Protein 8AM6 (pdb70)

Solvent-accessible surface area: 37071 Å² total; per-residue (Å²): 60,41,80,8,75,103,80,88,4,84,71,105,20,23,82,21,77,33,12,0,0,0,11,9,1,12,1,7,0,0,0,0,0,0,2,0,75,62,79,61,3,43,2,0,0,1,13,43,26,98,68,33,0,29,30,14,87,64,28,22,1,26,0,0,0,0,33,1,61,24,0,114,91,68,69,55,68,5,54,66,88,29,0,5,62,0,0,0,42,6,9,50,17,10,58,18,32,61,155,79,119,17,15,18,7,90,107,50,11,39,49,6,2,40,2,4,25,73,7,0,7,51,0,0,53,49,0,26,145,96,34,0,0,31,44,74,44,17,57,182,5,38,2,4,2,10,83,20,96,38,0,115,4,86,36,0,1,2,0,0,1,106,80,9,32,136,50,26,26,55,0,0,94,8,0,10,123,21,0,15,85,3,0,136,139,29,53,8,34,32,60,58,8,18,80,7,66,74,0,0,23,8,76,150,32,19,0,0,0,0,9,0,50,74,126,111,117,46,66,25,83,0,11,0,78,14,0,0,0,1,9,32,20,2,2,0,17,21,82,76,2,33,50,27,3,4,36,15,42,9,17,4,2,10,2,17,68,46,15,51,6,20,5,18,70,8,1,20,36,18,7,12,12,22,23,7,0,4,30,3,10,6,0,0,0,3,0,22,33,12,53,53,139,23,38,93,8,34,0,3,33,12,9,6,0,0,0,0,0,1,0,3,36,109,0,74,23,21,5,16,0,8,21,11,12,2,10,2,0,43,46,1,16,67,49,41,4,39,133,1,42,41,26,5,5,0,0,0,3,0,0,1,62,36,0,30,88,81,1,26,36,112,44,36,12,9,4,2,15,34,137,90,31,60,57,165,4,9,2,97,23,114,76,35,69,14,0,10,120,73,0,23,108,47,1,122,141,33,19,33,59,3,35,84,10,116,27,39,118,83,5,52,51,26,2,123,110,12,12,131,135,1,28,36,21,3,63,90,14,74,0,107,53,61,86,0,16,88,34,58,6,1,70,58,30,8,46,69,44,85,158,30,116,114,41,142,11,64,0,0,56,42,6,44,118,109,22,44,11,22,0,0,2,0,0,0,0,0,25,2,0,0,2,0,0,18,3,36,22,76,0,35,0,6,38,55,135,71,130,50,19,119,1,0,0,1,1,15,25,6,10,3,27,6,4,6,24,9,11,4,0,4,8,3,22,15,0,15,17,0,0,21,0,47,37,0,0,56,25,0,66,63,25,90,137,25,99,126,43,84,25,83,33,12,0,0,0,11,9,1,12,1,7,0,0,0,0,0,0,3,0,78,62,78,62,3,43,2,0,0,1,14,46,26,96,66,32,0,30,31,13,86,65,28,23,1,27,0,0,0,0,33,0,61,23,0,113,91,69,69,54,68,4,56,56,92,29,0,7,62,0,0,0,41,5,8,48,18,10,58,18,30,60,156,78,119,16,16,18,6,88,107,49,12,44,52,6,2,53,2,5,26,67,7,0,8,50,0,1,54,48,0,25,146,98,36,0,0,41,46,73,42,17,57,182,4,39,3,4,2,9,82,20,94,35,0,116,3,86,34,0,1,2,0,0,1,123,87,9,33,134,49,25,26,54,0,0,93,12,0,10,122,17,0,15,84,3,0,136,140,28,54,8,33,34,58,60,5,18,78,6,75,117,6,7,68,22,128,168,35,25,0,10,0,0,30,0,50,74,122,111,117,47,68,24,75,1,41,0,70,16,0,0,0,0,8,30,19,2,2,0,18,20,80,76,3,32,50,27,3,4,34,15,42,8,18,4,2,10,2,17,69,47,15,51,6,21,4,19,69,14,1,22,68,30,8,13,12,22,22,9,0,4,30,2,10,6,0,0,0,3,0,25,31,11,53,51,139,23,38,91,7,35,0,2,33,12,8,6,0,0,0,0,0,1,0,3,34,108,0,76,24,23,6,15,0,8,21,12,15,2,9,1,0,45,51,1,16,67,48,40,5,39,133,2,42,43,27,6,5,1,0,2,4,0,0,1,58,35,0,30,88,80,2,25,36,116,44,37,11,10,4,1,15,32,136,91,33,61,59,166,4,8,0,98,23,112,79,34,70,13,0,8,123,70,0,25,109,48,2,125,142,31,18,32,62,2,34,85,15,116,27,39,122,85,5,50,52,26,3,122,109,13,13,131,133,0,26,37,18,3,65,87,15,126,0,108,53,61,96,0,16,99,33,56,6,1,69,60,29,8,46,70,42,86,182,31,130,102,40,142,12,62,0,0,48,38,6,46,120,107,20,45,8,25,0,0,2,0,0,0,0,0,25,2,0,0,2,0,0,18,2,33,21,80,0,34,0,5,37,56,121,79,125,53,17,105,1,0,0,1,1,15,24,6,11,2,26,5,4,7,24,10,10,4,0,4,8,3,20,14,0,15,19,0,0,22,0,47,44,0,0,54,27,0,64,63,12,70,138,25,100

Secondary structure (P-SEA, 3-state):
cccccccccccccccccccbbbccccaaaaaaaaaaaaabbbbbbbbccccccccccccccbbbbcccaaaaaacccccaaaaaaaaaaaccccccccccccccccaaaaaaaaaaaacaaaaaaaaaaaccbbbbbccccccccccccccccccccccccccccccccaaaaaaaaaaaaaaaaabbbbbccbbbcbbbbccccccccbbbbccccbbbbbbbccbbbbcccccccaaaaaaaccccccccccccccccaaaaaaacccccccccccccbbbbcaaaaaaacccccccccccccccbbbbcccccccccccccaaaaaaaaaccccccccccccbbbbbbccccccccccccccccccccccccccccccccaaaaaaaaaaaaaaacccccccccccaaaaaaaaaaaaaaaaaaaccccccccccccccccccccccccccccccccccccccccbbbbbbbbbccccccccccccccbbbccccccccccccccccccccccccccccccccaaaaaaaaaaaaaaaaccccc/cccccccbbbccccaaaaaaaaaaaaabbbbbbbbccccccccccccccbbbbcccaaaaaacccccaaaaaaaaaaaccccccccccccccccaaaaaaaaaaaacaaaaaaaaaaaccbbbbbccccccccccccccccccccccccccccccccaaaaaaaaaaaaaaaaabbbbbccbbbcbbbbccccccccbbbbccccbbbbbbbccbbbbcccccccaaaaaaaccccccccccccccccaaaaaaacccccccccccccbbbbcaaaaaaacccccccccccccccbbbbcccccccccccccaaaaaaaaaccccccccccccbbbbbbccccccccccccccccccccccccccbbbbccaaaaaaaaaaaaaaacccccccccccaaaaaaaaaaaaaaaaaaaccccccccccccccccccccccccccccccccccccccccbbbbbbbbbccccccccccccccbbbcccccccccbbbccccccccccccccccccccaaaaaaaaaaaaaaaaccccc

Radius of gyration: 29.57 Å; Cα contacts (8 Å, |Δi|>4): 2968; chains: 2; bounding box: 66×74×79 Å

B-factor: mean 17.37, std 8.61, range [5.98, 88.57]

Sequence (1082 aa):
VLTMTDAQAASASSFSAEEYDIIVVVGSGCAGLTSALFSRWHGNSVVVLEKAAAALGGTTFKSAFWYWVPNNVPMRAAGIADPKKPDFLKYVARVTRRPQFYDPEHPTLGLTQWEEYDMCEEAIYDSASPAAELLAQKGALPYRHVPFATTDFFSELPPEDKKAKSSGRVLTPKKDGSPSMANGGQVAIRRTLSTTAARRRDGIAFKTGHRVQRVILNSSKGEAIGIEALKDDDNSVVRIRARKAVIFGSGGFTHDPEELRSSNFLNVPVYGGCAAFTNEGDLVRITSSSLGVQLRNMNHAWLCPVTFEKAIGRDGSMMSGMFSVAGDSMIFVDKRGKRVVNEKLNYNELCQKLLFEEWDGAKVEYPNLVLISSIWDQRSQDHSASNDYGSSAIVPPGADDRHVIKKSDTLDGLSQQQISSLRLKKKYAGQIGHMMEELSSSSDFNANLREESILRFNGFASSTGKDEDFHRGEERASDVLFNGSSTKKEPDQKNPTMWPISSVVGPYYAALVGGGTLDTKGGPKTNTHHGQILDIHDKKPIRGLYGVGNCVASASSSGAYWAGGATLGPMIIAFAYRAANAAHGEPKRTSFSAEYDIIVVVGSGCAGLTSALFSRWHGNSVVVLEKAAAALGGTTFKSAFWYWVPNNVPMRAAGIIADPKPDFLKYVARVTRRPQFYDPEHPTLGLTQWEEYDMCEEAIYDSSASPAAELLAQKGALPYRHVPFATTDFFSELPEDKAKSSGRVLTPKKDGSPSMANGGQVAIRRTLSTTAARRDGIAFKTGHRVQRVIILNSSKGEAIGIEALKDDNSVVRIRARKAVIFGSGGFTHDPEELRSSNFLNVPVYGGCAAFTNEGDLVRITSSSLGVQLRNMNHAWLCPVTFEKAIGRDGSMSGMFSVAGDSMIFVDKRGKKRVVNEKLNYNELCQKLFEEWDGAKVEYPNLVLISIWDQRSQDHSASNDYGSSAIVPPGADDRHVIKKSDTLDGLSQQISSLRLKKKYAGQIGHMMELSSSSDDFNANLREESILRFNGFASTGKDEDFHRGERASDVLFNGSSTKKEPDQKNPTMWPISSVVGPYYAALVGGGTTLDTKGGPKTTNTHHGQILDIHDKPIRRRGLYGVGNCVASASSSGAYWAGGATLGPMIIAFAYRAANAAHGEPKRT

Nearest PDB structures (foldseek):
  8am6-assembly1_AAA  TM=1.002E+00  e=0.000E+00  Alicycliphilus denitrificans K601
  8am8-assembly1_BBB  TM=9.996E-01  e=0.000E+00  Alicycliphilus denitrificans K601
  8am3-assembly1_AAA  TM=1.001E+00  e=0.000E+00  Alicycliphilus denitrificans K601
  7p18-assembly2_B  TM=8.225E-01  e=1.073E-43  Sterolibacterium denitrificans
  4c3y-assembly2_H  TM=8.143E-01  e=1.170E-41  Rhodococcus erythropolis

Foldseek 3Di:
DAEDEPVCVVDPAFPAEWQEEEEAAALLRLLLQVLLLVLVTAYAYEAQAPDGHWLLQQALAWAFQAQAPVCVVVVQGRDPLLQQLLLLCQQPVVQQDSPDPQRRADPQLSQLSSLLNVFLRVLQVVCCVLQLANKDWDFPFFKQPLVDPSGRRRGTRIIFGPPQDPVSRRRSNVNSVSSVVSCVVSNHHYHYQWAWQAFYAYPVLFGFWTWTQHPVRDIGTYGHQFFYEYAQAFAQQQQVLQCVFEQFNFLGALTGNSRHLSQQNRCVVSFFDWPLSHAFAKFKALVCCSVVVVNSAHGQQFAWDQQKAKAWLAQAGDAQSLRGGLVVQVLLQDADPVVRFRRNQKIKIKAFPQRLDWFADPGRRYLRHHPPDDNPQKQKDFALVVSLVSVQVVCCVCCVPHVNDGRDPCNSVSNVVNLVLQQVCFQQVAPPPHRQQVDVSSVVSLGTGDDDPRGDGVNHHRGDPGHIMMMGMMHMYHSHGQIEGEDGSLQFGAHPVRHGSGNYGYFARHHHDSSNSGDTGVSSRSSSRSSNSNSNSVVSSVGGRHD/DFPAEWQEEEEAAALLRLLLQVLLLVLVTAYAYEAQAPDHHWLLQQALAKAFQAQAPVCVVVVQGRDPLLQQLLLQCQQPVVQQDSPDPQRRADPQLSQLSSLLNVFLRVLQVVCCVLQLANKDWDFPFFKQPLVDPSGRRRGTRIIFGHPQDPVSRRRSNVNSVSSVVSCVVSNHHYHYQWAWQAFDADPVLAGFWTWTQHPVRDIGTYGHQFFYEYAQAFAQQQQVLQCVFEQFNFLGALTGNSRHLSQQNRCVVSFFDWPLSHAFQKFKALNCCSVVVVNSAHGQQFAWDQQKAKAWLQLAGDAQSLRGGLVVQVLLQCADVVVRFRRNQKIKIKHFPQRLDWFADPGNRYLRHHPPDDNVQKQKDFALVVSLVSVQVVCCVCCVPHVNDGRDPCNSVSNVVNLVLLQVCQQVVAPPPHRQQVDVSSVVSHGTGPDDPRGPGVNHHRGDNGHIMIMTIIHMYHSHAQIEGEDGSLQFGAHPVRHGSGNYGYFARHHHDSSNSGDTGVSSRSSSRSSNSNSNSVVSSVGRRDD

Structure (mmCIF, N/CA/C/O backbone):
data_8AM6
#
_entry.id   8AM6
#
_cell.length_a   66.030
_cell.length_b   121.700
_cell.length_c   158.150
_cell.angle_alpha   90.000
_cell.angle_beta   90.000
_cell.angle_gamma   90.000
#
_symmetry.space_group_name_H-M   'P 21 21 21'
#
loop_
_entity.id
_entity.type
_entity.pdbx_description
1 polymer 'Fumarate reductase/succinate dehydrogenase flavoprotein domain protein'
2 non-polymer 'FLAVIN-ADENINE DINUCLEOTIDE'
3 non-polymer cyclohex-2-en-1-one
4 non-polymer GLYCEROL
5 non-polymer 'SULFATE ION'
6 water water
#
loop_
_atom_site.group_PDB
_atom_site.id
_atom_site.type_symbol
_atom_site.label_atom_id
_atom_site.label_alt_id
_atom_site.label_comp_id
_atom_site.label_asym_id
_atom_site.label_entity_id
_atom_site.label_seq_id
_atom_site.pdbx_PDB_ins_code
_atom_site.Cartn_x
_atom_site.Cartn_y
_atom_site.Cartn_z
_atom_site.occupancy
_atom_site.B_iso_or_equiv
_atom_site.auth_seq_id
_atom_site.auth_comp_id
_atom_site.auth_asym_id
_atom_site.auth_atom_id
_atom_site.pdbx_PDB_model_num
ATOM 1 N N . VAL A 1 52 ? -13.759 -13.868 58.413 1.000 36.000 52 VAL AAA N 1
ATOM 2 C CA . VAL A 1 52 ? -14.844 -13.734 59.506 0.500 33.508 52 VAL AAA CA 1
ATOM 3 C C . VAL A 1 52 ? -14.228 -13.389 60.869 0.500 34.594 52 VAL AAA C 1
ATOM 4 O O . VAL A 1 52 ? -13.178 -13.910 61.224 1.000 45.993 52 VAL AAA O 1
ATOM 8 N N . LEU A 1 53 ? -14.882 -12.498 61.634 1.000 33.652 53 LEU AAA N 1
ATOM 9 C CA . LEU A 1 53 ? -14.621 -12.322 63.074 1.000 29.621 53 LEU AAA CA 1
ATOM 10 C C . LEU A 1 53 ? -15.865 -12.766 63.875 1.000 33.848 53 LEU AAA C 1
ATOM 11 O O . LEU A 1 53 ? -17.002 -12.417 63.566 1.000 31.443 53 LEU AAA O 1
ATOM 16 N N . THR A 1 54 ? -15.693 -13.612 64.895 1.000 31.790 54 THR AAA N 1
ATOM 17 C CA . THR A 1 54 ? -16.858 -14.007 65.670 0.500 28.164 54 THR AAA CA 1
ATOM 18 C C . THR A 1 54 ? -16.736 -13.329 67.026 0.500 28.848 54 THR AAA C 1
ATOM 19 O O . THR A 1 54 ? -15.665 -13.393 67.623 1.000 32.513 54 THR AAA O 1
ATOM 23 N N . MET A 1 55 ? -17.804 -12.652 67.479 1.000 29.088 55 MET AAA N 1
ATOM 24 C CA . MET A 1 55 ? -17.765 -12.065 68.812 0.750 27.685 55 MET AAA CA 1
ATOM 25 C C . MET A 1 55 ? -18.631 -12.861 69.777 0.750 29.668 55 MET AAA C 1
ATOM 26 O O . MET A 1 55 ? -19.778 -13.183 69.464 1.000 31.033 55 MET AAA O 1
ATOM 31 N N . THR A 1 56 ? -18.098 -13.106 70.989 1.000 35.332 56 THR AAA N 1
ATOM 32 C CA . THR A 1 56 ? -18.915 -13.678 72.046 0.500 29.159 56 THR AAA CA 1
ATOM 33 C C . THR A 1 56 ? -19.955 -12.637 72.448 0.500 28.734 56 THR AAA C 1
ATOM 34 O O . THR A 1 56 ? -19.845 -11.471 72.064 1.000 32.969 56 THR AAA O 1
ATOM 38 N N . ASP A 1 57 ? -20.968 -13.064 73.213 1.000 31.442 57 ASP AAA N 1
ATOM 39 C CA . ASP A 1 57 ? -21.980 -12.137 73.700 0.500 28.171 57 ASP AAA CA 1
ATOM 40 C C . ASP A 1 57 ? -21.327 -10.995 74.477 0.500 26.027 57 ASP AAA C 1
ATOM 41 O O . ASP A 1 57 ? -21.704 -9.853 74.276 1.000 30.615 57 ASP AAA O 1
ATOM 46 N N . ALA A 1 58 ? -20.358 -11.296 75.349 0.500 25.348 58 ALA AAA N 1
ATOM 47 C CA . ALA A 1 58 ? -19.689 -10.263 76.127 0.250 23.238 58 ALA AAA CA 1
ATOM 48 C C . ALA A 1 58 ? -19.061 -9.220 75.203 0.250 23.555 58 ALA AAA C 1
ATOM 49 O O . ALA A 1 58 ? -19.235 -8.024 75.408 0.500 21.761 58 ALA AAA O 1
ATOM 51 N N . GLN A 1 59 ? -18.328 -9.690 74.183 1.000 28.574 59 GLN AAA N 1
ATOM 52 C CA . GLN A 1 59 ? -17.577 -8.811 73.305 0.500 25.574 59 GLN AAA CA 1
ATOM 53 C C . GLN A 1 59 ? -18.543 -7.948 72.502 0.500 25.819 59 GLN AAA C 1
ATOM 54 O O . GLN A 1 59 ? -18.312 -6.749 72.327 1.000 30.862 59 GLN AAA O 1
ATOM 60 N N . ALA A 1 60 ? -19.629 -8.551 72.012 0.500 21.266 60 ALA AAA N 1
ATOM 61 C CA . ALA A 1 60 ? -20.525 -7.794 71.161 0.250 22.272 60 ALA AAA CA 1
ATOM 62 C C . ALA A 1 60 ? -21.181 -6.680 71.972 0.250 24.738 60 ALA AAA C 1
ATOM 63 O O . ALA A 1 60 ? -21.571 -5.672 71.404 0.500 26.308 60 ALA AAA O 1
ATOM 65 N N . ALA A 1 61 ? -21.255 -6.843 73.300 1.000 32.452 61 ALA AAA N 1
ATOM 66 C CA . ALA A 1 61 ? -21.997 -5.900 74.138 1.000 31.437 61 ALA AAA CA 1
ATOM 67 C C . ALA A 1 61 ? -21.062 -4.916 74.846 1.000 37.373 61 ALA AAA C 1
ATOM 68 O O . ALA A 1 61 ? -21.544 -4.077 75.622 1.000 31.428 61 ALA AAA O 1
ATOM 70 N N . SER A 1 62 ? -19.753 -5.015 74.535 1.000 35.051 62 SER AAA N 1
ATOM 71 C CA . SER A 1 62 ? -18.680 -4.177 75.063 0.500 34.749 62 SER AAA CA 1
ATOM 72 C C . SER A 1 62 ? -18.368 -2.993 74.140 0.500 34.194 62 SER AAA C 1
ATOM 73 O O . SER A 1 62 ? -19.115 -2.720 73.203 1.000 40.099 62 SER AAA O 1
ATOM 76 N N . ALA A 1 63 ? -17.258 -2.281 74.414 1.000 36.836 63 ALA AAA N 1
ATOM 77 C CA . ALA A 1 63 ? -16.858 -1.127 73.618 0.500 31.651 63 ALA AAA CA 1
ATOM 78 C C . ALA A 1 63 ? -15.985 -1.580 72.443 0.500 33.109 63 ALA AAA C 1
ATOM 79 O O . ALA A 1 63 ? -14.883 -1.079 72.255 1.000 43.150 63 ALA AAA O 1
ATOM 81 N N A SER A 1 64 ? -16.516 -2.515 71.644 0.500 32.318 64 SER AAA N 1
ATOM 82 N N B SER A 1 64 ? -16.485 -2.523 71.641 0.500 32.668 64 SER AAA N 1
ATOM 83 C CA A SER A 1 64 ? -15.740 -3.306 70.694 0.250 30.516 64 SER AAA CA 1
ATOM 84 C CA B SER A 1 64 ? -15.601 -3.211 70.708 0.250 30.881 64 SER AAA CA 1
ATOM 85 C C A SER A 1 64 ? -15.729 -2.670 69.307 0.250 29.621 64 SER AAA C 1
ATOM 86 C C B SER A 1 64 ? -15.696 -2.642 69.299 0.250 29.947 64 SER AAA C 1
ATOM 87 O O A SER A 1 64 ? -15.031 -3.124 68.406 0.500 32.585 64 SER AAA O 1
ATOM 88 O O B SER A 1 64 ? -15.024 -3.111 68.386 0.500 33.023 64 SER AAA O 1
ATOM 93 N N . PHE A 1 65 ? -16.576 -1.668 69.114 1.000 31.462 65 PHE AAA N 1
ATOM 94 C CA . PHE A 1 65 ? -16.802 -1.126 67.789 1.000 28.769 65 PHE AAA CA 1
ATOM 95 C C . PHE A 1 65 ? -16.415 0.345 67.798 1.000 26.473 65 PHE AAA C 1
ATOM 96 O O . PHE A 1 65 ? -16.723 1.088 68.751 1.000 30.294 65 PHE AAA O 1
ATOM 104 N N . SER A 1 66 ? -15.819 0.815 66.721 1.000 22.132 66 SER AAA N 1
ATOM 105 C CA . SER A 1 66 ? -15.494 2.228 66.663 1.000 27.102 66 SER AAA CA 1
ATOM 106 C C . SER A 1 66 ? -16.686 3.085 66.198 1.000 27.396 66 SER AAA C 1
ATOM 107 O O . SER A 1 66 ? -16.659 4.315 66.307 1.000 25.001 66 SER AAA O 1
ATOM 110 N N . ALA A 1 67 ? -17.718 2.443 65.613 1.000 22.824 67 ALA AAA N 1
ATOM 111 C CA . ALA A 1 67 ? -18.890 3.169 65.136 1.000 19.422 67 ALA AAA CA 1
ATOM 112 C C . ALA A 1 67 ? -20.036 2.159 65.041 1.000 20.020 67 ALA AAA C 1
ATOM 113 O O . ALA A 1 67 ? -19.796 0.946 64.970 1.000 19.877 67 ALA AAA O 1
ATOM 115 N N A GLU A 1 68 ? -21.284 2.647 65.092 0.500 18.392 68 GLU AAA N 1
ATOM 116 N N B GLU A 1 68 ? -21.274 2.667 65.033 0.500 19.158 68 GLU AAA N 1
ATOM 117 C CA A GLU A 1 68 ? -22.460 1.788 65.014 0.500 17.440 68 GLU AAA CA 1
ATOM 118 C CA B GLU A 1 68 ? -22.461 1.829 65.031 0.500 18.746 68 GLU AAA CA 1
ATOM 119 C C A GLU A 1 68 ? -23.520 2.499 64.179 0.500 16.994 68 GLU AAA C 1
ATOM 120 C C B GLU A 1 68 ? -23.524 2.510 64.177 0.500 17.821 68 GLU AAA C 1
ATOM 121 O O A GLU A 1 68 ? -23.729 3.703 64.339 0.500 18.031 68 GLU AAA O 1
ATOM 122 O O B GLU A 1 68 ? -23.746 3.712 64.333 0.500 18.810 68 GLU AAA O 1
ATOM 133 N N . TYR A 1 69 ? -24.153 1.738 63.270 1.000 15.420 69 TYR AAA N 1
ATOM 134 C CA . TYR A 1 69 ? -25.256 2.230 62.452 1.000 13.673 69 TYR AAA CA 1
ATOM 135 C C . TYR A 1 69 ? -26.317 1.143 62.357 1.000 13.699 69 TYR AAA C 1
ATOM 136 O O . TYR A 1 69 ? -26.029 -0.028 62.568 1.000 14.259 69 TYR AAA O 1
ATOM 145 N N . ASP A 1 70 ? -27.532 1.500 61.967 1.000 13.181 70 ASP AAA N 1
ATOM 146 C CA . ASP A 1 70 ? -28.564 0.507 61.697 1.000 13.694 70 ASP AAA CA 1
ATOM 147 C C . ASP A 1 70 ? -28.165 -0.372 60.499 1.000 13.463 70 ASP AAA C 1
ATOM 148 O O . ASP A 1 70 ? -28.258 -1.602 60.544 1.000 13.583 70 ASP AAA O 1
ATOM 153 N N A ILE A 1 71 ? -27.736 0.288 59.426 0.500 12.703 71 ILE AAA N 1
ATOM 154 N N B ILE A 1 71 ? -27.726 0.290 59.426 0.500 12.598 71 ILE AAA N 1
ATOM 155 C CA A ILE A 1 71 ? -27.420 -0.424 58.194 0.500 12.546 71 ILE AAA CA 1
ATOM 156 C CA B ILE A 1 71 ? -27.414 -0.363 58.157 0.500 12.314 71 ILE AAA CA 1
ATOM 157 C C A ILE A 1 71 ? -26.046 0.020 57.694 0.500 12.453 71 ILE AAA C 1
ATOM 158 C C B ILE A 1 71 ? -26.010 0.036 57.731 0.500 12.331 71 ILE AAA C 1
ATOM 159 O O A ILE A 1 71 ? -25.739 1.216 57.592 0.500 13.473 71 ILE AAA O 1
ATOM 160 O O B ILE A 1 71 ? -25.688 1.229 57.629 0.500 13.182 71 ILE AAA O 1
ATOM 169 N N . VAL A 1 72 ? -25.189 -0.979 57.425 1.000 12.043 72 VAL AAA N 1
ATOM 170 C CA . VAL A 1 72 ? -23.836 -0.730 56.945 1.000 12.504 72 VAL AAA CA 1
ATOM 171 C C . VAL A 1 72 ? -23.774 -1.195 55.493 1.000 12.341 72 VAL AAA C 1
ATOM 172 O O . VAL A 1 72 ? -24.024 -2.380 55.226 1.000 12.826 72 VAL AAA O 1
ATOM 176 N N . VAL A 1 73 ? -23.518 -0.231 54.590 1.000 11.641 73 VAL AAA N 1
ATOM 177 C CA . VAL A 1 73 ? -23.458 -0.559 53.174 1.000 10.826 73 VAL AAA CA 1
ATOM 178 C C . VAL A 1 73 ? -21.997 -0.540 52.716 1.000 11.746 73 VAL AAA C 1
ATOM 179 O O . VAL A 1 73 ? -21.201 0.313 53.114 1.000 12.226 73 VAL AAA O 1
ATOM 183 N N . VAL A 1 74 ? -21.623 -1.508 51.876 1.000 11.146 74 VAL AAA N 1
ATOM 184 C CA . VAL A 1 74 ? -20.238 -1.645 51.432 1.000 11.062 74 VAL AAA CA 1
ATOM 185 C C . VAL A 1 74 ? -20.169 -1.378 49.946 1.000 12.326 74 VAL AAA C 1
ATOM 186 O O . VAL A 1 74 ? -20.694 -2.179 49.140 1.000 13.261 74 VAL AAA O 1
ATOM 190 N N . GLY A 1 75 ? -19.530 -0.289 49.562 1.000 11.591 75 GLY AAA N 1
ATOM 191 C CA . GLY A 1 75 ? -19.392 0.105 48.150 1.000 12.002 75 GLY AAA CA 1
ATOM 192 C C . GLY A 1 75 ? -20.281 1.310 47.817 1.000 11.345 75 GLY AAA C 1
ATOM 193 O O . GLY A 1 75 ? -21.405 1.426 48.317 1.000 12.425 75 GLY AAA O 1
ATOM 194 N N . SER A 1 76 ? -19.774 2.172 46.901 1.000 11.636 76 SER AAA N 1
ATOM 195 C CA . SER A 1 76 ? -20.445 3.434 46.605 1.000 10.871 76 SER AAA CA 1
ATOM 196 C C . SER A 1 76 ? -20.767 3.600 45.118 1.000 12.382 76 SER AAA C 1
ATOM 197 O O . SER A 1 76 ? -20.829 4.723 44.611 1.000 11.623 76 SER AAA O 1
ATOM 200 N N . GLY A 1 77 ? -20.970 2.486 44.410 1.000 11.318 77 GLY AAA N 1
ATOM 201 C CA . GLY A 1 77 ? -21.554 2.518 43.074 1.000 12.040 77 GLY AAA CA 1
ATOM 202 C C . GLY A 1 77 ? -23.077 2.524 43.134 1.000 11.929 77 GLY AAA C 1
ATOM 203 O O . GLY A 1 77 ? -23.649 2.830 44.172 1.000 11.878 77 GLY AAA O 1
ATOM 204 N N . CYS A 1 78 ? -23.737 2.130 42.053 1.000 10.605 78 CYS AAA N 1
ATOM 205 C CA . CYS A 1 78 ? -25.191 2.114 42.054 1.000 10.667 78 CYS AAA CA 1
ATOM 206 C C . CYS A 1 78 ? -25.739 1.219 43.159 1.000 11.445 78 CYS AAA C 1
ATOM 207 O O . CYS A 1 78 ? -26.660 1.640 43.896 1.000 11.090 78 CYS AAA O 1
ATOM 210 N N . ALA A 1 79 ? -25.236 -0.005 43.289 1.000 10.083 79 ALA AAA N 1
ATOM 211 C CA . ALA A 1 79 ? -25.848 -0.910 44.267 1.000 9.883 79 ALA AAA CA 1
ATOM 212 C C . ALA A 1 79 ? -25.768 -0.314 45.674 1.000 10.225 79 ALA AAA C 1
ATOM 213 O O . ALA A 1 79 ? -26.747 -0.337 46.437 1.000 11.116 79 ALA AAA O 1
ATOM 215 N N . GLY A 1 80 ? -24.613 0.196 46.054 1.000 10.474 80 GLY AAA N 1
ATOM 216 C CA . GLY A 1 80 ? -24.429 0.674 47.423 1.000 11.079 80 GLY AAA CA 1
ATOM 217 C C . GLY A 1 80 ? -25.207 1.969 47.627 1.000 10.748 80 GLY AAA C 1
ATOM 218 O O . GLY A 1 80 ? -25.874 2.134 48.665 1.000 11.749 80 GLY AAA O 1
ATOM 219 N N . LEU A 1 81 ? -25.066 2.926 46.713 1.000 10.681 81 LEU AAA N 1
ATOM 220 C CA . LEU A 1 81 ? -25.744 4.206 46.948 1.000 10.989 81 LEU AAA CA 1
ATOM 221 C C . LEU A 1 81 ? -27.258 4.052 46.998 1.000 11.464 81 LEU AAA C 1
ATOM 222 O O . LEU A 1 81 ? -27.910 4.646 47.865 1.000 11.410 81 LEU AAA O 1
ATOM 227 N N . THR A 1 82 ? -27.846 3.307 46.055 1.000 11.093 82 THR AAA N 1
ATOM 228 C CA . THR A 1 82 ? -29.286 3.153 46.079 1.000 11.139 82 THR AAA CA 1
ATOM 229 C C . THR A 1 82 ? -29.732 2.337 47.277 1.000 10.841 82 THR AAA C 1
ATOM 230 O O . THR A 1 82 ? -30.728 2.727 47.912 1.000 11.501 82 THR AAA O 1
ATOM 234 N N . SER A 1 83 ? -29.019 1.290 47.655 1.000 10.801 83 SER AAA N 1
ATOM 235 C CA . SER A 1 83 ? -29.385 0.539 48.866 1.000 11.425 83 SER AAA CA 1
ATOM 236 C C . SER A 1 83 ? -29.342 1.483 50.085 1.000 10.870 83 SER AAA C 1
ATOM 237 O O . SER A 1 83 ? -30.206 1.401 50.964 1.000 11.623 83 SER AAA O 1
ATOM 240 N N . ALA A 1 84 ? -28.327 2.330 50.167 1.000 11.076 84 ALA AAA N 1
ATOM 241 C CA . ALA A 1 84 ? -28.184 3.230 51.311 1.000 11.358 84 ALA AAA CA 1
ATOM 242 C C . ALA A 1 84 ? -29.334 4.236 51.327 1.000 11.328 84 ALA AAA C 1
ATOM 243 O O . ALA A 1 84 ? -29.890 4.472 52.413 1.000 11.453 84 ALA AAA O 1
ATOM 245 N N . LEU A 1 85 ? -29.680 4.810 50.162 1.000 11.765 85 LEU AAA N 1
ATOM 246 C CA . LEU A 1 85 ? -30.763 5.790 50.103 1.000 11.021 85 LEU AAA CA 1
ATOM 247 C C . LEU A 1 85 ? -32.078 5.157 50.517 1.000 11.263 85 LEU AAA C 1
ATOM 248 O O . LEU A 1 85 ? -32.814 5.710 51.357 1.000 12.269 85 LEU AAA O 1
ATOM 253 N N . PHE A 1 86 ? -32.445 4.009 49.928 1.000 11.483 86 PHE AAA N 1
ATOM 254 C CA . PHE A 1 86 ? -33.706 3.381 50.295 1.000 11.642 86 PHE AAA CA 1
ATOM 255 C C . PHE A 1 86 ? -33.703 3.027 51.781 1.000 11.589 86 PHE AAA C 1
ATOM 256 O O . PHE A 1 86 ? -34.759 3.127 52.448 1.000 12.871 86 PHE AAA O 1
ATOM 264 N N . SER A 1 87 ? -32.542 2.637 52.346 1.000 11.597 87 SER AAA N 1
ATOM 265 C CA . SER A 1 87 ? -32.485 2.302 53.775 1.000 11.849 87 SER AAA CA 1
ATOM 266 C C . SER A 1 87 ? -32.706 3.566 54.609 1.000 12.275 87 SER AAA C 1
ATOM 267 O O . SER A 1 87 ? -33.431 3.518 55.634 1.000 12.201 87 SER AAA O 1
ATOM 270 N N . ARG A 1 88 ? -32.076 4.665 54.210 1.000 12.116 88 ARG AAA N 1
ATOM 271 C CA . ARG A 1 88 ? -32.154 5.907 54.968 1.000 11.679 88 ARG AAA CA 1
ATOM 272 C C . ARG A 1 88 ? -33.580 6.442 54.952 1.000 12.869 88 ARG AAA C 1
ATOM 273 O O . ARG A 1 88 ? -34.073 6.938 55.974 1.000 13.293 88 ARG AAA O 1
ATOM 281 N N . TRP A 1 89 ? -34.285 6.272 53.834 1.000 12.530 89 TRP AAA N 1
ATOM 282 C CA . TRP A 1 89 ? -35.645 6.793 53.720 1.000 12.514 89 TRP AAA CA 1
ATOM 283 C C . TRP A 1 89 ? -36.644 5.962 54.511 1.000 12.876 89 TRP AAA C 1
ATOM 284 O O . TRP A 1 89 ? -37.809 6.341 54.586 1.000 13.439 89 TRP AAA O 1
ATOM 295 N N . HIS A 1 90 ? -36.225 4.804 55.043 1.000 12.499 90 HIS AAA N 1
ATOM 296 C CA . HIS A 1 90 ? -37.047 4.081 56.010 1.000 12.400 90 HIS AAA CA 1
ATOM 297 C C . HIS A 1 90 ? -36.727 4.484 57.442 1.000 13.103 90 HIS AAA C 1
ATOM 298 O O . HIS A 1 90 ? -37.267 3.892 58.374 1.000 14.787 90 HIS AAA O 1
ATOM 305 N N . GLY A 1 91 ? -35.897 5.498 57.638 1.000 12.996 91 GLY AAA N 1
ATOM 306 C CA . GLY A 1 91 ? -35.653 6.011 58.979 1.000 13.367 91 GLY AAA CA 1
ATOM 307 C C . GLY A 1 91 ? -34.415 5.422 59.650 1.000 13.940 91 GLY AAA C 1
ATOM 308 O O . GLY A 1 91 ? -34.092 5.772 60.776 1.000 17.086 91 GLY AAA O 1
ATOM 309 N N . ASN A 1 92 ? -33.650 4.611 58.928 1.000 13.236 92 ASN AAA N 1
ATOM 310 C CA . ASN A 1 92 ? -32.467 3.997 59.505 1.000 12.538 92 ASN AAA CA 1
ATOM 311 C C . ASN A 1 92 ? -31.245 4.913 59.451 1.000 12.106 92 ASN AAA C 1
ATOM 312 O O . ASN A 1 92 ? -31.110 5.711 58.502 1.000 13.597 92 ASN AAA O 1
ATOM 317 N N . SER A 1 93 ? -30.329 4.752 60.425 1.000 13.084 93 SER AAA N 1
ATOM 318 C CA . SER A 1 93 ? -29.011 5.341 60.254 1.000 12.374 93 SER AAA CA 1
ATOM 319 C C . SER A 1 93 ? -28.194 4.459 59.315 1.000 13.232 93 SER AAA C 1
ATOM 320 O O . SER A 1 93 ? -28.341 3.226 59.376 1.000 14.117 93 SER AAA O 1
ATOM 323 N N . VAL A 1 94 ? -27.397 5.089 58.465 1.000 11.800 94 VAL AAA N 1
ATOM 324 C CA . VAL A 1 94 ? -26.732 4.341 57.386 1.000 11.610 94 VAL AAA CA 1
ATOM 325 C C . VAL A 1 94 ? -25.322 4.882 57.226 1.000 11.743 94 VAL AAA C 1
ATOM 326 O O . VAL A 1 94 ? -25.135 6.095 57.259 1.000 13.095 94 VAL AAA O 1
ATOM 330 N N . VAL A 1 95 ? -24.342 3.976 56.988 1.000 11.732 95 VAL AAA N 1
ATOM 331 C CA . VAL A 1 95 ? -23.024 4.384 56.552 1.000 11.653 95 VAL AAA CA 1
ATOM 332 C C . VAL A 1 95 ? -22.722 3.641 55.237 1.000 11.294 95 VAL AAA C 1
ATOM 333 O O . VAL A 1 95 ? -23.172 2.499 55.085 1.000 12.504 95 VAL AAA O 1
ATOM 337 N N . VAL A 1 96 ? -21.988 4.295 54.354 1.000 11.589 96 VAL AAA N 1
ATOM 338 C CA . VAL A 1 96 ? -21.436 3.675 53.142 1.000 11.274 96 VAL AAA CA 1
ATOM 339 C C . VAL A 1 96 ? -19.923 3.664 53.302 1.000 12.322 96 VAL AAA C 1
ATOM 340 O O . VAL A 1 96 ? -19.276 4.711 53.490 1.000 12.378 96 VAL AAA O 1
ATOM 344 N N . LEU A 1 97 ? -19.366 2.443 53.225 1.000 12.002 97 LEU AAA N 1
ATOM 345 C CA . LEU A 1 97 ? -17.910 2.256 53.332 1.000 11.286 97 LEU AAA CA 1
ATOM 346 C C . LEU A 1 97 ? -17.355 2.019 51.932 1.000 12.017 97 LEU AAA C 1
ATOM 347 O O . LEU A 1 97 ? -17.838 1.134 51.211 1.000 14.844 97 LEU AAA O 1
ATOM 352 N N . GLU A 1 98 ? -16.373 2.791 51.543 1.000 11.439 98 GLU AAA N 1
ATOM 353 C CA . GLU A 1 98 ? -15.813 2.704 50.195 1.000 11.584 98 GLU AAA CA 1
ATOM 354 C C . GLU A 1 98 ? -14.317 2.455 50.295 1.000 11.987 98 GLU AAA C 1
ATOM 355 O O . GLU A 1 98 ? -13.580 3.205 50.964 1.000 12.859 98 GLU AAA O 1
ATOM 361 N N . LYS A 1 99 ? -13.852 1.421 49.578 1.000 11.823 99 LYS AAA N 1
ATOM 362 C CA . LYS A 1 99 ? -12.441 1.038 49.519 1.000 12.575 99 LYS AAA CA 1
ATOM 363 C C . LYS A 1 99 ? -11.583 2.115 48.866 1.000 12.846 99 LYS AAA C 1
ATOM 364 O O . LYS A 1 99 ? -10.457 2.374 49.340 1.000 12.843 99 LYS AAA O 1
ATOM 370 N N . ALA A 1 100 ? -12.038 2.688 47.769 1.000 12.208 100 ALA AAA N 1
ATOM 371 C CA . ALA A 1 100 ? -11.253 3.690 47.051 1.000 12.348 100 ALA AAA CA 1
ATOM 372 C C . ALA A 1 100 ? -11.311 5.025 47.793 1.000 12.292 100 ALA AAA C 1
ATOM 373 O O . ALA A 1 100 ? -12.052 5.186 48.765 1.000 13.277 100 ALA AAA O 1
ATOM 375 N N A ALA A 1 101 ? -10.513 5.976 47.279 0.750 14.012 101 ALA AAA N 1
ATOM 376 N N B ALA A 1 101 ? -10.475 6.004 47.377 0.250 12.528 101 ALA AAA N 1
ATOM 377 C CA A ALA A 1 101 ? -10.522 7.330 47.811 0.750 13.317 101 ALA AAA CA 1
ATOM 378 C CA B ALA A 1 101 ? -10.606 7.385 47.855 0.250 11.946 101 ALA AAA CA 1
ATOM 379 C C A ALA A 1 101 ? -11.670 8.151 47.244 0.750 14.630 101 ALA AAA C 1
ATOM 380 C C B ALA A 1 101 ? -11.350 8.237 46.827 0.250 12.424 101 ALA AAA C 1
ATOM 381 O O A ALA A 1 101 ? -11.911 9.235 47.741 0.750 17.496 101 ALA AAA O 1
ATOM 382 O O B ALA A 1 101 ? -11.009 9.385 46.555 0.250 10.535 101 ALA AAA O 1
ATOM 385 N N . ALA A 1 102 ? -12.377 7.650 46.228 1.000 14.423 102 ALA AAA N 1
ATOM 386 C CA . ALA A 1 102 ? -13.405 8.381 45.491 1.000 13.617 102 ALA AAA CA 1
ATOM 387 C C . ALA A 1 102 ? -14.682 7.535 45.478 1.000 13.149 102 ALA AAA C 1
ATOM 388 O O . ALA A 1 102 ? -14.582 6.303 45.564 1.000 14.093 102 ALA AAA O 1
ATOM 390 N N . LEU A 1 103 ? -15.843 8.179 45.323 1.000 13.183 103 LEU AAA N 1
ATOM 391 C CA . LEU A 1 103 ? -17.112 7.454 45.215 1.000 12.281 103 LEU AAA CA 1
ATOM 392 C C . LEU A 1 103 ? -17.375 7.054 43.772 1.000 12.562 103 LEU AAA C 1
ATOM 393 O O . LEU A 1 103 ? -16.995 7.734 42.825 1.000 15.257 103 LEU AAA O 1
ATOM 398 N N . GLY A 1 104 ? -18.130 5.968 43.632 1.000 11.325 104 GLY AAA N 1
ATOM 399 C CA . GLY A 1 104 ? -18.857 5.740 42.367 1.000 12.233 104 GLY AAA CA 1
ATOM 400 C C . GLY A 1 104 ? -18.470 4.456 41.628 1.000 10.808 104 GLY AAA C 1
ATOM 401 O O . GLY A 1 104 ? -19.270 3.989 40.800 1.000 11.081 104 GLY AAA O 1
ATOM 402 N N . GLY A 1 105 ? -17.261 3.927 41.810 1.000 11.951 105 GLY AAA N 1
ATOM 403 C CA . GLY A 1 105 ? -16.878 2.637 41.223 1.000 11.756 105 GLY AAA CA 1
ATOM 404 C C . GLY A 1 105 ? -17.065 2.612 39.703 1.000 11.820 105 GLY AAA C 1
ATOM 405 O O . GLY A 1 105 ? -16.804 3.600 39.015 1.000 11.574 105 GLY AAA O 1
ATOM 406 N N . THR A 1 106 ? -17.432 1.426 39.183 1.000 10.398 106 THR AAA N 1
ATOM 407 C CA . THR A 1 106 ? -17.684 1.313 37.754 1.000 10.423 106 THR AAA CA 1
ATOM 408 C C . THR A 1 106 ? -18.866 2.167 37.321 1.000 10.349 106 THR AAA C 1
ATOM 409 O O . THR A 1 106 ? -18.917 2.641 36.190 1.000 10.813 106 THR AAA O 1
ATOM 413 N N . THR A 1 107 ? -19.834 2.296 38.216 1.000 10.152 107 THR AAA N 1
ATOM 414 C CA . THR A 1 107 ? -21.043 3.038 37.881 1.000 10.038 107 THR AAA CA 1
ATOM 415 C C . THR A 1 107 ? -20.663 4.452 37.401 1.000 11.397 107 THR AAA C 1
ATOM 416 O O . THR A 1 107 ? -21.290 4.998 36.487 1.000 11.039 107 THR AAA O 1
ATOM 420 N N . PHE A 1 108 ? -19.673 5.075 38.060 1.000 10.603 108 PHE AAA N 1
ATOM 421 C CA . PHE A 1 108 ? -19.225 6.398 37.624 1.000 11.754 108 PHE AAA CA 1
ATOM 422 C C . PHE A 1 108 ? -18.876 6.456 36.141 1.000 11.482 108 PHE AAA C 1
ATOM 423 O O . PHE A 1 108 ? -19.088 7.502 35.511 1.000 11.739 108 PHE AAA O 1
ATOM 431 N N . LYS A 1 109 ? -18.278 5.373 35.630 1.000 11.044 109 LYS AAA N 1
ATOM 432 C CA . LYS A 1 109 ? -17.808 5.316 34.253 1.000 10.735 109 LYS AAA CA 1
ATOM 433 C C . LYS A 1 109 ? -18.905 5.016 33.260 1.000 11.456 109 LYS AAA C 1
ATOM 434 O O . LYS A 1 109 ? -18.645 5.138 32.068 1.000 12.715 109 LYS AAA O 1
ATOM 440 N N . SER A 1 110 ? -20.077 4.582 33.745 1.000 11.800 110 SER AAA N 1
ATOM 441 C CA . SER A 1 110 ? -21.088 3.977 32.877 1.000 11.274 110 SER AAA CA 1
ATOM 442 C C . SER A 1 110 ? -21.839 5.045 32.082 1.000 10.379 110 SER AAA C 1
ATOM 443 O O . SER A 1 110 ? -21.752 6.279 32.335 1.000 11.100 110 SER AAA O 1
ATOM 446 N N . ALA A 1 111 ? -22.645 4.562 31.115 1.000 11.780 111 ALA AAA N 1
ATOM 447 C CA . ALA A 1 111 ? -23.530 5.496 30.441 1.000 11.856 111 ALA AAA CA 1
ATOM 448 C C . ALA A 1 111 ? -24.861 5.622 31.189 1.000 11.885 111 ALA AAA C 1
ATOM 449 O O . ALA A 1 111 ? -25.711 6.445 30.840 1.000 12.739 111 ALA AAA O 1
ATOM 451 N N . PHE A 1 112 ? -25.048 4.823 32.226 1.000 11.933 112 PHE AAA N 1
ATOM 452 C CA . PHE A 1 112 ? -26.267 4.761 33.046 1.000 11.243 112 PHE AAA CA 1
ATOM 453 C C . PHE A 1 112 ? -27.507 4.750 32.169 1.000 11.043 112 PHE AAA C 1
ATOM 454 O O . PHE A 1 112 ? -28.505 5.417 32.475 1.000 11.631 112 PHE AAA O 1
ATOM 462 N N . TRP A 1 113 ? -27.515 3.912 31.124 1.000 10.691 113 TRP AAA N 1
ATOM 463 C CA . TRP A 1 113 ? -28.812 3.412 30.682 1.000 10.530 113 TRP AAA CA 1
ATOM 464 C C . TRP A 1 113 ? -29.313 2.465 31.767 1.000 11.929 113 TRP AAA C 1
ATOM 465 O O . TRP A 1 113 ? -28.553 1.671 32.318 1.000 11.075 113 TRP AAA O 1
ATOM 476 N N . TYR A 1 114 ? -30.614 2.491 32.090 1.000 10.813 114 TYR AAA N 1
ATOM 477 C CA . TYR A 1 114 ? -31.135 1.507 33.030 1.000 10.582 114 TYR AAA CA 1
ATOM 478 C C . TYR A 1 114 ? -32.467 0.990 32.512 1.000 10.719 114 TYR AAA C 1
ATOM 479 O O . TYR A 1 114 ? -33.362 1.760 32.182 1.000 11.445 114 TYR AAA O 1
ATOM 488 N N . TRP A 1 115 ? -32.543 -0.349 32.392 1.000 9.968 115 TRP AAA N 1
ATOM 489 C CA . TRP A 1 115 ? -33.653 -1.032 31.719 1.000 10.059 115 TRP AAA CA 1
ATOM 490 C C . TRP A 1 115 ? -34.657 -1.435 32.777 1.000 11.218 115 TRP AAA C 1
ATOM 491 O O . TRP A 1 115 ? -34.389 -2.255 33.656 1.000 11.624 115 TRP AAA O 1
ATOM 502 N N . VAL A 1 116 ? -35.800 -0.711 32.722 1.000 11.072 116 VAL AAA N 1
ATOM 503 C CA . VAL A 1 116 ? -36.805 -0.776 33.770 1.000 11.878 116 VAL AAA CA 1
ATOM 504 C C . VAL A 1 116 ? -38.094 -1.263 33.138 1.000 11.559 116 VAL AAA C 1
ATOM 505 O O . VAL A 1 116 ? -38.844 -0.476 32.534 1.000 11.507 116 VAL AAA O 1
ATOM 509 N N . PRO A 1 117 ? -38.404 -2.571 33.265 1.000 11.651 117 PRO AAA N 1
ATOM 510 C CA . PRO A 1 117 ? -39.639 -3.075 32.661 1.000 12.080 117 PRO AAA CA 1
ATOM 511 C C . PRO A 1 117 ? -40.856 -2.339 33.214 1.000 12.042 117 PRO AAA C 1
ATOM 512 O O . PRO A 1 117 ? -40.920 -1.947 34.385 1.000 12.676 117 PRO AAA O 1
ATOM 516 N N . ASN A 1 118 ? -41.843 -2.189 32.345 1.000 11.468 118 ASN AAA N 1
ATOM 517 C CA . ASN A 1 118 ? -43.164 -1.694 32.771 1.000 11.920 118 ASN AAA CA 1
ATOM 518 C C . ASN A 1 118 ? -43.031 -0.329 33.463 1.000 12.730 118 ASN AAA C 1
ATOM 519 O O . ASN A 1 118 ? -43.747 -0.046 34.416 1.000 13.064 118 ASN AAA O 1
ATOM 524 N N . ASN A 1 119 ? -42.095 0.521 33.005 1.000 12.755 119 ASN AAA N 1
ATOM 525 C CA . ASN A 1 119 ? -41.848 1.766 33.737 1.000 11.826 119 ASN AAA CA 1
ATOM 526 C C . ASN A 1 119 ? -42.973 2.778 33.509 1.000 13.021 119 ASN AAA C 1
ATOM 527 O O . ASN A 1 119 ? -43.825 2.623 32.639 1.000 12.842 119 ASN AAA O 1
ATOM 532 N N . VAL A 1 120 ? -42.951 3.843 34.320 1.000 12.443 120 VAL AAA N 1
ATOM 533 C CA . VAL A 1 120 ? -44.072 4.802 34.271 1.000 12.772 120 VAL AAA CA 1
ATOM 534 C C . VAL A 1 120 ? -44.094 5.512 32.930 1.000 12.868 120 VAL AAA C 1
ATOM 535 O O . VAL A 1 120 ? -45.164 5.635 32.304 1.000 12.885 120 VAL AAA O 1
ATOM 539 N N . PRO A 1 121 ? -42.980 6.030 32.359 1.000 11.687 121 PRO AAA N 1
ATOM 540 C CA . PRO A 1 121 ? -43.044 6.687 31.047 1.000 11.965 121 PRO AAA CA 1
ATOM 541 C C . PRO A 1 121 ? -43.593 5.815 29.934 1.000 13.841 121 PRO AAA C 1
ATOM 542 O O . PRO A 1 121 ? -44.386 6.299 29.123 1.000 13.419 121 PRO AAA O 1
ATOM 546 N N . MET A 1 122 ? -43.181 4.530 29.874 1.000 13.596 122 MET AAA N 1
ATOM 547 C CA . MET A 1 122 ? -43.588 3.739 28.701 1.000 14.358 122 MET AAA CA 1
ATOM 548 C C . MET A 1 122 ? -45.082 3.502 28.810 1.000 14.959 122 MET AAA C 1
ATOM 549 O O . MET A 1 122 ? -45.768 3.632 27.779 1.000 17.370 122 MET AAA O 1
ATOM 554 N N . ARG A 1 123 ? -45.610 3.274 30.009 1.000 14.447 123 ARG AAA N 1
ATOM 555 C CA . ARG A 1 123 ? -47.036 3.085 30.137 1.000 16.818 123 ARG AAA CA 1
ATOM 556 C C . ARG A 1 123 ? -47.773 4.377 29.804 1.000 17.320 123 ARG AAA C 1
ATOM 557 O O . ARG A 1 123 ? -48.845 4.310 29.178 1.000 18.594 123 ARG AAA O 1
ATOM 565 N N . ALA A 1 124 ? -47.265 5.529 30.264 1.000 16.866 124 ALA AAA N 1
ATOM 566 C CA . ALA A 1 124 ? -47.998 6.784 30.023 1.000 17.777 124 ALA AAA CA 1
ATOM 567 C C . ALA A 1 124 ? -47.989 7.062 28.517 1.000 17.179 124 ALA AAA C 1
ATOM 568 O O . ALA A 1 124 ? -48.911 7.763 28.009 1.000 18.755 124 ALA AAA O 1
ATOM 570 N N . ALA A 1 125 ? -46.970 6.585 27.791 1.000 16.469 125 ALA AAA N 1
ATOM 571 C CA . ALA A 1 125 ? -46.823 6.696 26.346 1.000 16.872 125 ALA AAA CA 1
ATOM 572 C C . ALA A 1 125 ? -47.698 5.669 25.637 1.000 18.035 125 ALA AAA C 1
ATOM 573 O O . ALA A 1 125 ? -47.679 5.656 24.396 1.000 22.815 125 ALA AAA O 1
ATOM 575 N N . GLY A 1 126 ? -48.482 4.887 26.386 1.000 17.087 126 GLY AAA N 1
ATOM 576 C CA . GLY A 1 126 ? -49.379 3.897 25.777 1.000 20.499 126 GLY AAA CA 1
ATOM 577 C C . GLY A 1 126 ? -48.724 2.565 25.421 1.000 19.416 126 GLY AAA C 1
ATOM 578 O O . GLY A 1 126 ? -49.295 1.797 24.641 1.000 19.985 126 GLY AAA O 1
ATOM 579 N N . ILE A 1 127 ? -47.554 2.273 25.993 1.000 17.091 127 ILE AAA N 1
ATOM 580 C CA . ILE A 1 127 ? -46.799 1.080 25.667 1.000 17.845 127 ILE AAA CA 1
ATOM 581 C C . ILE A 1 127 ? -46.951 0.107 26.840 1.000 16.452 127 ILE AAA C 1
ATOM 582 O O . ILE A 1 127 ? -46.350 0.289 27.892 1.000 17.933 127 ILE AAA O 1
ATOM 587 N N . ALA A 1 128 ? -47.763 -0.944 26.651 1.000 17.487 128 ALA AAA N 1
ATOM 588 C CA . ALA A 1 128 ? -47.909 -1.962 27.672 1.000 18.183 128 ALA AAA CA 1
ATOM 589 C C . ALA A 1 128 ? -46.645 -2.830 27.724 1.000 16.656 128 ALA AAA C 1
ATOM 590 O O . ALA A 1 128 ? -45.908 -2.912 26.747 1.000 17.206 128 ALA AAA O 1
ATOM 592 N N . ASP A 1 129 ? -46.405 -3.386 28.902 1.000 15.549 129 ASP AAA N 1
ATOM 593 C CA . ASP A 1 129 ? -45.311 -4.341 29.047 1.000 14.706 129 ASP AAA CA 1
ATOM 594 C C . ASP A 1 129 ? -45.894 -5.522 29.807 1.000 14.242 129 ASP AAA C 1
ATOM 595 O O . ASP A 1 129 ? -45.669 -5.650 31.006 1.000 14.637 129 ASP AAA O 1
ATOM 600 N N . PRO A 1 130 ? -46.652 -6.415 29.148 1.000 14.463 130 PRO AAA N 1
ATOM 601 C CA . PRO A 1 130 ? -47.314 -7.500 29.869 1.000 15.501 130 PRO AAA CA 1
ATOM 602 C C . PRO A 1 130 ? -46.315 -8.458 30.521 1.000 14.540 130 PRO AAA C 1
ATOM 603 O O . PRO A 1 130 ? -45.358 -8.911 29.884 1.000 15.342 130 PRO AAA O 1
ATOM 607 N N A LYS A 1 131 ? -46.554 -8.781 31.780 0.500 15.178 131 LYS AAA N 1
ATOM 608 N N B LYS A 1 131 ? -46.553 -8.781 31.776 0.500 14.476 131 LYS AAA N 1
ATOM 609 C CA A LYS A 1 131 ? -45.638 -9.598 32.556 0.500 14.710 131 LYS AAA CA 1
ATOM 610 C CA B LYS A 1 131 ? -45.635 -9.595 32.550 0.500 13.681 131 LYS AAA CA 1
ATOM 611 C C A LYS A 1 131 ? -45.382 -10.958 31.893 0.500 14.307 131 LYS AAA C 1
ATOM 612 C C B LYS A 1 131 ? -45.382 -10.958 31.892 0.500 13.725 131 LYS AAA C 1
ATOM 613 O O A LYS A 1 131 ? -44.229 -11.398 31.814 0.500 13.938 131 LYS AAA O 1
ATOM 614 O O B LYS A 1 131 ? -44.229 -11.400 31.814 0.500 13.436 131 LYS AAA O 1
ATOM 625 N N . PRO A 1 132 ? -46.388 -11.728 31.412 1.000 14.164 132 PRO AAA N 1
ATOM 626 C CA . PRO A 1 132 ? -46.072 -13.062 30.872 1.000 13.145 132 PRO AAA CA 1
ATOM 627 C C . PRO A 1 132 ? -45.101 -12.948 29.708 1.000 12.874 132 PRO AAA C 1
ATOM 628 O O . PRO A 1 132 ? -44.253 -13.821 29.542 1.000 13.441 132 PRO AAA O 1
ATOM 632 N N . ASP A 1 133 ? -45.222 -11.884 28.907 1.000 13.117 133 ASP AAA N 1
ATOM 633 C CA . ASP A 1 133 ? -44.374 -11.722 27.724 1.000 13.094 133 ASP AAA CA 1
ATOM 634 C C . ASP A 1 133 ? -42.995 -11.175 28.102 1.000 13.434 133 ASP AAA C 1
ATOM 635 O O . ASP A 1 133 ? -42.015 -11.481 27.409 1.000 12.834 133 ASP AAA O 1
ATOM 640 N N . PHE A 1 134 ? -42.912 -10.358 29.150 1.000 12.598 134 PHE AAA N 1
ATOM 641 C CA . PHE A 1 134 ? -41.592 -9.966 29.650 1.000 11.342 134 PHE AAA CA 1
ATOM 642 C C . PHE A 1 134 ? -40.819 -11.231 30.065 1.000 11.630 134 PHE AAA C 1
ATOM 643 O O . PHE A 1 134 ? -39.635 -11.394 29.679 1.000 11.908 134 PHE AAA O 1
ATOM 651 N N . LEU A 1 135 ? -41.487 -12.146 30.796 1.000 11.218 135 LEU AAA N 1
ATOM 652 C CA . LEU A 1 135 ? -40.798 -13.325 31.282 1.000 11.805 135 LEU AAA CA 1
ATOM 653 C C . LEU A 1 135 ? -40.379 -14.196 30.096 1.000 11.553 135 LEU AAA C 1
ATOM 654 O O . LEU A 1 135 ? -39.295 -14.794 30.130 1.000 12.150 135 LEU AAA O 1
ATOM 659 N N . LYS A 1 136 ? -41.228 -14.314 29.064 1.000 12.109 136 LYS AAA N 1
ATOM 660 C CA . LYS A 1 136 ? -40.808 -15.103 27.905 1.000 12.490 136 LYS AAA CA 1
ATOM 661 C C . LYS A 1 136 ? -39.576 -14.511 27.218 1.000 12.075 136 LYS AAA C 1
ATOM 662 O O . LYS A 1 136 ? -38.691 -15.284 26.790 1.000 12.515 136 LYS AAA O 1
ATOM 668 N N . TYR A 1 137 ? -39.515 -13.170 27.046 1.000 11.723 137 TYR AAA N 1
ATOM 669 C CA . TYR A 1 137 ? -38.350 -12.568 26.430 1.000 11.461 137 TYR AAA CA 1
ATOM 670 C C . TYR A 1 137 ? -37.088 -12.910 27.227 1.000 11.429 137 TYR AAA C 1
ATOM 671 O O . TYR A 1 137 ? -36.103 -13.381 26.633 1.000 11.831 137 TYR AAA O 1
ATOM 680 N N . VAL A 1 138 ? -37.097 -12.665 28.536 1.000 10.755 138 VAL AAA N 1
ATOM 681 C CA . VAL A 1 138 ? -35.857 -12.874 29.264 1.000 11.036 138 VAL AAA CA 1
ATOM 682 C C . VAL A 1 138 ? -35.544 -14.362 29.353 1.000 11.808 138 VAL AAA C 1
ATOM 683 O O . VAL A 1 138 ? -34.359 -14.758 29.317 1.000 12.234 138 VAL AAA O 1
ATOM 687 N N . ALA A 1 139 ? -36.546 -15.247 29.421 1.000 11.592 139 ALA AAA N 1
ATOM 688 C CA . ALA A 1 139 ? -36.239 -16.678 29.488 1.000 11.167 139 ALA AAA CA 1
ATOM 689 C C . ALA A 1 139 ? -35.622 -17.181 28.175 1.000 11.129 139 ALA AAA C 1
ATOM 690 O O . ALA A 1 139 ? -34.661 -17.960 28.180 1.000 11.921 139 ALA AAA O 1
ATOM 692 N N . ARG A 1 140 ? -36.179 -16.765 27.030 1.000 10.570 140 ARG AAA N 1
ATOM 693 C CA . ARG A 1 140 ? -35.668 -17.143 25.724 1.000 10.450 140 ARG AAA CA 1
ATOM 694 C C . ARG A 1 140 ? -34.218 -16.699 25.543 1.000 11.613 140 ARG AAA C 1
ATOM 695 O O . ARG A 1 140 ? -33.432 -17.422 24.924 1.000 11.115 140 ARG AAA O 1
ATOM 703 N N . VAL A 1 141 ? -33.892 -15.482 26.011 1.000 12.056 141 VAL AAA N 1
ATOM 704 C CA . VAL A 1 141 ? -32.537 -14.977 25.831 1.000 11.044 141 VAL AAA CA 1
ATOM 705 C C . VAL A 1 141 ? -31.584 -15.603 26.839 1.000 11.484 141 VAL AAA C 1
ATOM 706 O O . VAL A 1 141 ? -30.415 -15.839 26.514 1.000 12.654 141 VAL AAA O 1
ATOM 710 N N . THR A 1 142 ? -32.051 -15.848 28.059 1.000 10.355 142 THR AAA N 1
ATOM 711 C CA . THR A 1 142 ? -31.127 -16.263 29.119 1.000 10.690 142 THR AAA CA 1
ATOM 712 C C . THR A 1 142 ? -30.766 -17.746 29.008 1.000 11.846 142 THR AAA C 1
ATOM 713 O O . THR A 1 142 ? -29.609 -18.125 29.268 1.000 12.437 142 THR AAA O 1
ATOM 717 N N A ARG A 1 143 ? -31.763 -18.590 28.700 0.500 11.134 143 ARG AAA N 1
ATOM 718 N N B ARG A 1 143 ? -31.764 -18.598 28.724 0.500 12.380 143 ARG AAA N 1
ATOM 719 C CA A ARG A 1 143 ? -31.596 -20.041 28.765 0.500 11.174 143 ARG AAA CA 1
ATOM 720 C CA B ARG A 1 143 ? -31.566 -20.047 28.774 0.500 13.280 143 ARG AAA CA 1
ATOM 721 C C A ARG A 1 143 ? -32.088 -20.662 27.472 0.500 11.736 143 ARG AAA C 1
ATOM 722 C C B ARG A 1 143 ? -32.078 -20.665 27.482 0.500 12.867 143 ARG AAA C 1
ATOM 723 O O A ARG A 1 143 ? -33.092 -21.382 27.446 0.500 12.297 143 ARG AAA O 1
ATOM 724 O O B ARG A 1 143 ? -33.082 -21.387 27.469 0.500 13.367 143 ARG AAA O 1
ATOM 739 N N . PRO A 1 144 ? -31.438 -20.379 26.338 1.000 11.550 144 PRO AAA N 1
ATOM 740 C CA . PRO A 1 144 ? -31.983 -20.766 25.038 1.000 12.134 144 PRO AAA CA 1
ATOM 741 C C . PRO A 1 144 ? -32.223 -22.271 24.938 1.000 13.195 144 PRO AAA C 1
ATOM 742 O O . PRO A 1 144 ? -33.216 -22.709 24.359 1.000 13.680 144 PRO AAA O 1
ATOM 746 N N . GLN A 1 145 ? -31.341 -23.085 25.491 1.000 12.018 145 GLN AAA N 1
ATOM 747 C CA . GLN A 1 145 ? -31.517 -24.536 25.339 1.000 12.188 145 GLN AAA CA 1
ATOM 748 C C . GLN A 1 145 ? -32.784 -25.033 26.025 1.000 11.262 145 GLN AAA C 1
ATOM 749 O O . GLN A 1 145 ? -33.351 -26.057 25.591 1.000 12.195 145 GLN AAA O 1
ATOM 755 N N . PHE A 1 146 ? -33.210 -24.350 27.096 1.000 11.855 146 PHE AAA N 1
ATOM 756 C CA . PHE A 1 146 ? -34.229 -24.901 27.987 1.000 12.057 146 PHE AAA CA 1
ATOM 757 C C . PHE A 1 146 ? -35.514 -24.089 27.884 1.000 12.196 146 PHE AAA C 1
ATOM 758 O O . PHE A 1 146 ? -36.539 -24.508 28.433 1.000 12.718 146 PHE AAA O 1
ATOM 766 N N . TYR A 1 147 ? -35.471 -22.953 27.179 1.000 12.796 147 TYR AAA N 1
ATOM 767 C CA . TYR A 1 147 ? -36.672 -22.116 27.059 1.000 12.590 147 TYR AAA CA 1
ATOM 768 C C . TYR A 1 147 ? -37.826 -22.933 26.464 1.000 13.511 147 TYR AAA C 1
ATOM 769 O O . TYR A 1 147 ? -37.683 -23.590 25.431 1.000 13.026 147 TYR AAA O 1
ATOM 778 N N . ASP A 1 148 ? -38.993 -22.843 27.111 1.000 12.706 148 ASP AAA N 1
ATOM 779 C CA . ASP A 1 148 ? -40.168 -23.582 26.641 1.000 14.683 148 ASP AAA CA 1
ATOM 780 C C . ASP A 1 148 ? -41.407 -22.813 27.084 1.000 13.819 148 ASP AAA C 1
ATOM 781 O O . ASP A 1 148 ? -41.667 -22.744 28.282 1.000 13.573 148 ASP AAA O 1
ATOM 786 N N . PRO A 1 149 ? -42.192 -22.244 26.149 1.000 14.689 149 PRO AAA N 1
ATOM 787 C CA . PRO A 1 149 ? -43.344 -21.431 26.544 1.000 16.482 149 PRO AAA CA 1
ATOM 788 C C . PRO A 1 149 ? -44.429 -22.246 27.240 1.000 18.845 149 PRO AAA C 1
ATOM 789 O O . PRO A 1 149 ? -45.298 -21.623 27.849 1.000 19.905 149 PRO AAA O 1
ATOM 793 N N . GLU A 1 150 ? -44.367 -23.582 27.161 1.000 15.332 150 GLU AAA N 1
ATOM 794 C CA . GLU A 1 150 ? -45.417 -24.389 27.803 1.000 18.385 150 GLU AAA CA 1
ATOM 795 C C . GLU A 1 150 ? -44.993 -24.849 29.193 1.000 20.136 150 GLU AAA C 1
ATOM 796 O O . GLU A 1 150 ? -45.757 -25.491 29.935 1.000 20.011 150 GLU AAA O 1
ATOM 802 N N . HIS A 1 151 ? -43.744 -24.577 29.573 1.000 16.245 151 HIS AAA N 1
ATOM 803 C CA . HIS A 1 151 ? -43.269 -25.071 30.859 1.000 16.549 151 HIS AAA CA 1
ATOM 804 C C . HIS A 1 151 ? -43.693 -24.085 31.940 1.000 14.834 151 HIS AAA C 1
ATOM 805 O O . HIS A 1 151 ? -43.714 -22.869 31.700 1.000 15.840 151 HIS AAA O 1
ATOM 812 N N . PRO A 1 152 ? -44.019 -24.547 33.164 1.000 17.665 152 PRO AAA N 1
ATOM 813 C CA . PRO A 1 152 ? -44.549 -23.645 34.187 1.000 18.272 152 PRO AAA CA 1
ATOM 814 C C . PRO A 1 152 ? -43.636 -22.483 34.592 1.000 15.749 152 PRO AAA C 1
ATOM 815 O O . PRO A 1 152 ? -44.158 -21.443 34.968 1.000 17.946 152 PRO AAA O 1
ATOM 819 N N . THR A 1 153 ? -42.308 -22.665 34.501 1.000 14.921 153 THR AAA N 1
ATOM 820 C CA . THR A 1 153 ? -41.388 -21.551 34.718 1.000 13.119 153 THR AAA CA 1
ATOM 821 C C . THR A 1 153 ? -40.601 -21.293 33.431 1.000 11.949 153 THR AAA C 1
ATOM 822 O O . THR A 1 153 ? -39.500 -20.743 33.501 1.000 12.210 153 THR AAA O 1
ATOM 826 N N . LEU A 1 154 ? -41.189 -21.594 32.265 1.000 11.415 154 LEU AAA N 1
ATOM 827 C CA . LEU A 1 154 ? -40.616 -21.270 30.947 1.000 11.368 154 LEU AAA CA 1
ATOM 828 C C . LEU A 1 154 ? -39.289 -21.976 30.709 1.000 12.069 154 LEU AAA C 1
ATOM 829 O O . LEU A 1 154 ? -38.552 -21.564 29.794 1.000 12.747 154 LEU AAA O 1
ATOM 834 N N . GLY A 1 155 ? -39.027 -23.023 31.484 1.000 11.906 155 GLY AAA N 1
ATOM 835 C CA . GLY A 1 155 ? -37.767 -23.756 31.361 1.000 13.363 155 GLY AAA CA 1
ATOM 836 C C . GLY A 1 155 ? -36.683 -23.191 32.275 1.000 13.521 155 GLY AAA C 1
ATOM 837 O O . GLY A 1 155 ? -35.617 -23.798 32.358 1.000 15.473 155 GLY AAA O 1
ATOM 838 N N . LEU A 1 156 ? -36.967 -22.087 32.967 1.000 13.083 156 LEU AAA N 1
ATOM 839 C CA . LEU A 1 156 ? -36.018 -21.563 33.957 1.000 12.623 156 LEU AAA CA 1
ATOM 840 C C . LEU A 1 156 ? -36.091 -22.388 35.228 1.000 13.001 156 LEU AAA C 1
ATOM 841 O O . LEU A 1 156 ? -37.121 -23.002 35.537 1.000 13.926 156 LEU AAA O 1
ATOM 846 N N . THR A 1 157 ? -35.033 -22.296 36.042 1.000 12.792 157 THR AAA N 1
ATOM 847 C CA . THR A 1 157 ? -35.158 -22.785 37.392 1.000 12.922 157 THR AAA CA 1
ATOM 848 C C . THR A 1 157 ? -36.136 -21.881 38.151 1.000 12.517 157 THR AAA C 1
ATOM 849 O O . THR A 1 157 ? -36.426 -20.749 37.756 1.000 12.842 157 THR AAA O 1
ATOM 853 N N . GLN A 1 158 ? -36.656 -22.386 39.268 1.000 13.691 158 GLN AAA N 1
ATOM 854 C CA . GLN A 1 158 ? -37.594 -21.559 40.023 1.000 13.895 158 GLN AAA CA 1
ATOM 855 C C . GLN A 1 158 ? -36.895 -20.264 40.469 1.000 13.060 158 GLN AAA C 1
ATOM 856 O O . GLN A 1 158 ? -37.512 -19.191 40.462 1.000 12.814 158 GLN AAA O 1
ATOM 862 N N . TRP A 1 159 ? -35.610 -20.366 40.845 1.000 13.303 159 TRP AAA N 1
ATOM 863 C CA . TRP A 1 159 ? -34.884 -19.184 41.328 1.000 13.067 159 TRP AAA CA 1
ATOM 864 C C . TRP A 1 159 ? -34.755 -18.163 40.192 1.000 12.888 159 TRP AAA C 1
ATOM 865 O O . TRP A 1 159 ? -34.981 -16.980 40.385 1.000 13.394 159 TRP AAA O 1
ATOM 876 N N . GLU A 1 160 ? -34.339 -18.598 38.993 1.000 12.687 160 GLU AAA N 1
ATOM 877 C CA A GLU A 1 160 ? -34.167 -17.616 37.926 0.500 11.590 160 GLU AAA CA 1
ATOM 878 C CA B GLU A 1 160 ? -34.183 -17.666 37.889 0.500 12.171 160 GLU AAA CA 1
ATOM 879 C C . GLU A 1 160 ? -35.525 -16.993 37.576 1.000 12.407 160 GLU AAA C 1
ATOM 880 O O . GLU A 1 160 ? -35.588 -15.780 37.313 1.000 12.609 160 GLU AAA O 1
ATOM 891 N N . TYR A 1 161 ? -36.580 -17.823 37.553 1.000 11.855 161 TYR AAA N 1
ATOM 892 C CA . TYR A 1 161 ? -37.894 -17.262 37.250 1.000 12.213 161 TYR AAA CA 1
ATOM 893 C C . TYR A 1 161 ? -38.297 -16.230 38.303 1.000 12.804 161 TYR AAA C 1
ATOM 894 O O . TYR A 1 161 ? -38.770 -15.138 37.952 1.000 12.551 161 TYR AAA O 1
ATOM 903 N N . ASP A 1 162 ? -38.066 -16.562 39.572 1.000 12.323 162 ASP AAA N 1
ATOM 904 C CA . ASP A 1 162 ? -38.478 -15.672 40.651 1.000 13.605 162 ASP AAA CA 1
ATOM 905 C C . ASP A 1 162 ? -37.692 -14.362 40.635 1.000 12.262 162 ASP AAA C 1
ATOM 906 O O . ASP A 1 162 ? -38.240 -13.289 40.878 1.000 12.295 162 ASP AAA O 1
ATOM 911 N N . MET A 1 163 ? -36.386 -14.479 40.305 1.000 12.387 163 MET AAA N 1
ATOM 912 C CA . MET A 1 163 ? -35.571 -13.272 40.240 1.000 11.556 163 MET AAA CA 1
ATOM 913 C C . MET A 1 163 ? -36.039 -12.378 39.080 1.000 11.553 163 MET AAA C 1
ATOM 914 O O . MET A 1 163 ? -36.079 -11.161 39.211 1.000 12.103 163 MET AAA O 1
ATOM 919 N N . CYS A 1 164 ? -36.380 -12.993 37.930 1.000 12.098 164 CYS AAA N 1
ATOM 920 C CA . CYS A 1 164 ? -36.862 -12.201 36.801 1.000 12.843 164 CYS AAA CA 1
ATOM 921 C C . CYS A 1 164 ? -38.199 -11.532 37.122 1.000 12.458 164 CYS AAA C 1
ATOM 922 O O . CYS A 1 164 ? -38.407 -10.386 36.766 1.000 12.592 164 CYS AAA O 1
ATOM 925 N N A GLU A 1 165 ? -39.079 -12.259 37.827 0.500 12.609 165 GLU AAA N 1
ATOM 926 N N B GLU A 1 165 ? -39.070 -12.258 37.829 0.500 12.431 165 GLU AAA N 1
ATOM 927 C CA A GLU A 1 165 ? -40.342 -11.662 38.244 0.500 13.162 165 GLU AAA CA 1
ATOM 928 C CA B GLU A 1 165 ? -40.326 -11.645 38.225 0.500 12.851 165 GLU AAA CA 1
ATOM 929 C C A GLU A 1 165 ? -40.083 -10.471 39.174 0.500 13.046 165 GLU AAA C 1
ATOM 930 C C B GLU A 1 165 ? -40.080 -10.467 39.173 0.500 12.881 165 GLU AAA C 1
ATOM 931 O O A GLU A 1 165 ? -40.782 -9.451 39.094 0.500 12.921 165 GLU AAA O 1
ATOM 932 O O B GLU A 1 165 ? -40.782 -9.449 39.097 0.500 12.866 165 GLU AAA O 1
ATOM 943 N N . ALA A 1 166 ? -39.104 -10.618 40.068 1.000 12.314 166 ALA AAA N 1
ATOM 944 C CA . ALA A 1 166 ? -38.775 -9.558 41.021 1.000 11.766 166 ALA AAA CA 1
ATOM 945 C C . ALA A 1 166 ? -38.257 -8.312 40.305 1.000 12.132 166 ALA AAA C 1
ATOM 946 O O . ALA A 1 166 ? -38.595 -7.187 40.734 1.000 12.833 166 ALA AAA O 1
ATOM 948 N N . ILE A 1 167 ? -37.490 -8.474 39.227 1.000 11.222 167 ILE AAA N 1
ATOM 949 C CA . ILE A 1 167 ? -37.048 -7.323 38.433 1.000 11.981 167 ILE AAA CA 1
ATOM 950 C C . ILE A 1 167 ? -38.275 -6.625 37.858 1.000 11.232 167 ILE AAA C 1
ATOM 951 O O . ILE A 1 167 ? -38.398 -5.398 37.947 1.000 11.997 167 ILE AAA O 1
ATOM 956 N N . TYR A 1 168 ? -39.190 -7.391 37.248 1.000 12.381 168 TYR AAA N 1
ATOM 957 C CA . TYR A 1 168 ? -40.378 -6.779 36.688 1.000 12.036 168 TYR AAA CA 1
ATOM 958 C C . TYR A 1 168 ? -41.182 -6.052 37.759 1.000 13.655 168 TYR AAA C 1
ATOM 959 O O . TYR A 1 168 ? -41.718 -4.961 37.501 1.000 13.518 168 TYR AAA O 1
ATOM 968 N N . ASP A 1 169 ? -41.353 -6.681 38.926 1.000 12.828 169 ASP AAA N 1
ATOM 969 C CA . ASP A 1 169 ? -42.223 -6.078 39.937 1.000 13.549 169 ASP AAA CA 1
ATOM 970 C C . ASP A 1 169 ? -41.594 -4.836 40.584 1.000 13.211 169 ASP AAA C 1
ATOM 971 O O . ASP A 1 169 ? -42.335 -3.900 40.950 1.000 14.600 169 ASP AAA O 1
ATOM 976 N N . SER A 1 170 ? -40.273 -4.808 40.746 1.000 12.478 170 SER AAA N 1
ATOM 977 C CA . SER A 1 170 ? -39.695 -3.804 41.632 1.000 11.572 170 SER AAA CA 1
ATOM 978 C C . SER A 1 170 ? -38.860 -2.751 40.918 1.000 11.792 170 SER AAA C 1
ATOM 979 O O . SER A 1 170 ? -38.536 -1.748 41.563 1.000 12.433 170 SER AAA O 1
ATOM 982 N N . ALA A 1 171 ? -38.434 -2.935 39.641 1.000 12.328 171 ALA AAA N 1
ATOM 983 C CA . ALA A 1 171 ? -37.529 -1.927 39.093 1.000 11.430 171 ALA AAA CA 1
ATOM 984 C C . ALA A 1 171 ? -38.247 -0.576 38.962 1.000 11.347 171 ALA AAA C 1
ATOM 985 O O . ALA A 1 171 ? -37.660 0.460 39.242 1.000 11.260 171 ALA AAA O 1
ATOM 987 N N . SER A 1 172 ? -39.514 -0.571 38.520 1.000 11.665 172 SER AAA N 1
ATOM 988 C CA . SER A 1 172 ? -40.242 0.685 38.313 1.000 12.124 172 SER AAA CA 1
ATOM 989 C C . SER A 1 172 ? -40.491 1.418 39.629 1.000 12.064 172 SER AAA C 1
ATOM 990 O O . SER A 1 172 ? -40.172 2.613 39.733 1.000 12.654 172 SER AAA O 1
ATOM 993 N N . PRO A 1 173 ? -40.984 0.781 40.694 1.000 11.490 173 PRO AAA N 1
ATOM 994 C CA . PRO A 1 173 ? -41.160 1.545 41.931 1.000 12.309 173 PRO AAA CA 1
ATOM 995 C C . PRO A 1 173 ? -39.846 2.067 42.498 1.000 12.175 173 PRO AAA C 1
ATOM 996 O O . PRO A 1 173 ? -39.785 3.162 43.045 1.000 12.983 173 PRO AAA O 1
ATOM 1000 N N . ALA A 1 174 ? -38.757 1.296 42.316 1.000 12.005 174 ALA AAA N 1
ATOM 1001 C CA . ALA A 1 174 ? -37.445 1.772 42.753 1.000 11.139 174 ALA AAA CA 1
ATOM 1002 C C . ALA A 1 174 ? -37.052 3.032 41.973 1.000 11.972 174 ALA AAA C 1
ATOM 1003 O O . ALA A 1 174 ? -36.604 4.034 42.572 1.000 11.741 174 ALA AAA O 1
ATOM 1005 N N . ALA A 1 175 ? -37.191 2.980 40.645 1.000 10.503 175 ALA AAA N 1
ATOM 1006 C CA . ALA A 1 175 ? -36.830 4.144 39.818 1.000 11.370 175 ALA AAA CA 1
ATOM 1007 C C . ALA A 1 175 ? -37.676 5.358 40.198 1.000 11.306 175 ALA AAA C 1
ATOM 1008 O O . ALA A 1 175 ? -37.177 6.498 40.261 1.000 12.095 175 ALA AAA O 1
ATOM 1010 N N . GLU A 1 176 ? -38.963 5.110 40.425 1.000 12.101 176 GLU AAA N 1
ATOM 1011 C CA . GLU A 1 176 ? -39.877 6.229 40.705 1.000 12.199 176 GLU AAA CA 1
ATOM 1012 C C . GLU A 1 176 ? -39.509 6.858 42.040 1.000 12.092 176 GLU AAA C 1
ATOM 1013 O O . GLU A 1 176 ? -39.506 8.104 42.151 1.000 12.844 176 GLU AAA O 1
ATOM 1019 N N . LEU A 1 177 ? -39.190 6.046 43.046 1.000 11.966 177 LEU AAA N 1
ATOM 1020 C CA . LEU A 1 177 ? -38.877 6.616 44.362 1.000 12.337 177 LEU AAA CA 1
ATOM 1021 C C . LEU A 1 177 ? -37.560 7.390 44.341 1.000 12.246 177 LEU AAA C 1
ATOM 1022 O O . LEU A 1 177 ? -37.474 8.497 44.892 1.000 12.565 177 LEU AAA O 1
ATOM 1027 N N . LEU A 1 178 ? -36.514 6.834 43.689 1.000 12.587 178 LEU AAA N 1
ATOM 1028 C CA . LEU A 1 178 ? -35.271 7.570 43.582 1.000 10.818 178 LEU AAA CA 1
ATOM 1029 C C . LEU A 1 178 ? -35.451 8.907 42.870 1.000 11.839 178 LEU AAA C 1
ATOM 1030 O O . LEU A 1 178 ? -34.807 9.896 43.231 1.000 11.948 178 LEU AAA O 1
ATOM 1035 N N . ALA A 1 179 ? -36.290 8.944 41.825 1.000 11.256 179 ALA AAA N 1
ATOM 1036 C CA . ALA A 1 179 ? -36.535 10.202 41.126 1.000 11.368 179 ALA AAA CA 1
ATOM 1037 C C . ALA A 1 179 ? -37.355 11.173 41.992 1.000 12.293 179 ALA AAA C 1
ATOM 1038 O O . ALA A 1 179 ? -37.032 12.371 42.022 1.000 13.250 179 ALA AAA O 1
ATOM 1040 N N . GLN A 1 180 ? -38.407 10.669 42.627 1.000 12.238 180 GLN AAA N 1
ATOM 1041 C CA . GLN A 1 180 ? -39.267 11.545 43.412 1.000 13.197 180 GLN AAA CA 1
ATOM 1042 C C . GLN A 1 180 ? -38.501 12.256 44.522 1.000 13.472 180 GLN AAA C 1
ATOM 1043 O O . GLN A 1 180 ? -38.745 13.445 44.782 1.000 13.873 180 GLN AAA O 1
ATOM 1049 N N . LYS A 1 181 ? -37.542 11.565 45.153 1.000 12.436 181 LYS AAA N 1
ATOM 1050 C CA . LYS A 1 181 ? -36.782 12.120 46.274 1.000 12.207 181 LYS AAA CA 1
ATOM 1051 C C . LYS A 1 181 ? -35.646 12.996 45.777 1.000 12.347 181 LYS AAA C 1
ATOM 1052 O O . LYS A 1 181 ? -34.961 13.613 46.614 1.000 14.272 181 LYS AAA O 1
ATOM 1058 N N . GLY A 1 182 ? -35.370 13.000 44.462 1.000 11.504 182 GLY AAA N 1
ATOM 1059 C CA . GLY A 1 182 ? -34.347 13.836 43.851 1.000 12.368 182 GLY AAA CA 1
ATOM 1060 C C . GLY A 1 182 ? -32.968 13.186 43.784 1.000 12.196 182 GLY AAA C 1
ATOM 1061 O O . GLY A 1 182 ? -32.007 13.831 43.374 1.000 14.847 182 GLY AAA O 1
ATOM 1062 N N . ALA A 1 183 ? -32.871 11.913 44.147 1.000 11.766 183 ALA AAA N 1
ATOM 1063 C CA . ALA A 1 183 ? -31.575 11.240 44.126 1.000 11.340 183 ALA AAA CA 1
ATOM 1064 C C . ALA A 1 183 ? -31.216 10.763 42.714 1.000 10.962 183 ALA AAA C 1
ATOM 1065 O O . ALA A 1 183 ? -30.020 10.658 42.412 1.000 12.196 183 ALA AAA O 1
ATOM 1067 N N . LEU A 1 184 ? -32.233 10.415 41.881 1.000 11.007 184 LEU AAA N 1
ATOM 1068 C CA . LEU A 1 184 ? -31.917 9.936 40.527 1.000 11.539 184 LEU AAA CA 1
ATOM 1069 C C . LEU A 1 184 ? -33.035 10.375 39.593 1.000 11.981 184 LEU AAA C 1
ATOM 1070 O O . LEU A 1 184 ? -33.830 9.588 39.089 1.000 11.524 184 LEU AAA O 1
ATOM 1075 N N . PRO A 1 185 ? -33.135 11.685 39.324 1.000 11.776 185 PRO AAA N 1
ATOM 1076 C CA . PRO A 1 185 ? -34.096 12.136 38.313 1.000 12.554 185 PRO AAA CA 1
ATOM 1077 C C . PRO A 1 185 ? -33.686 11.543 36.970 1.000 11.843 185 PRO AAA C 1
ATOM 1078 O O . PRO A 1 185 ? -32.485 11.389 36.657 1.000 12.160 185 PRO AAA O 1
ATOM 1082 N N . TYR A 1 186 ? -34.702 11.224 36.158 1.000 12.320 186 TYR AAA N 1
ATOM 1083 C CA . TYR A 1 186 ? -34.442 10.526 34.903 1.000 11.831 186 TYR AAA CA 1
ATOM 1084 C C . TYR A 1 186 ? -35.148 11.198 33.722 1.000 12.323 186 TYR AAA C 1
ATOM 1085 O O . TYR A 1 186 ? -36.026 12.079 33.923 1.000 14.097 186 TYR AAA O 1
ATOM 1094 N N . ARG A 1 187 ? -34.730 10.774 32.518 1.000 12.018 187 ARG AAA N 1
ATOM 1095 C CA . ARG A 1 187 ? -35.543 10.981 31.331 1.000 12.190 187 ARG AAA CA 1
ATOM 1096 C C . ARG A 1 187 ? -35.744 9.626 30.668 1.000 13.025 187 ARG AAA C 1
ATOM 1097 O O . ARG A 1 187 ? -34.936 8.700 30.817 1.000 13.327 187 ARG AAA O 1
ATOM 1105 N N . HIS A 1 188 ? -36.824 9.516 29.905 1.000 12.366 188 HIS AAA N 1
ATOM 1106 C CA . HIS A 1 188 ? -37.115 8.326 29.123 1.000 12.146 188 HIS AAA CA 1
ATOM 1107 C C . HIS A 1 188 ? -36.220 8.267 27.886 1.000 12.683 188 HIS AAA C 1
ATOM 1108 O O . HIS A 1 188 ? -35.850 9.296 27.326 1.000 13.893 188 HIS AAA O 1
ATOM 1115 N N . VAL A 1 189 ? -35.847 7.027 27.479 1.000 11.992 189 VAL AAA N 1
ATOM 1116 C CA . VAL A 1 189 ? -35.065 6.852 26.258 1.000 12.375 189 VAL AAA CA 1
ATOM 1117 C C . VAL A 1 189 ? -35.895 5.939 25.339 1.000 13.539 189 VAL AAA C 1
ATOM 1118 O O . VAL A 1 189 ? -35.623 4.762 25.152 1.000 13.458 189 VAL AAA O 1
ATOM 1122 N N . PRO A 1 190 ? -36.997 6.453 24.763 1.000 13.893 190 PRO AAA N 1
ATOM 1123 C CA . PRO A 1 190 ? -37.964 5.605 24.068 1.000 15.048 190 PRO AAA CA 1
ATOM 1124 C C . PRO A 1 190 ? -37.415 4.915 22.838 1.000 15.121 190 PRO AAA C 1
ATOM 1125 O O . PRO A 1 190 ? -38.025 3.889 22.488 1.000 18.290 190 PRO AAA O 1
ATOM 1129 N N . PHE A 1 191 ? -36.356 5.439 22.226 1.000 14.966 191 PHE AAA N 1
ATOM 1130 C CA . PHE A 1 191 ? -35.908 4.814 20.984 1.000 19.521 191 PHE AAA CA 1
ATOM 1131 C C . PHE A 1 191 ? -34.832 3.745 21.227 1.000 18.763 191 PHE AAA C 1
ATOM 1132 O O . PHE A 1 191 ? -34.348 3.131 20.259 1.000 21.875 191 PHE AAA O 1
ATOM 1140 N N . ALA A 1 192 ? -34.453 3.485 22.472 1.000 16.109 192 ALA AAA N 1
ATOM 1141 C CA . ALA A 1 192 ? -33.478 2.415 22.677 1.000 15.076 192 ALA AAA CA 1
ATOM 1142 C C . ALA A 1 192 ? -34.155 1.044 22.611 1.000 15.331 192 ALA AAA C 1
ATOM 1143 O O . ALA A 1 192 ? -34.884 0.670 23.535 1.000 15.866 192 ALA AAA O 1
ATOM 1145 N N A THR A 1 193 ? -33.958 0.315 21.497 0.500 13.947 193 THR AAA N 1
ATOM 1146 N N B THR A 1 193 ? -33.888 0.311 21.533 0.500 15.042 193 THR AAA N 1
ATOM 1147 C CA A THR A 1 193 ? -34.594 -0.987 21.301 0.500 13.050 193 THR AAA CA 1
ATOM 1148 C CA B THR A 1 193 ? -34.540 -0.961 21.274 0.500 14.914 193 THR AAA CA 1
ATOM 1149 C C A THR A 1 193 ? -33.794 -2.079 21.991 0.500 12.607 193 THR AAA C 1
ATOM 1150 C C B THR A 1 193 ? -33.785 -2.082 21.978 0.500 13.635 193 THR AAA C 1
ATOM 1151 O O A THR A 1 193 ? -32.560 -2.034 22.076 0.500 13.353 193 THR AAA O 1
ATOM 1152 O O B THR A 1 193 ? -32.554 -2.040 22.088 0.500 14.149 193 THR AAA O 1
ATOM 1159 N N . ASP A 1 194 ? -34.523 -3.077 22.492 1.000 12.013 194 ASP AAA N 1
ATOM 1160 C CA . ASP A 1 194 ? -33.898 -4.230 23.130 1.000 12.752 194 ASP AAA CA 1
ATOM 1161 C C . ASP A 1 194 ? -32.897 -4.914 22.198 1.000 11.448 194 ASP AAA C 1
ATOM 1162 O O . ASP A 1 194 ? -33.075 -4.933 20.992 1.000 13.259 194 ASP AAA O 1
ATOM 1167 N N . PHE A 1 195 ? -31.906 -5.574 22.780 1.000 11.306 195 PHE AAA N 1
ATOM 1168 C CA . PHE A 1 195 ? -30.826 -6.142 21.958 1.000 11.805 195 PHE AAA CA 1
ATOM 1169 C C . PHE A 1 195 ? -31.263 -7.307 21.073 1.000 11.920 195 PHE AAA C 1
ATOM 1170 O O . PHE A 1 195 ? -30.638 -7.533 20.032 1.000 13.808 195 PHE AAA O 1
ATOM 1178 N N . PHE A 1 196 ? -32.355 -7.985 21.451 1.000 11.531 196 PHE AAA N 1
ATOM 1179 C CA . PHE A 1 196 ? -32.894 -9.082 20.640 1.000 12.233 196 PHE AAA CA 1
ATOM 1180 C C . PHE A 1 196 ? -34.359 -8.801 20.340 1.000 12.397 196 PHE AAA C 1
ATOM 1181 O O . PHE A 1 196 ? -35.205 -9.704 20.430 1.000 12.442 196 PHE AAA O 1
ATOM 1189 N N . SER A 1 197 ? -34.619 -7.533 19.972 1.000 13.658 197 SER AAA N 1
ATOM 1190 C CA . SER A 1 197 ? -36.010 -7.124 19.748 1.000 13.790 197 SER AAA CA 1
ATOM 1191 C C . SER A 1 197 ? -36.688 -7.900 18.612 1.000 14.902 197 SER AAA C 1
ATOM 1192 O O . SER A 1 197 ? -37.925 -7.965 18.635 1.000 16.709 197 SER AAA O 1
ATOM 1195 N N . GLU A 1 198 ? -35.931 -8.474 17.676 1.000 14.105 198 GLU AAA N 1
ATOM 1196 C CA . GLU A 1 198 ? -36.585 -9.219 16.593 1.000 14.999 198 GLU AAA CA 1
ATOM 1197 C C . GLU A 1 198 ? -37.215 -10.507 17.098 1.000 14.830 198 GLU AAA C 1
ATOM 1198 O O . GLU A 1 198 ? -38.019 -11.116 16.372 1.000 16.161 198 GLU AAA O 1
ATOM 1204 N N . LEU A 1 199 ? -36.877 -11.004 18.291 1.000 13.026 199 LEU AAA N 1
ATOM 1205 C CA . LEU A 1 199 ? -37.508 -12.224 18.768 1.000 12.790 199 LEU AAA CA 1
ATOM 1206 C C . LEU A 1 199 ? -38.992 -11.976 18.990 1.000 13.733 199 LEU AAA C 1
ATOM 1207 O O . LEU A 1 199 ? -39.393 -10.956 19.566 1.000 13.516 199 LEU AAA O 1
ATOM 1212 N N A PRO A 1 200 ? -39.864 -12.906 18.556 0.700 14.336 200 PRO AAA N 1
ATOM 1213 N N B PRO A 1 200 ? -39.862 -12.915 18.547 0.300 12.876 200 PRO AAA N 1
ATOM 1214 C CA A PRO A 1 200 ? -41.293 -12.663 18.691 0.700 14.983 200 PRO AAA CA 1
ATOM 1215 C CA B PRO A 1 200 ? -41.304 -12.771 18.718 0.300 13.130 200 PRO AAA CA 1
ATOM 1216 C C A PRO A 1 200 ? -41.735 -12.644 20.152 0.700 14.314 200 PRO AAA C 1
ATOM 1217 C C B PRO A 1 200 ? -41.744 -12.653 20.167 0.300 13.172 200 PRO AAA C 1
ATOM 1218 O O A PRO A 1 200 ? -42.779 -12.080 20.426 0.700 15.897 200 PRO AAA O 1
ATOM 1219 O O B PRO A 1 200 ? -42.782 -12.061 20.432 0.300 13.917 200 PRO AAA O 1
ATOM 1226 N N . GLU A 1 201 ? -40.949 -13.195 21.096 1.000 13.407 201 GLU AAA N 1
ATOM 1227 C CA . GLU A 1 201 ? -41.310 -13.164 22.500 1.000 12.897 201 GLU AAA CA 1
ATOM 1228 C C . GLU A 1 201 ? -41.235 -11.732 23.051 1.000 13.640 201 GLU AAA C 1
ATOM 1229 O O . GLU A 1 201 ? -41.840 -11.474 24.087 1.000 14.167 201 GLU AAA O 1
ATOM 1235 N N . ASP A 1 202 ? -40.469 -10.820 22.415 1.000 13.066 202 ASP AAA N 1
ATOM 1236 C CA . ASP A 1 202 ? -40.388 -9.444 22.920 1.000 13.312 202 ASP AAA CA 1
ATOM 1237 C C . ASP A 1 202 ? -41.629 -8.658 22.467 1.000 13.627 202 ASP AAA C 1
ATOM 1238 O O . ASP A 1 202 ? -41.782 -8.345 21.276 1.000 14.331 202 ASP AAA O 1
ATOM 1243 N N A LYS A 1 203 ? -42.504 -8.358 23.441 0.500 13.854 203 LYS AAA N 1
ATOM 1244 N N B LYS A 1 203 ? -42.508 -8.346 23.429 0.500 13.453 203 LYS AAA N 1
ATOM 1245 C CA A LYS A 1 203 ? -43.738 -7.642 23.156 0.500 14.265 203 LYS AAA CA 1
ATOM 1246 C CA B LYS A 1 203 ? -43.726 -7.617 23.101 0.500 13.603 203 LYS AAA CA 1
ATOM 1247 C C A LYS A 1 203 ? -43.700 -6.200 23.676 0.500 15.512 203 LYS AAA C 1
ATOM 1248 C C B LYS A 1 203 ? -43.620 -6.122 23.432 0.500 15.425 203 LYS AAA C 1
ATOM 1249 O O A LYS A 1 203 ? -44.740 -5.544 23.753 0.500 13.607 203 LYS AAA O 1
ATOM 1250 O O B LYS A 1 203 ? -44.532 -5.354 23.130 0.500 14.346 203 LYS AAA O 1
ATOM 1261 N N . ALA A 1 204 ? -42.518 -5.710 24.075 1.000 14.389 204 ALA AAA N 1
ATOM 1262 C CA . ALA A 1 204 ? -42.289 -4.291 24.362 1.000 15.366 204 ALA AAA CA 1
ATOM 1263 C C . ALA A 1 204 ? -40.879 -3.954 23.908 1.000 14.385 204 ALA AAA C 1
ATOM 1264 O O . ALA A 1 204 ? -39.971 -3.748 24.703 1.000 15.319 204 ALA AAA O 1
ATOM 1266 N N . LYS A 1 205 ? -40.696 -3.915 22.601 1.000 13.615 205 LYS AAA N 1
ATOM 1267 C CA . LYS A 1 205 ? -39.384 -3.942 21.969 1.000 12.795 205 LYS AAA CA 1
ATOM 1268 C C . LYS A 1 205 ? -38.583 -2.664 22.231 1.000 14.196 205 LYS AAA C 1
ATOM 1269 O O . LYS A 1 205 ? -37.364 -2.698 22.159 1.000 13.387 205 LYS AAA O 1
ATOM 1275 N N A SER A 1 206 ? -39.274 -1.540 22.462 0.500 12.788 206 SER AAA N 1
ATOM 1276 N N B SER A 1 206 ? -39.289 -1.549 22.473 0.500 13.642 206 SER AAA N 1
ATOM 1277 C CA A SER A 1 206 ? -38.597 -0.333 22.936 0.500 12.805 206 SER AAA CA 1
ATOM 1278 C CA B SER A 1 206 ? -38.651 -0.306 22.896 0.500 14.195 206 SER AAA CA 1
ATOM 1279 C C A SER A 1 206 ? -39.460 0.300 24.010 0.500 13.313 206 SER AAA C 1
ATOM 1280 C C B SER A 1 206 ? -39.473 0.294 24.022 0.500 14.071 206 SER AAA C 1
ATOM 1281 O O A SER A 1 206 ? -40.640 -0.012 24.136 0.500 14.060 206 SER AAA O 1
ATOM 1282 O O B SER A 1 206 ? -40.646 -0.040 24.189 0.500 14.594 206 SER AAA O 1
ATOM 1287 N N . GLY A 1 207 ? -38.827 1.169 24.795 1.000 12.084 207 GLY AAA N 1
ATOM 1288 C CA . GLY A 1 207 ? -39.551 1.895 25.825 1.000 12.146 207 GLY AAA CA 1
ATOM 1289 C C . GLY A 1 207 ? -39.043 1.600 27.242 1.000 11.276 207 GLY AAA C 1
ATOM 1290 O O . GLY A 1 207 ? -39.297 2.393 28.149 1.000 12.181 207 GLY AAA O 1
ATOM 1291 N N . ARG A 1 208 ? -38.357 0.478 27.434 1.000 11.783 208 ARG AAA N 1
ATOM 1292 C CA . ARG A 1 208 ? -37.973 0.118 28.796 1.000 11.418 208 ARG AAA CA 1
ATOM 1293 C C . ARG A 1 208 ? -36.788 0.935 29.328 1.000 10.437 208 ARG AAA C 1
ATOM 1294 O O . ARG A 1 208 ? -36.591 0.907 30.542 1.000 11.255 208 ARG AAA O 1
ATOM 1302 N N . VAL A 1 209 ? -36.002 1.656 28.501 1.000 10.658 209 VAL AAA N 1
ATOM 1303 C CA . VAL A 1 209 ? -34.803 2.338 29.010 1.000 10.971 209 VAL AAA CA 1
ATOM 1304 C C . VAL A 1 209 ? -35.110 3.735 29.570 1.000 11.319 209 VAL AAA C 1
ATOM 1305 O O . VAL A 1 209 ? -35.796 4.551 28.932 1.000 11.407 209 VAL AAA O 1
ATOM 1309 N N . LEU A 1 210 ? -34.515 4.001 30.737 1.000 10.919 210 LEU AAA N 1
ATOM 1310 C CA . LEU A 1 210 ? -34.396 5.310 31.378 1.000 11.290 210 LEU AAA CA 1
ATOM 1311 C C . LEU A 1 210 ? -32.917 5.676 31.430 1.000 11.027 210 LEU AAA C 1
ATOM 1312 O O . LEU A 1 210 ? -32.037 4.811 31.296 1.000 10.793 210 LEU AAA O 1
ATOM 1317 N N . THR A 1 211 ? -32.639 6.970 31.661 1.000 11.060 211 THR AAA N 1
ATOM 1318 C CA . THR A 1 211 ? -31.254 7.414 31.839 1.000 10.933 211 THR AAA CA 1
ATOM 1319 C C . THR A 1 211 ? -31.289 8.679 32.699 1.000 11.344 211 THR AAA C 1
ATOM 1320 O O . THR A 1 211 ? -32.344 9.322 32.801 1.000 11.532 211 THR AAA O 1
ATOM 1324 N N . PRO A 1 212 ? -30.212 9.099 33.357 1.000 10.804 212 PRO AAA N 1
ATOM 1325 C CA . PRO A 1 212 ? -30.274 10.317 34.190 1.000 11.745 212 PRO AAA CA 1
ATOM 1326 C C . PRO A 1 212 ? -30.754 11.511 33.390 1.000 12.156 212 PRO AAA C 1
ATOM 1327 O O . PRO A 1 212 ? -30.348 11.719 32.238 1.000 12.389 212 PRO AAA O 1
ATOM 1331 N N A LYS A 1 213 ? -31.585 12.342 34.055 0.800 12.964 213 LYS AAA N 1
ATOM 1332 N N B LYS A 1 213 ? -31.575 12.349 34.039 0.200 12.222 213 LYS AAA N 1
ATOM 1333 C CA A LYS A 1 213 ? -32.180 13.483 33.360 0.800 13.351 213 LYS AAA CA 1
ATOM 1334 C CA B LYS A 1 213 ? -32.188 13.484 33.361 0.200 12.234 213 LYS AAA CA 1
ATOM 1335 C C A LYS A 1 213 ? -31.131 14.371 32.687 0.800 13.701 213 LYS AAA C 1
ATOM 1336 C C B LYS A 1 213 ? -31.141 14.371 32.686 0.200 12.801 213 LYS AAA C 1
ATOM 1337 O O A LYS A 1 213 ? -31.312 14.822 31.542 0.800 15.622 213 LYS AAA O 1
ATOM 1338 O O B LYS A 1 213 ? -31.332 14.808 31.546 0.200 13.282 213 LYS AAA O 1
ATOM 1349 N N . ASP A 1 214 ? -30.040 14.641 33.394 1.000 12.896 214 ASP AAA N 1
ATOM 1350 C CA . ASP A 1 214 ? -29.055 15.604 32.896 1.000 14.995 214 ASP AAA CA 1
ATOM 1351 C C . ASP A 1 214 ? -27.872 14.934 32.189 1.000 14.020 214 ASP AAA C 1
ATOM 1352 O O . ASP A 1 214 ? -26.843 15.594 31.950 1.000 16.472 214 ASP AAA O 1
ATOM 1357 N N . GLY A 1 215 ? -28.012 13.654 31.833 1.000 13.948 215 GLY AAA N 1
ATOM 1358 C CA . GLY A 1 215 ? -27.004 13.033 30.968 1.000 14.865 215 GLY AAA CA 1
ATOM 1359 C C . GLY A 1 215 ? -26.869 13.796 29.656 1.000 15.015 215 GLY AAA C 1
ATOM 1360 O O . GLY A 1 215 ? -27.832 14.406 29.176 1.000 15.552 215 GLY AAA O 1
ATOM 1361 N N . SER A 1 216 ? -25.682 13.683 29.050 1.000 16.032 216 SER AAA N 1
ATOM 1362 C CA . SER A 1 216 ? -25.400 14.357 27.785 1.000 15.587 216 SER AAA CA 1
ATOM 1363 C C . SER A 1 216 ? -26.326 13.801 26.718 1.000 18.065 216 SER AAA C 1
ATOM 1364 O O . SER A 1 216 ? -26.924 12.742 26.873 1.000 15.967 216 SER AAA O 1
ATOM 1367 N N . PRO A 1 217 ? -26.477 14.467 25.553 1.000 18.826 217 PRO AAA N 1
ATOM 1368 C CA . PRO A 1 217 ? -27.258 13.878 24.462 1.000 19.234 217 PRO AAA CA 1
ATOM 1369 C C . PRO A 1 217 ? -26.867 12.453 24.079 1.000 18.077 217 PRO AAA C 1
ATOM 1370 O O . PRO A 1 217 ? -27.741 11.636 23.751 1.000 18.717 217 PRO AAA O 1
ATOM 1374 N N . SER A 1 218 ? -25.567 12.168 24.084 1.000 17.416 218 SER AAA N 1
ATOM 1375 C CA . SER A 1 218 ? -25.107 10.845 23.695 1.000 15.867 218 SER AAA CA 1
ATOM 1376 C C . SER A 1 218 ? -25.339 9.824 24.815 1.000 14.326 218 SER AAA C 1
ATOM 1377 O O . SER A 1 218 ? -25.328 8.633 24.515 1.000 15.114 218 SER AAA O 1
ATOM 1380 N N . MET A 1 219 ? -25.580 10.329 26.050 1.000 15.362 219 MET AAA N 1
ATOM 1381 C CA . MET A 1 219 ? -25.763 9.587 27.303 1.000 13.883 219 MET AAA CA 1
ATOM 1382 C C . MET A 1 219 ? -24.442 9.067 27.848 1.000 14.253 219 MET AAA C 1
ATOM 1383 O O . MET A 1 219 ? -24.425 8.436 28.900 1.000 14.615 219 MET AAA O 1
ATOM 1388 N N . ALA A 1 220 ? -23.322 9.371 27.199 1.000 13.850 220 ALA AAA N 1
ATOM 1389 C CA . ALA A 1 220 ? -22.083 8.712 27.624 1.000 15.151 220 ALA AAA CA 1
ATOM 1390 C C . ALA A 1 220 ? -21.593 9.060 29.025 1.000 15.540 220 ALA AAA C 1
ATOM 1391 O O . ALA A 1 220 ? -20.823 8.269 29.618 1.000 15.724 220 ALA AAA O 1
ATOM 1393 N N . ASN A 1 221 ? -22.016 10.204 29.558 1.000 13.901 221 ASN AAA N 1
ATOM 1394 C CA . ASN A 1 221 ? -21.623 10.585 30.911 1.000 13.472 221 ASN AAA CA 1
ATOM 1395 C C . ASN A 1 221 ? -22.735 10.318 31.928 1.000 11.930 221 ASN AAA C 1
ATOM 1396 O O . ASN A 1 221 ? -22.695 10.877 33.028 1.000 12.788 221 ASN AAA O 1
ATOM 1401 N N . GLY A 1 222 ? -23.707 9.455 31.581 1.000 11.686 222 GLY AAA N 1
ATOM 1402 C CA . GLY A 1 222 ? -24.809 9.247 32.508 1.000 11.344 222 GLY AAA CA 1
ATOM 1403 C C . GLY A 1 222 ? -24.356 8.737 33.888 1.000 11.009 222 GLY AAA C 1
ATOM 1404 O O . GLY A 1 222 ? -24.958 9.125 34.898 1.000 11.028 222 GLY AAA O 1
ATOM 1405 N N . GLY A 1 223 ? -23.291 7.919 33.922 1.000 10.823 223 GLY AAA N 1
ATOM 1406 C CA . GLY A 1 223 ? -22.787 7.415 35.186 1.000 11.960 223 GLY AAA CA 1
ATOM 1407 C C . GLY A 1 223 ? -22.256 8.548 36.064 1.000 11.458 223 GLY AAA C 1
ATOM 1408 O O . GLY A 1 223 ? -22.417 8.494 37.289 1.000 11.414 223 GLY AAA O 1
ATOM 1409 N N . GLN A 1 224 ? -21.560 9.518 35.446 1.000 11.185 224 GLN AAA N 1
ATOM 1410 C CA . GLN A 1 224 ? -21.043 10.634 36.250 1.000 11.217 224 GLN AAA CA 1
ATOM 1411 C C . GLN A 1 224 ? -22.225 11.437 36.813 1.000 11.754 224 GLN AAA C 1
ATOM 1412 O O . GLN A 1 224 ? -22.180 11.886 37.962 1.000 13.719 224 GLN AAA O 1
ATOM 1418 N N . VAL A 1 225 ? -23.282 11.645 35.991 1.000 10.962 225 VAL AAA N 1
ATOM 1419 C CA . VAL A 1 225 ? -24.440 12.403 36.464 1.000 11.272 225 VAL AAA CA 1
ATOM 1420 C C . VAL A 1 225 ? -25.129 11.621 37.569 1.000 13.139 225 VAL AAA C 1
ATOM 1421 O O . VAL A 1 225 ? -25.505 12.204 38.595 1.000 12.961 225 VAL AAA O 1
ATOM 1425 N N . ALA A 1 226 ? -25.289 10.293 37.387 1.000 11.764 226 ALA AAA N 1
ATOM 1426 C CA . ALA A 1 226 ? -25.978 9.502 38.417 1.000 11.855 226 ALA AAA CA 1
ATOM 1427 C C . ALA A 1 226 ? -25.196 9.516 39.735 1.000 11.733 226 ALA AAA C 1
ATOM 1428 O O . ALA A 1 226 ? -25.774 9.603 40.808 1.000 11.758 226 ALA AAA O 1
ATOM 1430 N N . ILE A 1 227 ? -23.896 9.303 39.684 1.000 11.455 227 ILE AAA N 1
ATOM 1431 C CA . ILE A 1 227 ? -23.141 9.308 40.931 1.000 11.888 227 ILE AAA CA 1
ATOM 1432 C C . ILE A 1 227 ? -23.246 10.695 41.575 1.000 12.202 227 ILE AAA C 1
ATOM 1433 O O . ILE A 1 227 ? -23.341 10.772 42.813 1.000 12.323 227 ILE AAA O 1
ATOM 1438 N N A ARG A 1 228 ? -23.215 11.760 40.767 0.500 11.376 228 ARG AAA N 1
ATOM 1439 N N B ARG A 1 228 ? -23.216 11.767 40.770 0.500 11.973 228 ARG AAA N 1
ATOM 1440 C CA A ARG A 1 228 ? -23.405 13.085 41.350 0.500 11.886 228 ARG AAA CA 1
ATOM 1441 C CA B ARG A 1 228 ? -23.404 13.102 41.339 0.500 12.857 228 ARG AAA CA 1
ATOM 1442 C C A ARG A 1 228 ? -24.758 13.208 42.049 0.500 11.322 228 ARG AAA C 1
ATOM 1443 C C B ARG A 1 228 ? -24.757 13.217 42.043 0.500 11.908 228 ARG AAA C 1
ATOM 1444 O O A ARG A 1 228 ? -24.833 13.634 43.203 0.500 12.443 228 ARG AAA O 1
ATOM 1445 O O B ARG A 1 228 ? -24.830 13.635 43.200 0.500 13.031 228 ARG AAA O 1
ATOM 1460 N N . THR A 1 229 ? -25.853 12.875 41.353 1.000 11.264 229 THR AAA N 1
ATOM 1461 C CA . THR A 1 229 ? -27.163 13.055 41.981 1.000 11.227 229 THR AAA CA 1
ATOM 1462 C C . THR A 1 229 ? -27.350 12.133 43.176 1.000 11.952 229 THR AAA C 1
ATOM 1463 O O . THR A 1 229 ? -27.913 12.537 44.233 1.000 12.558 229 THR AAA O 1
ATOM 1467 N N . LEU A 1 230 ? -26.910 10.866 43.064 1.000 10.959 230 LEU AAA N 1
ATOM 1468 C CA . LEU A 1 230 ? -27.138 9.900 44.127 1.000 11.245 230 LEU AAA CA 1
ATOM 1469 C C . LEU A 1 230 ? -26.294 10.274 45.351 1.000 11.609 230 LEU AAA C 1
ATOM 1470 O O . LEU A 1 230 ? -26.802 10.232 46.480 1.000 12.312 230 LEU AAA O 1
ATOM 1475 N N . SER A 1 231 ? -25.016 10.614 45.122 1.000 11.119 231 SER AAA N 1
ATOM 1476 C CA . SER A 1 231 ? -24.145 10.880 46.263 1.000 11.679 231 SER AAA CA 1
ATOM 1477 C C . SER A 1 231 ? -24.519 12.207 46.943 1.000 11.820 231 SER AAA C 1
ATOM 1478 O O . SER A 1 231 ? -24.423 12.334 48.169 1.000 12.543 231 SER AAA O 1
ATOM 1481 N N A THR A 1 232 ? -24.939 13.194 46.131 0.500 10.464 232 THR AAA N 1
ATOM 1482 N N B THR A 1 232 ? -24.941 13.192 46.145 0.500 12.310 232 THR AAA N 1
AT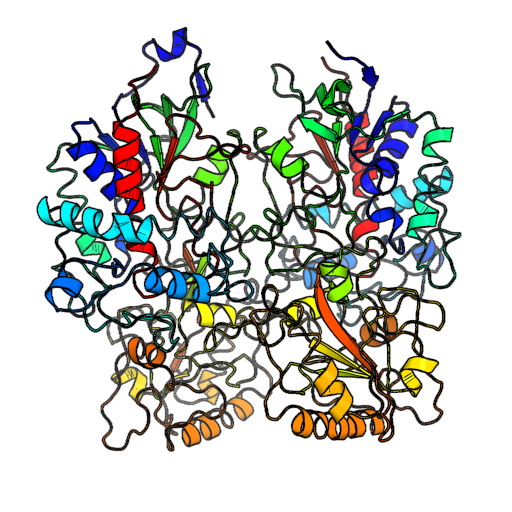OM 1483 C CA A THR A 1 232 ? -25.312 14.500 46.677 0.500 10.464 232 THR AAA CA 1
ATOM 1484 C CA B THR A 1 232 ? -25.261 14.463 46.782 0.500 13.577 232 THR AAA CA 1
ATOM 1485 C C A THR A 1 232 ? -26.544 14.313 47.547 0.500 10.471 232 THR AAA C 1
ATOM 1486 C C B THR A 1 232 ? -26.551 14.312 47.570 0.500 12.430 232 THR AAA C 1
ATOM 1487 O O A THR A 1 232 ? -26.600 14.847 48.661 0.500 12.252 232 THR AAA O 1
ATOM 1488 O O B THR A 1 232 ? -26.633 14.853 48.674 0.500 14.181 232 THR AAA O 1
ATOM 1495 N N . ALA A 1 233 ? -27.531 13.557 47.050 1.000 11.072 233 ALA AAA N 1
ATOM 1496 C CA . ALA A 1 233 ? -28.723 13.269 47.829 1.000 11.306 233 ALA AAA CA 1
ATOM 1497 C C . ALA A 1 233 ? -28.364 12.507 49.095 1.000 11.956 233 ALA AAA C 1
ATOM 1498 O O . ALA A 1 233 ? -28.880 12.807 50.178 1.000 11.648 233 ALA AAA O 1
ATOM 1500 N N . ALA A 1 234 ? -27.447 11.528 48.999 1.000 11.688 234 ALA AAA N 1
ATOM 1501 C CA . ALA A 1 234 ? -27.138 10.727 50.167 1.000 12.384 234 ALA AAA CA 1
ATOM 1502 C C . ALA A 1 234 ? -26.521 11.601 51.258 1.000 12.158 234 ALA AAA C 1
ATOM 1503 O O . ALA A 1 234 ? -26.896 11.461 52.434 1.000 12.788 234 ALA AAA O 1
ATOM 1505 N N . ARG A 1 235 ? -25.575 12.463 50.884 1.000 11.971 235 ARG AAA N 1
ATOM 1506 C CA . ARG A 1 235 ? -24.962 13.351 51.878 1.000 13.348 235 ARG AAA CA 1
ATOM 1507 C C . ARG A 1 235 ? -26.030 14.290 52.460 1.000 12.383 235 ARG AAA C 1
ATOM 1508 O O . ARG A 1 235 ? -26.075 14.479 53.697 1.000 15.390 235 ARG AAA O 1
ATOM 1516 N N A ARG A 1 236 ? -26.876 14.869 51.579 0.500 11.483 236 ARG AAA N 1
ATOM 1517 N N B ARG A 1 236 ? -26.886 14.864 51.627 0.500 13.398 236 ARG AAA N 1
ATOM 1518 C CA A ARG A 1 236 ? -28.004 15.736 51.955 0.500 11.784 236 ARG AAA CA 1
ATOM 1519 C CA B ARG A 1 236 ? -27.824 15.783 52.260 0.500 14.307 236 ARG AAA CA 1
ATOM 1520 C C A ARG A 1 236 ? -28.867 15.053 53.027 0.500 12.452 236 ARG AAA C 1
ATOM 1521 C C B ARG A 1 236 ? -28.854 15.041 53.121 0.500 14.241 236 ARG AAA C 1
ATOM 1522 O O A ARG A 1 236 ? -29.399 15.683 53.962 0.500 13.369 236 ARG AAA O 1
ATOM 1523 O O B ARG A 1 236 ? -29.451 15.627 54.044 0.500 14.028 236 ARG AAA O 1
ATOM 1538 N N . ASP A 1 237 ? -29.038 13.747 52.863 1.000 12.295 237 ASP AAA N 1
ATOM 1539 C CA . ASP A 1 237 ? -29.984 12.954 53.618 1.000 12.898 237 ASP AAA CA 1
ATOM 1540 C C . ASP A 1 237 ? -29.396 12.384 54.901 1.000 13.226 237 ASP AAA C 1
ATOM 1541 O O . ASP A 1 237 ? -30.125 11.711 55.618 1.000 14.558 237 ASP AAA O 1
ATOM 1546 N N . GLY A 1 238 ? -28.128 12.687 55.188 1.000 13.353 238 GLY AAA N 1
ATOM 1547 C CA . GLY A 1 238 ? -27.537 12.260 56.453 1.000 13.988 238 GLY AAA CA 1
ATOM 1548 C C . GLY A 1 238 ? -26.941 10.856 56.434 1.000 13.991 238 GLY AAA C 1
ATOM 1549 O O . GLY A 1 238 ? -26.679 10.316 57.505 1.000 15.609 238 GLY AAA O 1
ATOM 1550 N N . ILE A 1 239 ? -26.687 10.300 55.234 1.000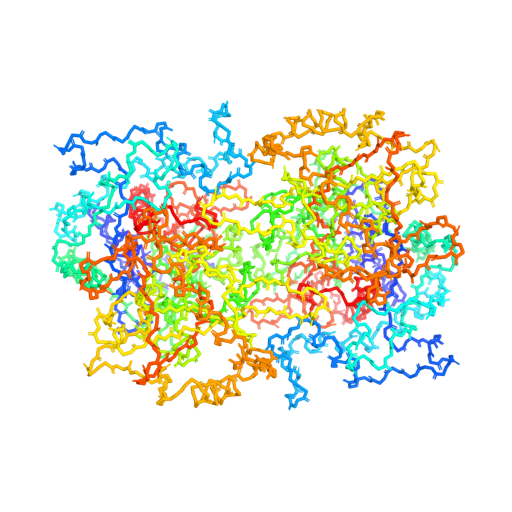 13.095 239 ILE AAA N 1
ATOM 1551 C CA . ILE A 1 239 ? -25.914 9.056 55.157 1.000 12.287 239 ILE AAA CA 1
ATOM 1552 C C . ILE A 1 239 ? -24.444 9.382 55.377 1.000 12.393 239 ILE AAA C 1
ATOM 1553 O O . ILE A 1 239 ? -23.910 10.310 54.768 1.000 13.922 239 ILE AAA O 1
ATOM 1558 N N . ALA A 1 240 ? -23.768 8.598 56.243 1.000 12.374 240 ALA AAA N 1
ATOM 1559 C CA . ALA A 1 240 ? -22.351 8.804 56.484 1.000 12.553 240 ALA AAA CA 1
ATOM 1560 C C . ALA A 1 240 ? -21.536 8.088 55.413 1.000 12.446 240 ALA AAA C 1
ATOM 1561 O O . ALA A 1 240 ? -21.994 7.048 54.910 1.000 12.825 240 ALA AAA O 1
ATOM 1563 N N . PHE A 1 241 ? -20.370 8.640 55.074 1.000 12.966 241 PHE AAA N 1
ATOM 1564 C CA . PHE A 1 241 ? -19.456 8.010 54.134 1.000 12.494 241 PHE AAA CA 1
ATOM 1565 C C . PHE A 1 241 ? -18.091 7.860 54.780 1.000 14.147 241 PHE AAA C 1
ATOM 1566 O O . PHE A 1 241 ? -17.585 8.799 55.432 1.000 17.491 241 PHE AAA O 1
ATOM 1574 N N . LYS A 1 242 ? -17.472 6.695 54.587 1.000 11.820 242 LYS AAA N 1
ATOM 1575 C CA . LYS A 1 242 ? -16.100 6.489 55.050 1.000 12.684 242 LYS AAA CA 1
ATOM 1576 C C . LYS A 1 242 ? -15.333 5.910 53.880 1.000 13.026 242 LYS AAA C 1
ATOM 1577 O O . LYS A 1 242 ? -15.576 4.771 53.472 1.000 14.446 242 LYS AAA O 1
ATOM 1583 N N . THR A 1 243 ? -14.425 6.706 53.317 1.000 13.364 243 THR AAA N 1
ATOM 1584 C CA . THR A 1 243 ? -13.626 6.286 52.164 1.000 13.224 243 THR AAA CA 1
ATOM 1585 C C . THR A 1 243 ? -12.297 5.741 52.658 1.000 15.224 243 THR AAA C 1
ATOM 1586 O O . THR A 1 243 ? -11.942 5.868 53.849 1.000 15.092 243 THR AAA O 1
ATOM 1590 N N . GLY A 1 244 ? -11.542 5.104 51.749 1.000 12.778 244 GLY AAA N 1
ATOM 1591 C CA . GLY A 1 244 ? -10.331 4.421 52.212 1.000 14.612 244 GLY AAA CA 1
ATOM 1592 C C . GLY A 1 244 ? -10.603 3.348 53.269 1.000 16.471 244 GLY AAA C 1
ATOM 1593 O O . GLY A 1 244 ? -9.783 3.096 54.170 1.000 16.734 244 GLY AAA O 1
ATOM 1594 N N . HIS A 1 245 ? -11.772 2.701 53.198 1.000 14.992 245 HIS AAA N 1
ATOM 1595 C CA . HIS A 1 245 ? -12.159 1.655 54.128 1.000 14.341 245 HIS AAA CA 1
ATOM 1596 C C . HIS A 1 245 ? -12.418 0.375 53.333 1.000 14.585 245 HIS AAA C 1
ATOM 1597 O O . HIS A 1 245 ? -13.463 0.248 52.684 1.000 15.097 245 HIS AAA O 1
ATOM 1604 N N . ARG A 1 246 ? -11.429 -0.531 53.339 1.000 14.063 246 ARG AAA N 1
ATOM 1605 C CA . ARG A 1 246 ? -11.531 -1.767 52.551 1.000 13.340 246 ARG AAA CA 1
ATOM 1606 C C . ARG A 1 246 ? -12.140 -2.817 53.462 1.000 12.725 246 ARG AAA C 1
ATOM 1607 O O . ARG A 1 246 ? -11.485 -3.341 54.377 1.000 14.332 246 ARG AAA O 1
ATOM 1615 N N . VAL A 1 247 ? -13.417 -3.149 53.273 1.000 11.652 247 VAL AAA N 1
ATOM 1616 C CA . VAL A 1 247 ? -14.026 -4.159 54.123 1.000 12.552 247 VAL AAA CA 1
ATOM 1617 C C . VAL A 1 247 ? -13.349 -5.503 53.854 1.000 13.502 247 VAL AAA C 1
ATOM 1618 O O . VAL A 1 247 ? -13.063 -5.836 52.697 1.000 12.780 247 VAL AAA O 1
ATOM 1622 N N . GLN A 1 248 ? -13.038 -6.236 54.940 1.000 14.070 248 GLN AAA N 1
ATOM 1623 C CA . GLN A 1 248 ? -12.265 -7.467 54.786 1.000 14.496 248 GLN AAA CA 1
ATOM 1624 C C . GLN A 1 248 ? -12.803 -8.636 55.600 1.000 15.786 248 GLN AAA C 1
ATOM 1625 O O . GLN A 1 248 ? -12.381 -9.768 55.357 1.000 14.891 248 GLN AAA O 1
ATOM 1631 N N . ARG A 1 249 ? -13.745 -8.398 56.524 1.000 15.412 249 ARG AAA N 1
ATOM 1632 C CA . ARG A 1 249 ? -14.384 -9.500 57.255 1.000 15.766 249 ARG AAA CA 1
ATOM 1633 C C . ARG A 1 249 ? -15.794 -9.085 57.638 1.000 14.531 249 ARG AAA C 1
ATOM 1634 O O . ARG A 1 249 ? -16.036 -7.876 57.866 1.000 16.062 249 ARG AAA O 1
ATOM 1642 N N . VAL A 1 250 ? -16.696 -10.062 57.695 1.000 14.832 250 VAL AAA N 1
ATOM 1643 C CA . VAL A 1 250 ? -17.994 -9.894 58.336 1.000 15.940 250 VAL AAA CA 1
ATOM 1644 C C . VAL A 1 250 ? -17.837 -10.371 59.780 1.000 18.473 250 VAL AAA C 1
ATOM 1645 O O . VAL A 1 250 ? -17.212 -11.407 60.033 1.000 20.056 250 VAL AAA O 1
ATOM 1649 N N . ILE A 1 251 ? -18.425 -9.609 60.713 1.000 16.445 251 ILE AAA N 1
ATOM 1650 C CA . ILE A 1 251 ? -18.412 -10.000 62.129 1.000 17.653 251 ILE AAA CA 1
ATOM 1651 C C . ILE A 1 251 ? -19.728 -10.687 62.435 1.000 17.534 251 ILE AAA C 1
ATOM 1652 O O . ILE A 1 251 ? -20.780 -10.166 62.051 1.000 16.826 251 ILE AAA O 1
ATOM 1657 N N . LEU A 1 252 ? -19.665 -11.867 63.088 1.000 17.373 252 LEU AAA N 1
ATOM 1658 C CA . LEU A 1 252 ? -20.857 -12.618 63.434 1.000 17.598 252 LEU AAA CA 1
ATOM 1659 C C . LEU A 1 252 ? -20.997 -12.641 64.952 1.000 17.047 252 LEU AAA C 1
ATOM 1660 O O . LEU A 1 252 ? -19.991 -12.564 65.655 1.000 18.372 252 LEU AAA O 1
ATOM 1665 N N . ASN A 1 253 ? -22.238 -12.736 65.396 1.000 16.608 253 ASN AAA N 1
ATOM 1666 C CA . ASN A 1 253 ? -22.480 -13.014 66.804 1.000 18.069 253 ASN AAA CA 1
ATOM 1667 C C . ASN A 1 253 ? -22.477 -14.537 67.017 1.000 19.860 253 ASN AAA C 1
ATOM 1668 O O . ASN A 1 253 ? -22.250 -15.318 66.078 1.000 21.313 253 ASN AAA O 1
ATOM 1673 N N A SER A 1 254 ? -22.793 -14.948 68.255 0.500 24.314 254 SER AAA N 1
ATOM 1674 N N B SER A 1 254 ? -22.788 -14.948 68.256 0.500 22.235 254 SER AAA N 1
ATOM 1675 C CA A SER A 1 254 ? -22.739 -16.356 68.637 0.500 24.948 254 SER AAA CA 1
ATOM 1676 C CA B SER A 1 254 ? -22.714 -16.358 68.626 0.500 21.810 254 SER AAA CA 1
ATOM 1677 C C A SER A 1 254 ? -23.787 -17.189 67.911 0.500 23.709 254 SER AAA C 1
ATOM 1678 C C B SER A 1 254 ? -23.784 -17.186 67.919 0.500 21.734 254 SER AAA C 1
ATOM 1679 O O A SER A 1 254 ? -23.656 -18.410 67.863 0.500 27.687 254 SER AAA O 1
ATOM 1680 O O B SER A 1 254 ? -23.664 -18.407 67.879 0.500 25.736 254 SER AAA O 1
ATOM 1685 N N . LYS A 1 255 ? -24.835 -16.546 67.380 1.000 21.222 255 LYS AAA N 1
ATOM 1686 C CA . LYS A 1 255 ? -25.898 -17.245 66.674 1.000 21.856 255 LYS AAA CA 1
ATOM 1687 C C . LYS A 1 255 ? -25.632 -17.331 65.165 1.000 22.751 255 LYS AAA C 1
ATOM 1688 O O . LYS A 1 255 ? -26.488 -17.834 64.428 1.000 25.304 255 LYS AAA O 1
ATOM 1694 N N . GLY A 1 256 ? -24.473 -16.833 64.725 1.000 21.762 256 GLY AAA N 1
ATOM 1695 C CA . GLY A 1 256 ? -24.110 -16.852 63.311 1.000 21.298 256 GLY AAA CA 1
ATOM 1696 C C . GLY A 1 256 ? -24.803 -15.748 62.487 1.000 21.075 256 GLY AAA C 1
ATOM 1697 O O . GLY A 1 256 ? -24.964 -15.875 61.268 1.000 22.778 256 GLY AAA O 1
ATOM 1698 N N . GLU A 1 257 ? -25.227 -14.670 63.144 1.000 18.614 257 GLU AAA N 1
ATOM 1699 C CA . GLU A 1 257 ? -25.872 -13.542 62.462 1.000 18.150 257 GLU AAA CA 1
ATOM 1700 C C . GLU A 1 257 ? -24.830 -12.467 62.204 1.000 16.728 257 GLU AAA C 1
ATOM 1701 O O . GLU A 1 257 ? -23.958 -12.227 63.044 1.000 16.850 257 GLU AAA O 1
ATOM 1707 N N . ALA A 1 258 ? -24.925 -11.779 61.042 1.000 16.353 258 ALA AAA N 1
ATOM 1708 C CA . ALA A 1 258 ? -23.977 -10.696 60.753 1.000 15.886 258 ALA AAA CA 1
ATOM 1709 C C . ALA A 1 258 ? -24.346 -9.488 61.637 1.000 15.706 258 ALA AAA C 1
ATOM 1710 O O . ALA A 1 258 ? -25.499 -9.000 61.585 1.000 17.868 258 ALA AAA O 1
ATOM 1712 N N . ILE A 1 259 ? -23.354 -8.989 62.391 1.000 15.512 259 ILE AAA N 1
ATOM 1713 C CA . ILE A 1 259 ? -23.550 -7.852 63.288 1.000 15.086 259 ILE AAA CA 1
ATOM 1714 C C . ILE A 1 259 ? -22.609 -6.695 62.948 1.000 16.117 259 ILE AAA C 1
ATOM 1715 O O . ILE A 1 259 ? -22.567 -5.675 63.654 1.000 16.476 259 ILE AAA O 1
ATOM 1720 N N . GLY A 1 260 ? -21.825 -6.820 61.861 1.000 14.714 260 GLY AAA N 1
ATOM 1721 C CA . GLY A 1 260 ? -20.948 -5.720 61.512 1.000 15.297 260 GLY AAA CA 1
ATOM 1722 C C . GLY A 1 260 ? -19.853 -6.172 60.553 1.000 14.489 260 GLY AAA C 1
ATOM 1723 O O . GLY A 1 260 ? -19.954 -7.282 60.009 1.000 15.424 260 GLY AAA O 1
ATOM 1724 N N . ILE A 1 261 ? -18.857 -5.303 60.396 1.000 13.881 261 ILE AAA N 1
ATOM 1725 C CA . ILE A 1 261 ? -17.744 -5.576 59.495 1.000 14.765 261 ILE AAA CA 1
ATOM 1726 C C . ILE A 1 261 ? -16.437 -5.187 60.158 1.000 16.239 261 ILE AAA C 1
ATOM 1727 O O . ILE A 1 261 ? -16.434 -4.404 61.132 1.000 16.243 261 ILE AAA O 1
ATOM 1732 N N . GLU A 1 262 ? -15.333 -5.693 59.599 1.000 15.720 262 GLU AAA N 1
ATOM 1733 C CA . GLU A 1 262 ? -14.026 -5.138 59.885 1.000 14.387 262 GLU AAA CA 1
ATOM 1734 C C . GLU A 1 262 ? -13.476 -4.574 58.583 1.000 14.601 262 GLU AAA C 1
ATOM 1735 O O . GLU A 1 262 ? -13.616 -5.236 57.537 1.000 15.362 262 GLU AAA O 1
ATOM 1741 N N . ALA A 1 263 ? -12.916 -3.354 58.641 1.000 14.511 263 ALA AAA N 1
ATOM 1742 C CA . ALA A 1 263 ? -12.338 -2.733 57.471 1.000 15.117 263 ALA AAA CA 1
ATOM 1743 C C . ALA A 1 263 ? -10.870 -2.396 57.740 1.000 16.007 263 ALA AAA C 1
ATOM 1744 O O . ALA A 1 263 ? -10.534 -1.929 58.828 1.000 17.513 263 ALA AAA O 1
ATOM 1746 N N . LEU A 1 264 ? -10.061 -2.546 56.709 1.000 15.489 264 LEU AAA N 1
ATOM 1747 C CA . LEU A 1 264 ? -8.673 -2.112 56.690 1.000 17.429 264 LEU AAA CA 1
ATOM 1748 C C . LEU A 1 264 ? -8.635 -0.675 56.183 1.000 18.383 264 LEU AAA C 1
ATOM 1749 O O . LEU A 1 264 ? -9.084 -0.362 55.057 1.000 17.273 264 LEU AAA O 1
ATOM 1754 N N . LYS A 1 265 ? -8.066 0.221 56.999 1.000 19.552 265 LYS AAA N 1
ATOM 1755 C CA . LYS A 1 265 ? -7.913 1.610 56.602 1.000 22.996 265 LYS AAA CA 1
ATOM 1756 C C . LYS A 1 265 ? -6.554 1.807 55.928 1.000 22.375 265 LYS AAA C 1
ATOM 1757 O O . LYS A 1 265 ? -5.695 0.931 55.912 1.000 23.182 265 LYS AAA O 1
ATOM 1763 N N . ASP A 1 266 ? -6.328 3.001 55.382 1.000 27.682 266 ASP AAA N 1
ATOM 1764 C CA . ASP A 1 266 ? -5.103 3.205 54.626 1.000 28.513 266 ASP AAA CA 1
ATOM 1765 C C . ASP A 1 266 ? -3.822 3.195 55.472 1.000 32.232 266 ASP AAA C 1
ATOM 1766 O O . ASP A 1 266 ? -2.762 2.906 54.933 1.000 33.881 266 ASP AAA O 1
ATOM 1771 N N A ASP A 1 267 ? -3.912 3.469 56.780 0.500 35.990 267 ASP AAA N 1
ATOM 1772 N N B ASP A 1 267 ? -3.912 3.469 56.780 0.500 35.991 267 ASP AAA N 1
ATOM 1773 C CA A ASP A 1 267 ? -2.734 3.402 57.638 0.500 37.921 267 ASP AAA CA 1
ATOM 1774 C CA B ASP A 1 267 ? -2.734 3.402 57.638 0.500 37.922 267 ASP AAA CA 1
ATOM 1775 C C A ASP A 1 267 ? -2.455 1.965 58.078 0.500 39.254 267 ASP AAA C 1
ATOM 1776 C C B ASP A 1 267 ? -2.455 1.965 58.078 0.500 39.255 267 ASP AAA C 1
ATOM 1777 O O A ASP A 1 267 ? -1.575 1.724 58.903 0.500 38.393 267 ASP AAA O 1
ATOM 1778 O O B ASP A 1 267 ? -1.575 1.724 58.903 0.500 38.394 267 ASP AAA O 1
ATOM 1787 N N . ASN A 1 268 ? -3.211 1.011 57.522 1.000 34.823 268 ASN AAA N 1
ATOM 1788 C CA . ASN A 1 268 ? -3.069 -0.401 57.843 1.000 34.129 268 ASN AAA CA 1
ATOM 1789 C C . ASN A 1 268 ? -3.646 -0.731 59.216 1.000 26.134 268 ASN AAA C 1
ATOM 1790 O O . ASN A 1 268 ? -3.569 -1.890 59.601 1.000 30.211 268 ASN AAA O 1
ATOM 1795 N N . SER A 1 269 ? -4.302 0.236 59.869 1.000 28.003 269 SER AAA N 1
ATOM 1796 C CA . SER A 1 269 ? -5.121 -0.069 61.034 1.000 26.738 269 SER AAA CA 1
ATOM 1797 C C . SER A 1 269 ? -6.441 -0.699 60.591 1.000 24.418 269 SER AAA C 1
ATOM 1798 O O . SER A 1 269 ? -6.858 -0.536 59.439 1.000 23.582 269 SER AAA O 1
ATOM 1801 N N . VAL A 1 270 ? -7.092 -1.390 61.523 1.000 24.410 270 VAL AAA N 1
ATOM 1802 C CA . VAL A 1 270 ? -8.391 -1.998 61.262 1.000 24.233 270 VAL AAA CA 1
ATOM 1803 C C . VAL A 1 270 ? -9.417 -1.360 62.189 1.000 26.820 270 VAL AAA C 1
ATOM 1804 O O . VAL A 1 270 ? -9.111 -1.033 63.347 1.000 24.734 270 VAL AAA O 1
ATOM 1808 N N . VAL A 1 271 ? -10.639 -1.182 61.680 1.000 19.466 271 VAL AAA N 1
ATOM 1809 C CA . VAL A 1 271 ? -11.757 -0.736 62.485 1.000 20.730 271 VAL AAA CA 1
ATOM 1810 C C . VAL A 1 271 ? -12.888 -1.737 62.388 1.000 19.044 271 VAL AAA C 1
ATOM 1811 O O . VAL A 1 271 ? -13.078 -2.391 61.351 1.000 19.965 271 VAL AAA O 1
ATOM 1815 N N . ARG A 1 272 ? -13.676 -1.839 63.449 1.000 17.734 272 ARG AAA N 1
ATOM 1816 C CA . ARG A 1 272 ? -14.854 -2.683 63.475 1.000 18.197 272 ARG AAA CA 1
ATOM 1817 C C . ARG A 1 272 ? -16.050 -1.748 63.585 1.000 18.935 272 ARG AAA C 1
ATOM 1818 O O . ARG A 1 272 ? -16.072 -0.818 64.407 1.000 19.361 272 ARG AAA O 1
ATOM 1826 N N . ILE A 1 273 ? -17.014 -1.942 62.681 1.000 16.815 273 ILE AAA N 1
ATOM 1827 C CA . ILE A 1 273 ? -18.206 -1.106 62.651 1.000 17.048 273 ILE AAA CA 1
ATOM 1828 C C . ILE A 1 273 ? -19.438 -1.987 62.802 1.000 15.261 273 ILE AAA C 1
ATOM 1829 O O . ILE A 1 273 ? -19.594 -2.991 62.077 1.000 15.408 273 ILE AAA O 1
ATOM 1834 N N . ARG A 1 274 ? -20.349 -1.632 63.726 1.000 15.027 274 ARG AAA N 1
ATOM 1835 C CA . ARG A 1 274 ? -21.499 -2.468 64.046 1.000 15.171 274 ARG AAA CA 1
ATOM 1836 C C . ARG A 1 274 ? -22.640 -2.081 63.121 1.000 14.391 274 ARG AAA C 1
ATOM 1837 O O . ARG A 1 274 ? -22.828 -0.899 62.843 1.000 15.312 274 ARG AAA O 1
ATOM 1845 N N . ALA A 1 275 ? -23.366 -3.097 62.650 1.000 14.409 275 ALA AAA N 1
ATOM 1846 C CA . ALA A 1 275 ? -24.653 -2.965 61.985 1.000 13.966 275 ALA AAA CA 1
ATOM 1847 C C . ALA A 1 275 ? -25.723 -3.528 62.903 1.000 15.565 275 ALA AAA C 1
ATOM 1848 O O . ALA A 1 275 ? -25.731 -4.733 63.217 1.000 15.925 275 ALA AAA O 1
ATOM 1850 N N . ARG A 1 276 ? -26.681 -2.670 63.303 1.000 14.138 276 ARG AAA N 1
ATOM 1851 C CA . ARG A 1 276 ? -27.724 -3.193 64.179 1.000 14.686 276 ARG AAA CA 1
ATOM 1852 C C . ARG A 1 276 ? -28.702 -4.091 63.439 1.000 14.720 276 ARG AAA C 1
ATOM 1853 O O . ARG A 1 276 ? -29.239 -5.027 64.041 1.000 16.552 276 ARG AAA O 1
ATOM 1861 N N . LYS A 1 277 ? -28.943 -3.813 62.138 1.000 13.856 277 LYS AAA N 1
ATOM 1862 C CA . LYS A 1 277 ? -29.941 -4.529 61.359 1.000 13.024 277 LYS AAA CA 1
ATOM 1863 C C . LYS A 1 277 ? -29.349 -5.370 60.225 1.000 14.034 277 LYS AAA C 1
ATOM 1864 O O . LYS A 1 277 ? -29.798 -6.492 59.972 1.000 14.541 277 LYS AAA O 1
ATOM 1870 N N . ALA A 1 278 ? -28.455 -4.745 59.467 1.000 13.282 278 ALA AAA N 1
ATOM 1871 C CA . ALA A 1 278 ? -27.981 -5.440 58.271 1.000 13.440 278 ALA AAA CA 1
ATOM 1872 C C . ALA A 1 278 ? -26.695 -4.847 57.775 1.000 11.724 278 ALA AAA C 1
ATOM 1873 O O . ALA A 1 278 ? -26.429 -3.654 57.868 1.000 13.175 278 ALA AAA O 1
ATOM 1875 N N . VAL A 1 279 ? -25.906 -5.755 57.158 1.000 12.453 279 VAL AAA N 1
ATOM 1876 C CA . VAL A 1 279 ? -24.781 -5.397 56.303 1.000 11.977 279 VAL AAA CA 1
ATOM 1877 C C . VAL A 1 279 ? -25.186 -5.676 54.856 1.000 12.674 279 VAL AAA C 1
ATOM 1878 O O . VAL A 1 279 ? -25.605 -6.792 54.550 1.000 13.701 279 VAL AAA O 1
ATOM 1882 N N . ILE A 1 280 ? -25.102 -4.639 53.982 1.000 11.149 280 ILE AAA N 1
ATOM 1883 C CA . ILE A 1 280 ? -25.506 -4.781 52.575 1.000 10.645 280 ILE AAA CA 1
ATOM 1884 C C . ILE A 1 280 ? -24.292 -4.554 51.710 1.000 10.342 280 ILE AAA C 1
ATOM 1885 O O . ILE A 1 280 ? -23.741 -3.442 51.658 1.000 11.134 280 ILE AAA O 1
ATOM 1890 N N . PHE A 1 281 ? -23.796 -5.641 51.089 1.000 10.761 281 PHE AAA N 1
ATOM 1891 C CA . PHE A 1 281 ? -22.674 -5.506 50.167 1.000 10.643 281 PHE AAA CA 1
ATOM 1892 C C . PHE A 1 281 ? -23.170 -5.027 48.819 1.000 11.171 281 PHE AAA C 1
ATOM 1893 O O . PHE A 1 281 ? -24.108 -5.595 48.233 1.000 12.010 281 PHE AAA O 1
ATOM 1901 N N . GLY A 1 282 ? -22.472 -4.015 48.304 1.000 10.582 282 GLY AAA N 1
ATOM 1902 C CA . GLY A 1 282 ? -22.604 -3.554 46.919 1.000 10.638 282 GLY AAA CA 1
ATOM 1903 C C . GLY A 1 282 ? -21.197 -3.344 46.352 1.000 9.812 282 GLY AAA C 1
ATOM 1904 O O . GLY A 1 282 ? -20.875 -2.301 45.807 1.000 10.709 282 GLY AAA O 1
ATOM 1905 N N . SER A 1 283 ? -20.349 -4.369 46.518 1.000 10.137 283 SER AAA N 1
ATOM 1906 C CA . SER A 1 283 ? -18.906 -4.170 46.322 1.000 10.489 283 SER AAA CA 1
ATOM 1907 C C . SER A 1 283 ? -18.405 -4.449 44.907 1.000 10.396 283 SER AAA C 1
ATOM 1908 O O . SER A 1 283 ? -17.196 -4.367 44.692 1.000 10.805 283 SER AAA O 1
ATOM 1911 N N . GLY A 1 284 ? -19.303 -4.683 43.933 1.000 9.765 284 GLY AAA N 1
ATOM 1912 C CA . GLY A 1 284 ? -18.857 -4.851 42.549 1.000 10.458 284 GLY AAA CA 1
ATOM 1913 C C . GLY A 1 284 ? -18.265 -6.254 42.324 1.000 10.331 284 GLY AAA C 1
ATOM 1914 O O . GLY A 1 284 ? -18.338 -7.132 43.147 1.000 10.472 284 GLY AAA O 1
ATOM 1915 N N . GLY A 1 285 ? -17.679 -6.418 41.137 1.000 10.914 285 GLY AAA N 1
ATOM 1916 C CA . GLY A 1 285 ? -17.257 -7.723 40.653 1.000 10.267 285 GLY AAA CA 1
ATOM 1917 C C . GLY A 1 285 ? -15.766 -7.983 40.910 1.000 9.661 285 GLY AAA C 1
ATOM 1918 O O . GLY A 1 285 ? -15.119 -7.395 41.798 1.000 11.063 285 GLY AAA O 1
ATOM 1919 N N . PHE A 1 286 ? -15.214 -8.918 40.126 1.000 10.248 286 PHE AAA N 1
ATOM 1920 C CA . PHE A 1 286 ? -13.836 -9.369 40.373 1.000 9.550 286 PHE AAA CA 1
ATOM 1921 C C . PHE A 1 286 ? -13.007 -9.298 39.079 1.000 11.106 286 PHE AAA C 1
ATOM 1922 O O . PHE A 1 286 ? -11.980 -10.002 38.980 1.000 10.804 286 PHE AAA O 1
ATOM 1930 N N . THR A 1 287 ? -13.389 -8.452 38.110 1.000 10.215 287 THR AAA N 1
ATOM 1931 C CA . THR A 1 287 ? -12.593 -8.330 36.898 1.000 10.229 287 THR AAA CA 1
ATOM 1932 C C . THR A 1 287 ? -11.132 -8.082 37.212 1.000 10.628 287 THR AAA C 1
ATOM 1933 O O . THR A 1 287 ? -10.271 -8.615 36.496 1.000 11.306 287 THR AAA O 1
ATOM 1937 N N . HIS A 1 288 ? -10.819 -7.297 38.236 1.000 10.822 288 HIS AAA N 1
ATOM 1938 C CA . HIS A 1 288 ? -9.446 -6.849 38.421 1.000 10.751 288 HIS AAA CA 1
ATOM 1939 C C . HIS A 1 288 ? -8.722 -7.603 39.524 1.000 12.058 288 HIS AAA C 1
ATOM 1940 O O . HIS A 1 288 ? -7.646 -7.176 39.995 1.000 14.048 288 HIS AAA O 1
ATOM 1947 N N . ASP A 1 289 ? -9.227 -8.799 39.902 1.000 11.697 289 ASP AAA N 1
ATOM 1948 C CA . ASP A 1 289 ? -8.360 -9.810 40.513 1.000 12.130 289 ASP AAA CA 1
ATOM 1949 C C . ASP A 1 289 ? -8.050 -10.837 39.432 1.000 12.583 289 ASP AAA C 1
ATOM 1950 O O . ASP A 1 289 ? -8.905 -11.649 39.100 1.000 12.574 289 ASP AAA O 1
ATOM 1955 N N . PRO A 1 290 ? -6.868 -10.833 38.796 1.000 11.754 290 PRO AAA N 1
ATOM 1956 C CA . PRO A 1 290 ? -6.650 -11.689 37.643 1.000 13.244 290 PRO AAA CA 1
ATOM 1957 C C . PRO A 1 290 ? -6.766 -13.182 37.961 1.000 12.373 290 PRO AAA C 1
ATOM 1958 O O . PRO A 1 290 ? -7.173 -13.954 37.116 1.000 13.190 290 PRO AAA O 1
ATOM 1962 N N A GLU A 1 291 ? -6.395 -13.571 39.183 0.500 12.072 291 GLU AAA N 1
ATOM 1963 N N B GLU A 1 291 ? -6.401 -13.561 39.182 0.500 12.329 291 GLU AAA N 1
ATOM 1964 C CA A GLU A 1 291 ? -6.511 -14.969 39.593 0.500 11.621 291 GLU AAA CA 1
ATOM 1965 C CA B GLU A 1 291 ? -6.516 -14.961 39.562 0.500 12.031 291 GLU AAA CA 1
ATOM 1966 C C A GLU A 1 291 ? -7.979 -15.399 39.624 0.500 11.546 291 GLU AAA C 1
ATOM 1967 C C B GLU A 1 291 ? -7.981 -15.396 39.617 0.500 11.807 291 GLU AAA C 1
ATOM 1968 O O A GLU A 1 291 ? -8.330 -16.458 39.088 0.500 11.784 291 GLU AAA O 1
ATOM 1969 O O B GLU A 1 291 ? -8.333 -16.458 39.089 0.500 12.014 291 GLU AAA O 1
ATOM 1980 N N . LEU A 1 292 ? -8.846 -14.590 40.267 1.000 11.639 292 LEU AAA N 1
ATOM 1981 C CA . LEU A 1 292 ? -10.264 -14.959 40.257 1.000 10.268 292 LEU AAA CA 1
ATOM 1982 C C . LEU A 1 292 ? -10.841 -14.927 38.838 1.000 10.753 292 LEU AAA C 1
ATOM 1983 O O . LEU A 1 292 ? -11.578 -15.844 38.459 1.000 10.627 292 LEU AAA O 1
ATOM 1988 N N . ARG A 1 293 ? -10.507 -13.874 38.084 1.000 10.825 293 ARG AAA N 1
ATOM 1989 C CA . ARG A 1 293 ? -11.064 -13.749 36.733 1.000 11.898 293 ARG AAA CA 1
ATOM 1990 C C . ARG A 1 293 ? -10.685 -14.985 35.903 1.000 11.169 293 ARG AAA C 1
ATOM 1991 O O . ARG A 1 293 ? -11.539 -15.593 35.232 1.000 11.242 293 ARG AAA O 1
ATOM 1999 N N A SER A 1 294 ? -9.397 -15.376 35.918 0.500 10.004 294 SER AAA N 1
ATOM 2000 N N B SER A 1 294 ? -9.406 -15.383 35.920 0.500 11.650 294 SER AAA N 1
ATOM 2001 C CA A SER A 1 294 ? -8.896 -16.485 35.123 0.500 10.180 294 SER AAA CA 1
ATOM 2002 C CA B SER A 1 294 ? -8.975 -16.466 35.054 0.500 12.828 294 SER AAA CA 1
ATOM 2003 C C A SER A 1 294 ? -9.529 -17.807 35.533 0.500 10.020 294 SER AAA C 1
ATOM 2004 C C B SER A 1 294 ? -9.502 -17.822 35.532 0.500 11.592 294 SER AAA C 1
ATOM 2005 O O A SER A 1 294 ? -9.817 -18.641 34.671 0.500 11.566 294 SER AAA O 1
ATOM 2006 O O B SER A 1 294 ? -9.715 -18.709 34.705 0.500 12.851 294 SER AAA O 1
ATOM 2011 N N . ASN A 1 295 ? -9.687 -18.022 36.855 1.000 10.292 295 ASN AAA N 1
ATOM 2012 C CA . ASN A 1 295 ? -10.143 -19.303 37.391 1.000 9.425 295 ASN AAA CA 1
ATOM 2013 C C . ASN A 1 295 ? -11.652 -19.538 37.341 1.000 10.483 295 ASN AAA C 1
ATOM 2014 O O . ASN A 1 295 ? -12.064 -20.694 37.441 1.000 11.283 295 ASN AAA O 1
ATOM 2019 N N . PHE A 1 296 ? -12.429 -18.467 37.153 1.000 10.287 296 PHE AAA N 1
ATOM 2020 C CA . PHE A 1 296 ? -13.877 -18.641 37.162 1.000 9.932 296 PHE AAA CA 1
ATOM 2021 C C . PHE A 1 296 ? -14.543 -18.355 35.817 1.000 9.240 296 PHE AAA C 1
ATOM 2022 O O . PHE A 1 296 ? -15.514 -19.035 35.473 1.000 9.388 296 PHE AAA O 1
ATOM 2030 N N . LEU A 1 297 ? -14.129 -17.333 35.041 1.000 9.683 297 LEU AAA N 1
ATOM 2031 C CA . LEU A 1 297 ? -14.934 -16.970 33.871 1.000 9.707 297 LEU AAA CA 1
ATOM 2032 C C . LEU A 1 297 ? -14.798 -17.981 32.734 1.000 9.725 297 LEU AAA C 1
ATOM 2033 O O . LEU A 1 297 ? -13.803 -18.699 32.609 1.000 10.596 297 LEU AAA O 1
ATOM 2038 N N . ASN A 1 298 ? -15.842 -18.021 31.896 1.000 10.279 298 ASN AAA N 1
ATOM 2039 C CA . ASN A 1 298 ? -15.912 -18.969 30.792 1.000 10.287 298 ASN AAA CA 1
ATOM 2040 C C . ASN A 1 298 ? -14.987 -18.610 29.634 1.000 11.011 298 ASN AAA C 1
ATOM 2041 O O . ASN A 1 298 ? -14.819 -19.462 28.764 1.000 11.884 298 ASN AAA O 1
ATOM 2046 N N . VAL A 1 299 ? -14.426 -17.396 29.635 1.000 10.459 299 VAL AAA N 1
ATOM 2047 C CA . VAL A 1 299 ? -13.477 -16.965 28.603 1.000 10.982 299 VAL AAA CA 1
ATOM 2048 C C . VAL A 1 299 ? -12.300 -16.272 29.282 1.000 10.805 299 VAL AAA C 1
ATOM 2049 O O . VAL A 1 299 ? -12.475 -15.581 30.309 1.000 11.353 299 VAL AAA O 1
ATOM 2053 N N . PRO A 1 300 ? -11.093 -16.364 28.679 1.000 10.794 300 PRO AAA N 1
ATOM 2054 C CA . PRO A 1 300 ? -9.886 -15.781 29.290 1.000 10.883 300 PRO AAA CA 1
ATOM 2055 C C . PRO A 1 300 ? -9.676 -14.317 28.928 1.000 11.051 300 PRO AAA C 1
ATOM 2056 O O . PRO A 1 300 ? -8.774 -13.929 28.203 1.000 11.798 300 PRO AAA O 1
ATOM 2060 N N . VAL A 1 301 ? -10.593 -13.484 29.412 1.000 11.342 301 VAL AAA N 1
ATOM 2061 C CA . VAL A 1 301 ? -10.571 -12.040 29.122 1.000 11.824 301 VAL AAA CA 1
ATOM 2062 C C . VAL A 1 301 ? -9.333 -11.349 29.701 1.000 12.103 301 VAL AAA C 1
ATOM 2063 O O . VAL A 1 301 ? -8.711 -11.812 30.682 1.000 13.764 301 VAL AAA O 1
ATOM 2067 N N . TYR A 1 302 ? -9.009 -10.199 29.108 1.000 12.332 302 TYR AAA N 1
ATOM 2068 C CA . TYR A 1 302 ? -7.782 -9.468 29.447 1.000 13.862 302 TYR AAA CA 1
ATOM 2069 C C . TYR A 1 302 ? -7.935 -8.391 30.520 1.000 16.231 302 TYR AAA C 1
ATOM 2070 O O . TYR A 1 302 ? -6.936 -7.812 30.967 1.000 16.768 302 TYR AAA O 1
ATOM 2079 N N . GLY A 1 303 ? -9.150 -8.164 30.963 1.000 13.146 303 GLY AAA N 1
ATOM 2080 C CA . GLY A 1 303 ? -9.454 -7.038 31.848 1.000 12.925 303 GLY AAA CA 1
ATOM 2081 C C . GLY A 1 303 ? -10.861 -6.557 31.496 1.000 11.553 303 GLY AAA C 1
ATOM 2082 O O . GLY A 1 303 ? -11.701 -7.339 31.011 1.000 12.266 303 GLY AAA O 1
ATOM 2083 N N . GLY A 1 304 ? -11.125 -5.284 31.796 1.000 11.773 304 GLY AAA N 1
ATOM 2084 C CA . GLY A 1 304 ? -12.453 -4.768 31.503 1.000 10.088 304 GLY AAA CA 1
ATOM 2085 C C . GLY A 1 304 ? -12.567 -3.348 32.034 1.000 11.025 304 GLY AAA C 1
ATOM 2086 O O . GLY A 1 304 ? -11.650 -2.855 32.716 1.000 11.639 304 GLY AAA O 1
ATOM 2087 N N . CYS A 1 305 ? -13.728 -2.722 31.797 1.000 10.308 305 CYS AAA N 1
ATOM 2088 C CA . CYS A 1 305 ? -13.884 -1.306 32.151 1.000 10.169 305 CYS AAA CA 1
ATOM 2089 C C . CYS A 1 305 ? -14.278 -1.111 33.615 1.000 10.552 305 CYS AAA C 1
ATOM 2090 O O . CYS A 1 305 ? -14.353 0.041 34.040 1.000 10.635 305 CYS AAA O 1
ATOM 2093 N N . ALA A 1 306 ? -14.490 -2.203 34.346 1.000 9.889 306 ALA AAA N 1
ATOM 2094 C CA . ALA A 1 306 ? -14.691 -2.150 35.803 1.000 10.517 306 ALA AAA CA 1
ATOM 2095 C C . ALA A 1 306 ? -13.632 -1.290 36.483 1.000 10.328 306 ALA AAA C 1
ATOM 2096 O O . ALA A 1 306 ? -12.470 -1.261 36.064 1.000 11.067 306 ALA AAA O 1
ATOM 2098 N N . ALA A 1 307 ? -14.072 -0.643 37.556 1.000 10.340 307 ALA AAA N 1
ATOM 2099 C CA . ALA A 1 307 ? -13.106 0.043 38.427 1.000 10.661 307 ALA AAA CA 1
ATOM 2100 C C . ALA A 1 307 ? -12.028 -0.922 38.929 1.000 11.360 307 ALA AAA C 1
ATOM 2101 O O . ALA A 1 307 ? -12.287 -2.067 39.281 1.000 11.032 307 ALA AAA O 1
ATOM 2103 N N . PHE A 1 308 ? -10.778 -0.398 39.007 1.000 11.687 308 PHE AAA N 1
ATOM 2104 C CA . PHE A 1 308 ? -9.666 -1.255 39.360 1.000 11.372 308 PHE AAA CA 1
ATOM 2105 C C . PHE A 1 308 ? -9.682 -1.725 40.818 1.000 11.722 308 PHE AAA C 1
ATOM 2106 O O . PHE A 1 308 ? -8.987 -2.674 41.134 1.000 12.126 308 PHE AAA O 1
ATOM 2114 N N . THR A 1 309 ? -10.540 -1.143 41.673 1.000 10.950 309 THR AAA N 1
ATOM 2115 C CA . THR A 1 309 ? -10.698 -1.657 43.028 1.000 12.363 309 THR AAA CA 1
ATOM 2116 C C . THR A 1 309 ? -11.665 -2.843 43.092 1.000 11.632 309 THR AAA C 1
ATOM 2117 O O . THR A 1 309 ? -11.940 -3.330 44.195 1.000 13.018 309 THR AAA O 1
ATOM 2121 N N . ASN A 1 310 ? -12.210 -3.282 41.954 1.000 10.889 310 ASN AAA N 1
ATOM 2122 C CA . ASN A 1 310 ? -13.146 -4.405 41.965 1.000 11.217 310 ASN AAA CA 1
ATOM 2123 C C . ASN A 1 310 ? -12.342 -5.693 41.822 1.000 11.501 310 ASN AAA C 1
ATOM 2124 O O . ASN A 1 310 ? -12.036 -6.152 40.707 1.000 11.354 310 ASN AAA O 1
ATOM 2129 N N . GLU A 1 311 ? -11.978 -6.235 42.996 1.000 11.132 311 GLU AAA N 1
ATOM 2130 C CA . GLU A 1 311 ? -11.048 -7.344 43.065 1.000 11.480 311 GLU AAA CA 1
ATOM 2131 C C . GLU A 1 311 ? -11.705 -8.562 43.709 1.000 10.875 311 GLU AAA C 1
ATOM 2132 O O . GLU A 1 311 ? -10.989 -9.492 44.105 1.000 11.988 311 GLU AAA O 1
ATOM 2138 N N . GLY A 1 312 ? -13.035 -8.615 43.807 1.000 11.108 312 GLY AAA N 1
ATOM 2139 C CA . GLY A 1 312 ? -13.680 -9.803 44.355 1.000 10.888 312 GLY AAA CA 1
ATOM 2140 C C . GLY A 1 312 ? -13.498 -9.998 45.856 1.000 12.489 312 GLY AAA C 1
ATOM 2141 O O . GLY A 1 312 ? -13.577 -11.141 46.324 1.000 11.783 312 GLY AAA O 1
ATOM 2142 N N . ASP A 1 313 ? -13.349 -8.899 46.608 1.000 11.455 313 ASP AAA N 1
ATOM 2143 C CA . ASP A 1 313 ? -13.197 -9.095 48.048 1.000 11.783 313 ASP AAA CA 1
ATOM 2144 C C . ASP A 1 313 ? -14.359 -9.887 48.661 1.000 12.446 313 ASP AAA C 1
ATOM 2145 O O . ASP A 1 313 ? -14.147 -10.641 49.603 1.000 12.431 313 ASP AAA O 1
ATOM 2150 N N . LEU A 1 314 ? -15.599 -9.749 48.164 1.000 10.745 314 LEU AAA N 1
ATOM 2151 C CA . LEU A 1 314 ? -16.680 -10.500 48.815 1.000 11.730 314 LEU AAA CA 1
ATOM 2152 C C . LEU A 1 314 ? -16.500 -12.013 48.629 1.000 11.261 314 LEU AAA C 1
ATOM 2153 O O . LEU A 1 314 ? -17.004 -12.757 49.474 1.000 12.219 314 LEU AAA O 1
ATOM 2158 N N . VAL A 1 315 ? -15.814 -12.460 47.559 1.000 12.156 315 VAL AAA N 1
ATOM 2159 C CA . VAL A 1 315 ? -15.563 -13.895 47.427 1.000 12.423 315 VAL AAA CA 1
ATOM 2160 C C . VAL A 1 315 ? -14.685 -14.380 48.594 1.000 12.366 315 VAL AAA C 1
ATOM 2161 O O . VAL A 1 315 ? -14.999 -15.418 49.212 1.000 13.452 315 VAL AAA O 1
ATOM 2165 N N . ARG A 1 316 ? -13.663 -13.597 48.972 1.000 12.706 316 ARG AAA N 1
ATOM 2166 C CA . ARG A 1 316 ? -12.830 -13.991 50.116 1.000 12.893 316 ARG AAA CA 1
ATOM 2167 C C . ARG A 1 316 ? -13.611 -13.855 51.424 1.000 13.000 316 ARG AAA C 1
ATOM 2168 O O . ARG A 1 316 ? -13.522 -14.722 52.324 1.000 14.669 316 ARG AAA O 1
ATOM 2176 N N . ILE A 1 317 ? -14.335 -12.741 51.553 1.000 12.555 317 ILE AAA N 1
ATOM 2177 C CA . ILE A 1 317 ? -15.061 -12.499 52.797 1.000 12.879 317 ILE AAA CA 1
ATOM 2178 C C . ILE A 1 317 ? -16.049 -13.628 53.073 1.000 14.723 317 ILE AAA C 1
ATOM 2179 O O . ILE A 1 317 ? -16.255 -13.978 54.253 1.000 16.225 317 ILE AAA O 1
ATOM 2184 N N . THR A 1 318 ? -16.703 -14.157 52.036 1.000 12.603 318 THR AAA N 1
ATOM 2185 C CA . THR A 1 318 ? -17.737 -15.155 52.277 1.000 13.570 318 THR AAA CA 1
ATOM 2186 C C . THR A 1 318 ? -17.170 -16.586 52.228 1.000 13.093 318 THR AAA C 1
ATOM 2187 O O . THR A 1 318 ? -17.944 -17.525 52.431 1.000 12.430 318 THR AAA O 1
ATOM 2191 N N . SER A 1 319 ? -15.845 -16.719 52.038 1.000 13.788 319 SER AAA N 1
ATOM 2192 C CA . SER A 1 319 ? -15.261 -18.056 51.916 1.000 14.412 319 SER AAA CA 1
ATOM 2193 C C . SER A 1 319 ? -15.364 -18.889 53.189 1.000 17.369 319 SER AAA C 1
ATOM 2194 O O . SER A 1 319 ? -15.222 -20.100 53.099 1.000 17.839 319 SER AAA O 1
ATOM 2197 N N A SER A 1 320 ? -15.514 -18.203 54.341 0.500 18.621 320 SER AAA N 1
ATOM 2198 N N B SER A 1 320 ? -15.628 -18.358 54.379 0.500 17.703 320 SER AAA N 1
ATOM 2199 C CA A SER A 1 320 ? -15.739 -18.932 55.577 0.500 21.835 320 SER AAA CA 1
ATOM 2200 C CA B SER A 1 320 ? -15.897 -19.416 55.362 0.500 19.256 320 SER AAA CA 1
ATOM 2201 C C A SER A 1 320 ? -17.120 -18.656 56.168 0.500 19.976 320 SER AAA C 1
ATOM 2202 C C B SER A 1 320 ? -17.341 -19.364 55.842 0.500 17.975 320 SER AAA C 1
ATOM 2203 O O A SER A 1 320 ? -17.297 -18.842 57.370 0.500 18.198 320 SER AAA O 1
ATOM 2204 O O B SER A 1 320 ? -17.674 -20.099 56.774 0.500 17.749 320 SER AAA O 1
ATOM 2209 N N . LEU A 1 321 ? -18.124 -18.408 55.299 1.000 18.350 321 LEU AAA N 1
ATOM 2210 C CA . LEU A 1 321 ? -19.509 -18.222 55.743 1.000 18.480 321 LEU AAA CA 1
ATOM 2211 C C . LEU A 1 321 ? -20.472 -19.272 55.190 1.000 18.001 321 LEU AAA C 1
ATOM 2212 O O . LEU A 1 321 ? -21.688 -19.234 55.486 1.000 20.923 321 LEU AAA O 1
ATOM 2217 N N . GLY A 1 322 ? -20.046 -20.170 54.280 1.000 18.059 322 GLY AAA N 1
ATOM 2218 C CA . GLY A 1 322 ? -20.987 -21.187 53.836 1.000 17.000 322 GLY AAA CA 1
ATOM 2219 C C . GLY A 1 322 ? -22.008 -20.674 52.802 1.000 15.923 322 GLY AAA C 1
ATOM 2220 O O . GLY A 1 322 ? -23.188 -21.106 52.817 1.000 19.796 322 GLY AAA O 1
ATOM 2221 N N . VAL A 1 323 ? -21.541 -19.899 51.807 1.000 13.308 323 VAL AAA N 1
ATOM 2222 C CA . VAL A 1 323 ? -22.449 -19.397 50.771 1.000 12.512 323 VAL AAA CA 1
ATOM 2223 C C . VAL A 1 323 ? -22.461 -20.327 49.559 1.000 12.421 323 VAL AAA C 1
ATOM 2224 O O . VAL A 1 323 ? -21.639 -21.246 49.462 1.000 14.284 323 VAL AAA O 1
ATOM 2228 N N . GLN A 1 324 ? -23.350 -20.016 48.622 1.000 11.408 324 GLN AAA N 1
ATOM 2229 C CA . GLN A 1 324 ? -23.396 -20.661 47.317 1.000 12.669 324 GLN AAA CA 1
ATOM 2230 C C . GLN A 1 324 ? -22.869 -19.667 46.282 1.000 12.554 324 GLN AAA C 1
ATOM 2231 O O . GLN A 1 324 ? -23.579 -18.733 45.936 1.000 12.967 324 GLN AAA O 1
ATOM 2237 N N . LEU A 1 325 ? -21.671 -19.881 45.727 1.000 12.095 325 LEU AAA N 1
ATOM 2238 C CA . LEU A 1 325 ? -21.223 -19.000 44.635 1.000 12.020 325 LEU AAA CA 1
ATOM 2239 C C . LEU A 1 325 ? -21.923 -19.432 43.353 1.000 11.405 325 LEU AAA C 1
ATOM 2240 O O . LEU A 1 325 ? -21.802 -20.588 42.963 1.000 11.821 325 LEU AAA O 1
ATOM 2245 N N . ARG A 1 326 ? -22.623 -18.493 42.710 1.000 10.712 326 ARG AAA N 1
ATOM 2246 C CA . ARG A 1 326 ? -23.429 -18.813 41.543 1.000 10.955 326 ARG AAA CA 1
ATOM 2247 C C . ARG A 1 326 ? -23.148 -17.826 40.414 1.000 10.571 326 ARG AAA C 1
ATOM 2248 O O . ARG A 1 326 ? -22.702 -16.684 40.625 1.000 10.484 326 ARG AAA O 1
ATOM 2256 N N . ASN A 1 327 ? -23.370 -18.321 39.176 1.000 10.475 327 ASN AAA N 1
ATOM 2257 C CA . ASN A 1 327 ? -23.061 -17.563 37.965 1.000 9.644 327 ASN AAA CA 1
ATOM 2258 C C . ASN A 1 327 ? -21.602 -17.108 37.908 1.000 10.420 327 ASN AAA C 1
ATOM 2259 O O . ASN A 1 327 ? -21.312 -16.164 37.185 1.000 11.134 327 ASN AAA O 1
ATOM 2264 N N . MET A 1 328 ? -20.691 -17.831 38.572 1.000 10.518 328 MET AAA N 1
ATOM 2265 C CA . MET A 1 328 ? -19.287 -17.377 38.592 1.000 10.564 328 MET AAA CA 1
ATOM 2266 C C . MET A 1 328 ? -18.623 -17.518 37.232 1.000 10.413 328 MET AAA C 1
ATOM 2267 O O . MET A 1 328 ? -17.618 -16.866 36.952 1.000 10.491 328 MET AAA O 1
ATOM 2272 N N . ASN A 1 329 ? -19.241 -18.343 36.379 1.000 9.001 329 ASN AAA N 1
ATOM 2273 C CA . ASN A 1 329 ? -18.685 -18.564 35.039 1.000 10.102 329 ASN AAA CA 1
ATOM 2274 C C . ASN A 1 329 ? -19.008 -17.436 34.048 1.000 9.171 329 ASN AAA C 1
ATOM 2275 O O . ASN A 1 329 ? -18.476 -17.449 32.935 1.000 10.415 329 ASN AAA O 1
ATOM 2280 N N . HIS A 1 330 ? -19.783 -16.414 34.454 1.000 9.743 330 HIS AAA N 1
ATOM 2281 C CA . HIS A 1 330 ? -20.162 -15.397 33.472 1.000 10.069 330 HIS AAA CA 1
ATOM 2282 C C . HIS A 1 330 ? -19.805 -13.986 33.924 1.000 9.853 330 HIS AAA C 1
ATOM 2283 O O . HIS A 1 330 ? -19.915 -13.605 35.107 1.000 10.727 330 HIS AAA O 1
ATOM 2290 N N . ALA A 1 331 ? -19.427 -13.202 32.919 1.000 10.054 331 ALA AAA N 1
ATOM 2291 C CA . ALA A 1 331 ? -19.295 -11.770 33.069 1.000 9.697 331 ALA AAA CA 1
ATOM 2292 C C . ALA A 1 331 ? -20.199 -11.071 32.063 1.000 9.479 331 ALA AAA C 1
ATOM 2293 O O . ALA A 1 331 ? -20.662 -11.667 31.086 1.000 10.266 331 ALA AAA O 1
ATOM 2295 N N . TRP A 1 332 ? -20.419 -9.769 32.306 1.000 9.434 332 TRP AAA N 1
ATOM 2296 C CA . TRP A 1 332 ? -20.929 -8.920 31.248 1.000 9.649 332 TRP AAA CA 1
ATOM 2297 C C . TRP A 1 332 ? -19.759 -8.695 30.292 1.000 11.156 332 TRP AAA C 1
ATOM 2298 O O . TRP A 1 332 ? -18.736 -8.183 30.742 1.000 10.101 332 TRP AAA O 1
ATOM 2309 N N . LEU A 1 333 ? -19.874 -9.144 29.018 1.000 9.889 333 LEU AAA N 1
ATOM 2310 C CA . LEU A 1 333 ? -18.700 -9.129 28.139 1.000 9.578 333 LEU AAA CA 1
ATOM 2311 C C . LEU A 1 333 ? -18.755 -8.008 27.119 1.000 9.988 333 LEU AAA C 1
ATOM 2312 O O . LEU A 1 333 ? -19.823 -7.547 26.697 1.000 10.415 333 LEU AAA O 1
ATOM 2317 N N . CYS A 1 334 ? -17.544 -7.621 26.657 1.000 10.237 334 CYS AAA N 1
ATOM 2318 C CA . CYS A 1 334 ? -17.469 -6.673 25.557 1.000 10.618 334 CYS AAA CA 1
ATOM 2319 C C . CYS A 1 334 ? -16.084 -6.755 24.950 1.000 10.264 334 CYS AAA C 1
ATOM 2320 O O . CYS A 1 334 ? -15.091 -6.986 25.656 1.000 11.128 334 CYS AAA O 1
ATOM 2323 N N . PRO A 1 335 ? -15.938 -6.451 23.662 1.000 10.441 335 PRO AAA N 1
ATOM 2324 C CA . PRO A 1 335 ? -14.606 -6.169 23.133 1.000 11.146 335 PRO AAA CA 1
ATOM 2325 C C . PRO A 1 335 ? -14.039 -4.940 23.833 1.000 10.797 335 PRO AAA C 1
ATOM 2326 O O . PRO A 1 335 ? -14.784 -4.135 24.383 1.000 11.310 335 PRO AAA O 1
ATOM 2330 N N . VAL A 1 336 ? -12.713 -4.868 23.839 1.000 10.833 336 VAL AAA N 1
ATOM 2331 C CA . VAL A 1 336 ? -12.002 -3.683 24.348 1.000 10.908 336 VAL AAA CA 1
ATOM 2332 C C . VAL A 1 336 ? -10.907 -3.284 23.351 1.000 10.615 336 VAL AAA C 1
ATOM 2333 O O . VAL A 1 336 ? -10.368 -4.111 22.603 1.000 11.238 336 VAL AAA O 1
ATOM 2337 N N . THR A 1 337 ? -10.520 -2.002 23.416 1.000 11.152 337 THR AAA N 1
ATOM 2338 C CA . THR A 1 337 ? -9.275 -1.541 22.805 1.000 10.456 337 THR AAA CA 1
ATOM 2339 C C . THR A 1 337 ? -8.162 -2.234 23.600 1.000 10.618 337 THR AAA C 1
ATOM 2340 O O . THR A 1 337 ? -7.900 -1.930 24.778 1.000 10.987 337 THR AAA O 1
ATOM 2344 N N . PHE A 1 338 ? -7.520 -3.220 22.969 1.000 10.174 338 PHE AAA N 1
ATOM 2345 C CA . PHE A 1 338 ? -6.646 -4.142 23.692 1.000 10.330 338 PHE AAA CA 1
ATOM 2346 C C . PHE A 1 338 ? -5.554 -3.390 24.462 1.000 9.846 338 PHE AAA C 1
ATOM 2347 O O . PHE A 1 338 ? -5.243 -3.779 25.594 1.000 11.220 338 PHE AAA O 1
ATOM 2355 N N . GLU A 1 339 ? -4.915 -2.397 23.816 1.000 10.862 339 GLU AAA N 1
ATOM 2356 C CA . GLU A 1 339 ? -3.789 -1.781 24.496 1.000 10.924 339 GLU AAA CA 1
ATOM 2357 C C . GLU A 1 339 ? -4.233 -1.002 25.730 1.000 11.862 339 GLU AAA C 1
ATOM 2358 O O . GLU A 1 339 ? -3.432 -0.820 26.645 1.000 12.203 339 GLU AAA O 1
ATOM 2364 N N . LYS A 1 340 ? -5.470 -0.490 25.737 1.000 11.268 340 LYS AAA N 1
ATOM 2365 C CA . LYS A 1 340 ? -5.944 0.196 26.941 1.000 11.573 340 LYS AAA CA 1
ATOM 2366 C C . LYS A 1 340 ? -6.225 -0.785 28.076 1.000 11.814 340 LYS AAA C 1
ATOM 2367 O O . LYS A 1 340 ? -6.180 -0.379 29.252 1.000 13.314 340 LYS AAA O 1
ATOM 2373 N N . ALA A 1 341 ? -6.549 -2.034 27.743 1.000 11.038 341 ALA AAA N 1
ATOM 2374 C CA . ALA A 1 341 ? -6.725 -3.031 28.800 1.000 12.030 341 ALA AAA CA 1
ATOM 2375 C C . ALA A 1 341 ? -5.377 -3.434 29.372 1.000 13.067 341 ALA AAA C 1
ATOM 2376 O O . ALA A 1 341 ? -5.122 -3.346 30.577 1.000 14.963 341 ALA AAA O 1
ATOM 2378 N N . ILE A 1 342 ? -4.413 -3.794 28.502 1.000 12.979 342 ILE AAA N 1
ATOM 2379 C CA . ILE A 1 342 ? -3.099 -4.163 29.034 1.000 12.943 342 ILE AAA CA 1
ATOM 2380 C C . ILE A 1 342 ? -2.438 -2.964 29.728 1.000 14.230 342 ILE AAA C 1
ATOM 2381 O O . ILE A 1 342 ? -1.774 -3.146 30.776 1.000 14.555 342 ILE AAA O 1
ATOM 2386 N N . GLY A 1 343 ? -2.619 -1.772 29.153 1.000 12.906 343 GLY AAA N 1
ATOM 2387 C CA . GLY A 1 343 ? -2.015 -0.546 29.696 1.000 13.169 343 GLY AAA CA 1
ATOM 2388 C C . GLY A 1 343 ? -2.799 0.010 30.880 1.000 13.600 343 GLY AAA C 1
ATOM 2389 O O . GLY A 1 343 ? -2.374 1.081 31.341 1.000 15.483 343 GLY AAA O 1
ATOM 2390 N N . ARG A 1 344 ? -3.884 -0.640 31.340 1.000 13.372 344 ARG AAA N 1
ATOM 2391 C CA . ARG A 1 344 ? -4.634 -0.178 32.521 1.000 12.584 344 ARG AAA CA 1
ATOM 2392 C C . ARG A 1 344 ? -4.967 1.316 32.426 1.000 13.583 344 ARG AAA C 1
ATOM 2393 O O . ARG A 1 344 ? -4.820 2.084 33.390 1.000 14.415 344 ARG AAA O 1
ATOM 2401 N N . ASP A 1 345 ? -5.535 1.700 31.277 1.000 11.631 345 ASP AAA N 1
ATOM 2402 C CA . ASP A 1 345 ? -6.098 3.035 31.133 1.000 12.306 345 ASP AAA CA 1
ATOM 2403 C C . ASP A 1 345 ? -7.429 3.056 31.865 1.000 11.906 345 ASP AAA C 1
ATOM 2404 O O . ASP A 1 345 ? -8.413 2.457 31.408 1.000 11.885 345 ASP AAA O 1
ATOM 2409 N N . GLY A 1 346 ? -7.481 3.706 33.041 1.000 12.097 346 GLY AAA N 1
ATOM 2410 C CA . GLY A 1 346 ? -8.664 3.709 33.891 1.000 12.941 346 GLY AAA CA 1
ATOM 2411 C C . GLY A 1 346 ? -9.826 4.407 33.217 1.000 11.591 346 GLY AAA C 1
ATOM 2412 O O . GLY A 1 346 ? -10.959 4.284 33.710 1.000 13.185 346 GLY AAA O 1
ATOM 2413 N N . SER A 1 347 ? -9.581 5.224 32.203 1.000 11.597 347 SER AAA N 1
ATOM 2414 C CA . SER A 1 347 ? -10.658 5.868 31.467 1.000 11.794 347 SER AAA CA 1
ATOM 2415 C C . SER A 1 347 ? -11.308 4.944 30.428 1.000 12.216 347 SER AAA C 1
ATOM 2416 O O . SER A 1 347 ? -12.284 5.341 29.785 1.000 13.252 347 SER AAA O 1
ATOM 2419 N N A MET A 1 348 ? -10.752 3.731 30.216 0.750 11.599 348 MET AAA N 1
ATOM 2420 N N B MET A 1 348 ? -10.759 3.747 30.203 0.250 11.458 348 MET AAA N 1
ATOM 2421 C CA A MET A 1 348 ? -11.261 2.849 29.163 0.750 11.047 348 MET AAA CA 1
ATOM 2422 C CA B MET A 1 348 ? -11.236 3.020 29.036 0.250 10.745 348 MET AAA CA 1
ATOM 2423 C C A MET A 1 348 ? -12.756 2.571 29.315 0.750 11.200 348 MET AAA C 1
ATOM 2424 C C B MET A 1 348 ? -12.667 2.527 29.258 0.250 11.033 348 MET AAA C 1
ATOM 2425 O O A MET A 1 348 ? -13.216 2.203 30.407 0.750 12.011 348 MET AAA O 1
ATOM 2426 O O B MET A 1 348 ? -13.041 2.101 30.357 0.250 11.153 348 MET AAA O 1
ATOM 2435 N N . SER A 1 349 ? -13.443 2.598 28.168 1.000 11.098 349 SER AAA N 1
ATOM 2436 C CA . SER A 1 349 ? -14.783 2.025 28.108 1.000 11.096 349 SER AAA CA 1
ATOM 2437 C C . SER A 1 349 ? -14.667 0.707 27.353 1.000 11.062 349 SER AAA C 1
ATOM 2438 O O . SER A 1 349 ? -13.840 0.532 26.453 1.000 12.269 349 SER AAA O 1
ATOM 2441 N N . GLY A 1 350 ? -15.595 -0.206 27.651 1.000 11.314 350 GLY AAA N 1
ATOM 2442 C CA . GLY A 1 350 ? -15.778 -1.323 26.713 1.000 10.800 350 GLY AAA CA 1
ATOM 2443 C C . GLY A 1 350 ? -16.186 -0.792 25.342 1.000 11.115 350 GLY AAA C 1
ATOM 2444 O O . GLY A 1 350 ? -16.727 0.309 25.238 1.000 11.224 350 GLY AAA O 1
ATOM 2445 N N . MET A 1 351 ? -15.930 -1.607 24.283 1.000 11.371 351 MET AAA N 1
ATOM 2446 C CA . MET A 1 351 ? -16.208 -1.163 22.923 1.000 10.403 351 MET AAA CA 1
ATOM 2447 C C . MET A 1 351 ? -17.642 -1.518 22.555 1.000 11.690 351 MET AAA C 1
ATOM 2448 O O . MET A 1 351 ? -17.939 -2.496 21.879 1.000 12.966 351 MET AAA O 1
ATOM 2453 N N . PHE A 1 352 ? -18.570 -0.737 23.089 1.000 10.796 352 PHE AAA N 1
ATOM 2454 C CA . PHE A 1 352 ? -19.993 -0.994 22.891 1.000 10.769 352 PHE AAA CA 1
ATOM 2455 C C . PHE A 1 352 ? -20.409 -0.572 21.494 1.000 12.150 352 PHE AAA C 1
ATOM 2456 O O . PHE A 1 352 ? -21.317 -1.191 20.945 1.000 13.097 352 PHE AAA O 1
ATOM 2464 N N . SER A 1 353 ? -19.761 0.479 20.950 1.000 12.243 353 SER AAA N 1
ATOM 2465 C CA . SER A 1 353 ? -19.995 0.901 19.565 1.000 12.743 353 SER AAA CA 1
ATOM 2466 C C . SER A 1 353 ? -18.683 0.707 18.836 1.000 13.174 353 SER AAA C 1
ATOM 2467 O O . SER A 1 353 ? -17.665 1.344 19.185 1.000 14.334 353 SER AAA O 1
ATOM 2470 N N . VAL A 1 354 ? -18.665 -0.209 17.878 1.000 11.601 354 VAL AAA N 1
ATOM 2471 C CA . VAL A 1 354 ? -17.480 -0.430 17.050 1.000 11.846 354 VAL AAA CA 1
ATOM 2472 C C . VAL A 1 354 ? -17.585 0.554 15.884 1.000 12.585 354 VAL AAA C 1
ATOM 2473 O O . VAL A 1 354 ? -18.476 0.442 15.037 1.000 13.963 354 VAL AAA O 1
ATOM 2477 N N . ALA A 1 355 ? -16.763 1.616 15.932 1.000 11.906 355 ALA AAA N 1
ATOM 2478 C CA . ALA A 1 355 ? -16.957 2.736 15.011 1.000 11.775 355 ALA AAA CA 1
ATOM 2479 C C . ALA A 1 355 ? -16.425 2.433 13.612 1.000 11.244 355 ALA AAA C 1
ATOM 2480 O O . ALA A 1 355 ? -15.501 1.663 13.381 1.000 11.994 355 ALA AAA O 1
ATOM 2482 N N . GLY A 1 356 ? -17.126 3.089 12.666 1.000 12.354 356 GLY AAA N 1
ATOM 2483 C CA . GLY A 1 356 ? -16.661 3.140 11.271 1.000 13.210 356 GLY AAA CA 1
ATOM 2484 C C . GLY A 1 356 ? -17.597 2.344 10.369 1.000 13.793 356 GLY AAA C 1
ATOM 2485 O O . GLY A 1 356 ? -18.026 1.247 10.714 1.000 14.003 356 GLY AAA O 1
ATOM 2486 N N . ASP A 1 357 ? -17.864 2.877 9.172 1.000 13.692 357 ASP AAA N 1
ATOM 2487 C CA . ASP A 1 357 ? -18.579 2.095 8.157 1.000 14.057 357 ASP AAA CA 1
ATOM 2488 C C . ASP A 1 357 ? -17.623 1.578 7.072 1.000 13.502 357 ASP AAA C 1
ATOM 2489 O O . ASP A 1 357 ? -17.763 0.437 6.605 1.000 13.891 357 ASP AAA O 1
ATOM 2494 N N . SER A 1 358 ? -16.623 2.407 6.710 1.000 13.342 358 SER AAA N 1
ATOM 2495 C CA . SER A 1 358 ? -15.516 1.975 5.873 1.000 13.690 358 SER AAA CA 1
ATOM 2496 C C . SER A 1 358 ? -14.415 1.425 6.787 1.000 12.971 358 SER AAA C 1
ATOM 2497 O O . SER A 1 358 ? -13.349 2.005 6.968 1.000 13.032 358 SER AAA O 1
ATOM 2500 N N . MET A 1 359 ? -14.730 0.252 7.353 1.000 12.973 359 MET AAA N 1
ATOM 2501 C CA . MET A 1 359 ? -13.937 -0.329 8.435 1.000 11.567 359 MET AAA CA 1
ATOM 2502 C C . MET A 1 359 ? -14.304 -1.821 8.483 1.000 11.131 359 MET AAA C 1
ATOM 2503 O O . MET A 1 359 ? -15.479 -2.179 8.350 1.000 12.023 359 MET AAA O 1
ATOM 2508 N N . ILE A 1 360 ? -13.275 -2.672 8.652 1.000 11.838 360 ILE AAA N 1
ATOM 2509 C CA . ILE A 1 360 ? -13.505 -4.100 8.915 1.000 11.175 360 ILE AAA CA 1
ATOM 2510 C C . ILE A 1 360 ? -12.637 -4.540 10.095 1.000 12.008 360 ILE AAA C 1
ATOM 2511 O O . ILE A 1 360 ? -11.654 -3.858 10.465 1.000 12.498 360 ILE AAA O 1
ATOM 2516 N N . PHE A 1 361 ? -13.000 -5.677 10.691 1.000 10.903 361 PHE AAA N 1
ATOM 2517 C CA . PHE A 1 361 ? -12.078 -6.421 11.545 1.000 10.748 361 PHE AAA CA 1
ATOM 2518 C C . PHE A 1 361 ? -11.458 -7.554 10.733 1.000 10.862 361 PHE AAA C 1
ATOM 2519 O O . PHE A 1 361 ? -12.202 -8.264 10.041 1.000 11.711 361 PHE AAA O 1
ATOM 2527 N N . VAL A 1 362 ? -10.160 -7.763 10.865 1.000 11.743 362 VAL AAA N 1
ATOM 2528 C CA . VAL A 1 362 ? -9.574 -8.999 10.347 1.000 11.358 362 VAL AAA CA 1
ATOM 2529 C C . VAL A 1 362 ? -8.820 -9.713 11.438 1.000 11.085 362 VAL AAA C 1
ATOM 2530 O O . VAL A 1 362 ? -8.328 -9.106 12.409 1.000 11.676 362 VAL AAA O 1
ATOM 2534 N N . ASP A 1 363 ? -8.652 -11.037 11.223 1.000 11.433 363 ASP AAA N 1
ATOM 2535 C CA . ASP A 1 363 ? -7.767 -11.821 12.062 1.000 11.082 363 ASP AAA CA 1
ATOM 2536 C C . ASP A 1 363 ? -6.333 -11.737 11.556 1.000 12.289 363 ASP AAA C 1
ATOM 2537 O O . ASP A 1 363 ? -6.023 -10.945 10.657 1.000 12.075 363 ASP AAA O 1
ATOM 2542 N N . LYS A 1 364 ? -5.445 -12.515 12.184 1.000 12.451 364 LYS AAA N 1
ATOM 2543 C CA . LYS A 1 364 ? -4.014 -12.426 11.871 1.000 12.169 364 LYS AAA CA 1
ATOM 2544 C C . LYS A 1 364 ? -3.722 -12.973 10.467 1.000 13.100 364 LYS AAA C 1
ATOM 2545 O O . LYS A 1 364 ? -2.580 -12.813 10.004 1.000 13.629 364 LYS AAA O 1
ATOM 2551 N N . ARG A 1 365 ? -4.697 -13.610 9.811 1.000 12.412 365 ARG AAA N 1
ATOM 2552 C CA . ARG A 1 365 ? -4.578 -14.061 8.431 1.000 13.522 365 ARG AAA CA 1
ATOM 2553 C C . ARG A 1 365 ? -5.010 -12.963 7.465 1.000 14.781 365 ARG AAA C 1
ATOM 2554 O O . ARG A 1 365 ? -4.793 -13.078 6.255 1.000 16.743 365 ARG AAA O 1
ATOM 2562 N N . GLY A 1 366 ? -5.584 -11.859 7.936 1.000 12.149 366 GLY AAA N 1
ATOM 2563 C CA . GLY A 1 366 ? -6.058 -10.832 7.021 1.000 12.859 366 GLY AAA CA 1
ATOM 2564 C C . GLY A 1 366 ? -7.444 -11.112 6.497 1.000 12.906 366 GLY AAA C 1
ATOM 2565 O O . GLY A 1 366 ? -7.825 -10.547 5.476 1.000 14.248 366 GLY AAA O 1
ATOM 2566 N N . LYS A 1 367 ? -8.228 -11.897 7.249 1.000 13.091 367 LYS AAA N 1
ATOM 2567 C CA . LYS A 1 367 ? -9.583 -12.217 6.800 1.000 13.079 367 LYS AAA CA 1
ATOM 2568 C C . LYS A 1 367 ? -10.648 -11.778 7.800 1.000 12.609 367 LYS AAA C 1
ATOM 2569 O O . LYS A 1 367 ? -10.393 -11.779 9.002 1.000 12.100 367 LYS AAA O 1
ATOM 2575 N N . ARG A 1 368 ? -11.829 -11.424 7.298 1.000 11.858 368 ARG AAA N 1
ATOM 2576 C CA . ARG A 1 368 ? -12.961 -11.150 8.179 1.000 12.117 368 ARG AAA CA 1
ATOM 2577 C C . ARG A 1 368 ? -13.429 -12.458 8.818 1.000 11.146 368 ARG AAA C 1
ATOM 2578 O O . ARG A 1 368 ? -13.418 -13.496 8.162 1.000 12.936 368 ARG AAA O 1
ATOM 2586 N N . VAL A 1 369 ? -13.884 -12.396 10.076 1.000 12.130 369 VAL AAA N 1
ATOM 2587 C CA . VAL A 1 369 ? -14.339 -13.579 10.809 1.000 13.083 369 VAL AAA CA 1
ATOM 2588 C C . VAL A 1 369 ? -15.671 -13.335 11.525 1.000 13.608 369 VAL AAA C 1
ATOM 2589 O O . VAL A 1 369 ? -16.204 -14.269 12.140 1.000 14.149 369 VAL AAA O 1
ATOM 2593 N N . VAL A 1 370 ? -16.196 -12.097 11.502 1.000 12.551 370 VAL AAA N 1
ATOM 2594 C CA . VAL A 1 370 ? -17.345 -11.768 12.340 1.000 12.667 370 VAL AAA CA 1
ATOM 2595 C C . VAL A 1 370 ? -18.008 -10.507 11.830 1.000 12.400 370 VAL AAA C 1
ATOM 2596 O O . VAL A 1 370 ? -17.376 -9.643 11.233 1.000 13.068 370 VAL AAA O 1
ATOM 2600 N N . ASN A 1 371 ? -19.288 -10.392 12.135 1.000 12.461 371 ASN AAA N 1
ATOM 2601 C CA . ASN A 1 371 ? -19.998 -9.141 11.985 1.000 11.813 371 ASN AAA CA 1
ATOM 2602 C C . ASN A 1 371 ? -19.515 -8.147 13.055 1.000 11.948 371 ASN AAA C 1
ATOM 2603 O O . ASN A 1 371 ? -19.769 -8.320 14.257 1.000 11.909 371 ASN AAA O 1
ATOM 2608 N N . GLU A 1 372 ? -18.776 -7.135 12.614 1.000 11.610 372 GLU AAA N 1
ATOM 2609 C CA . GLU A 1 372 ? -18.142 -6.176 13.513 1.000 10.482 372 GLU AAA CA 1
ATOM 2610 C C . GLU A 1 372 ? -19.172 -5.358 14.311 1.000 10.548 372 GLU AAA C 1
ATOM 2611 O O . GLU A 1 372 ? -18.811 -4.707 15.286 1.000 11.355 372 GLU AAA O 1
ATOM 2617 N N . LYS A 1 373 ? -20.429 -5.302 13.833 1.000 11.117 373 LYS AAA N 1
ATOM 2618 C CA . LYS A 1 373 ? -21.475 -4.538 14.486 1.000 10.621 373 LYS AAA CA 1
ATOM 2619 C C . LYS A 1 373 ? -22.361 -5.374 15.417 1.000 10.612 373 LYS AAA C 1
ATOM 2620 O O . LYS A 1 373 ? -23.298 -4.821 16.010 1.000 11.753 373 LYS AAA O 1
ATOM 2626 N N . LEU A 1 374 ? -22.006 -6.652 15.630 1.000 11.211 374 LEU AAA N 1
ATOM 2627 C CA . LEU A 1 374 ? -22.750 -7.516 16.541 1.000 11.019 374 LEU AAA CA 1
ATOM 2628 C C . LEU A 1 374 ? -22.735 -6.991 17.979 1.000 10.959 374 LEU AAA C 1
ATOM 2629 O O . LEU A 1 374 ? -21.731 -6.450 18.448 1.000 11.426 374 LEU AAA O 1
ATOM 2634 N N . ASN A 1 375 ? -23.829 -7.253 18.697 1.000 10.770 375 ASN AAA N 1
ATOM 2635 C CA . ASN A 1 375 ? -23.938 -6.873 20.106 1.000 11.337 375 ASN AAA CA 1
ATOM 2636 C C . ASN A 1 375 ? -22.676 -7.240 20.867 1.000 11.124 375 ASN AAA C 1
ATOM 2637 O O . ASN A 1 375 ? -22.211 -8.395 20.810 1.000 10.868 375 ASN AAA O 1
ATOM 2642 N N . TYR A 1 376 ? -22.145 -6.273 21.637 1.000 9.683 376 TYR AAA N 1
ATOM 2643 C CA . TYR A 1 376 ? -20.843 -6.435 22.295 1.000 10.175 376 TYR AAA CA 1
ATOM 2644 C C . TYR A 1 376 ? -20.731 -7.695 23.169 1.000 9.704 376 TYR AAA C 1
ATOM 2645 O O . TYR A 1 376 ? -19.656 -8.313 23.191 1.000 10.163 376 TYR AAA O 1
ATOM 2654 N N . ASN A 1 377 ? -21.806 -8.082 23.881 1.000 9.820 377 ASN AAA N 1
ATOM 2655 C CA . ASN A 1 377 ? -21.693 -9.210 24.788 1.000 10.275 377 ASN AAA CA 1
ATOM 2656 C C . ASN A 1 377 ? -21.501 -10.509 24.013 1.000 11.080 377 ASN AAA C 1
ATOM 2657 O O . ASN A 1 377 ? -20.951 -11.475 24.561 1.000 11.615 377 ASN AAA O 1
ATOM 2662 N N . GLU A 1 378 ? -22.000 -10.514 22.761 1.000 10.867 378 GLU AAA N 1
ATOM 2663 C CA . GLU A 1 378 ? -21.859 -11.694 21.921 1.000 11.688 378 GLU AAA CA 1
ATOM 2664 C C . GLU A 1 378 ? -20.569 -11.628 21.094 1.000 10.921 378 GLU AAA C 1
ATOM 2665 O O . GLU A 1 378 ? -19.860 -12.629 20.962 1.000 11.698 378 GLU AAA O 1
ATOM 2671 N N . LEU A 1 379 ? -20.262 -10.450 20.548 1.000 11.398 379 LEU AAA N 1
ATOM 2672 C CA . LEU A 1 379 ? -19.040 -10.271 19.764 1.000 11.601 379 LEU AAA CA 1
ATOM 2673 C C . LEU A 1 379 ? -17.788 -10.651 20.561 1.000 11.164 379 LEU AAA C 1
ATOM 2674 O O . LEU A 1 379 ? -16.864 -11.265 20.019 1.000 11.418 379 LEU AAA O 1
ATOM 2679 N N . CYS A 1 380 ? -17.726 -10.292 21.845 1.000 10.940 380 CYS AAA N 1
ATOM 2680 C CA . CYS A 1 380 ? -16.546 -10.614 22.630 1.000 11.505 380 CYS AAA CA 1
ATOM 2681 C C . CYS A 1 380 ? -16.262 -12.117 22.551 1.000 11.167 380 CYS AAA C 1
ATOM 2682 O O . CYS A 1 380 ? -15.094 -12.512 22.583 1.000 11.441 380 CYS AAA O 1
ATOM 2685 N N . GLN A 1 381 ? -17.307 -12.950 22.547 1.000 10.655 381 GLN AAA N 1
ATOM 2686 C CA . GLN A 1 381 ? -17.092 -14.400 22.590 1.000 11.058 381 GLN AAA CA 1
ATOM 2687 C C . GLN A 1 381 ? -16.392 -14.914 21.337 1.000 10.926 381 GLN AAA C 1
ATOM 2688 O O . GLN A 1 381 ? -15.696 -15.933 21.422 1.000 11.772 381 GLN AAA O 1
ATOM 2694 N N . LYS A 1 382 ? -16.545 -14.212 20.183 1.000 10.997 382 LYS AAA N 1
ATOM 2695 C CA . LYS A 1 382 ? -15.852 -14.684 18.981 1.000 11.299 382 LYS AAA CA 1
ATOM 2696 C C . LYS A 1 382 ? -14.325 -14.690 19.144 1.000 11.625 382 LYS AAA C 1
ATOM 2697 O O . LYS A 1 382 ? -13.622 -15.490 18.512 1.000 11.591 382 LYS AAA O 1
ATOM 2703 N N A LEU A 1 383 ? -13.825 -13.780 19.987 0.500 10.181 383 LEU AAA N 1
ATOM 2704 N N B LEU A 1 383 ? -13.826 -13.778 19.988 0.500 10.995 383 LEU AAA N 1
ATOM 2705 C CA A LEU A 1 383 ? -12.392 -13.617 20.197 0.500 10.721 383 LEU AAA CA 1
ATOM 2706 C CA B LEU A 1 383 ? -12.386 -13.642 20.165 0.500 12.143 383 LEU AAA CA 1
ATOM 2707 C C A LEU A 1 383 ? -11.811 -14.846 20.885 0.500 10.677 383 LEU AAA C 1
ATOM 2708 C C B LEU A 1 383 ? -11.807 -14.847 20.890 0.500 11.509 383 LEU AAA C 1
ATOM 2709 O O A LEU A 1 383 ? -10.592 -15.029 20.867 0.500 11.894 383 LEU AAA O 1
ATOM 2710 O O B LEU A 1 383 ? -10.589 -15.027 20.875 0.500 12.684 383 LEU AAA O 1
ATOM 2719 N N . PHE A 1 384 ? -12.660 -15.699 21.478 1.000 11.271 384 PHE AAA N 1
ATOM 2720 C CA . PHE A 1 384 ? -12.157 -16.858 22.233 1.000 10.943 384 PHE AAA CA 1
ATOM 2721 C C . PHE A 1 384 ? -12.507 -18.189 21.588 1.000 12.515 384 PHE AAA C 1
ATOM 2722 O O . PHE A 1 384 ? -12.444 -19.234 22.233 1.000 12.689 384 PHE AAA O 1
ATOM 2730 N N A GLU A 1 385 ? -12.875 -18.158 20.307 0.500 12.057 385 GLU AAA N 1
ATOM 2731 N N B GLU A 1 385 ? -12.860 -18.154 20.298 0.500 12.207 385 GLU AAA N 1
ATOM 2732 C CA A GLU A 1 385 ? -12.954 -19.416 19.573 0.500 12.420 385 GLU AAA CA 1
ATOM 2733 C CA B GLU A 1 385 ? -12.870 -19.357 19.463 0.500 12.812 385 GLU AAA CA 1
ATOM 2734 C C A GLU A 1 385 ? -11.628 -20.172 19.714 0.500 12.500 385 GLU AAA C 1
ATOM 2735 C C B GLU A 1 385 ? -11.598 -20.168 19.707 0.500 12.642 385 GLU AAA C 1
ATOM 2736 O O A GLU A 1 385 ? -10.537 -19.599 19.662 0.500 12.529 385 GLU AAA O 1
ATOM 2737 O O B GLU A 1 385 ? -10.502 -19.614 19.688 0.500 12.497 385 GLU AAA O 1
ATOM 2748 N N . TRP A 1 386 ? -11.732 -21.490 19.907 1.000 12.118 386 TRP AAA N 1
ATOM 2749 C CA . TRP A 1 386 ? -10.576 -22.319 20.206 1.000 11.768 386 TRP AAA CA 1
ATOM 2750 C C . TRP A 1 386 ? -10.296 -23.239 19.022 1.000 11.983 386 TRP AAA C 1
ATOM 2751 O O . TRP A 1 386 ? -11.190 -23.892 18.490 1.000 13.112 386 TRP AAA O 1
ATOM 2762 N N . ASP A 1 387 ? -9.043 -23.218 18.554 1.000 12.748 387 ASP AAA N 1
ATOM 2763 C CA . ASP A 1 387 ? -8.573 -24.149 17.524 1.000 14.085 387 ASP AAA CA 1
ATOM 2764 C C . ASP A 1 387 ? -7.731 -25.232 18.202 1.000 14.144 387 ASP AAA C 1
ATOM 2765 O O . ASP A 1 387 ? -6.563 -25.038 18.526 1.000 12.897 387 ASP AAA O 1
ATOM 2770 N N . GLY A 1 388 ? -8.387 -26.381 18.426 1.000 14.160 388 GLY AAA N 1
ATOM 2771 C CA . GLY A 1 388 ? -7.732 -27.454 19.159 1.000 15.243 388 GLY AAA CA 1
ATOM 2772 C C . GLY A 1 388 ? -6.622 -28.144 18.355 1.000 17.028 388 GLY AAA C 1
ATOM 2773 O O . GLY A 1 388 ? -5.679 -28.659 18.966 1.000 22.505 388 GLY AAA O 1
ATOM 2774 N N . ALA A 1 389 ? -6.643 -28.056 17.038 1.000 14.132 389 ALA AAA N 1
ATOM 2775 C CA . ALA A 1 389 ? -5.639 -28.714 16.206 1.000 15.800 389 ALA AAA CA 1
ATOM 2776 C C . ALA A 1 389 ? -4.324 -27.940 16.324 1.000 16.197 389 ALA AAA C 1
ATOM 2777 O O . ALA A 1 389 ? -3.250 -28.552 16.403 1.000 19.655 389 ALA AAA O 1
ATOM 2779 N N . LYS A 1 390 ? -4.395 -26.598 16.344 1.000 14.097 390 LYS AAA N 1
ATOM 2780 C CA . LYS A 1 390 ? -3.200 -25.764 16.398 1.000 14.007 390 LYS AAA CA 1
ATOM 2781 C C . LYS A 1 390 ? -2.858 -25.340 17.822 1.000 14.035 390 LYS AAA C 1
ATOM 2782 O O . LYS A 1 390 ? -1.817 -24.683 18.045 1.000 14.281 390 LYS AAA O 1
ATOM 2788 N N . VAL A 1 391 ? -3.735 -25.653 18.777 1.000 13.125 391 VAL AAA N 1
ATOM 2789 C CA . VAL A 1 391 ? -3.556 -25.321 20.183 1.000 12.603 391 VAL AAA CA 1
ATOM 2790 C C . VAL A 1 391 ? -3.407 -23.796 20.286 1.000 13.201 391 VAL AAA C 1
ATOM 2791 O O . VAL A 1 391 ? -2.443 -23.276 20.827 1.000 13.192 391 VAL AAA O 1
ATOM 2795 N N . GLU A 1 392 ? -4.409 -23.077 19.764 1.000 12.782 392 GLU AAA N 1
ATOM 2796 C CA . GLU A 1 392 ? -4.339 -21.628 19.748 1.000 11.922 392 GLU AAA CA 1
ATOM 2797 C C . GLU A 1 392 ? -5.739 -21.043 19.661 1.000 12.091 392 GLU AAA C 1
ATOM 2798 O O . GLU A 1 392 ? -6.673 -21.713 19.216 1.000 12.101 392 GLU AAA O 1
ATOM 2804 N N . TYR A 1 393 ? -5.834 -19.761 20.047 1.000 11.876 393 TYR AAA N 1
ATOM 2805 C CA . TYR A 1 393 ? -7.062 -18.999 19.886 1.000 10.762 393 TYR AAA CA 1
ATOM 2806 C C . TYR A 1 393 ? -6.899 -18.158 18.607 1.000 11.316 393 TYR AAA C 1
ATOM 2807 O O . TYR A 1 393 ? -6.184 -17.145 18.631 1.000 11.376 393 TYR AAA O 1
ATOM 2816 N N . PRO A 1 394 ? -7.473 -18.526 17.465 1.000 10.988 394 PRO AAA N 1
ATOM 2817 C CA . PRO A 1 394 ? -7.161 -17.841 16.198 1.000 10.925 394 PRO AAA CA 1
ATOM 2818 C C . PRO A 1 394 ? -7.588 -16.379 16.132 1.000 11.759 394 PRO AAA C 1
ATOM 2819 O O . PRO A 1 394 ? -7.011 -15.615 15.333 1.000 12.261 394 PRO AAA O 1
ATOM 2823 N N . ASN A 1 395 ? -8.582 -15.996 16.943 1.000 11.428 395 ASN AAA N 1
ATOM 2824 C CA . ASN A 1 395 ? -9.159 -14.646 16.919 1.000 11.454 395 ASN AAA CA 1
ATOM 2825 C C . ASN A 1 395 ? -8.781 -13.851 18.155 1.000 10.838 395 ASN AAA C 1
ATOM 2826 O O . ASN A 1 395 ? -9.436 -12.866 18.460 1.000 11.243 395 ASN AAA O 1
ATOM 2831 N N . LEU A 1 396 ? -7.747 -14.293 18.867 1.000 10.117 396 LEU AAA N 1
ATOM 2832 C CA . LEU A 1 396 ? -7.479 -13.802 20.227 1.000 10.850 396 LEU AAA CA 1
ATOM 2833 C C . LEU A 1 396 ? -7.397 -12.273 20.247 1.000 11.572 396 LEU AAA C 1
ATOM 2834 O O . LEU A 1 396 ? -7.861 -11.636 21.186 1.000 12.282 396 LEU AAA O 1
ATOM 2839 N N . VAL A 1 397 ? -6.663 -11.706 19.287 1.000 10.702 397 VAL AAA N 1
ATOM 2840 C CA . VAL A 1 397 ? -6.718 -10.279 18.956 1.000 11.705 397 VAL AAA CA 1
ATOM 2841 C C . VAL A 1 397 ? -7.226 -10.181 17.523 1.000 11.401 397 VAL AAA C 1
ATOM 2842 O O . VAL A 1 397 ? -6.763 -10.938 16.654 1.000 12.879 397 VAL AAA O 1
ATOM 2846 N N . LEU A 1 398 ? -8.180 -9.264 17.285 1.000 10.451 398 LEU AAA N 1
ATOM 2847 C CA . LEU A 1 398 ? -8.584 -8.909 15.932 1.000 11.466 398 LEU AAA CA 1
ATOM 2848 C C . LEU A 1 398 ? -8.093 -7.489 15.681 1.000 11.738 398 LEU AAA C 1
ATOM 2849 O O . LEU A 1 398 ? -7.744 -6.749 16.598 1.000 11.994 398 LEU AAA O 1
ATOM 2854 N N . ILE A 1 399 ? -7.993 -7.124 14.402 1.000 11.488 399 ILE AAA N 1
ATOM 2855 C CA . ILE A 1 399 ? -7.457 -5.827 14.017 1.000 11.870 399 ILE AAA CA 1
ATOM 2856 C C . ILE A 1 399 ? -8.586 -5.066 13.331 1.000 11.988 399 ILE AAA C 1
ATOM 2857 O O . ILE A 1 399 ? -9.088 -5.497 12.271 1.000 11.769 399 ILE AAA O 1
ATOM 2862 N N A SER A 1 400 ? -8.991 -3.933 13.919 0.750 10.442 400 SER AAA N 1
ATOM 2863 N N B SER A 1 400 ? -8.989 -3.936 13.920 0.250 12.101 400 SER AAA N 1
ATOM 2864 C CA A SER A 1 400 ? -9.915 -3.023 13.252 0.750 10.575 400 SER AAA CA 1
ATOM 2865 C CA B SER A 1 400 ? -9.906 -3.032 13.244 0.250 12.531 400 SER AAA CA 1
ATOM 2866 C C A SER A 1 400 ? -9.097 -2.158 12.298 0.750 11.471 400 SER AAA C 1
ATOM 2867 C C B SER A 1 400 ? -9.093 -2.153 12.299 0.250 12.434 400 SER AAA C 1
ATOM 2868 O O A SER A 1 400 ? -8.084 -1.579 12.720 0.750 12.446 400 SER AAA O 1
ATOM 2869 O O B SER A 1 400 ? -8.081 -1.577 12.715 0.250 12.738 400 SER AAA O 1
ATOM 2874 N N . ILE A 1 401 ? -9.535 -2.084 11.034 1.000 11.790 401 ILE AAA N 1
ATOM 2875 C CA . ILE A 1 401 ? -8.795 -1.335 10.004 1.000 11.929 401 ILE AAA CA 1
ATOM 2876 C C . ILE A 1 401 ? -9.809 -0.394 9.374 1.000 11.121 401 ILE AAA C 1
ATOM 2877 O O . ILE A 1 401 ? -10.910 -0.822 8.951 1.000 12.604 401 ILE AAA O 1
ATOM 2882 N N . TRP A 1 402 ? -9.415 0.898 9.264 1.000 11.736 402 TRP AAA N 1
ATOM 2883 C CA . TRP A 1 402 ? -10.327 1.888 8.672 1.000 12.332 402 TRP AAA CA 1
ATOM 2884 C C . TRP A 1 402 ? -9.526 2.894 7.842 1.000 12.538 402 TRP AAA C 1
ATOM 2885 O O . TRP A 1 402 ? -8.301 2.888 7.849 1.000 13.737 402 TRP AAA O 1
ATOM 2896 N N . ASP A 1 403 ? -10.275 3.708 7.092 1.000 13.033 403 ASP AAA N 1
ATOM 2897 C CA . ASP A 1 403 ? -9.663 4.653 6.156 1.000 12.999 403 ASP AAA CA 1
ATOM 2898 C C . ASP A 1 403 ? -9.950 6.090 6.602 1.000 12.947 403 ASP AAA C 1
ATOM 2899 O O . ASP A 1 403 ? -10.502 6.348 7.676 1.000 13.369 403 ASP AAA O 1
ATOM 2904 N N . GLN A 1 404 ? -9.538 7.068 5.780 1.000 13.779 404 GLN AAA N 1
ATOM 2905 C CA . GLN A 1 404 ? -9.601 8.457 6.207 1.000 15.104 404 GLN AAA CA 1
ATOM 2906 C C . GLN A 1 404 ? -11.046 8.913 6.369 1.000 13.668 404 GLN AAA C 1
ATOM 2907 O O . GLN A 1 404 ? -11.345 9.692 7.279 1.000 15.636 404 GLN AAA O 1
ATOM 2913 N N . ARG A 1 405 ? -11.953 8.412 5.523 1.000 13.748 405 ARG AAA N 1
ATOM 2914 C CA . ARG A 1 405 ? -13.362 8.759 5.663 1.000 14.379 405 ARG AAA CA 1
ATOM 2915 C C . ARG A 1 405 ? -13.901 8.375 7.047 1.000 14.070 405 ARG AAA C 1
ATOM 2916 O O . ARG A 1 405 ? -14.564 9.179 7.712 1.000 13.661 405 ARG AAA O 1
ATOM 2924 N N . SER A 1 406 ? -13.623 7.125 7.509 1.000 13.561 406 SER AAA N 1
ATOM 2925 C CA . SER A 1 406 ? -14.122 6.774 8.847 1.000 12.715 406 SER AAA CA 1
ATOM 2926 C C . SER A 1 406 ? -13.342 7.527 9.932 1.000 12.586 406 SER AAA C 1
ATOM 2927 O O . SER A 1 406 ? -13.924 7.847 10.959 1.000 14.086 406 SER AAA O 1
ATOM 2930 N N . GLN A 1 407 ? -12.047 7.806 9.727 1.000 12.950 407 GLN AAA N 1
ATOM 2931 C CA . GLN A 1 407 ? -11.331 8.597 10.728 1.000 13.015 407 GLN AAA CA 1
ATOM 2932 C C . GLN A 1 407 ? -11.987 9.965 10.903 1.000 13.874 407 GLN AAA C 1
ATOM 2933 O O . GLN A 1 407 ? -12.173 10.432 12.026 1.000 13.979 407 GLN AAA O 1
ATOM 2939 N N . ASP A 1 408 ? -12.379 10.603 9.789 1.000 14.465 408 ASP AAA N 1
ATOM 2940 C CA . ASP A 1 408 ? -12.935 11.956 9.844 1.000 15.187 408 ASP AAA CA 1
ATOM 2941 C C . ASP A 1 408 ? -14.396 11.980 10.265 1.000 15.202 408 ASP AAA C 1
ATOM 2942 O O . ASP A 1 408 ? -14.813 12.989 10.865 1.000 17.594 408 ASP AAA O 1
ATOM 2947 N N . HIS A 1 409 ? -15.165 10.912 9.999 1.000 15.081 409 HIS AAA N 1
ATOM 2948 C CA . HIS A 1 409 ? -16.605 11.010 10.155 1.000 14.521 409 HIS AAA CA 1
ATOM 2949 C C . HIS A 1 409 ? -17.204 9.977 11.108 1.000 14.433 409 HIS AAA C 1
ATOM 2950 O O . HIS A 1 409 ? -18.409 10.071 11.374 1.000 16.036 409 HIS AAA O 1
ATOM 2957 N N . SER A 1 410 ? -16.366 9.075 11.650 1.000 13.144 410 SER AAA N 1
ATOM 2958 C CA . SER A 1 410 ? -16.893 8.094 12.589 1.000 13.279 410 SER AAA CA 1
ATOM 2959 C C . SER A 1 410 ? -16.181 8.151 13.936 1.000 13.729 410 SER AAA C 1
ATOM 2960 O O . SER A 1 410 ? -16.438 7.314 14.787 1.000 15.019 410 SER AAA O 1
ATOM 2963 N N . ALA A 1 411 ? -15.312 9.133 14.149 1.000 13.789 411 ALA AAA N 1
ATOM 2964 C CA . ALA A 1 411 ? -14.562 9.150 15.388 1.000 12.583 411 ALA AAA CA 1
ATOM 2965 C C . ALA A 1 411 ? -15.491 9.519 16.541 1.000 13.416 411 ALA AAA C 1
ATOM 2966 O O . ALA A 1 411 ? -16.459 10.269 16.384 1.000 14.778 411 ALA AAA O 1
ATOM 2968 N N . SER A 1 412 ? -15.142 9.034 17.735 1.000 12.568 412 SER AAA N 1
ATOM 2969 C CA . SER A 1 412 ? -15.985 9.321 18.891 1.000 12.696 412 SER AAA CA 1
ATOM 2970 C C . SER A 1 412 ? -15.142 9.233 20.160 1.000 12.366 412 SER AAA C 1
ATOM 2971 O O . SER A 1 412 ? -14.302 8.345 20.261 1.000 13.004 412 SER AAA O 1
ATOM 2974 N N . ASN A 1 413 ? -15.436 10.107 21.145 1.000 12.279 413 ASN AAA N 1
ATOM 2975 C CA . ASN A 1 413 ? -14.833 9.988 22.468 1.000 12.722 413 ASN AAA CA 1
ATOM 2976 C C . ASN A 1 413 ? -15.582 8.989 23.335 1.000 13.154 413 ASN AAA C 1
ATOM 2977 O O . ASN A 1 413 ? -15.158 8.759 24.469 1.000 13.554 413 ASN AAA O 1
ATOM 2982 N N . ASP A 1 414 ? -16.696 8.416 22.822 1.000 13.521 414 ASP AAA N 1
ATOM 2983 C CA . ASP A 1 414 ? -17.646 7.732 23.707 1.000 12.285 414 ASP AAA CA 1
ATOM 2984 C C . ASP A 1 414 ? -17.811 6.259 23.304 1.000 11.776 414 ASP AAA C 1
ATOM 2985 O O . ASP A 1 414 ? -17.506 5.858 22.166 1.000 13.234 414 ASP AAA O 1
ATOM 2990 N N . TYR A 1 415 ? -18.330 5.459 24.257 1.000 11.492 415 TYR AAA N 1
ATOM 2991 C CA . TYR A 1 415 ? -18.754 4.078 24.045 1.000 12.589 415 TYR AAA CA 1
ATOM 2992 C C . TYR A 1 415 ? -17.619 3.172 23.541 1.000 11.827 415 TYR AAA C 1
ATOM 2993 O O . TYR A 1 415 ? -17.856 2.150 22.899 1.000 11.798 415 TYR AAA O 1
ATOM 3002 N N . GLY A 1 416 ? -16.385 3.522 23.921 1.000 12.075 416 GLY AAA N 1
ATOM 3003 C CA . GLY A 1 416 ? -15.245 2.640 23.661 1.000 11.500 416 GLY AAA CA 1
ATOM 3004 C C . GLY A 1 416 ? -14.748 2.599 22.228 1.000 11.297 416 GLY AAA C 1
ATOM 3005 O O . GLY A 1 416 ? -13.951 1.727 21.902 1.000 12.666 416 GLY AAA O 1
ATOM 3006 N N A SER A 1 417 ? -15.196 3.545 21.387 0.500 10.802 417 SER AAA N 1
ATOM 3007 N N B SER A 1 417 ? -15.191 3.538 21.393 0.500 12.431 417 SER AAA N 1
ATOM 3008 C CA A SER A 1 417 ? -14.724 3.613 20.009 0.500 10.935 417 SER AAA CA 1
ATOM 3009 C CA B SER A 1 417 ? -14.737 3.532 20.014 0.500 13.438 417 SER AAA CA 1
ATOM 3010 C C A SER A 1 417 ? -13.201 3.604 19.947 0.500 10.887 417 SER AAA C 1
ATOM 3011 C C B SER A 1 417 ? -13.220 3.612 19.927 0.500 12.376 417 SER AAA C 1
ATOM 3012 O O A SER A 1 417 ? -12.530 4.336 20.677 0.500 11.799 417 SER AAA O 1
ATOM 3013 O O B SER A 1 417 ? -12.581 4.378 20.645 0.500 12.910 417 SER AAA O 1
ATOM 3018 N N . ALA A 1 418 ? -12.645 2.823 19.011 1.000 12.131 418 ALA AAA N 1
ATOM 3019 C CA . ALA A 1 418 ? -11.200 2.892 18.764 1.000 11.793 418 ALA AAA CA 1
ATOM 3020 C C . ALA A 1 418 ? -10.848 4.088 17.889 1.000 12.065 418 ALA AAA C 1
ATOM 3021 O O . ALA A 1 418 ? -9.693 4.549 17.908 1.000 12.316 418 ALA AAA O 1
ATOM 3023 N N . ILE A 1 419 ? -11.832 4.576 17.119 1.000 11.471 419 ILE AAA N 1
ATOM 3024 C CA . ILE A 1 419 ? -11.598 5.723 16.236 1.000 11.829 419 ILE AAA CA 1
ATOM 3025 C C . ILE A 1 419 ? -11.878 6.970 17.064 1.000 12.590 419 ILE AAA C 1
ATOM 3026 O O . ILE A 1 419 ? -13.003 7.157 17.560 1.000 12.337 419 ILE AAA O 1
ATOM 3031 N N . VAL A 1 420 ? -10.866 7.832 17.235 1.000 12.267 420 VAL AAA N 1
ATOM 3032 C CA . VAL A 1 420 ? -11.011 8.940 18.188 1.000 13.155 420 VAL AAA CA 1
ATOM 3033 C C . VAL A 1 420 ? -10.721 10.269 17.502 1.000 12.969 420 VAL AAA C 1
ATOM 3034 O O . VAL A 1 420 ? -9.904 10.318 16.563 1.000 13.200 420 VAL AAA O 1
ATOM 3038 N N . PRO A 1 421 ? -11.382 11.346 17.948 1.000 13.237 421 PRO AAA N 1
ATOM 3039 C CA . PRO A 1 421 ? -11.302 12.626 17.218 1.000 14.813 421 PRO AAA CA 1
ATOM 3040 C C . PRO A 1 421 ? -10.006 13.351 17.557 1.000 15.820 421 PRO AAA C 1
ATOM 3041 O O . PRO A 1 421 ? -9.293 13.011 18.509 1.000 14.607 421 PRO AAA O 1
ATOM 3045 N N . PRO A 1 422 ? -9.665 14.397 16.769 1.000 16.074 422 PRO AAA N 1
ATOM 3046 C CA . PRO A 1 422 ? -8.466 15.184 17.085 1.000 17.695 422 PRO AAA CA 1
ATOM 3047 C C . PRO A 1 422 ? -8.538 15.681 18.536 1.000 16.598 422 PRO AAA C 1
ATOM 3048 O O . PRO A 1 422 ? -9.595 16.096 19.060 1.000 16.892 422 PRO AAA O 1
ATOM 3052 N N . GLY A 1 423 ? -7.397 15.622 19.201 1.000 15.165 423 GLY AAA N 1
ATOM 3053 C CA . GLY A 1 423 ? -7.297 16.021 20.598 1.000 15.922 423 GLY AAA CA 1
ATOM 3054 C C . GLY A 1 423 ? -7.500 14.883 21.601 1.000 14.185 423 GLY AAA C 1
ATOM 3055 O O . GLY A 1 423 ? -7.243 15.049 22.788 1.000 15.701 423 GLY AAA O 1
ATOM 3056 N N . ALA A 1 424 ? -7.977 13.728 21.114 1.000 14.012 424 ALA AAA N 1
ATOM 3057 C CA . ALA A 1 424 ? -8.183 12.583 21.995 1.000 14.088 424 ALA AAA CA 1
ATOM 3058 C C . ALA A 1 424 ? -6.912 11.737 22.061 1.000 13.279 424 ALA AAA C 1
ATOM 3059 O O . ALA A 1 424 ? -5.991 11.840 21.234 1.000 14.025 424 ALA AAA O 1
ATOM 3061 N N . ASP A 1 425 ? -6.874 10.900 23.095 1.000 12.304 425 ASP AAA N 1
ATOM 3062 C CA . ASP A 1 425 ? -5.794 9.945 23.277 1.000 12.657 425 ASP AAA CA 1
ATOM 3063 C C . ASP A 1 425 ? -5.881 8.880 22.175 1.000 12.442 425 ASP AAA C 1
ATOM 3064 O O . ASP A 1 425 ? -6.835 8.104 22.126 1.000 13.120 425 ASP AAA O 1
ATOM 3069 N N . ASP A 1 426 ? -4.894 8.872 21.290 1.000 11.931 426 ASP AAA N 1
ATOM 3070 C CA . ASP A 1 426 ? -4.855 7.924 20.174 1.000 11.673 426 ASP AAA CA 1
ATOM 3071 C C . ASP A 1 426 ? -3.603 7.046 20.251 1.000 11.365 426 ASP AAA C 1
ATOM 3072 O O . ASP A 1 426 ? -3.157 6.545 19.213 1.000 12.240 426 ASP AAA O 1
ATOM 3077 N N . ARG A 1 427 ? -3.078 6.773 21.462 1.000 11.126 427 ARG AAA N 1
ATOM 3078 C CA . ARG A 1 427 ? -1.863 5.946 21.555 1.000 10.934 427 ARG AAA CA 1
ATOM 3079 C C . ARG A 1 427 ? -2.041 4.559 20.907 1.000 11.541 427 ARG AAA C 1
ATOM 3080 O O . ARG A 1 427 ? -1.066 3.970 20.411 1.000 12.299 427 ARG AAA O 1
ATOM 3088 N N . HIS A 1 428 ? -3.288 4.055 20.955 1.000 11.745 428 HIS AAA N 1
ATOM 3089 C CA . HIS A 1 428 ? -3.628 2.752 20.398 1.000 11.489 428 HIS AAA CA 1
ATOM 3090 C C . HIS A 1 428 ? -3.840 2.757 18.882 1.000 13.221 428 HIS AAA C 1
ATOM 3091 O O . HIS A 1 428 ? -4.139 1.681 18.322 1.000 12.430 428 HIS AAA O 1
ATOM 3098 N N . VAL A 1 429 ? -3.786 3.935 18.231 1.000 11.438 429 VAL AAA N 1
ATOM 3099 C CA . VAL A 1 429 ? -4.102 3.964 16.792 1.000 12.558 429 VAL AAA CA 1
ATOM 3100 C C . VAL A 1 429 ? -2.822 3.842 15.975 1.000 14.601 429 VAL AAA C 1
ATOM 3101 O O . VAL A 1 429 ? -1.916 4.676 16.108 1.000 16.102 429 VAL AAA O 1
ATOM 3105 N N . ILE A 1 430 ? -2.757 2.801 15.150 1.000 14.617 430 ILE AAA N 1
ATOM 3106 C CA . ILE A 1 430 ? -1.653 2.543 14.224 1.000 17.000 430 ILE AAA CA 1
ATOM 3107 C C . ILE A 1 430 ? -2.013 3.247 12.931 1.000 17.932 430 ILE AAA C 1
ATOM 3108 O O . ILE A 1 430 ? -3.159 3.218 12.494 1.000 15.754 430 ILE AAA O 1
ATOM 3113 N N A LYS A 1 431 ? -0.960 3.777 12.314 0.500 19.046 431 LYS AAA N 1
ATOM 3114 N N B LYS A 1 431 ? -1.096 4.042 12.326 0.500 18.850 431 LYS AAA N 1
ATOM 3115 C CA A LYS A 1 431 ? -1.143 4.623 11.164 0.500 20.507 431 LYS AAA CA 1
ATOM 3116 C CA B LYS A 1 431 ? -1.394 4.784 11.090 0.500 19.480 431 LYS AAA CA 1
ATOM 3117 C C A LYS A 1 431 ? -0.128 4.209 10.102 0.500 18.187 431 LYS AAA C 1
ATOM 3118 C C B LYS A 1 431 ? -0.246 4.599 10.091 0.500 19.406 431 LYS AAA C 1
ATOM 3119 O O A LYS A 1 431 ? 1.014 3.854 10.428 0.500 15.441 431 LYS AAA O 1
ATOM 3120 O O B LYS A 1 431 ? 0.911 4.789 10.423 0.500 20.160 431 LYS AAA O 1
ATOM 3131 N N . SER A 1 432 ? -0.592 4.273 8.848 1.000 17.344 432 SER AAA N 1
ATOM 3132 C CA . SER A 1 432 ? 0.381 4.217 7.753 1.000 18.006 432 SER AAA CA 1
ATOM 3133 C C . SER A 1 432 ? -0.246 4.805 6.504 1.000 16.916 432 SER AAA C 1
ATOM 3134 O O . SER A 1 432 ? -1.452 4.773 6.294 1.000 18.424 432 SER AAA O 1
ATOM 3137 N N . ASP A 1 433 ? 0.624 5.258 5.577 1.000 17.319 433 ASP AAA N 1
ATOM 3138 C CA . ASP A 1 433 ? 0.104 5.797 4.339 1.000 17.677 433 ASP AAA CA 1
ATOM 3139 C C . ASP A 1 433 ? -0.360 4.717 3.367 1.000 16.000 433 ASP AAA C 1
ATOM 3140 O O . ASP A 1 433 ? -1.179 4.991 2.488 1.000 18.440 433 ASP AAA O 1
ATOM 3145 N N . THR A 1 434 ? 0.109 3.476 3.573 1.000 16.429 434 THR AAA N 1
AT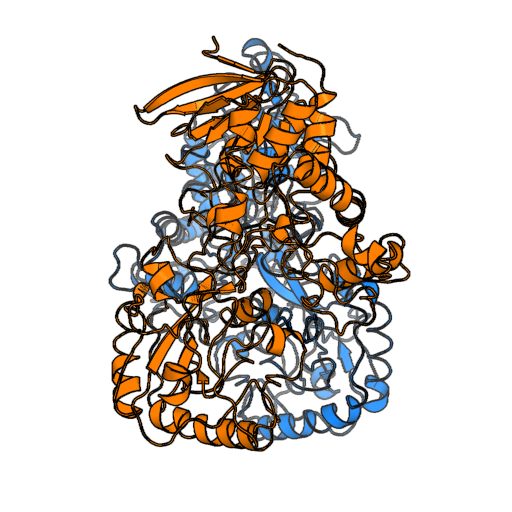OM 3146 C CA . THR A 1 434 ? -0.240 2.368 2.693 1.000 16.370 434 THR AAA CA 1
ATOM 3147 C C . THR A 1 434 ? -0.672 1.148 3.511 1.000 16.415 434 THR AAA C 1
ATOM 3148 O O . THR A 1 434 ? -0.310 1.044 4.685 1.000 15.824 434 THR AAA O 1
ATOM 3152 N N . LEU A 1 435 ? -1.345 0.188 2.864 1.000 17.087 435 LEU AAA N 1
ATOM 3153 C CA . LEU A 1 435 ? -1.717 -1.056 3.557 1.000 17.657 435 LEU AAA CA 1
ATOM 3154 C C . LEU A 1 435 ? -0.501 -1.907 3.916 1.000 19.734 435 LEU AAA C 1
ATOM 3155 O O . LEU A 1 435 ? -0.466 -2.528 4.978 1.000 18.110 435 LEU AAA O 1
ATOM 3160 N N . ASP A 1 436 ? 0.520 -1.964 3.031 1.000 18.697 436 ASP AAA N 1
ATOM 3161 C CA . ASP A 1 436 ? 1.735 -2.707 3.355 1.000 20.106 436 ASP AAA CA 1
ATOM 3162 C C . ASP A 1 436 ? 2.478 -2.079 4.529 1.000 18.945 436 ASP AAA C 1
ATOM 3163 O O . ASP A 1 436 ? 3.091 -2.776 5.346 1.000 19.753 436 ASP AAA O 1
ATOM 3168 N N . GLY A 1 437 ? 2.491 -0.742 4.614 1.000 17.954 437 GLY AAA N 1
ATOM 3169 C CA . GLY A 1 437 ? 3.067 -0.102 5.781 1.000 16.363 437 GLY AAA CA 1
ATOM 3170 C C . GLY A 1 437 ? 2.239 -0.413 7.039 1.000 15.920 437 GLY AAA C 1
ATOM 3171 O O . GLY A 1 437 ? 2.802 -0.565 8.123 1.000 16.215 437 GLY AAA O 1
ATOM 3172 N N . LEU A 1 438 ? 0.917 -0.427 6.869 1.000 16.416 438 LEU AAA N 1
ATOM 3173 C CA . LEU A 1 438 ? 0.073 -0.646 8.045 1.000 15.351 438 LEU AAA CA 1
ATOM 3174 C C . LEU A 1 438 ? 0.352 -2.040 8.621 1.000 15.187 438 LEU AAA C 1
ATOM 3175 O O . LEU A 1 438 ? 0.467 -2.198 9.850 1.000 15.212 438 LEU AAA O 1
ATOM 3180 N N . SER A 1 439 ? 0.514 -3.071 7.770 1.000 15.281 439 SER AAA N 1
ATOM 3181 C CA . SER A 1 439 ? 0.782 -4.387 8.301 1.000 16.050 439 SER AAA CA 1
ATOM 3182 C C . SER A 1 439 ? 2.128 -4.466 9.004 1.000 15.427 439 SER AAA C 1
ATOM 3183 O O . SER A 1 439 ? 2.250 -5.127 10.033 1.000 15.309 439 SER AAA O 1
ATOM 3186 N N A GLN A 1 440 ? 3.155 -3.765 8.483 0.500 14.509 440 GLN AAA N 1
ATOM 3187 N N B GLN A 1 440 ? 3.155 -3.764 8.484 0.500 15.369 440 GLN AAA N 1
ATOM 3188 C CA A GLN A 1 440 ? 4.410 -3.710 9.219 0.500 15.440 440 GLN AAA CA 1
ATOM 3189 C CA B GLN A 1 440 ? 4.416 -3.700 9.211 0.500 17.004 440 GLN AAA CA 1
ATOM 3190 C C A GLN A 1 440 ? 4.224 -3.159 10.634 0.500 14.477 440 GLN AAA C 1
ATOM 3191 C C B GLN A 1 440 ? 4.227 -3.157 10.630 0.500 15.365 440 GLN AAA C 1
ATOM 3192 O O A GLN A 1 440 ? 4.832 -3.654 11.595 0.500 15.149 440 GLN AAA O 1
ATOM 3193 O O B GLN A 1 440 ? 4.833 -3.655 11.590 0.500 16.039 440 GLN AAA O 1
ATOM 3204 N N . GLN A 1 441 ? 3.423 -2.105 10.746 1.000 14.568 441 GLN AAA N 1
ATOM 3205 C CA . GLN A 1 441 ? 3.217 -1.482 12.048 1.000 13.944 441 GLN AAA CA 1
ATOM 3206 C C . GLN A 1 441 ? 2.332 -2.382 12.929 1.000 14.225 441 GLN AAA C 1
ATOM 3207 O O . GLN A 1 441 ? 2.576 -2.442 14.127 1.000 14.083 441 GLN AAA O 1
ATOM 3213 N N . ILE A 1 442 ? 1.362 -3.083 12.334 1.000 13.074 442 ILE AAA N 1
ATOM 3214 C CA . ILE A 1 442 ? 0.546 -4.017 13.121 1.000 13.456 442 ILE AAA CA 1
ATOM 3215 C C . ILE A 1 442 ? 1.434 -5.111 13.706 1.000 13.570 442 ILE AAA C 1
ATOM 3216 O O . ILE A 1 442 ? 1.332 -5.452 14.881 1.000 14.857 442 ILE AAA O 1
ATOM 3221 N N A SER A 1 443 ? 2.363 -5.634 12.881 0.500 14.236 443 SER AAA N 1
ATOM 3222 N N B SER A 1 443 ? 2.353 -5.619 12.877 0.500 14.039 443 SER AAA N 1
ATOM 3223 C CA A SER A 1 443 ? 3.264 -6.671 13.364 0.500 14.815 443 SER AAA CA 1
ATOM 3224 C CA B SER A 1 443 ? 3.248 -6.662 13.331 0.500 14.494 443 SER AAA CA 1
ATOM 3225 C C A SER A 1 443 ? 4.086 -6.189 14.540 0.500 15.080 443 SER AAA C 1
ATOM 3226 C C B SER A 1 443 ? 4.087 -6.194 14.514 0.500 14.827 443 SER AAA C 1
ATOM 3227 O O A SER A 1 443 ? 4.312 -6.922 15.504 0.500 15.978 443 SER AAA O 1
ATOM 3228 O O B SER A 1 443 ? 4.295 -6.927 15.484 0.500 15.903 443 SER AAA O 1
ATOM 3233 N N . LEU A 1 444 ? 4.622 -4.967 14.431 1.000 14.820 444 LEU AAA N 1
ATOM 3234 C CA . LEU A 1 444 ? 5.408 -4.461 15.549 1.000 15.449 444 LEU AAA CA 1
ATOM 3235 C C . LEU A 1 444 ? 4.557 -4.394 16.817 1.000 13.994 444 LEU AAA C 1
ATOM 3236 O O . LEU A 1 444 ? 5.083 -4.675 17.890 1.000 15.479 444 LEU AAA O 1
ATOM 3241 N N . ARG A 1 445 ? 3.300 -3.994 16.663 1.000 14.400 445 ARG AAA N 1
ATOM 3242 C CA . ARG A 1 445 ? 2.426 -3.853 17.833 1.000 13.296 445 ARG AAA CA 1
ATOM 3243 C C . ARG A 1 445 ? 2.132 -5.221 18.465 1.000 15.782 445 ARG AAA C 1
ATOM 3244 O O . ARG A 1 445 ? 2.154 -5.352 19.697 1.000 16.218 445 ARG AAA O 1
ATOM 3252 N N . LEU A 1 446 ? 1.886 -6.236 17.634 1.000 13.684 446 LEU AAA N 1
ATOM 3253 C CA . LEU A 1 446 ? 1.652 -7.575 18.164 1.000 14.875 446 LEU AAA CA 1
ATOM 3254 C C . LEU A 1 446 ? 2.881 -8.091 18.889 1.000 15.839 446 LEU AAA C 1
ATOM 3255 O O . LEU A 1 446 ? 2.782 -8.741 19.923 1.000 15.945 446 LEU AAA O 1
ATOM 3260 N N . LYS A 1 447 ? 4.076 -7.792 18.350 1.000 14.642 447 LYS AAA N 1
ATOM 3261 C CA A LYS A 1 447 ? 5.297 -8.269 18.981 0.500 16.471 447 LYS AAA CA 1
ATOM 3262 C CA B LYS A 1 447 ? 5.298 -8.265 18.977 0.500 16.831 447 LYS AAA CA 1
ATOM 3263 C C . LYS A 1 447 ? 5.465 -7.668 20.371 1.000 15.797 447 LYS AAA C 1
ATOM 3264 O O . LYS A 1 447 ? 5.965 -8.335 21.286 1.000 16.611 447 LYS AAA O 1
ATOM 3275 N N . LYS A 1 448 ? 5.061 -6.390 20.549 1.000 15.697 448 LYS AAA N 1
ATOM 3276 C CA . LYS A 1 448 ? 5.179 -5.731 21.837 1.000 14.862 448 LYS AAA CA 1
ATOM 3277 C C . LYS A 1 448 ? 4.420 -6.486 22.926 1.000 15.412 448 LYS AAA C 1
ATOM 3278 O O . LYS A 1 448 ? 4.834 -6.483 24.090 1.000 18.448 448 LYS AAA O 1
ATOM 3284 N N . TYR A 1 449 ? 3.325 -7.153 22.558 1.000 13.711 449 TYR AAA N 1
ATOM 3285 C CA . TYR A 1 449 ? 2.506 -7.816 23.547 1.000 14.525 449 TYR AAA CA 1
ATOM 3286 C C . TYR A 1 449 ? 2.601 -9.344 23.446 1.000 13.172 449 TYR AAA C 1
ATOM 3287 O O . TYR A 1 449 ? 1.727 -10.079 23.940 1.000 13.752 449 TYR AAA O 1
ATOM 3296 N N . ALA A 1 450 ? 3.689 -9.850 22.830 1.000 12.010 450 ALA AAA N 1
ATOM 3297 C CA . ALA A 1 450 ? 3.799 -11.280 22.527 1.000 12.906 450 ALA AAA CA 1
ATOM 3298 C C . ALA A 1 450 ? 3.481 -12.211 23.706 1.000 12.422 450 ALA AAA C 1
ATOM 3299 O O . ALA A 1 450 ? 2.778 -13.228 23.525 1.000 13.122 450 ALA AAA O 1
ATOM 3301 N N . GLY A 1 451 ? 3.986 -11.881 24.897 1.000 13.580 451 GLY AAA N 1
ATOM 3302 C CA . GLY A 1 451 ? 3.813 -12.768 26.051 1.000 13.163 451 GLY AAA CA 1
ATOM 3303 C C . GLY A 1 451 ? 2.401 -12.814 26.605 1.000 12.810 451 GLY AAA C 1
ATOM 3304 O O . GLY A 1 451 ? 2.158 -13.582 27.535 1.000 14.942 451 GLY AAA O 1
ATOM 3305 N N . GLN A 1 452 ? 1.494 -11.984 26.068 1.000 13.291 452 GLN AAA N 1
ATOM 3306 C CA . GLN A 1 452 ? 0.086 -11.996 26.469 1.000 13.964 452 GLN AAA CA 1
ATOM 3307 C C . GLN A 1 452 ? -0.806 -12.671 25.445 1.000 13.071 452 GLN AAA C 1
ATOM 3308 O O . GLN A 1 452 ? -1.950 -12.994 25.782 1.000 12.870 452 GLN AAA O 1
ATOM 3314 N N . ILE A 1 453 ? -0.310 -12.854 24.205 1.000 12.167 453 ILE AAA N 1
ATOM 3315 C CA . ILE A 1 453 ? -1.165 -13.251 23.083 1.000 12.288 453 ILE AAA CA 1
ATOM 3316 C C . ILE A 1 453 ? -0.586 -14.419 22.296 1.000 11.604 453 ILE AAA C 1
ATOM 3317 O O . ILE A 1 453 ? -0.795 -14.535 21.091 1.000 11.630 453 ILE AAA O 1
ATOM 3322 N N . GLY A 1 454 ? 0.126 -15.294 23.008 1.000 11.925 454 GLY AAA N 1
ATOM 3323 C CA . GLY A 1 454 ? 0.660 -16.513 22.404 1.000 12.349 454 GLY AAA CA 1
ATOM 3324 C C . GLY A 1 454 ? 1.711 -16.236 21.329 1.000 12.986 454 GLY AAA C 1
ATOM 3325 O O . GLY A 1 454 ? 1.875 -17.064 20.435 1.000 13.170 454 GLY AAA O 1
ATOM 3326 N N . HIS A 1 455 ? 2.407 -15.097 21.412 1.000 12.333 455 HIS AAA N 1
ATOM 3327 C CA . HIS A 1 455 ? 3.381 -14.767 20.357 1.000 13.162 455 HIS AAA CA 1
ATOM 3328 C C . HIS A 1 455 ? 2.740 -14.809 18.977 1.000 14.454 455 HIS AAA C 1
ATOM 3329 O O . HIS A 1 455 ? 3.364 -15.210 17.982 1.000 15.354 455 HIS AAA O 1
ATOM 3336 N N A MET A 1 456 ? 1.508 -14.295 18.915 0.500 13.550 456 MET AAA N 1
ATOM 3337 N N B MET A 1 456 ? 1.466 -14.424 18.879 0.500 12.813 456 MET AAA N 1
ATOM 3338 C CA A MET A 1 456 ? 0.779 -14.116 17.662 0.500 13.521 456 MET AAA CA 1
ATOM 3339 C CA B MET A 1 456 ? 0.788 -14.476 17.584 0.500 12.823 456 MET AAA CA 1
ATOM 3340 C C A MET A 1 456 ? 1.626 -13.397 16.619 0.500 14.038 456 MET AAA C 1
ATOM 3341 C C B MET A 1 456 ? 1.471 -13.539 16.588 0.500 13.212 456 MET AAA C 1
ATOM 3342 O O A MET A 1 456 ? 2.303 -12.407 16.917 0.500 14.947 456 MET AAA O 1
ATOM 3343 O O B MET A 1 456 ? 1.973 -12.466 16.943 0.500 14.218 456 MET AAA O 1
ATOM 3352 N N A GLU A 1 457 ? 1.512 -13.880 15.383 0.500 14.858 457 GLU AAA N 1
ATOM 3353 N N B GLU A 1 457 ? 1.511 -13.988 15.336 0.500 13.902 457 GLU AAA N 1
ATOM 3354 C CA A GLU A 1 457 ? 2.159 -13.201 14.265 0.500 14.947 457 GLU AAA CA 1
ATOM 3355 C CA B GLU A 1 457 ? 2.134 -13.188 14.284 0.500 14.325 457 GLU AAA CA 1
ATOM 3356 C C A GLU A 1 457 ? 1.172 -13.143 13.105 0.500 13.093 457 GLU AAA C 1
ATOM 3357 C C B GLU A 1 457 ? 1.165 -13.138 13.109 0.500 12.751 457 GLU AAA C 1
ATOM 3358 O O A GLU A 1 457 ? 0.329 -14.029 12.974 0.500 15.132 457 GLU AAA O 1
ATOM 3359 O O B GLU A 1 457 ? 0.327 -14.029 12.972 0.500 14.814 457 GLU AAA O 1
ATOM 3370 N N . LEU A 1 458 ? 1.283 -12.105 12.269 1.000 13.943 458 LEU AAA N 1
ATOM 3371 C CA . LEU A 1 458 ? 0.511 -12.075 11.039 1.000 12.889 458 LEU AAA CA 1
ATOM 3372 C C . LEU A 1 458 ? 0.987 -13.192 10.107 1.000 13.418 458 LEU AAA C 1
ATOM 3373 O O . LEU A 1 458 ? 2.185 -13.511 10.032 1.000 15.248 458 LEU AAA O 1
ATOM 3378 N N A SER A 1 459 ? 0.026 -13.743 9.372 0.800 15.139 459 SER AAA N 1
ATOM 3379 N N B SER A 1 459 ? 0.050 -13.744 9.343 0.200 13.915 459 SER AAA N 1
ATOM 3380 C CA A SER A 1 459 ? 0.331 -14.688 8.298 0.800 14.791 459 SER AAA CA 1
ATOM 3381 C CA B SER A 1 459 ? 0.408 -14.766 8.371 0.200 13.556 459 SER AAA CA 1
ATOM 3382 C C A SER A 1 459 ? 1.327 -14.067 7.314 0.800 14.207 459 SER AAA C 1
ATOM 3383 C C B SER A 1 459 ? 1.327 -14.176 7.296 0.200 13.944 459 SER AAA C 1
ATOM 3384 O O A SER A 1 459 ? 1.267 -12.884 7.011 0.800 14.836 459 SER AAA O 1
ATOM 3385 O O B SER A 1 459 ? 1.262 -12.982 7.003 0.200 13.864 459 SER AAA O 1
ATOM 3390 N N A SER A 1 460 ? 2.180 -14.918 6.716 0.500 16.315 460 SER AAA N 1
ATOM 3391 N N B SER A 1 460 ? 2.182 -15.037 6.714 0.500 14.599 460 SER AAA N 1
ATOM 3392 C CA A SER A 1 460 ? 3.029 -14.473 5.618 0.500 16.451 460 SER AAA CA 1
ATOM 3393 C CA B SER A 1 460 ? 3.017 -14.668 5.577 0.500 15.054 460 SER AAA CA 1
ATOM 3394 C C A SER A 1 460 ? 2.168 -13.953 4.465 0.500 15.475 460 SER AAA C 1
ATOM 3395 C C B SER A 1 460 ? 2.180 -14.012 4.477 0.500 14.452 460 SER AAA C 1
ATOM 3396 O O A SER A 1 460 ? 2.641 -13.103 3.707 0.500 15.871 460 SER AAA O 1
ATOM 3397 O O B SER A 1 460 ? 2.682 -13.156 3.747 0.500 14.741 460 SER AAA O 1
ATOM 3402 N N . ASP A 1 461 ? 0.934 -14.469 4.326 1.000 14.734 461 ASP AAA N 1
ATOM 3403 C CA . ASP A 1 461 ? 0.045 -14.041 3.250 1.000 15.622 461 ASP AAA CA 1
ATOM 3404 C C . ASP A 1 461 ? -0.900 -12.915 3.682 1.000 15.161 461 ASP AAA C 1
ATOM 3405 O O . ASP A 1 461 ? -1.851 -12.619 2.957 1.000 15.759 461 ASP AAA O 1
ATOM 3410 N N . PHE A 1 462 ? -0.624 -12.258 4.829 1.000 14.593 462 PHE AAA N 1
ATOM 3411 C CA . PHE A 1 462 ? -1.532 -11.227 5.336 1.000 14.135 462 PHE AAA CA 1
ATOM 3412 C C . PHE A 1 462 ? -1.825 -10.160 4.286 1.000 14.682 462 PHE AAA C 1
ATOM 3413 O O . PHE A 1 462 ? -2.963 -9.771 4.096 1.000 14.535 462 PHE AAA O 1
ATOM 3421 N N . ASN A 1 463 ? -0.776 -9.612 3.645 1.000 14.584 463 ASN AAA N 1
ATOM 3422 C CA . ASN A 1 463 ? -1.021 -8.474 2.769 1.000 15.589 463 ASN AAA CA 1
ATOM 3423 C C . ASN A 1 463 ? -1.938 -8.853 1.601 1.000 15.244 463 ASN AAA C 1
ATOM 3424 O O . ASN A 1 463 ? -2.867 -8.144 1.266 1.000 15.396 463 ASN AAA O 1
ATOM 3429 N N . ALA A 1 464 ? -1.651 -10.017 0.995 1.000 15.468 464 ALA AAA N 1
ATOM 3430 C CA . ALA A 1 464 ? -2.463 -10.505 -0.110 1.000 15.225 464 ALA AAA CA 1
ATOM 3431 C C . ALA A 1 464 ? -3.886 -10.772 0.368 1.000 14.893 464 ALA AAA C 1
ATOM 3432 O O . ALA A 1 464 ? -4.845 -10.448 -0.308 1.000 15.625 464 ALA AAA O 1
ATOM 3434 N N . ASN A 1 465 ? -4.004 -11.397 1.535 1.000 14.800 465 ASN AAA N 1
ATOM 3435 C CA . ASN A 1 465 ? -5.323 -11.764 2.025 1.000 15.693 465 ASN AAA CA 1
ATOM 3436 C C . ASN A 1 465 ? -6.121 -10.517 2.389 1.000 14.237 465 ASN AAA C 1
ATOM 3437 O O . ASN A 1 465 ? -7.314 -10.470 2.116 1.000 13.928 465 ASN AAA O 1
ATOM 3442 N N . LEU A 1 466 ? -5.440 -9.489 2.922 1.000 14.878 466 LEU AAA N 1
ATOM 3443 C CA . LEU A 1 466 ? -6.194 -8.299 3.321 1.000 13.727 466 LEU AAA CA 1
ATOM 3444 C C . LEU A 1 466 ? -6.723 -7.574 2.090 1.000 15.427 466 LEU AAA C 1
ATOM 3445 O O . LEU A 1 466 ? -7.859 -7.079 2.080 1.000 15.021 466 LEU AAA O 1
ATOM 3450 N N . ARG A 1 467 ? -5.874 -7.514 1.033 1.000 15.214 467 ARG AAA N 1
ATOM 3451 C CA . ARG A 1 467 ? -6.395 -6.895 -0.177 1.000 16.168 467 ARG AAA CA 1
ATOM 3452 C C . ARG A 1 467 ? -7.631 -7.621 -0.706 1.000 15.465 467 ARG AAA C 1
ATOM 3453 O O . ARG A 1 467 ? -8.615 -6.970 -1.066 1.000 16.229 467 ARG AAA O 1
ATOM 3461 N N A GLU A 1 468 ? -7.599 -8.962 -0.715 0.500 14.994 468 GLU AAA N 1
ATOM 3462 N N B GLU A 1 468 ? -7.599 -8.960 -0.712 0.500 16.087 468 GLU AAA N 1
ATOM 3463 C CA A GLU A 1 468 ? -8.748 -9.742 -1.159 0.500 15.073 468 GLU AAA CA 1
ATOM 3464 C CA B GLU A 1 468 ? -8.755 -9.724 -1.159 0.500 16.794 468 GLU AAA CA 1
ATOM 3465 C C A GLU A 1 468 ? -9.961 -9.484 -0.254 0.500 14.696 468 GLU AAA C 1
ATOM 3466 C C B GLU A 1 468 ? -9.966 -9.480 -0.252 0.500 15.671 468 GLU AAA C 1
ATOM 3467 O O A GLU A 1 468 ? -11.092 -9.328 -0.723 0.500 15.224 468 GLU AAA O 1
ATOM 3468 O O B GLU A 1 468 ? -11.096 -9.329 -0.721 0.500 16.033 468 GLU AAA O 1
ATOM 3479 N N . SER A 1 469 ? -9.711 -9.422 1.065 1.000 14.700 469 SER AAA N 1
ATOM 3480 C CA . SER A 1 469 ? -10.799 -9.231 2.016 1.000 14.191 469 SER AAA CA 1
ATOM 3481 C C . SER A 1 469 ? -11.450 -7.875 1.801 1.000 14.655 469 SER AAA C 1
ATOM 3482 O O . SER A 1 469 ? -12.663 -7.741 1.927 1.000 14.579 469 SER AAA O 1
ATOM 3485 N N . ILE A 1 470 ? -10.638 -6.854 1.545 1.000 13.956 470 ILE AAA N 1
ATOM 3486 C CA . ILE A 1 470 ? -11.204 -5.532 1.335 1.000 14.655 470 ILE AAA CA 1
ATOM 3487 C C . ILE A 1 470 ? -12.010 -5.498 0.029 1.000 14.975 470 ILE AAA C 1
ATOM 3488 O O . ILE A 1 470 ? -13.076 -4.893 0.001 1.000 16.147 470 ILE AAA O 1
ATOM 3493 N N . LEU A 1 471 ? -11.487 -6.140 -1.030 1.000 15.992 471 LEU AAA N 1
ATOM 3494 C CA . LEU A 1 471 ? -12.260 -6.118 -2.278 1.000 16.837 471 LEU AAA CA 1
ATOM 3495 C C . LEU A 1 471 ? -13.600 -6.809 -2.072 1.000 16.996 471 LEU AAA C 1
ATOM 3496 O O . LEU A 1 471 ? -14.636 -6.330 -2.555 1.000 16.934 471 LEU AAA O 1
ATOM 3501 N N . ARG A 1 472 ? -13.608 -7.902 -1.305 1.000 15.853 472 ARG AAA N 1
ATOM 3502 C CA . ARG A 1 472 ? -14.864 -8.633 -1.085 1.000 14.816 472 ARG AAA CA 1
ATOM 3503 C C . ARG A 1 472 ? -15.832 -7.798 -0.239 1.000 16.309 472 ARG AAA C 1
ATOM 3504 O O . ARG A 1 472 ? -17.012 -7.686 -0.521 1.000 16.126 472 ARG AAA O 1
ATOM 3512 N N . PHE A 1 473 ? -15.295 -7.191 0.830 1.000 13.623 473 PHE AAA N 1
ATOM 3513 C CA . PHE A 1 473 ? -16.108 -6.332 1.687 1.000 13.874 473 PHE AAA CA 1
ATOM 3514 C C . PHE A 1 473 ? -16.676 -5.153 0.888 1.000 14.183 473 PHE AAA C 1
ATOM 3515 O O . PHE A 1 473 ? -17.815 -4.762 1.042 1.000 14.650 473 PHE AAA O 1
ATOM 3523 N N . ASN A 1 474 ? -15.851 -4.585 -0.005 1.000 14.174 474 ASN AAA N 1
ATOM 3524 C CA . ASN A 1 474 ? -16.295 -3.408 -0.729 1.000 15.188 474 ASN AAA CA 1
ATOM 3525 C C . ASN A 1 474 ? -17.439 -3.788 -1.664 1.000 15.193 474 ASN AAA C 1
ATOM 3526 O O . ASN A 1 474 ? -18.325 -2.984 -1.857 1.000 16.709 474 ASN AAA O 1
ATOM 3531 N N . GLY A 1 475 ? -17.433 -5.010 -2.203 1.000 16.026 475 GLY AAA N 1
ATOM 3532 C CA . GLY A 1 475 ? -18.584 -5.444 -2.994 1.000 17.054 475 GLY AAA CA 1
ATOM 3533 C C . GLY A 1 475 ? -19.835 -5.531 -2.124 1.000 17.467 475 GLY AAA C 1
ATOM 3534 O O . GLY A 1 475 ? -20.926 -5.111 -2.536 1.000 17.532 475 GLY AAA O 1
ATOM 3535 N N . PHE A 1 476 ? -19.692 -6.062 -0.885 1.000 16.045 476 PHE AAA N 1
ATOM 3536 C CA . PHE A 1 476 ? -20.836 -6.110 0.024 1.000 16.341 476 PHE AAA CA 1
ATOM 3537 C C . PHE A 1 476 ? -21.313 -4.710 0.390 1.000 16.270 476 PHE AAA C 1
ATOM 3538 O O . PHE A 1 476 ? -22.498 -4.442 0.557 1.000 17.041 476 PHE AAA O 1
ATOM 3546 N N . ALA A 1 477 ? -20.359 -3.794 0.591 1.000 15.041 477 ALA AAA N 1
ATOM 3547 C CA . ALA A 1 477 ? -20.731 -2.437 0.938 1.000 16.999 477 ALA AAA CA 1
ATOM 3548 C C . ALA A 1 477 ? -21.483 -1.737 -0.206 1.000 18.240 477 ALA AAA C 1
ATOM 3549 O O . ALA A 1 477 ? -22.370 -0.910 0.030 1.000 19.407 477 ALA AAA O 1
ATOM 3551 N N A SER A 1 478 ? -21.147 -2.125 -1.439 0.500 18.932 478 SER AAA N 1
ATOM 3552 N N B SER A 1 478 ? -21.145 -2.125 -1.440 0.500 17.863 478 SER AAA N 1
ATOM 3553 C CA A SER A 1 478 ? -21.784 -1.505 -2.594 0.500 21.978 478 SER AAA CA 1
ATOM 3554 C CA B SER A 1 478 ? -21.784 -1.525 -2.607 0.500 20.160 478 SER AAA CA 1
ATOM 3555 C C A SER A 1 478 ? -23.220 -1.996 -2.786 0.500 23.165 478 SER AAA C 1
ATOM 3556 C C B SER A 1 478 ? -23.225 -1.996 -2.781 0.500 21.992 478 SER AAA C 1
ATOM 3557 O O A SER A 1 478 ? -24.088 -1.206 -3.176 0.500 23.872 478 SER AAA O 1
ATOM 3558 O O B SER A 1 478 ? -24.091 -1.201 -3.168 0.500 22.622 478 SER AAA O 1
ATOM 3563 N N . THR A 1 479 ? -23.476 -3.284 -2.520 1.000 19.852 479 THR AAA N 1
ATOM 3564 C CA . THR A 1 479 ? -24.825 -3.818 -2.636 1.000 20.246 479 THR AAA CA 1
ATOM 3565 C C . THR A 1 479 ? -25.621 -3.580 -1.348 1.000 22.950 479 THR AAA C 1
ATOM 3566 O O . THR A 1 479 ? -26.855 -3.624 -1.354 1.000 22.760 479 THR AAA O 1
ATOM 3570 N N . GLY A 1 480 ? -24.915 -3.386 -0.220 1.000 19.369 480 GLY AAA N 1
ATOM 3571 C CA . GLY A 1 480 ? -25.573 -3.284 1.088 1.000 18.407 480 GLY AAA CA 1
ATOM 3572 C C . GLY A 1 480 ? -25.777 -4.642 1.769 1.000 17.988 480 GLY AAA C 1
ATOM 3573 O O . GLY A 1 480 ? -26.378 -4.718 2.836 1.000 17.869 480 GLY AAA O 1
ATOM 3574 N N . LYS A 1 481 ? -25.325 -5.732 1.151 1.000 18.351 481 LYS AAA N 1
ATOM 3575 C CA . LYS A 1 481 ? -25.582 -7.072 1.679 1.000 17.402 481 LYS AAA CA 1
ATOM 3576 C C . LYS A 1 481 ? -24.255 -7.759 1.978 1.000 17.627 481 LYS AAA C 1
ATOM 3577 O O . LYS A 1 481 ? -23.522 -8.185 1.079 1.000 18.072 481 LYS AAA O 1
ATOM 3583 N N . ASP A 1 482 ? -23.957 -7.928 3.281 1.000 15.450 482 ASP AAA N 1
ATOM 3584 C CA . ASP A 1 482 ? -22.785 -8.651 3.713 1.000 15.201 482 ASP AAA CA 1
ATOM 3585 C C . ASP A 1 482 ? -23.152 -10.134 3.708 1.000 14.713 482 ASP AAA C 1
ATOM 3586 O O . ASP A 1 482 ? -23.783 -10.670 4.619 1.000 15.010 482 ASP AAA O 1
ATOM 3591 N N . GLU A 1 483 ? -22.789 -10.792 2.600 1.000 16.277 483 GLU AAA N 1
ATOM 3592 C CA . GLU A 1 483 ? -23.211 -12.179 2.450 1.000 16.741 483 GLU AAA CA 1
ATOM 3593 C C . GLU A 1 483 ? -22.490 -13.100 3.428 1.000 17.143 483 GLU AAA C 1
ATOM 3594 O O . GLU A 1 483 ? -22.925 -14.221 3.671 1.000 19.151 483 GLU AAA O 1
ATOM 3600 N N . ASP A 1 484 ? -21.373 -12.646 4.013 1.000 15.619 484 ASP AAA N 1
ATOM 3601 C CA . ASP A 1 484 ? -20.622 -13.510 4.900 1.000 15.131 484 ASP AAA CA 1
ATOM 3602 C C . ASP A 1 484 ? -21.143 -13.435 6.339 1.000 16.216 484 ASP AAA C 1
ATOM 3603 O O . ASP A 1 484 ? -21.359 -14.485 6.969 1.000 17.008 484 ASP AAA O 1
ATOM 3608 N N . PHE A 1 485 ? -21.324 -12.208 6.856 1.000 14.731 485 PHE AAA N 1
ATOM 3609 C CA . PHE A 1 485 ? -21.598 -12.071 8.288 1.000 13.686 485 PHE AAA CA 1
ATOM 3610 C C . PHE A 1 485 ? -22.816 -11.200 8.572 1.000 14.318 485 PHE AAA C 1
ATOM 3611 O O . PHE A 1 485 ? -23.147 -10.969 9.749 1.000 14.405 485 PHE AAA O 1
ATOM 3619 N N . HIS A 1 486 ? -23.535 -10.750 7.525 1.000 14.481 486 HIS AAA N 1
ATOM 3620 C CA . HIS A 1 486 ? -24.859 -10.142 7.714 1.000 14.107 486 HIS AAA CA 1
ATOM 3621 C C . HIS A 1 486 ? -24.815 -8.826 8.513 1.000 14.285 486 HIS AAA C 1
ATOM 3622 O O . HIS A 1 486 ? -25.823 -8.448 9.127 1.000 14.519 486 HIS AAA O 1
ATOM 3629 N N . ARG A 1 487 ? -23.698 -8.110 8.408 1.000 13.121 487 ARG AAA N 1
ATOM 3630 C CA . ARG A 1 487 ? -23.564 -6.830 9.079 1.000 13.371 487 ARG AAA CA 1
ATOM 3631 C C . ARG A 1 487 ? -24.691 -5.877 8.671 1.000 15.316 487 ARG AAA C 1
ATOM 3632 O O . ARG A 1 487 ? -24.931 -5.662 7.484 1.000 14.377 487 ARG AAA O 1
ATOM 3640 N N . GLY A 1 488 ? -25.390 -5.332 9.674 1.000 14.279 488 GLY AAA N 1
ATOM 3641 C CA . GLY A 1 488 ? -26.423 -4.344 9.396 1.000 15.234 488 GLY AAA CA 1
ATOM 3642 C C . GLY A 1 488 ? -27.829 -4.928 9.285 1.000 16.734 488 GLY AAA C 1
ATOM 3643 O O . GLY A 1 488 ? -28.784 -4.164 9.196 1.000 18.388 488 GLY AAA O 1
ATOM 3644 N N A GLU A 1 489 ? -27.989 -6.253 9.356 0.750 15.506 489 GLU AAA N 1
ATOM 3645 N N B GLU A 1 489 ? -27.962 -6.252 9.331 0.250 15.388 489 GLU AAA N 1
ATOM 3646 C CA A GLU A 1 489 ? -29.310 -6.852 9.121 0.750 16.726 489 GLU AAA CA 1
ATOM 3647 C CA B GLU A 1 489 ? -29.279 -6.831 9.111 0.250 15.216 489 GLU AAA CA 1
ATOM 3648 C C A GLU A 1 489 ? -30.149 -7.018 10.380 0.750 18.367 489 GLU AAA C 1
ATOM 3649 C C B GLU A 1 489 ? -30.167 -6.633 10.333 0.250 14.805 489 GLU AAA C 1
ATOM 3650 O O A GLU A 1 489 ? -31.276 -7.532 10.335 0.750 19.251 489 GLU AAA O 1
ATOM 3651 O O B GLU A 1 489 ? -31.342 -6.321 10.160 0.250 13.640 489 GLU AAA O 1
ATOM 3662 N N . ARG A 1 490 ? -29.584 -6.728 11.539 1.000 15.373 490 ARG AAA N 1
ATOM 3663 C CA . ARG A 1 490 ? -30.354 -6.718 12.779 1.000 14.775 490 ARG AAA CA 1
ATOM 3664 C C . ARG A 1 490 ? -30.368 -5.276 13.308 1.000 14.931 490 ARG AAA C 1
ATOM 3665 O O . ARG A 1 490 ? -29.408 -4.509 13.131 1.000 14.970 490 ARG AAA O 1
ATOM 3673 N N . ALA A 1 491 ? -31.471 -4.888 13.983 1.000 14.906 491 ALA AAA N 1
ATOM 3674 C CA . ALA A 1 491 ? -31.655 -3.504 14.418 1.000 15.048 491 ALA AAA CA 1
ATOM 3675 C C . ALA A 1 491 ? -30.577 -3.088 15.404 1.000 15.712 491 ALA AAA C 1
ATOM 3676 O O . ALA A 1 491 ? -30.159 -1.921 15.396 1.000 16.386 491 ALA AAA O 1
ATOM 3678 N N . SER A 1 492 ? -30.093 -4.020 16.245 1.000 14.415 492 SER AAA N 1
ATOM 3679 C CA . SER A 1 492 ? -29.066 -3.640 17.206 1.000 14.863 492 SER AAA CA 1
ATOM 3680 C C . SER A 1 492 ? -27.742 -3.301 16.529 1.000 15.211 492 SER AAA C 1
ATOM 3681 O O . SER A 1 492 ? -26.941 -2.549 17.094 1.000 14.842 492 SER AAA O 1
ATOM 3684 N N . ASP A 1 493 ? -27.518 -3.820 15.313 1.000 13.782 493 ASP AAA N 1
ATOM 3685 C CA . ASP A 1 493 ? -26.307 -3.471 14.590 1.000 13.162 493 ASP AAA CA 1
ATOM 3686 C C . ASP A 1 493 ? -26.326 -1.967 14.293 1.000 14.960 493 ASP AAA C 1
ATOM 3687 O O . ASP A 1 493 ? -25.281 -1.292 14.272 1.000 14.037 493 ASP AAA O 1
ATOM 3692 N N . VAL A 1 494 ? -27.528 -1.447 13.973 1.000 14.604 494 VAL AAA N 1
ATOM 3693 C CA . VAL A 1 494 ? -27.701 -0.015 13.655 1.000 15.578 494 VAL AAA CA 1
ATOM 3694 C C . VAL A 1 494 ? -27.670 0.801 14.943 1.000 15.318 494 VAL AAA C 1
ATOM 3695 O O . VAL A 1 494 ? -27.063 1.892 14.965 1.000 15.586 494 VAL AAA O 1
ATOM 3699 N N . LEU A 1 495 ? -28.245 0.266 16.021 1.000 15.980 495 LEU AAA N 1
ATOM 3700 C CA . LEU A 1 495 ? -28.340 0.999 17.282 1.000 16.681 495 LEU AAA CA 1
ATOM 3701 C C . LEU A 1 495 ? -26.967 1.460 17.744 1.000 16.323 495 LEU AAA C 1
ATOM 3702 O O . LEU A 1 495 ? -26.815 2.604 18.197 1.000 16.445 495 LEU AAA O 1
ATOM 3707 N N . PHE A 1 496 ? -25.966 0.574 17.675 1.000 14.947 496 PHE AAA N 1
ATOM 3708 C CA . PHE A 1 496 ? -24.632 0.896 18.149 1.000 14.188 496 PHE AAA CA 1
ATOM 3709 C C . PHE A 1 496 ? -23.661 1.168 17.001 1.000 13.217 496 PHE AAA C 1
ATOM 3710 O O . PHE A 1 496 ? -22.445 1.111 17.194 1.000 15.007 496 PHE AAA O 1
ATOM 3718 N N . ASN A 1 497 ? -24.165 1.529 15.822 1.000 13.357 497 ASN AAA N 1
ATOM 3719 C CA . ASN A 1 497 ? -23.318 1.719 14.643 1.000 12.944 497 ASN AAA CA 1
ATOM 3720 C C . ASN A 1 497 ? -22.359 2.902 14.783 1.000 13.522 497 ASN AAA C 1
ATOM 3721 O O . ASN A 1 497 ? -21.285 2.887 14.155 1.000 14.001 497 ASN AAA O 1
ATOM 3726 N N . GLY A 1 498 ? -22.766 3.932 15.545 1.000 13.972 498 GLY AAA N 1
ATOM 3727 C CA . GLY A 1 498 ? -21.911 5.112 15.671 1.000 14.727 498 GLY AAA CA 1
ATOM 3728 C C . GLY A 1 498 ? -22.212 6.113 14.553 1.000 16.635 498 GLY AAA C 1
ATOM 3729 O O . GLY A 1 498 ? -23.140 5.922 13.755 1.000 17.856 498 GLY AAA O 1
ATOM 3730 N N A SER A 1 499 ? -21.369 7.144 14.481 0.500 15.500 499 SER AAA N 1
ATOM 3731 N N B SER A 1 499 ? -21.427 7.187 14.491 0.500 16.874 499 SER AAA N 1
ATOM 3732 C CA A SER A 1 499 ? -21.512 8.187 13.474 0.500 15.545 499 SER AAA CA 1
ATOM 3733 C CA B SER A 1 499 ? -21.651 8.174 13.442 0.500 17.321 499 SER AAA CA 1
ATOM 3734 C C A SER A 1 499 ? -20.927 7.734 12.146 0.500 15.460 499 SER AAA C 1
ATOM 3735 C C B SER A 1 499 ? -20.953 7.751 12.156 0.500 16.591 499 SER AAA C 1
ATOM 3736 O O A SER A 1 499 ? -19.940 6.983 12.121 0.500 14.221 499 SER AAA O 1
ATOM 3737 O O B SER A 1 499 ? -19.950 7.021 12.162 0.500 15.368 499 SER AAA O 1
ATOM 3742 N N . THR A 1 500 ? -21.515 8.222 11.030 1.000 17.065 500 THR AAA N 1
ATOM 3743 C CA . THR A 1 500 ? -20.937 7.982 9.716 1.000 16.099 500 THR AAA CA 1
ATOM 3744 C C . THR A 1 500 ? -21.154 9.198 8.808 1.000 16.999 500 THR AAA C 1
ATOM 3745 O O . THR A 1 500 ? -22.041 10.008 9.099 1.000 19.014 500 THR AAA O 1
ATOM 3749 N N . LYS A 1 501 ? -20.325 9.307 7.766 1.000 16.690 501 LYS AAA N 1
ATOM 3750 C CA . LYS A 1 501 ? -20.538 10.342 6.754 1.000 19.075 501 LYS AAA CA 1
ATOM 3751 C C . LYS A 1 501 ? -21.794 9.983 5.953 1.000 23.819 501 LYS AAA C 1
ATOM 3752 O O . LYS A 1 501 ? -21.839 8.926 5.341 1.000 25.703 501 LYS AAA O 1
ATOM 3758 N N . LYS A 1 502 ? -22.732 10.940 5.861 1.000 30.690 502 LYS AAA N 1
ATOM 3759 C CA . LYS A 1 502 ? -23.918 10.831 5.009 1.000 35.612 502 LYS AAA CA 1
ATOM 3760 C C . LYS A 1 502 ? -23.495 10.635 3.546 1.000 34.431 502 LYS AAA C 1
ATOM 3761 O O . LYS A 1 502 ? -22.621 11.333 3.026 1.000 32.207 502 LYS AAA O 1
ATOM 3767 N N . GLU A 1 503 ? -24.016 9.575 2.931 1.000 35.300 503 GLU AAA N 1
ATOM 3768 C CA . GLU A 1 503 ? -23.693 9.257 1.553 1.000 32.809 503 GLU AAA CA 1
ATOM 3769 C C . GLU A 1 503 ? -25.012 8.995 0.849 1.000 39.929 503 GLU AAA C 1
ATOM 3770 O O . GLU A 1 503 ? -25.771 8.109 1.256 1.000 40.620 503 GLU AAA O 1
ATOM 3776 N N . PRO A 1 504 ? -25.311 9.724 -0.247 1.000 42.467 504 PRO AAA N 1
ATOM 3777 C CA . PRO A 1 504 ? -26.633 9.629 -0.864 1.000 43.061 504 PRO AAA CA 1
ATOM 3778 C C . PRO A 1 504 ? -26.933 8.198 -1.321 1.000 37.710 504 PRO AAA C 1
ATOM 3779 O O . PRO A 1 504 ? -28.069 7.738 -1.235 1.000 40.775 504 PRO AAA O 1
ATOM 3783 N N . ASP A 1 505 ? -25.902 7.473 -1.767 1.000 39.437 505 ASP AAA N 1
ATOM 3784 C CA . ASP A 1 505 ? -26.141 6.184 -2.402 1.000 46.779 505 ASP AAA CA 1
ATOM 3785 C C . ASP A 1 505 ? -26.081 4.995 -1.434 1.000 39.415 505 ASP AAA C 1
ATOM 3786 O O . ASP A 1 505 ? -26.187 3.859 -1.887 1.000 34.192 505 ASP AAA O 1
ATOM 3791 N N . GLN A 1 506 ? -25.985 5.248 -0.118 1.000 30.691 506 GLN AAA N 1
ATOM 3792 C CA . GLN A 1 506 ? -25.572 4.180 0.795 1.000 25.547 506 GLN AAA CA 1
ATOM 3793 C C . GLN A 1 506 ? -26.734 3.223 1.054 1.000 24.424 506 GLN AAA C 1
ATOM 3794 O O . GLN A 1 506 ? -27.780 3.612 1.581 1.000 26.206 506 GLN AAA O 1
ATOM 3800 N N . LYS A 1 507 ? -26.498 1.941 0.754 1.000 22.416 507 LYS AAA N 1
ATOM 3801 C CA . LYS A 1 507 ? -27.548 0.935 0.819 1.000 26.031 507 LYS AAA CA 1
ATOM 3802 C C . LYS A 1 507 ? -27.779 0.461 2.257 1.000 26.797 507 LYS AAA C 1
ATOM 3803 O O . LYS A 1 507 ? -28.912 0.207 2.663 1.000 27.794 507 LYS AAA O 1
ATOM 3809 N N . ASN A 1 508 ? -26.703 0.335 3.034 1.000 20.995 508 ASN AAA N 1
ATOM 3810 C CA . ASN A 1 508 ? -26.758 -0.211 4.389 1.000 19.089 508 ASN AAA CA 1
ATOM 3811 C C . ASN A 1 508 ? -25.902 0.729 5.221 1.000 15.962 508 ASN AAA C 1
ATOM 3812 O O . ASN A 1 508 ? -24.764 0.969 4.882 1.000 16.977 508 ASN AAA O 1
ATOM 3817 N N . PRO A 1 509 ? -26.431 1.340 6.299 1.000 16.677 509 PRO AAA N 1
ATOM 3818 C CA . PRO A 1 509 ? -25.718 2.395 6.998 1.000 17.018 509 PRO AAA CA 1
ATOM 3819 C C . PRO A 1 509 ? -24.478 1.901 7.756 1.000 15.524 509 PRO AAA C 1
ATOM 3820 O O . PRO A 1 509 ? -23.668 2.713 8.211 1.000 15.999 509 PRO AAA O 1
ATOM 3824 N N . THR A 1 510 ? -24.333 0.564 7.889 1.000 13.759 510 THR AAA N 1
ATOM 3825 C CA . THR A 1 510 ? -23.188 0.021 8.618 1.000 13.641 510 THR AAA CA 1
ATOM 3826 C C . THR A 1 510 ? -21.980 -0.258 7.728 1.000 13.973 510 THR AAA C 1
ATOM 3827 O O . THR A 1 510 ? -20.941 -0.665 8.288 1.000 14.541 510 THR AAA O 1
ATOM 3831 N N . MET A 1 511 ? -22.060 -0.047 6.400 1.000 13.874 511 MET AAA N 1
ATOM 3832 C CA . MET A 1 511 ? -20.944 -0.388 5.516 1.000 13.924 511 MET AAA CA 1
ATOM 3833 C C . MET A 1 511 ? -20.754 0.699 4.458 1.000 13.973 511 MET AAA C 1
ATOM 3834 O O . MET A 1 511 ? -21.747 1.161 3.869 1.000 15.130 511 MET AAA O 1
ATOM 3839 N N . TRP A 1 512 ? -19.498 0.988 4.132 1.000 14.445 512 TRP AAA N 1
ATOM 3840 C CA . TRP A 1 512 ? -19.213 1.806 2.952 1.000 14.158 512 TRP AAA CA 1
ATOM 3841 C C . TRP A 1 512 ? -17.883 1.306 2.427 1.000 14.442 512 TRP AAA C 1
ATOM 3842 O O . TRP A 1 512 ? -17.031 0.864 3.231 1.000 14.613 512 TRP AAA O 1
ATOM 3853 N N . PRO A 1 513 ? -17.591 1.288 1.092 1.000 14.717 513 PRO AAA N 1
ATOM 3854 C CA . PRO A 1 513 ? -16.326 0.728 0.620 1.000 15.243 513 PRO AAA CA 1
ATOM 3855 C C . PRO A 1 513 ? -15.120 1.459 1.192 1.000 15.233 513 PRO AAA C 1
ATOM 3856 O O . PRO A 1 513 ? -15.121 2.688 1.296 1.000 15.698 513 PRO AAA O 1
ATOM 3860 N N . ILE A 1 514 ? -14.108 0.666 1.582 1.000 14.815 514 ILE AAA N 1
ATOM 3861 C CA . ILE A 1 514 ? -12.844 1.215 2.012 1.000 14.634 514 ILE AAA CA 1
ATOM 3862 C C . ILE A 1 514 ? -12.058 1.766 0.816 1.000 15.605 514 ILE AAA C 1
ATOM 3863 O O . ILE A 1 514 ? -11.936 1.103 -0.237 1.000 16.598 514 ILE AAA O 1
ATOM 3868 N N . SER A 1 515 ? -11.540 2.975 1.010 1.000 15.571 515 SER AAA N 1
ATOM 3869 C CA . SER A 1 515 ? -10.863 3.691 -0.057 1.000 14.994 515 SER AAA CA 1
ATOM 3870 C C . SER A 1 515 ? -9.639 2.949 -0.541 1.000 16.437 515 SER AAA C 1
ATOM 3871 O O . SER A 1 515 ? -8.886 2.325 0.212 1.000 16.664 515 SER AAA O 1
ATOM 3874 N N . SER A 1 516 ? -9.399 3.090 -1.864 1.000 16.139 516 SER AAA N 1
ATOM 3875 C CA . SER A 1 516 ? -8.194 2.536 -2.437 1.000 19.081 516 SER AAA CA 1
ATOM 3876 C C . SER A 1 516 ? -6.986 3.451 -2.265 1.000 18.016 516 SER AAA C 1
ATOM 3877 O O . SER A 1 516 ? -5.893 3.091 -2.691 1.000 21.395 516 SER AAA O 1
ATOM 3880 N N A VAL A 1 517 ? -7.174 4.639 -1.685 0.250 17.667 517 VAL AAA N 1
ATOM 3881 N N B VAL A 1 517 ? -7.178 4.624 -1.660 0.750 18.138 517 VAL AAA N 1
ATOM 3882 C CA A VAL A 1 517 ? -6.033 5.476 -1.353 0.250 17.063 517 VAL AAA CA 1
ATOM 3883 C CA B VAL A 1 517 ? -6.102 5.553 -1.364 0.750 18.835 517 VAL AAA CA 1
ATOM 3884 C C A VAL A 1 517 ? -5.996 5.702 0.158 0.250 17.963 517 VAL AAA C 1
ATOM 3885 C C B VAL A 1 517 ? -6.008 5.717 0.163 0.750 20.166 517 VAL AAA C 1
ATOM 3886 O O A VAL A 1 517 ? -7.040 5.843 0.796 0.250 17.916 517 VAL AAA O 1
ATOM 3887 O O B VAL A 1 517 ? -7.055 5.846 0.816 0.750 19.995 517 VAL AAA O 1
ATOM 3894 N N . GLY A 1 518 ? -4.776 5.784 0.684 1.000 17.931 518 GLY AAA N 1
ATOM 3895 C CA . GLY A 1 518 ? -4.524 5.953 2.114 1.000 17.532 518 GLY AAA CA 1
ATOM 3896 C C . GLY A 1 518 ? -4.724 7.399 2.552 1.000 19.194 518 GLY AAA C 1
ATOM 3897 O O . GLY A 1 518 ? -5.167 8.245 1.757 1.000 19.494 518 GLY AAA O 1
ATOM 3898 N N . PRO A 1 519 ? -4.432 7.745 3.824 1.000 18.295 519 PRO AAA N 1
ATOM 3899 C CA . PRO A 1 519 ? -3.802 6.813 4.762 1.000 17.534 519 PRO AAA CA 1
ATOM 3900 C C . PRO A 1 519 ? -4.821 5.865 5.409 1.000 16.105 519 PRO AAA C 1
ATOM 3901 O O . PRO A 1 519 ? -6.028 6.004 5.254 1.000 16.761 519 PRO AAA O 1
ATOM 3905 N N . TYR A 1 520 ? -4.266 4.865 6.091 1.000 15.173 520 TYR AAA N 1
ATOM 3906 C CA . TYR A 1 520 ? -5.072 3.839 6.751 1.000 14.472 520 TYR AAA CA 1
ATOM 3907 C C . TYR A 1 520 ? -4.705 3.819 8.227 1.000 13.468 520 TYR AAA C 1
ATOM 3908 O O . TYR A 1 520 ? -3.645 4.267 8.653 1.000 13.921 520 TYR AAA O 1
ATOM 3917 N N . TYR A 1 521 ? -5.645 3.243 8.989 1.000 12.878 521 TYR AAA N 1
ATOM 3918 C CA . TYR A 1 521 ? -5.537 3.275 10.448 1.000 12.611 521 TYR AAA CA 1
ATOM 3919 C C . TYR A 1 521 ? -5.933 1.904 10.977 1.000 12.188 521 TYR AAA C 1
ATOM 3920 O O . TYR A 1 521 ? -6.728 1.192 10.348 1.000 12.753 521 TYR AAA O 1
ATOM 3929 N N . ALA A 1 522 ? -5.346 1.524 12.106 1.000 11.850 522 ALA AAA N 1
ATOM 3930 C CA . ALA A 1 522 ? -5.751 0.243 12.694 1.000 12.232 522 ALA AAA CA 1
ATOM 3931 C C . ALA A 1 522 ? -5.655 0.326 14.224 1.000 11.648 522 ALA AAA C 1
ATOM 3932 O O . ALA A 1 522 ? -4.997 1.173 14.820 1.000 12.431 522 ALA AAA O 1
ATOM 3934 N N . ALA A 1 523 ? -6.369 -0.607 14.885 1.000 11.165 523 ALA AAA N 1
ATOM 3935 C CA . ALA A 1 523 ? -6.256 -0.765 16.326 1.000 11.312 523 ALA AAA CA 1
ATOM 3936 C C . ALA A 1 523 ? -6.485 -2.232 16.684 1.000 10.854 523 ALA AAA C 1
ATOM 3937 O O . ALA A 1 523 ? -7.355 -2.902 16.092 1.000 11.397 523 ALA AAA O 1
ATOM 3939 N N . LEU A 1 524 ? -5.763 -2.687 17.706 1.000 10.899 524 LEU AAA N 1
ATOM 3940 C CA . LEU A 1 524 ? -5.982 -4.047 18.215 1.000 10.506 524 LEU AAA CA 1
ATOM 3941 C C . LEU A 1 524 ? -7.209 -4.126 19.126 1.000 10.489 524 LEU AAA C 1
ATOM 3942 O O . LEU A 1 524 ? -7.431 -3.282 20.015 1.000 10.973 524 LEU AAA O 1
ATOM 3947 N N . VAL A 1 525 ? -8.008 -5.187 18.900 1.000 10.664 525 VAL AAA N 1
ATOM 3948 C CA . VAL A 1 525 ? -9.233 -5.399 19.682 1.000 10.901 525 VAL AAA CA 1
ATOM 3949 C C . VAL A 1 525 ? -9.077 -6.745 20.389 1.000 11.252 525 VAL AAA C 1
ATOM 3950 O O . VAL A 1 525 ? -8.739 -7.766 19.754 1.000 11.468 525 VAL AAA O 1
ATOM 3954 N N . GLY A 1 526 ? -9.319 -6.744 21.699 1.000 10.241 526 GLY AAA N 1
ATOM 3955 C CA . GLY A 1 526 ? -9.264 -7.964 22.499 1.000 11.265 526 GLY AAA CA 1
ATOM 3956 C C . GLY A 1 526 ? -10.552 -8.112 23.287 1.000 10.411 526 GLY AAA C 1
ATOM 3957 O O . GLY A 1 526 ? -11.462 -7.298 23.185 1.000 11.366 526 GLY AAA O 1
ATOM 3958 N N . GLY A 1 527 ? -10.622 -9.199 24.038 1.000 11.721 527 GLY AAA N 1
ATOM 3959 C CA . GLY A 1 527 ? -11.882 -9.467 24.762 1.000 11.614 527 GLY AAA CA 1
ATOM 3960 C C . GLY A 1 527 ? -11.760 -9.071 26.222 1.000 11.414 527 GLY AAA C 1
ATOM 3961 O O . GLY A 1 527 ? -10.758 -9.327 26.906 1.000 12.554 527 GLY AAA O 1
ATOM 3962 N N . GLY A 1 528 ? -12.813 -8.417 26.714 1.000 11.519 528 GLY AAA N 1
ATOM 3963 C CA . GLY A 1 528 ? -12.843 -7.910 28.082 1.000 11.967 528 GLY AAA CA 1
ATOM 3964 C C . GLY A 1 528 ? -14.239 -7.992 28.687 1.000 10.719 528 GLY AAA C 1
ATOM 3965 O O . GLY A 1 528 ? -15.148 -8.643 28.144 1.000 11.170 528 GLY AAA O 1
ATOM 3966 N N . THR A 1 529 ? -14.378 -7.339 29.825 1.000 11.467 529 THR AAA N 1
ATOM 3967 C CA . THR A 1 529 ? -15.658 -7.304 30.534 1.000 10.507 529 THR AAA CA 1
ATOM 3968 C C . THR A 1 529 ? -16.089 -5.868 30.739 1.000 10.804 529 THR AAA C 1
ATOM 3969 O O . THR A 1 529 ? -15.300 -4.925 30.638 1.000 10.887 529 THR AAA O 1
ATOM 3973 N N . LEU A 1 530 ? -17.365 -5.720 31.094 1.000 9.967 530 LEU AAA N 1
ATOM 3974 C CA . LEU A 1 530 ? -17.858 -4.543 31.817 1.000 10.011 530 LEU AAA CA 1
ATOM 3975 C C . LEU A 1 530 ? -17.524 -4.759 33.273 1.000 10.779 530 LEU AAA C 1
ATOM 3976 O O . LEU A 1 530 ? -16.696 -4.029 33.854 1.000 12.407 530 LEU AAA O 1
ATOM 3981 N N . ASP A 1 531 ? -18.110 -5.793 33.899 1.000 9.967 531 ASP AAA N 1
ATOM 3982 C CA . ASP A 1 531 ? -17.505 -6.440 35.085 1.000 9.402 531 ASP AAA CA 1
ATOM 3983 C C . ASP A 1 531 ? -18.101 -7.846 35.118 1.000 9.621 531 ASP AAA C 1
ATOM 3984 O O . ASP A 1 531 ? -18.848 -8.245 34.210 1.000 10.055 531 ASP AAA O 1
ATOM 3989 N N . THR A 1 532 ? -17.738 -8.625 36.129 1.000 9.954 532 THR AAA N 1
ATOM 3990 C CA . THR A 1 532 ? -18.258 -9.957 36.345 1.000 10.359 532 THR AAA CA 1
ATOM 3991 C C . THR A 1 532 ? -19.668 -9.891 36.945 1.000 10.343 532 THR AAA C 1
ATOM 3992 O O . THR A 1 532 ? -20.094 -8.821 37.467 1.000 11.559 532 THR AAA O 1
ATOM 3996 N N . LYS A 1 533 ? -20.375 -11.040 36.924 1.000 10.952 533 LYS AAA N 1
ATOM 3997 C CA . LYS A 1 533 ? -21.751 -11.013 37.437 1.000 11.791 533 LYS AAA CA 1
ATOM 3998 C C . LYS A 1 533 ? -22.075 -12.279 38.239 1.000 11.910 533 LYS AAA C 1
ATOM 3999 O O . LYS A 1 533 ? -23.222 -12.764 38.290 1.000 13.806 533 LYS AAA O 1
ATOM 4005 N N . GLY A 1 534 ? -21.043 -12.848 38.820 1.000 11.411 534 GLY AAA N 1
ATOM 4006 C CA . GLY A 1 534 ? -21.186 -14.003 39.695 1.000 11.522 534 GLY AAA CA 1
ATOM 4007 C C . GLY A 1 534 ? -20.739 -13.728 41.120 1.000 11.325 534 GLY AAA C 1
ATOM 4008 O O . GLY A 1 534 ? -19.872 -12.863 41.362 1.000 11.270 534 GLY AAA O 1
ATOM 4009 N N . GLY A 1 535 ? -21.375 -14.441 42.056 1.000 11.228 535 GLY AAA N 1
ATOM 4010 C CA . GLY A 1 535 ? -20.991 -14.241 43.440 1.000 11.088 535 GLY AAA CA 1
ATOM 4011 C C . GLY A 1 535 ? -21.968 -15.011 44.303 1.000 11.219 535 GLY AAA C 1
ATOM 4012 O O . GLY A 1 535 ? -22.752 -15.840 43.808 1.000 11.197 535 GLY AAA O 1
ATOM 4013 N N . PRO A 1 536 ? -21.992 -14.727 45.603 1.000 10.587 536 PRO AAA N 1
ATOM 4014 C CA . PRO A 1 536 ? -22.945 -15.409 46.488 1.000 10.872 536 PRO AAA CA 1
ATOM 4015 C C . PRO A 1 536 ? -24.360 -15.265 45.975 1.000 10.977 536 PRO AAA C 1
ATOM 4016 O O . PRO A 1 536 ? -24.770 -14.184 45.537 1.000 11.506 536 PRO AAA O 1
ATOM 4020 N N . LYS A 1 537 ? -25.109 -16.382 46.068 1.000 11.053 537 LYS AAA N 1
ATOM 4021 C CA . LYS A 1 537 ? -26.517 -16.350 45.685 1.000 11.037 537 LYS AAA CA 1
ATOM 4022 C C . LYS A 1 537 ? -27.344 -15.652 46.763 1.000 11.001 537 LYS AAA C 1
ATOM 4023 O O . LYS A 1 537 ? -27.139 -15.869 47.966 1.000 12.022 537 LYS AAA O 1
ATOM 4029 N N . THR A 1 538 ? -28.265 -14.800 46.299 1.000 10.759 538 THR AAA N 1
ATOM 4030 C CA . THR A 1 538 ? -29.267 -14.203 47.188 1.000 11.008 538 THR AAA CA 1
ATOM 4031 C C . THR A 1 538 ? -30.617 -14.753 46.802 1.000 11.620 538 THR AAA C 1
ATOM 4032 O O . THR A 1 538 ? -30.840 -15.211 45.688 1.000 12.860 538 THR AAA O 1
ATOM 4036 N N . ASN A 1 539 ? -31.579 -14.591 47.744 1.000 10.980 539 ASN AAA N 1
ATOM 4037 C CA . ASN A 1 539 ? -32.968 -14.689 47.328 1.000 11.508 539 ASN AAA CA 1
ATOM 4038 C C . ASN A 1 539 ? -33.402 -13.377 46.667 1.000 11.606 539 ASN AAA C 1
ATOM 4039 O O . ASN A 1 539 ? -32.594 -12.480 46.410 1.000 11.959 539 ASN AAA O 1
ATOM 4044 N N . THR A 1 540 ? -34.708 -13.259 46.386 1.000 12.103 540 THR AAA N 1
ATOM 4045 C CA . THR A 1 540 ? -35.151 -12.070 45.654 1.000 12.993 540 THR AAA CA 1
ATOM 4046 C C . THR A 1 540 ? -35.210 -10.831 46.551 1.000 13.003 540 THR AAA C 1
ATOM 4047 O O . THR A 1 540 ? -35.467 -9.745 46.024 1.000 13.058 540 THR AAA O 1
ATOM 4051 N N A HIS A 1 541 ? -34.924 -10.976 47.855 0.500 12.382 541 HIS AAA N 1
ATOM 4052 N N B HIS A 1 541 ? -34.912 -10.996 47.849 0.500 11.909 541 HIS AAA N 1
ATOM 4053 C CA A HIS A 1 541 ? -34.865 -9.790 48.695 0.500 13.535 541 HIS AAA CA 1
ATOM 4054 C CA B HIS A 1 541 ? -34.880 -9.880 48.775 0.500 12.951 541 HIS AAA CA 1
ATOM 4055 C C A HIS A 1 541 ? -33.431 -9.461 49.066 0.500 12.828 541 HIS AAA C 1
ATOM 4056 C C B HIS A 1 541 ? -33.441 -9.477 49.074 0.500 12.377 541 HIS AAA C 1
ATOM 4057 O O A HIS A 1 541 ? -33.192 -8.716 50.013 0.500 13.713 541 HIS AAA O 1
ATOM 4058 O O B HIS A 1 541 ? -33.197 -8.715 50.007 0.500 13.327 541 HIS AAA O 1
ATOM 4071 N N . GLY A 1 542 ? -32.488 -9.989 48.286 1.000 12.675 542 GLY AAA N 1
ATOM 4072 C CA . GLY A 1 542 ? -31.102 -9.600 48.480 1.000 12.160 542 GLY AAA CA 1
ATOM 4073 C C . GLY A 1 542 ? -30.402 -10.302 49.644 1.000 12.314 542 GLY AAA C 1
ATOM 4074 O O . GLY A 1 542 ? -29.256 -9.959 49.953 1.000 11.899 542 GLY AAA O 1
ATOM 4075 N N . GLN A 1 543 ? -31.078 -11.264 50.292 1.000 10.787 543 GLN AAA N 1
ATOM 4076 C CA . GLN A 1 543 ? -30.470 -11.926 51.431 1.000 11.185 543 GLN AAA CA 1
ATOM 4077 C C . GLN A 1 543 ? -29.493 -12.988 50.932 1.000 10.799 543 GLN AAA C 1
ATOM 4078 O O . GLN A 1 543 ? -29.878 -13.843 50.139 1.000 10.959 543 GLN AAA O 1
ATOM 4084 N N . ILE A 1 544 ? -28.247 -12.915 51.435 1.000 11.334 544 ILE AAA N 1
ATOM 4085 C CA . ILE A 1 544 ? -27.239 -13.900 51.038 1.000 11.957 544 ILE AAA CA 1
ATOM 4086 C C . ILE A 1 544 ? -27.556 -15.215 51.750 1.000 12.587 544 ILE AAA C 1
ATOM 4087 O O . ILE A 1 544 ? -27.810 -15.249 52.974 1.000 13.377 544 ILE AAA O 1
ATOM 4092 N N . LEU A 1 545 ? -27.570 -16.295 50.959 1.000 11.550 545 LEU AAA N 1
ATOM 4093 C CA . LEU A 1 545 ? -28.038 -17.595 51.465 1.000 11.902 545 LEU AAA CA 1
ATOM 4094 C C . LEU A 1 545 ? -26.882 -18.506 51.861 1.000 12.720 545 LEU AAA C 1
ATOM 4095 O O . LEU A 1 545 ? -25.781 -18.462 51.301 1.000 12.982 545 LEU AAA O 1
ATOM 4100 N N . ASP A 1 546 ? -27.194 -19.408 52.803 1.000 13.809 546 ASP AAA N 1
ATOM 4101 C CA . ASP A 1 546 ? -26.278 -20.497 53.125 1.000 13.596 546 ASP AAA CA 1
ATOM 4102 C C . ASP A 1 546 ? -26.457 -21.644 52.126 1.000 14.029 546 ASP AAA C 1
ATOM 4103 O O . ASP A 1 546 ? -27.269 -21.586 51.202 1.000 13.610 546 ASP AAA O 1
ATOM 4108 N N . ILE A 1 547 ? -25.706 -22.747 52.319 1.000 14.560 547 ILE AAA N 1
ATOM 4109 C CA . ILE A 1 547 ? -25.793 -23.828 51.348 1.000 16.186 547 ILE AAA CA 1
ATOM 4110 C C . ILE A 1 547 ? -27.113 -24.588 51.371 1.000 16.231 547 ILE AAA C 1
ATOM 4111 O O . ILE A 1 547 ? -27.376 -25.391 50.462 1.000 18.428 547 ILE AAA O 1
ATOM 4116 N N . HIS A 1 548 ? -27.951 -24.328 52.378 1.000 14.947 548 HIS AAA N 1
ATOM 4117 C CA . HIS A 1 548 ? -29.276 -24.913 52.464 1.000 16.134 548 HIS AAA CA 1
ATOM 4118 C C . HIS A 1 548 ? -30.371 -23.941 52.027 1.000 15.891 548 HIS AAA C 1
ATOM 4119 O O . HIS A 1 548 ? -31.563 -24.175 52.233 1.000 17.471 548 HIS AAA O 1
ATOM 4126 N N . ASP A 1 549 ? -29.970 -22.869 51.315 1.000 14.882 549 ASP AAA N 1
ATOM 4127 C CA . ASP A 1 549 ? -30.888 -21.880 50.768 1.000 14.962 549 ASP AAA CA 1
ATOM 4128 C C . ASP A 1 549 ? -31.558 -21.038 51.850 1.000 15.017 549 ASP AAA C 1
ATOM 4129 O O . ASP A 1 549 ? -32.564 -20.401 51.580 1.000 17.214 549 ASP AAA O 1
ATOM 4134 N N A LYS A 1 550 ? -30.971 -20.994 53.042 0.500 14.713 550 LYS AAA N 1
ATOM 4135 N N B LYS A 1 550 ? -30.984 -21.009 53.054 0.500 14.935 550 LYS AAA N 1
ATOM 4136 C CA A LYS A 1 550 ? -31.571 -20.204 54.115 0.500 15.442 550 LYS AAA CA 1
ATOM 4137 C CA B LYS A 1 550 ? -31.577 -20.212 54.129 0.500 15.762 550 LYS AAA CA 1
ATOM 4138 C C A LYS A 1 550 ? -30.756 -18.932 54.307 0.500 14.395 550 LYS AAA C 1
ATOM 4139 C C B LYS A 1 550 ? -30.760 -18.935 54.303 0.500 14.536 550 LYS AAA C 1
ATOM 4140 O O A LYS A 1 550 ? -29.537 -18.988 54.292 0.500 14.786 550 LYS AAA O 1
ATOM 4141 O O B LYS A 1 550 ? -29.540 -18.991 54.289 0.500 14.910 550 LYS AAA O 1
ATOM 4152 N N . PRO A 1 551 ? -31.382 -17.752 54.512 1.000 14.106 551 PRO AAA N 1
ATOM 4153 C CA . PRO A 1 551 ? -30.611 -16.519 54.744 1.000 13.608 551 PRO AAA CA 1
ATOM 4154 C C . PRO A 1 551 ? -29.620 -16.630 55.885 1.000 14.453 551 PRO AAA C 1
ATOM 4155 O O . PRO A 1 551 ? -29.943 -17.211 56.948 1.000 16.432 551 PRO AAA O 1
ATOM 4159 N N . ILE A 1 552 ? -28.439 -16.094 55.689 1.000 13.012 552 ILE AAA N 1
ATOM 4160 C CA . ILE A 1 552 ? -27.516 -15.771 56.775 1.000 12.807 552 ILE AAA CA 1
ATOM 4161 C C . ILE A 1 552 ? -28.031 -14.451 57.342 1.000 14.012 552 ILE AAA C 1
ATOM 4162 O O . ILE A 1 552 ? -28.049 -13.408 56.672 1.000 13.698 552 ILE AAA O 1
ATOM 4167 N N . ARG A 1 553 ? -28.527 -14.502 58.576 1.000 14.920 553 ARG AAA N 1
ATOM 4168 C CA . ARG A 1 553 ? -29.324 -13.377 59.052 1.000 15.040 553 ARG AAA CA 1
ATOM 4169 C C . ARG A 1 553 ? -28.483 -12.110 59.136 1.000 14.073 553 ARG AAA C 1
ATOM 4170 O O . ARG A 1 553 ? -27.317 -12.126 59.575 1.000 14.814 553 ARG AAA O 1
ATOM 4178 N N . GLY A 1 554 ? -29.103 -11.020 58.624 1.000 13.222 554 GLY AAA N 1
ATOM 4179 C CA . GLY A 1 554 ? -28.440 -9.723 58.635 1.000 14.463 554 GLY AAA CA 1
ATOM 4180 C C . GLY A 1 554 ? -27.507 -9.486 57.442 1.000 14.461 554 GLY AAA C 1
ATOM 4181 O O . GLY A 1 554 ? -26.968 -8.385 57.334 1.000 14.794 554 GLY AAA O 1
ATOM 4182 N N . LEU A 1 555 ? -27.307 -10.487 56.558 1.000 12.777 555 LEU AAA N 1
ATOM 4183 C CA . LEU A 1 555 ? -26.341 -10.305 55.463 1.000 13.486 555 LEU AAA CA 1
ATOM 4184 C C . LEU A 1 555 ? -27.067 -10.211 54.111 1.000 11.983 555 LEU AAA C 1
ATOM 4185 O O . LEU A 1 555 ? -27.801 -11.128 53.729 1.000 12.515 555 LEU AAA O 1
ATOM 4190 N N . TYR A 1 556 ? -26.745 -9.144 53.359 1.000 11.466 556 TYR AAA N 1
ATOM 4191 C CA . TYR A 1 556 ? -27.377 -8.866 52.071 1.000 11.052 556 TYR AAA CA 1
ATOM 4192 C C . TYR A 1 556 ? -26.287 -8.517 51.060 1.000 10.740 556 TYR AAA C 1
ATOM 4193 O O . TYR A 1 556 ? -25.165 -8.106 51.384 1.000 11.832 556 TYR AAA O 1
ATOM 4202 N N . GLY A 1 557 ? -26.690 -8.638 49.788 1.000 10.969 557 GLY AAA N 1
ATOM 4203 C CA . GLY A 1 557 ? -25.808 -8.201 48.703 1.000 10.390 557 GLY AAA CA 1
ATOM 4204 C C . GLY A 1 557 ? -26.660 -7.842 47.493 1.000 10.269 557 GLY AAA C 1
ATOM 4205 O O . GLY A 1 557 ? -27.724 -8.449 47.250 1.000 11.940 557 GLY AAA O 1
ATOM 4206 N N . VAL A 1 558 ? -26.135 -6.839 46.769 1.000 10.646 558 VAL AAA N 1
ATOM 4207 C CA . VAL A 1 558 ? -26.850 -6.265 45.630 1.000 10.665 558 VAL AAA CA 1
ATOM 4208 C C . VAL A 1 558 ? -25.806 -5.958 44.542 1.000 10.289 558 VAL AAA C 1
ATOM 4209 O O . VAL A 1 558 ? -24.699 -5.492 44.855 1.000 11.062 558 VAL AAA O 1
ATOM 4213 N N . GLY A 1 559 ? -26.213 -6.080 43.271 1.000 11.014 559 GLY AAA N 1
ATOM 4214 C CA . GLY A 1 559 ? -25.350 -5.662 42.147 1.000 10.585 559 GLY AAA CA 1
ATOM 4215 C C . GLY A 1 559 ? -24.346 -6.755 41.761 1.000 10.981 559 GLY AAA C 1
ATOM 4216 O O . GLY A 1 559 ? -24.568 -7.939 41.998 1.000 10.683 559 GLY AAA O 1
ATOM 4217 N N . ASN A 1 560 ? -23.242 -6.320 41.138 1.000 10.021 560 ASN AAA N 1
ATOM 4218 C CA . ASN A 1 560 ? -22.351 -7.317 40.538 1.000 9.909 560 ASN AAA CA 1
ATOM 4219 C C . ASN A 1 560 ? -21.597 -8.140 41.593 1.000 11.063 560 ASN AAA C 1
ATOM 4220 O O . ASN A 1 560 ? -20.999 -9.153 41.225 1.000 11.419 560 ASN AAA O 1
ATOM 4225 N N . CYS A 1 561 ? -21.683 -7.785 42.884 1.000 10.307 561 CYS AAA N 1
ATOM 4226 C CA . CYS A 1 561 ? -20.995 -8.639 43.850 1.000 10.199 561 CYS AAA CA 1
ATOM 4227 C C . CYS A 1 561 ? -21.758 -9.927 44.175 1.000 10.159 561 CYS AAA C 1
ATOM 4228 O O . CYS A 1 561 ? -21.156 -10.814 44.790 1.000 10.618 561 CYS AAA O 1
ATOM 4231 N N . VAL A 1 562 ? -23.035 -10.036 43.764 1.000 10.312 562 VAL AAA N 1
ATOM 4232 C CA . VAL A 1 562 ? -23.802 -11.265 43.984 1.000 11.153 562 VAL AAA CA 1
ATOM 4233 C C . VAL A 1 562 ? -24.207 -11.840 42.624 1.000 10.460 562 VAL AAA C 1
ATOM 4234 O O . VAL A 1 562 ? -24.028 -11.234 41.580 1.000 11.658 562 VAL AAA O 1
ATOM 4238 N N . ALA A 1 563 ? -24.753 -13.067 42.648 1.000 11.340 563 ALA AAA N 1
ATOM 4239 C CA . ALA A 1 563 ? -25.114 -13.717 41.395 1.000 10.456 563 ALA AAA CA 1
ATOM 4240 C C . ALA A 1 563 ? -26.241 -13.003 40.650 1.000 11.459 563 ALA AAA C 1
ATOM 4241 O O . ALA A 1 563 ? -27.312 -12.764 41.199 1.000 12.019 563 ALA AAA O 1
ATOM 4243 N N . SER A 1 564 ? -26.023 -12.726 39.369 1.000 10.902 564 SER AAA N 1
ATOM 4244 C CA . SER A 1 564 ? -27.086 -12.272 38.468 1.000 10.630 564 SER AAA CA 1
ATOM 4245 C C . SER A 1 564 ? -27.916 -13.470 38.015 1.000 11.894 564 SER AAA C 1
ATOM 4246 O O . SER A 1 564 ? -27.360 -14.551 37.814 1.000 13.216 564 SER AAA O 1
ATOM 4249 N N . ALA A 1 565 ? -29.206 -13.269 37.808 1.000 11.782 565 ALA AAA N 1
ATOM 4250 C CA . ALA A 1 565 ? -30.073 -14.305 37.256 1.000 12.462 565 ALA AAA CA 1
ATOM 4251 C C . ALA A 1 565 ? -30.012 -14.360 35.732 1.000 12.842 565 ALA AAA C 1
ATOM 4252 O O . ALA A 1 565 ? -30.718 -15.172 35.118 1.000 13.809 565 ALA AAA O 1
ATOM 4254 N N . SER A 1 566 ? -29.163 -13.544 35.101 1.000 11.736 566 SER AAA N 1
ATOM 4255 C CA . SER A 1 566 ? -29.139 -13.467 33.634 1.000 11.846 566 SER AAA CA 1
ATOM 4256 C C . SER A 1 566 ? -28.101 -14.385 32.976 1.000 11.049 566 SER AAA C 1
ATOM 4257 O O . SER A 1 566 ? -27.900 -14.255 31.762 1.000 11.875 566 SER AAA O 1
ATOM 4260 N N A SER A 1 567 ? -27.467 -15.301 33.731 0.500 10.316 567 SER AAA N 1
ATOM 4261 N N B SER A 1 567 ? -27.466 -15.293 33.735 0.500 12.463 567 SER AAA N 1
ATOM 4262 C CA A SER A 1 567 ? -26.556 -16.267 33.120 0.500 9.724 567 SER AAA CA 1
ATOM 4263 C CA B SER A 1 567 ? -26.537 -16.248 33.136 0.500 13.070 567 SER AAA CA 1
ATOM 4264 C C A SER A 1 567 ? -25.507 -15.517 32.302 0.500 10.237 567 SER AAA C 1
ATOM 4265 C C B SER A 1 567 ? -25.499 -15.506 32.302 0.500 12.289 567 SER AAA C 1
ATOM 4266 O O A SER A 1 567 ? -24.875 -14.602 32.836 0.500 10.071 567 SER AAA O 1
ATOM 4267 O O B SER A 1 567 ? -24.866 -14.591 32.830 0.500 11.998 567 SER AAA O 1
ATOM 4272 N N . GLY A 1 568 ? -25.322 -15.894 31.038 1.000 10.700 568 GLY AAA N 1
ATOM 4273 C CA . GLY A 1 568 ? -24.351 -15.242 30.188 1.000 10.533 568 GLY AAA CA 1
ATOM 4274 C C . GLY A 1 568 ? -24.962 -14.207 29.243 1.000 10.289 568 GLY AAA C 1
ATOM 4275 O O . GLY A 1 568 ? -24.288 -13.756 28.309 1.000 11.773 568 GLY AAA O 1
ATOM 4276 N N . ALA A 1 569 ? -26.216 -13.798 29.512 1.000 10.148 569 ALA AAA N 1
ATOM 4277 C CA . ALA A 1 569 ? -26.983 -12.988 28.568 1.000 10.310 569 ALA AAA CA 1
ATOM 4278 C C . ALA A 1 569 ? -26.968 -11.505 28.941 1.000 11.227 569 ALA AAA C 1
ATOM 4279 O O . ALA A 1 569 ? -26.783 -11.131 30.108 1.000 11.172 569 ALA AAA O 1
ATOM 4281 N N . TYR A 1 570 ? -27.186 -10.668 27.918 1.000 10.642 570 TYR AAA N 1
ATOM 4282 C CA . TYR A 1 570 ? -27.218 -9.230 28.088 1.000 10.415 570 TYR AAA CA 1
ATOM 4283 C C . TYR A 1 570 ? -28.467 -8.776 27.340 1.000 11.431 570 TYR AAA C 1
ATOM 4284 O O . TYR A 1 570 ? -28.464 -8.654 26.110 1.000 11.315 570 TYR AAA O 1
ATOM 4293 N N . TRP A 1 571 ? -29.571 -8.569 28.091 1.000 10.566 571 TRP AAA N 1
ATOM 4294 C CA . TRP A 1 571 ? -30.885 -8.515 27.422 1.000 11.019 571 TRP AAA CA 1
ATOM 4295 C C . TRP A 1 571 ? -31.118 -7.271 26.580 1.000 10.907 571 TRP AAA C 1
ATOM 4296 O O . TRP A 1 571 ? -31.880 -7.285 25.602 1.000 11.809 571 TRP AAA O 1
ATOM 4307 N N . ALA A 1 572 ? -30.494 -6.178 26.969 1.000 10.567 572 ALA AAA N 1
ATOM 4308 C CA . ALA A 1 572 ? -30.801 -4.852 26.415 1.000 10.799 572 ALA AAA CA 1
ATOM 4309 C C . ALA A 1 572 ? -29.819 -3.873 27.053 1.000 10.285 572 ALA AAA C 1
ATOM 4310 O O . ALA A 1 572 ? -29.216 -4.186 28.109 1.000 11.074 572 ALA AAA O 1
ATOM 4312 N N . GLY A 1 573 ? -29.681 -2.695 26.440 1.000 10.996 573 GLY AAA N 1
ATOM 4313 C CA . GLY A 1 573 ? -28.886 -1.673 27.125 1.000 11.665 573 GLY AAA CA 1
ATOM 4314 C C . GLY A 1 573 ? -29.580 -1.325 28.439 1.000 11.252 573 GLY AAA C 1
ATOM 4315 O O . GLY A 1 573 ? -30.810 -1.210 28.531 1.000 12.274 573 GLY AAA O 1
ATOM 4316 N N . GLY A 1 574 ? -28.789 -1.224 29.512 1.000 10.423 574 GLY AAA N 1
ATOM 4317 C CA . GLY A 1 574 ? -29.339 -0.959 30.841 1.000 9.787 574 GLY AAA CA 1
ATOM 4318 C C . GLY A 1 574 ? -29.692 -2.212 31.607 1.000 10.601 574 GLY AAA C 1
ATOM 4319 O O . GLY A 1 574 ? -30.241 -2.130 32.717 1.000 11.113 574 GLY AAA O 1
ATOM 4320 N N . ALA A 1 575 ? -29.345 -3.393 31.065 1.000 10.378 575 ALA AAA N 1
ATOM 4321 C CA . ALA A 1 575 ? -29.733 -4.630 31.735 1.000 10.749 575 ALA AAA CA 1
ATOM 4322 C C . ALA A 1 575 ? -28.897 -4.974 32.965 1.000 10.925 575 ALA AAA C 1
ATOM 4323 O O . ALA A 1 575 ? -29.228 -5.959 33.661 1.000 11.408 575 ALA AAA O 1
ATOM 4325 N N . THR A 1 576 ? -27.817 -4.203 33.256 1.000 10.218 576 THR AAA N 1
ATOM 4326 C CA . THR A 1 576 ? -27.156 -4.401 34.553 1.000 10.241 576 THR AAA CA 1
ATOM 4327 C C . THR A 1 576 ? -27.755 -3.484 35.616 1.000 10.170 576 THR AAA C 1
ATOM 4328 O O . THR A 1 576 ? -28.104 -3.961 36.707 1.000 10.135 576 THR AAA O 1
ATOM 4332 N N . LEU A 1 577 ? -27.945 -2.198 35.252 1.000 10.538 577 LEU AAA N 1
ATOM 4333 C CA . LEU A 1 577 ? -28.348 -1.244 36.285 1.000 10.468 577 LEU AAA CA 1
ATOM 4334 C C . LEU A 1 577 ? -29.837 -1.278 36.610 1.000 10.546 577 LEU AAA C 1
ATOM 4335 O O . LEU A 1 577 ? -30.221 -1.019 37.751 1.000 11.691 577 LEU AAA O 1
ATOM 4340 N N . GLY A 1 578 ? -30.692 -1.591 35.634 1.000 11.306 578 GLY AAA N 1
ATOM 4341 C CA . GLY A 1 578 ? -32.125 -1.600 35.960 1.000 11.520 578 GLY AAA CA 1
ATOM 4342 C C . GLY A 1 578 ? -32.454 -2.686 36.981 1.000 10.945 578 GLY AAA C 1
ATOM 4343 O O . GLY A 1 578 ? -33.059 -2.466 38.032 1.000 11.394 578 GLY AAA O 1
ATOM 4344 N N . PRO A 1 579 ? -32.053 -3.933 36.737 1.000 11.688 579 PRO AAA N 1
ATOM 4345 C CA . PRO A 1 579 ? -32.249 -4.986 37.728 1.000 11.273 579 PRO AAA CA 1
ATOM 4346 C C . PRO A 1 579 ? -31.559 -4.654 39.053 1.000 11.248 579 PRO AAA C 1
ATOM 4347 O O . PRO A 1 579 ? -32.113 -4.945 40.100 1.000 11.595 579 PRO AAA O 1
ATOM 4351 N N . MET A 1 580 ? -30.378 -4.014 39.028 1.000 11.560 580 MET AAA N 1
ATOM 4352 C CA . MET A 1 580 ? -29.688 -3.707 40.269 1.000 12.094 580 MET AAA CA 1
ATOM 4353 C C . MET A 1 580 ? -30.529 -2.781 41.163 1.000 11.912 580 MET AAA C 1
ATOM 4354 O O . MET A 1 580 ? -30.544 -2.974 42.388 1.000 11.803 580 MET AAA O 1
ATOM 4359 N N A ILE A 1 581 ? -31.153 -1.765 40.561 0.500 12.010 581 ILE AAA N 1
ATOM 4360 N N B ILE A 1 581 ? -31.158 -1.749 40.569 0.500 11.238 581 ILE AAA N 1
ATOM 4361 C CA A ILE A 1 581 ? -31.959 -0.827 41.344 0.500 11.837 581 ILE AAA CA 1
ATOM 4362 C CA B ILE A 1 581 ? -31.953 -0.848 41.419 0.500 10.570 581 ILE AAA CA 1
ATOM 4363 C C A ILE A 1 581 ? -33.175 -1.561 41.930 0.500 12.441 581 ILE AAA C 1
ATOM 4364 C C B ILE A 1 581 ? -33.186 -1.576 41.952 0.500 11.619 581 ILE AAA C 1
ATOM 4365 O O A ILE A 1 581 ? -33.585 -1.281 43.059 0.500 12.340 581 ILE AAA O 1
ATOM 4366 O O B ILE A 1 581 ? -33.615 -1.298 43.071 0.500 11.481 581 ILE AAA O 1
ATOM 4375 N N . ALA A 1 582 ? -33.753 -2.521 41.182 1.000 11.111 582 ALA AAA N 1
ATOM 4376 C CA . ALA A 1 582 ? -34.848 -3.347 41.705 1.000 11.211 582 ALA AAA CA 1
ATOM 4377 C C . ALA A 1 582 ? -34.414 -4.058 42.983 1.000 11.524 582 ALA AAA C 1
ATOM 4378 O O . ALA A 1 582 ? -35.155 -4.062 43.974 1.000 11.967 582 ALA AAA O 1
ATOM 4380 N N . PHE A 1 583 ? -33.232 -4.682 42.947 1.000 10.787 583 PHE AAA N 1
ATOM 4381 C CA . PHE A 1 583 ? -32.815 -5.465 44.085 1.000 11.378 583 PHE AAA CA 1
ATOM 4382 C C . PHE A 1 583 ? -32.302 -4.585 45.229 1.000 11.284 583 PHE AAA C 1
ATOM 4383 O O . PHE A 1 583 ? -32.444 -4.969 46.389 1.000 11.548 583 PHE AAA O 1
ATOM 4391 N N . ALA A 1 584 ? -31.750 -3.394 44.944 1.000 11.382 584 ALA AAA N 1
ATOM 4392 C CA . ALA A 1 584 ? -31.411 -2.467 46.036 1.000 11.386 584 ALA AAA CA 1
ATOM 4393 C C . ALA A 1 584 ? -32.688 -2.107 46.811 1.000 11.324 584 ALA AAA C 1
ATOM 4394 O O . ALA A 1 584 ? -32.661 -2.006 48.037 1.000 12.477 584 ALA AAA O 1
ATOM 4396 N N . TYR A 1 585 ? -33.773 -1.830 46.064 1.000 11.265 585 TYR AAA N 1
ATOM 4397 C CA . TYR A 1 585 ? -35.055 -1.522 46.697 1.000 11.250 585 TYR AAA CA 1
ATOM 4398 C C . TYR A 1 585 ? -35.551 -2.687 47.547 1.000 11.461 585 TYR AAA C 1
ATOM 4399 O O . TYR A 1 585 ? -35.939 -2.513 48.731 1.000 12.122 585 TYR AAA O 1
ATOM 4408 N N . ARG A 1 586 ? -35.543 -3.896 46.970 1.000 10.762 586 ARG AAA N 1
ATOM 4409 C CA . ARG A 1 586 ? -36.107 -5.020 47.703 1.000 10.481 586 ARG AAA CA 1
ATOM 4410 C C . ARG A 1 586 ? -35.220 -5.332 48.912 1.000 11.820 586 ARG AAA C 1
ATOM 4411 O O . ARG A 1 586 ? -35.702 -5.681 49.988 1.000 12.378 586 ARG AAA O 1
ATOM 4419 N N . ALA A 1 587 ? -33.902 -5.244 48.754 1.000 11.425 587 ALA AAA N 1
ATOM 4420 C CA . ALA A 1 587 ? -32.978 -5.506 49.856 1.000 10.948 587 ALA AAA CA 1
ATOM 4421 C C . ALA A 1 587 ? -33.152 -4.494 50.975 1.000 12.024 587 ALA AAA C 1
ATOM 4422 O O . ALA A 1 587 ? -33.166 -4.888 52.140 1.000 12.271 587 ALA AAA O 1
ATOM 4424 N N . ALA A 1 588 ? -33.227 -3.198 50.649 1.000 12.687 588 ALA AAA N 1
ATOM 4425 C CA . ALA A 1 588 ? -33.395 -2.196 51.709 1.000 12.372 588 ALA AAA CA 1
ATOM 4426 C C . ALA A 1 588 ? -34.727 -2.366 52.406 1.000 12.705 588 ALA AAA C 1
ATOM 4427 O O . ALA A 1 588 ? -34.794 -2.182 53.612 1.000 13.168 588 ALA AAA O 1
ATOM 4429 N N . ASN A 1 589 ? -35.752 -2.757 51.656 1.000 11.957 589 ASN AAA N 1
ATOM 4430 C CA . ASN A 1 589 ? -37.039 -2.954 52.287 1.000 12.840 589 ASN AAA CA 1
ATOM 4431 C C . ASN A 1 589 ? -36.972 -4.121 53.270 1.000 14.120 589 ASN AAA C 1
ATOM 4432 O O . ASN A 1 589 ? -37.528 -4.052 54.378 1.000 15.137 589 ASN AAA O 1
ATOM 4437 N N . ALA A 1 590 ? -36.302 -5.223 52.894 1.000 13.031 590 ALA AAA N 1
ATOM 4438 C CA . ALA A 1 590 ? -36.191 -6.384 53.772 1.000 13.435 590 ALA AAA CA 1
ATOM 4439 C C . ALA A 1 590 ? -35.259 -6.066 54.936 1.000 13.536 590 ALA AAA C 1
ATOM 4440 O O . ALA A 1 590 ? -35.565 -6.421 56.080 1.000 15.396 590 ALA AAA O 1
ATOM 4442 N N . ALA A 1 591 ? -34.132 -5.401 54.676 1.000 13.534 591 ALA AAA N 1
ATOM 4443 C CA . ALA A 1 591 ? -33.176 -5.049 55.722 1.000 12.792 591 ALA AAA CA 1
ATOM 4444 C C . ALA A 1 591 ? -33.847 -4.178 56.782 1.000 13.143 591 ALA AAA C 1
ATOM 4445 O O . ALA A 1 591 ? -33.541 -4.312 57.965 1.000 12.993 591 ALA AAA O 1
ATOM 4447 N N . HIS A 1 592 ? -34.758 -3.289 56.326 1.000 13.010 592 HIS AAA N 1
ATOM 4448 C CA . HIS A 1 592 ? -35.411 -2.405 57.288 1.000 13.375 592 HIS AAA CA 1
ATOM 4449 C C . HIS A 1 592 ? -36.227 -3.229 58.278 1.000 14.386 592 HIS AAA C 1
ATOM 4450 O O . HIS A 1 592 ? -36.368 -2.812 59.447 1.000 14.413 592 HIS AAA O 1
ATOM 4457 N N . GLY A 1 593 ? -36.756 -4.390 57.824 1.000 14.498 593 GLY AAA N 1
ATOM 4458 C CA . GLY A 1 593 ? -37.590 -5.246 58.651 1.000 15.063 593 GLY AAA CA 1
ATOM 4459 C C . GLY A 1 593 ? -36.807 -6.103 59.640 1.000 16.739 593 GLY AAA C 1
ATOM 4460 O O . GLY A 1 593 ? -37.439 -6.807 60.447 1.000 18.274 593 GLY AAA O 1
ATOM 4461 N N . GLU A 1 594 ? -35.478 -6.104 59.594 1.000 14.088 594 GLU AAA N 1
ATOM 4462 C CA . GLU A 1 594 ? -34.676 -6.914 60.497 1.000 15.214 594 GLU AAA CA 1
ATOM 4463 C C . GLU A 1 594 ? -34.840 -6.390 61.914 1.000 16.578 594 GLU AAA C 1
ATOM 4464 O O . GLU A 1 594 ? -34.923 -5.184 62.129 1.000 17.146 594 GLU AAA O 1
ATOM 4470 N N . PRO A 1 595 ? -34.796 -7.266 62.934 1.000 18.149 595 PRO AAA N 1
ATOM 4471 C CA . PRO A 1 595 ? -34.730 -6.770 64.313 1.000 20.266 595 PRO AAA CA 1
ATOM 4472 C C . PRO A 1 595 ? -33.371 -6.133 64.549 1.000 22.265 595 PRO AAA C 1
ATOM 4473 O O . PRO A 1 595 ? -32.388 -6.389 63.829 1.000 22.273 595 PRO AAA O 1
ATOM 4477 N N . LYS A 1 596 ? -33.295 -5.195 65.504 1.000 19.924 596 LYS AAA N 1
ATOM 4478 C CA . LYS A 1 596 ? -32.018 -4.688 65.937 1.000 20.391 596 LYS AAA CA 1
ATOM 4479 C C . LYS A 1 596 ? -31.405 -5.786 66.792 1.000 26.300 596 LYS AAA C 1
ATOM 4480 O O . LYS A 1 596 ? -32.086 -6.338 67.665 1.000 31.021 596 LYS AAA O 1
ATOM 4486 N N . ARG A 1 597 ? -30.150 -6.146 66.511 1.000 21.319 597 ARG AAA N 1
ATOM 4487 C CA . ARG A 1 597 ? -29.534 -7.266 67.209 1.000 22.196 597 ARG AAA CA 1
ATOM 4488 C C . ARG A 1 597 ? -28.191 -6.848 67.786 1.000 26.280 597 ARG AAA C 1
ATOM 4489 O O . ARG A 1 597 ? -27.693 -5.758 67.482 1.000 27.885 597 ARG AAA O 1
ATOM 4497 N N . THR A 1 598 ? -27.613 -7.743 68.624 0.500 21.708 598 THR AAA N 1
ATOM 4498 C CA . THR A 1 598 ? -26.285 -7.598 69.207 0.500 21.999 598 THR AAA CA 1
ATOM 4499 C C . THR A 1 598 ? -25.383 -8.813 68.917 0.500 19.052 598 THR AAA C 1
ATOM 4500 O O . THR A 1 598 ? -25.947 -9.869 68.626 0.500 15.843 598 THR AAA O 1
ATOM 4504 N N . SER B 1 64 ? -17.338 -39.638 71.671 1.000 54.215 64 SER BaB N 1
ATOM 4505 C CA . SER B 1 64 ? -17.759 -38.569 70.720 1.000 55.968 64 SER BaB CA 1
ATOM 4506 C C . SER B 1 64 ? -17.471 -38.996 69.274 1.000 48.304 64 SER BaB C 1
ATOM 4507 O O . SER B 1 64 ? -18.148 -38.568 68.353 1.000 43.606 64 SER BaB O 1
ATOM 4510 N N . PHE B 1 65 ? -16.535 -39.927 69.096 1.000 43.666 65 PHE BaB N 1
ATOM 4511 C CA . PHE B 1 65 ? -16.306 -40.482 67.779 1.000 37.138 65 PHE BaB CA 1
ATOM 4512 C C . PHE B 1 65 ? -16.605 -41.977 67.827 1.000 34.197 65 PHE BaB C 1
ATOM 4513 O O . PHE B 1 65 ? -16.264 -42.674 68.784 1.000 40.325 65 PHE BaB O 1
ATOM 4521 N N . SER B 1 66 ? -17.209 -42.499 66.774 1.000 27.962 66 SER BaB N 1
ATOM 4522 C CA . SER B 1 66 ? -17.549 -43.904 66.781 1.000 29.195 66 SER BaB CA 1
ATOM 4523 C C . SER B 1 66 ? -16.382 -44.770 66.287 1.000 32.298 66 SER BaB C 1
ATOM 4524 O O . SER B 1 66 ? -16.409 -45.990 66.414 1.000 30.110 66 SER BaB O 1
ATOM 4527 N N . ALA B 1 67 ? -15.353 -44.151 65.697 1.000 26.141 67 ALA BaB N 1
ATOM 4528 C CA . ALA B 1 67 ? -14.200 -44.896 65.190 1.000 22.030 67 ALA BaB CA 1
ATOM 4529 C C . ALA B 1 67 ? -13.051 -43.901 65.059 1.000 22.618 67 ALA BaB C 1
ATOM 4530 O O . ALA B 1 67 ? -13.274 -42.684 65.007 1.000 22.185 67 ALA BaB O 1
ATOM 4532 N N . GLU B 1 68 ? -11.808 -44.412 65.064 1.000 20.727 68 GLU BaB N 1
ATOM 4533 C CA . GLU B 1 68 ? -10.615 -43.585 65.052 1.000 19.749 68 GLU BaB CA 1
ATOM 4534 C C . GLU B 1 68 ? -9.562 -44.287 64.200 1.000 18.615 68 GLU BaB C 1
ATOM 4535 O O . GLU B 1 68 ? -9.338 -45.480 64.363 1.000 20.313 68 GLU BaB O 1
ATOM 4541 N N . TYR B 1 69 ? -8.911 -43.527 63.297 1.000 16.518 69 TYR BaB N 1
ATOM 4542 C CA . TYR B 1 69 ? -7.815 -44.031 62.482 1.000 15.257 69 TYR BaB CA 1
ATOM 4543 C C . TYR B 1 69 ? -6.753 -42.954 62.379 1.000 14.049 69 TYR BaB C 1
ATOM 4544 O O . TYR B 1 69 ? -7.047 -41.777 62.588 1.000 15.703 69 TYR BaB O 1
ATOM 4553 N N . ASP B 1 70 ? -5.533 -43.319 61.994 1.000 14.510 70 ASP BaB N 1
ATOM 4554 C CA . ASP B 1 70 ? -4.501 -42.330 61.722 1.000 14.746 70 ASP BaB CA 1
ATOM 4555 C C . ASP B 1 70 ? -4.906 -41.455 60.519 1.000 14.377 70 ASP BaB C 1
ATOM 4556 O O . ASP B 1 70 ? -4.784 -40.219 60.547 1.000 14.668 70 ASP BaB O 1
ATOM 4561 N N A ILE B 1 71 ? -5.350 -42.117 59.449 0.500 13.250 71 ILE BaB N 1
ATOM 4562 N N B ILE B 1 71 ? -5.362 -42.117 59.450 0.500 13.622 71 ILE BaB N 1
ATOM 4563 C CA A ILE B 1 71 ? -5.660 -41.431 58.209 0.500 13.299 71 ILE BaB CA 1
ATOM 4564 C CA B ILE B 1 71 ? -5.649 -41.451 58.190 0.500 13.891 71 ILE BaB CA 1
ATOM 4565 C C A ILE B 1 71 ? -7.034 -41.857 57.720 0.500 13.402 71 ILE BaB C 1
ATOM 4566 C C B ILE B 1 71 ? -7.037 -41.859 57.724 0.500 13.776 71 ILE BaB C 1
ATOM 4567 O O A ILE B 1 71 ? -7.347 -43.047 57.615 0.500 13.274 71 ILE BaB O 1
ATOM 4568 O O B ILE B 1 71 ? -7.348 -43.049 57.612 0.500 13.583 71 ILE BaB O 1
ATOM 4577 N N . VAL B 1 72 ? -7.876 -40.842 57.434 1.000 13.009 72 VAL BaB N 1
ATOM 4578 C CA . VAL B 1 72 ? -9.236 -41.080 56.949 1.000 13.078 72 VAL BaB CA 1
ATOM 4579 C C . VAL B 1 72 ? -9.269 -40.607 55.503 1.000 12.697 72 VAL BaB C 1
ATOM 4580 O O . VAL B 1 72 ? -9.022 -39.430 55.234 1.000 13.707 72 VAL BaB O 1
ATOM 4584 N N . VAL B 1 73 ? -9.534 -41.572 54.604 1.000 11.919 73 VAL BaB N 1
ATOM 4585 C CA . VAL B 1 73 ? -9.596 -41.264 53.177 1.000 12.435 73 VAL BaB CA 1
ATOM 4586 C C . VAL B 1 73 ? -11.045 -41.273 52.721 1.000 13.063 73 VAL BaB C 1
ATOM 4587 O O . VAL B 1 73 ? -11.829 -42.135 53.115 1.000 13.016 73 VAL BaB O 1
ATOM 4591 N N . VAL B 1 74 ? -11.417 -40.282 51.890 1.000 11.627 74 VAL BaB N 1
ATOM 4592 C CA . VAL B 1 74 ? -12.800 -40.168 51.441 1.000 12.171 74 VAL BaB CA 1
ATOM 4593 C C . VAL B 1 74 ? -12.857 -40.466 49.943 1.000 13.078 74 VAL BaB C 1
ATOM 4594 O O . VAL B 1 74 ? -12.351 -39.684 49.123 1.000 14.211 74 VAL BaB O 1
ATOM 4598 N N . GLY B 1 75 ? -13.518 -41.546 49.543 1.000 12.243 75 GLY BaB N 1
ATOM 4599 C CA . GLY B 1 75 ? -13.644 -41.941 48.131 1.000 12.344 75 GLY BaB CA 1
ATOM 4600 C C . GLY B 1 75 ? -12.743 -43.144 47.788 1.000 11.691 75 GLY BaB C 1
ATOM 4601 O O . GLY B 1 75 ? -11.625 -43.272 48.313 1.000 11.886 75 GLY BaB O 1
ATOM 4602 N N . SER B 1 76 ? -13.246 -44.007 46.895 1.000 11.776 76 SER BaB N 1
ATOM 4603 C CA . SER B 1 76 ? -12.583 -45.281 46.600 1.000 10.736 76 SER BaB CA 1
ATOM 4604 C C . SER B 1 76 ? -12.252 -45.447 45.120 1.000 11.936 76 SER BaB C 1
ATOM 4605 O O . SER B 1 76 ? -12.166 -46.575 44.615 1.000 12.017 76 SER BaB O 1
ATOM 4608 N N . GLY B 1 77 ? -12.043 -44.334 44.402 1.000 11.437 77 GLY BaB N 1
ATOM 4609 C CA . GLY B 1 77 ? -11.466 -44.368 43.065 1.000 11.476 77 GLY BaB CA 1
ATOM 4610 C C . GLY B 1 77 ? -9.935 -44.376 43.140 1.000 11.440 77 GLY BaB C 1
ATOM 4611 O O . GLY B 1 77 ? -9.345 -44.662 44.189 1.000 10.920 77 GLY BaB O 1
ATOM 4612 N N . CYS B 1 78 ? -9.280 -43.994 42.053 1.000 10.994 78 CYS BaB N 1
ATOM 4613 C CA . CYS B 1 78 ? -7.820 -43.954 42.029 1.000 11.583 78 CYS BaB CA 1
ATOM 4614 C C . CYS B 1 78 ? -7.281 -43.066 43.162 1.000 11.335 78 CYS BaB C 1
ATOM 4615 O O . CYS B 1 78 ? -6.382 -43.501 43.903 1.000 11.053 78 CYS BaB O 1
ATOM 4618 N N . ALA B 1 79 ? -7.812 -41.847 43.297 1.000 10.712 79 ALA BaB N 1
ATOM 4619 C CA . ALA B 1 79 ? -7.205 -40.939 44.269 1.000 11.219 79 ALA BaB CA 1
ATOM 4620 C C . ALA B 1 79 ? -7.265 -41.527 45.681 1.000 10.629 79 ALA BaB C 1
ATOM 4621 O O . ALA B 1 79 ? -6.265 -41.505 46.425 1.000 12.067 79 ALA BaB O 1
ATOM 4623 N N . GLY B 1 80 ? -8.415 -42.050 46.082 1.000 10.845 80 GLY BaB N 1
ATOM 4624 C CA . GLY B 1 80 ? -8.566 -42.512 47.462 1.000 10.974 80 GLY BaB CA 1
ATOM 4625 C C . GLY B 1 80 ? -7.828 -43.837 47.660 1.000 11.009 80 GLY BaB C 1
ATOM 4626 O O . GLY B 1 80 ? -7.154 -43.983 48.683 1.000 12.541 80 GLY BaB O 1
ATOM 4627 N N . LEU B 1 81 ? -7.946 -44.774 46.712 1.000 10.481 81 LEU BaB N 1
ATOM 4628 C CA . LEU B 1 81 ? -7.280 -46.054 46.964 1.000 10.892 81 LEU BaB CA 1
ATOM 4629 C C . LEU B 1 81 ? -5.763 -45.893 47.013 1.000 10.754 81 LEU BaB C 1
ATOM 4630 O O . LEU B 1 81 ? -5.128 -46.502 47.871 1.000 11.250 81 LEU BaB O 1
ATOM 4635 N N . THR B 1 82 ? -5.174 -45.142 46.074 1.000 11.217 82 THR BaB N 1
ATOM 4636 C CA . THR B 1 82 ? -3.733 -44.993 46.086 1.000 11.697 82 THR BaB CA 1
ATOM 4637 C C . THR B 1 82 ? -3.281 -44.178 47.286 1.000 11.796 82 THR BaB C 1
ATOM 4638 O O . THR B 1 82 ? -2.312 -44.561 47.942 1.000 11.799 82 THR BaB O 1
ATOM 4642 N N . SER B 1 83 ? -4.004 -43.116 47.661 1.000 11.018 83 SER BaB N 1
ATOM 4643 C CA . SER B 1 83 ? -3.624 -42.399 48.876 1.000 11.352 83 SER BaB CA 1
ATOM 4644 C C . SER B 1 83 ? -3.697 -43.345 50.089 1.000 11.312 83 SER BaB C 1
ATOM 4645 O O . SER B 1 83 ? -2.828 -43.252 50.976 1.000 11.812 83 SER BaB O 1
ATOM 4648 N N . ALA B 1 84 ? -4.725 -44.177 50.171 1.000 11.530 84 ALA BaB N 1
ATOM 4649 C CA . ALA B 1 84 ? -4.865 -45.076 51.310 1.000 11.879 84 ALA BaB CA 1
ATOM 4650 C C . ALA B 1 84 ? -3.706 -46.074 51.344 1.000 11.342 84 ALA BaB C 1
ATOM 4651 O O . ALA B 1 84 ? -3.159 -46.306 52.430 1.000 11.934 84 ALA BaB O 1
ATOM 4653 N N . LEU B 1 85 ? -3.357 -46.665 50.180 1.000 11.396 85 LEU BaB N 1
ATOM 4654 C CA . LEU B 1 85 ? -2.265 -47.642 50.130 1.000 11.436 85 LEU BaB CA 1
ATOM 4655 C C . LEU B 1 85 ? -0.955 -47.007 50.551 1.000 12.624 85 LEU BaB C 1
ATOM 4656 O O . LEU B 1 85 ? -0.229 -47.557 51.393 1.000 12.491 85 LEU BaB O 1
ATOM 4661 N N . PHE B 1 86 ? -0.597 -45.858 49.962 1.000 12.021 86 PHE BaB N 1
ATOM 4662 C CA . PHE B 1 86 ? 0.666 -45.232 50.325 1.000 11.545 86 PHE BaB CA 1
ATOM 4663 C C . PHE B 1 86 ? 0.670 -44.884 51.812 1.000 11.246 86 PHE BaB C 1
ATOM 4664 O O . PHE B 1 86 ? 1.716 -45.000 52.481 1.000 13.046 86 PHE BaB O 1
ATOM 4672 N N . SER B 1 87 ? -0.472 -44.469 52.351 1.000 11.531 87 SER BaB N 1
ATOM 4673 C CA . SER B 1 87 ? -0.542 -44.141 53.778 1.000 12.471 87 SER BaB CA 1
ATOM 4674 C C . SER B 1 87 ? -0.322 -45.386 54.632 1.000 13.189 87 SER BaB C 1
ATOM 4675 O O . SER B 1 87 ? 0.385 -45.332 55.675 1.000 13.614 87 SER BaB O 1
ATOM 4678 N N . ARG B 1 88 ? -0.973 -46.487 54.240 1.000 13.201 88 ARG BaB N 1
ATOM 4679 C CA . ARG B 1 88 ? -0.893 -47.746 54.985 1.000 12.873 88 ARG BaB CA 1
ATOM 4680 C C . ARG B 1 88 ? 0.534 -48.275 54.972 1.000 12.745 88 ARG BaB C 1
ATOM 4681 O O . ARG B 1 88 ? 1.009 -48.756 56.020 1.000 13.287 88 ARG BaB O 1
ATOM 4689 N N . TRP B 1 89 ? 1.247 -48.121 53.866 1.000 13.156 89 TRP BaB N 1
ATOM 4690 C CA . TRP B 1 89 ? 2.620 -48.648 53.752 1.000 13.235 89 TRP BaB CA 1
ATOM 4691 C C . TRP B 1 89 ? 3.614 -47.820 54.553 1.000 13.388 89 TRP BaB C 1
ATOM 4692 O O . TRP B 1 89 ? 4.801 -48.190 54.641 1.000 14.471 89 TRP BaB O 1
ATOM 4703 N N . HIS B 1 90 ? 3.178 -46.650 55.081 1.000 13.214 90 HIS BaB N 1
ATOM 4704 C CA . HIS B 1 90 ? 3.984 -45.920 56.050 1.000 14.164 90 HIS BaB CA 1
ATOM 4705 C C . HIS B 1 90 ? 3.677 -46.338 57.472 1.000 14.379 90 HIS BaB C 1
ATOM 4706 O O . HIS B 1 90 ? 4.202 -45.737 58.408 1.000 15.021 90 HIS BaB O 1
ATOM 4713 N N . GLY B 1 91 ? 2.836 -47.352 57.663 1.000 13.973 91 GLY BaB N 1
ATOM 4714 C CA . GLY B 1 91 ? 2.629 -47.828 59.021 1.000 15.417 91 GLY BaB CA 1
ATOM 4715 C C . GLY B 1 91 ? 1.381 -47.267 59.678 1.000 15.102 91 GLY BaB C 1
ATOM 4716 O O . GLY B 1 91 ? 1.042 -47.624 60.803 1.000 18.131 91 GLY BaB O 1
ATOM 4717 N N . ASN B 1 92 ? 0.620 -46.433 58.972 1.000 14.328 92 ASN BaB N 1
ATOM 4718 C CA . ASN B 1 92 ? -0.584 -45.840 59.541 1.000 14.009 92 ASN BaB CA 1
ATOM 4719 C C . ASN B 1 92 ? -1.800 -46.759 59.487 1.000 13.512 92 ASN BaB C 1
ATOM 4720 O O . ASN B 1 92 ? -1.941 -47.552 58.539 1.000 13.848 92 ASN BaB O 1
ATOM 4725 N N . SER B 1 93 ? -2.733 -46.579 60.441 1.000 14.034 93 SER BaB N 1
ATOM 4726 C CA . SER B 1 93 ? -4.044 -47.177 60.272 1.000 13.308 93 SER BaB CA 1
ATOM 4727 C C . SER B 1 93 ? -4.868 -46.278 59.346 1.000 13.502 93 SER BaB C 1
ATOM 4728 O O . SER B 1 93 ? -4.746 -45.057 59.417 1.000 14.480 93 SER BaB O 1
ATOM 4731 N N . VAL B 1 94 ? -5.669 -46.904 58.496 1.000 12.750 94 VAL BaB N 1
ATOM 4732 C CA . VAL B 1 94 ? -6.340 -46.169 57.418 1.000 12.761 94 VAL BaB CA 1
ATOM 4733 C C . VAL B 1 94 ? -7.743 -46.723 57.256 1.000 13.003 94 VAL BaB C 1
ATOM 4734 O O . VAL B 1 94 ? -7.927 -47.940 57.272 1.000 14.387 94 VAL BaB O 1
ATOM 4738 N N . VAL B 1 95 ? -8.720 -45.813 57.039 1.000 12.265 95 VAL BaB N 1
ATOM 4739 C CA . VAL B 1 95 ? -10.037 -46.203 56.560 1.000 12.518 95 VAL BaB CA 1
ATOM 4740 C C . VAL B 1 95 ? -10.323 -45.459 55.252 1.000 12.675 95 VAL BaB C 1
ATOM 4741 O O . VAL B 1 95 ? -9.873 -44.326 55.086 1.000 13.167 95 VAL BaB O 1
ATOM 4745 N N . VAL B 1 96 ? -11.070 -46.115 54.372 1.000 12.747 96 VAL BaB N 1
ATOM 4746 C CA . VAL B 1 96 ? -11.616 -45.517 53.157 1.000 11.384 96 VAL BaB CA 1
ATOM 4747 C C . VAL B 1 96 ? -13.125 -45.460 53.338 1.000 12.611 96 VAL BaB C 1
ATOM 4748 O O . VAL B 1 96 ? -13.753 -46.508 53.527 1.000 13.343 96 VAL BaB O 1
ATOM 4752 N N . LEU B 1 97 ? -13.688 -44.246 53.226 1.000 12.634 97 LEU BaB N 1
ATOM 4753 C CA . LEU B 1 97 ? -15.139 -44.053 53.342 1.000 12.733 97 LEU BaB CA 1
ATOM 4754 C C . LEU B 1 97 ? -15.693 -43.829 51.947 1.000 12.847 97 LEU BaB C 1
ATOM 4755 O O . LEU B 1 97 ? -15.201 -42.954 51.219 1.000 14.729 97 LEU BaB O 1
ATOM 4760 N N . GLU B 1 98 ? -16.649 -44.622 51.542 1.000 12.160 98 GLU BaB N 1
ATOM 4761 C CA . GLU B 1 98 ? -17.221 -44.516 50.205 1.000 11.664 98 GLU BaB CA 1
ATOM 4762 C C . GLU B 1 98 ? -18.716 -44.268 50.302 1.000 13.183 98 GLU BaB C 1
ATOM 4763 O O . GLU B 1 98 ? -19.459 -45.008 50.974 1.000 13.169 98 GLU BaB O 1
ATOM 4769 N N . LYS B 1 99 ? -19.167 -43.246 49.575 1.000 12.528 99 LYS BaB N 1
ATOM 4770 C CA . LYS B 1 99 ? -20.574 -42.875 49.524 1.000 12.883 99 LYS BaB CA 1
ATOM 4771 C C . LYS B 1 99 ? -21.436 -43.953 48.874 1.000 13.654 99 LYS BaB C 1
ATOM 4772 O O . LYS B 1 99 ? -22.563 -44.191 49.326 1.000 14.408 99 LYS BaB O 1
ATOM 4778 N N . ALA B 1 100 ? -20.992 -44.513 47.765 1.000 12.488 100 ALA BaB N 1
ATOM 4779 C CA . ALA B 1 100 ? -21.767 -45.523 47.030 1.000 13.083 100 ALA BaB CA 1
ATOM 4780 C C . ALA B 1 100 ? -21.719 -46.850 47.786 1.000 13.337 100 ALA BaB C 1
ATOM 4781 O O . ALA B 1 100 ? -20.950 -47.005 48.759 1.000 13.113 100 ALA BaB O 1
ATOM 4783 N N A ALA B 1 101 ? -22.549 -47.833 47.365 0.500 14.579 101 ALA BaB N 1
ATOM 4784 N N B ALA B 1 101 ? -22.475 -47.810 47.253 0.500 13.575 101 ALA BaB N 1
ATOM 4785 C CA A ALA B 1 101 ? -22.439 -49.206 47.876 0.500 13.498 101 ALA BaB CA 1
ATOM 4786 C CA B ALA B 1 101 ? -22.508 -49.145 47.811 0.500 12.065 101 ALA BaB CA 1
ATOM 4787 C C A ALA B 1 101 ? -21.640 -50.071 46.899 0.500 15.893 101 ALA BaB C 1
ATOM 4788 C C B ALA B 1 101 ? -21.313 -49.956 47.316 0.500 12.899 101 ALA BaB C 1
ATOM 4789 O O A ALA B 1 101 ? -21.963 -51.230 46.638 0.500 17.015 101 ALA BaB O 1
ATOM 4790 O O B ALA B 1 101 ? -21.083 -51.032 47.813 0.500 12.151 101 ALA BaB O 1
ATOM 4793 N N . ALA B 1 102 ? -20.631 -49.479 46.267 1.000 15.173 102 ALA BaB N 1
ATOM 4794 C CA . ALA B 1 102 ? -19.631 -50.214 45.496 1.000 13.906 102 ALA BaB CA 1
ATOM 4795 C C . ALA B 1 102 ? -18.358 -49.357 45.509 1.000 13.515 102 ALA BaB C 1
ATOM 4796 O O . ALA B 1 102 ? -18.457 -48.130 45.565 1.000 14.227 102 ALA BaB O 1
ATOM 4798 N N . LEU B 1 103 ? -17.192 -49.981 45.325 1.000 13.632 103 LEU BaB N 1
ATOM 4799 C CA . LEU B 1 103 ? -15.931 -49.250 45.248 1.000 13.075 103 LEU BaB CA 1
ATOM 4800 C C . LEU B 1 103 ? -15.633 -48.889 43.795 1.000 12.634 103 LEU BaB C 1
ATOM 4801 O O . LEU B 1 103 ? -16.028 -49.565 42.848 1.000 15.376 103 LEU BaB O 1
ATOM 4806 N N . GLY B 1 104 ? -14.878 -47.810 43.645 1.000 11.678 104 GLY BaB N 1
ATOM 4807 C CA . GLY B 1 104 ? -14.151 -47.562 42.383 1.000 12.296 104 GLY BaB CA 1
ATOM 4808 C C . GLY B 1 104 ? -14.549 -46.293 41.626 1.000 11.715 104 GLY BaB C 1
ATOM 4809 O O . GLY B 1 104 ? -13.764 -45.833 40.799 1.000 12.283 104 GLY BaB O 1
ATOM 4810 N N . GLY B 1 105 ? -15.741 -45.737 41.814 1.000 11.753 105 GLY BaB N 1
ATOM 4811 C CA . GLY B 1 105 ? -16.149 -44.453 41.210 1.000 11.852 105 GLY BaB CA 1
ATOM 4812 C C . GLY B 1 105 ? -15.936 -44.455 39.691 1.000 11.267 105 GLY BaB C 1
ATOM 4813 O O . GLY B 1 105 ? -16.184 -45.437 39.003 1.000 11.810 105 GLY BaB O 1
ATOM 4814 N N . THR B 1 106 ? -15.575 -43.296 39.164 1.000 10.720 106 THR BaB N 1
ATOM 4815 C CA . THR B 1 106 ? -15.314 -43.157 37.742 1.000 10.532 106 THR BaB CA 1
ATOM 4816 C C . THR B 1 106 ? -14.132 -44.012 37.320 1.000 10.431 106 THR BaB C 1
ATOM 4817 O O . THR B 1 106 ? -14.079 -44.513 36.197 1.000 11.125 106 THR BaB O 1
ATOM 4821 N N . THR B 1 107 ? -13.155 -44.149 38.220 1.000 9.879 107 THR BaB N 1
ATOM 4822 C CA . THR B 1 107 ? -11.950 -44.904 37.891 1.000 9.966 107 THR BaB CA 1
ATOM 4823 C C . THR B 1 107 ? -12.333 -46.314 37.411 1.000 10.136 107 THR BaB C 1
ATOM 4824 O O . THR B 1 107 ? -11.715 -46.845 36.492 1.000 11.242 107 THR BaB O 1
ATOM 4828 N N . PHE B 1 108 ? -13.345 -46.902 38.052 1.000 10.522 108 PHE BaB N 1
ATOM 4829 C CA . PHE B 1 108 ? -13.773 -48.249 37.630 1.000 10.843 108 PHE BaB CA 1
ATOM 4830 C C . PHE B 1 108 ? -14.142 -48.315 36.139 1.000 11.389 108 PHE BaB C 1
ATOM 4831 O O . PHE B 1 108 ? -13.938 -49.359 35.495 1.000 11.981 108 PHE BaB O 1
ATOM 4839 N N . LYS B 1 109 ? -14.719 -47.223 35.614 1.000 11.497 109 LYS BaB N 1
ATOM 4840 C CA . LYS B 1 109 ? -15.186 -47.178 34.246 1.000 11.099 109 LYS BaB CA 1
ATOM 4841 C C . LYS B 1 109 ? -14.085 -46.870 33.266 1.000 12.008 109 LYS BaB C 1
ATOM 4842 O O . LYS B 1 109 ? -14.341 -46.971 32.055 1.000 12.595 109 LYS BaB O 1
ATOM 4848 N N . SER B 1 110 ? -12.917 -46.422 33.759 1.000 11.981 110 SER BaB N 1
ATOM 4849 C CA . SER B 1 110 ? -11.893 -45.835 32.897 1.000 11.429 110 SER BaB CA 1
ATOM 4850 C C . SER B 1 110 ? -11.153 -46.892 32.087 1.000 11.219 110 SER BaB C 1
ATOM 4851 O O . SER B 1 110 ? -11.241 -48.122 32.342 1.000 11.923 110 SER BaB O 1
ATOM 4854 N N . ALA B 1 111 ? -10.350 -46.423 31.123 1.000 11.345 111 ALA BaB N 1
ATOM 4855 C CA . ALA B 1 111 ? -9.461 -47.353 30.443 1.000 12.071 111 ALA BaB CA 1
ATOM 4856 C C . ALA B 1 111 ? -8.140 -47.482 31.205 1.000 11.506 111 ALA BaB C 1
ATOM 4857 O O . ALA B 1 111 ? -7.269 -48.298 30.866 1.000 13.190 111 ALA BaB O 1
ATOM 4859 N N . PHE B 1 112 ? -7.960 -46.666 32.235 1.000 12.501 112 PHE BaB N 1
ATOM 4860 C CA . PHE B 1 112 ? -6.763 -46.631 33.072 1.000 11.694 112 PHE BaB CA 1
ATOM 4861 C C . PHE B 1 112 ? -5.501 -46.614 32.196 1.000 11.504 112 PHE BaB C 1
ATOM 4862 O O . PHE B 1 112 ? -4.477 -47.271 32.505 1.000 11.532 112 PHE BaB O 1
ATOM 4870 N N . TRP B 1 113 ? -5.504 -45.754 31.156 1.000 11.305 113 TRP BaB N 1
ATOM 4871 C CA . TRP B 1 113 ? -4.207 -45.262 30.709 1.000 11.053 113 TRP BaB CA 1
ATOM 4872 C C . TRP B 1 113 ? -3.697 -44.322 31.794 1.000 11.650 113 TRP BaB C 1
ATOM 4873 O O . TRP B 1 113 ? -4.479 -43.532 32.335 1.000 11.085 113 TRP BaB O 1
ATOM 4884 N N . TYR B 1 114 ? -2.401 -44.342 32.119 1.000 10.905 114 TYR BaB N 1
ATOM 4885 C CA . TYR B 1 114 ? -1.869 -43.351 33.037 1.000 10.599 114 TYR BaB CA 1
ATOM 4886 C C . TYR B 1 114 ? -0.547 -42.843 32.505 1.000 10.934 114 TYR BaB C 1
ATOM 4887 O O . TYR B 1 114 ? 0.350 -43.621 32.173 1.000 11.816 114 TYR BaB O 1
ATOM 4896 N N . TRP B 1 115 ? -0.477 -41.500 32.405 1.000 10.635 115 TRP BaB N 1
ATOM 4897 C CA . TRP B 1 115 ? 0.637 -40.829 31.733 1.000 10.912 115 TRP BaB CA 1
ATOM 4898 C C . TRP B 1 115 ? 1.645 -40.434 32.790 1.000 11.065 115 TRP BaB C 1
ATOM 4899 O O . TRP B 1 115 ? 1.382 -39.602 33.660 1.000 11.413 115 TRP BaB O 1
ATOM 4910 N N . VAL B 1 116 ? 2.799 -41.141 32.741 1.000 10.536 116 VAL BaB N 1
ATOM 4911 C CA . VAL B 1 116 ? 3.798 -41.079 33.805 1.000 11.660 116 VAL BaB CA 1
ATOM 4912 C C . VAL B 1 116 ? 5.090 -40.599 33.179 1.000 11.017 116 VAL BaB C 1
ATOM 4913 O O . VAL B 1 116 ? 5.847 -41.364 32.564 1.000 11.729 116 VAL BaB O 1
ATOM 4917 N N . PRO B 1 117 ? 5.397 -39.294 33.302 1.000 10.932 117 PRO BaB N 1
ATOM 4918 C CA . PRO B 1 117 ? 6.626 -38.783 32.690 1.000 11.941 117 PRO BaB CA 1
ATOM 4919 C C . PRO B 1 117 ? 7.850 -39.495 33.242 1.000 12.514 117 PRO BaB C 1
ATOM 4920 O O . PRO B 1 117 ? 7.903 -39.867 34.422 1.000 12.766 117 PRO BaB O 1
ATOM 4924 N N . ASN B 1 118 ? 8.831 -39.662 32.353 1.000 12.097 118 ASN BaB N 1
ATOM 4925 C CA . ASN B 1 118 ? 10.129 -40.159 32.798 1.000 12.865 118 ASN BaB CA 1
ATOM 4926 C C . ASN B 1 118 ? 9.998 -41.517 33.494 1.000 13.546 118 ASN BaB C 1
ATOM 4927 O O . ASN B 1 118 ? 10.750 -41.797 34.424 1.000 13.506 118 ASN BaB O 1
ATOM 4932 N N . ASN B 1 119 ? 9.061 -42.373 33.032 1.000 13.008 119 ASN BaB N 1
ATOM 4933 C CA . ASN B 1 119 ? 8.826 -43.621 33.761 1.000 12.057 119 ASN BaB CA 1
ATOM 4934 C C . ASN B 1 119 ? 9.965 -44.623 33.528 1.000 12.273 119 ASN BaB C 1
ATOM 4935 O O . ASN B 1 119 ? 10.824 -44.455 32.655 1.000 13.516 119 ASN BaB O 1
ATOM 4940 N N . VAL B 1 120 ? 9.960 -45.692 34.333 1.000 11.904 120 VAL BaB N 1
ATOM 4941 C CA . VAL B 1 120 ? 11.047 -46.671 34.290 1.000 11.926 120 VAL BaB CA 1
ATOM 4942 C C . VAL B 1 120 ? 11.076 -47.376 32.952 1.000 12.960 120 VAL BaB C 1
ATOM 4943 O O . VAL B 1 120 ? 12.147 -47.477 32.335 1.000 13.457 120 VAL BaB O 1
ATOM 4947 N N . PRO B 1 121 ? 9.973 -47.877 32.376 1.000 11.921 121 PRO BaB N 1
ATOM 4948 C CA . PRO B 1 121 ? 10.043 -48.533 31.073 1.000 11.969 121 PRO BaB CA 1
ATOM 4949 C C . PRO B 1 121 ? 10.576 -47.667 29.942 1.000 13.010 121 PRO BaB C 1
ATOM 4950 O O . PRO B 1 121 ? 11.398 -48.146 29.144 1.000 13.892 121 PRO BaB O 1
ATOM 4954 N N . MET B 1 122 ? 10.181 -46.379 29.886 1.000 13.804 122 MET BaB N 1
ATOM 4955 C CA . MET B 1 122 ? 10.569 -45.582 28.724 1.000 15.167 122 MET BaB CA 1
ATOM 4956 C C . MET B 1 122 ? 12.069 -45.347 28.834 1.000 14.718 122 MET BaB C 1
ATOM 4957 O O . MET B 1 122 ? 12.762 -45.495 27.814 1.000 16.467 122 MET BaB O 1
ATOM 4962 N N . ARG B 1 123 ? 12.606 -45.126 30.035 1.000 14.632 123 ARG BaB N 1
ATOM 4963 C CA . ARG B 1 123 ? 14.033 -44.932 30.163 1.000 17.950 123 ARG BaB CA 1
ATOM 4964 C C . ARG B 1 123 ? 14.768 -46.208 29.818 1.000 18.829 123 ARG BaB C 1
ATOM 4965 O O . ARG B 1 123 ? 15.837 -46.147 29.185 1.000 17.631 123 ARG BaB O 1
ATOM 4973 N N . ALA B 1 124 ? 14.270 -47.352 30.290 1.000 16.393 124 ALA BaB N 1
ATOM 4974 C CA . ALA B 1 124 ? 14.999 -48.606 30.036 1.000 17.152 124 ALA BaB CA 1
ATOM 4975 C C . ALA B 1 124 ? 15.011 -48.870 28.528 1.000 15.848 124 ALA BaB C 1
ATOM 4976 O O . ALA B 1 124 ? 15.932 -49.580 28.025 1.000 17.457 124 ALA BaB O 1
ATOM 4978 N N . ALA B 1 125 ? 13.977 -48.420 27.803 1.000 16.218 125 ALA BaB N 1
ATOM 4979 C CA . ALA B 1 125 ? 13.850 -48.524 26.360 1.000 17.511 125 ALA BaB CA 1
ATOM 4980 C C . ALA B 1 125 ? 14.713 -47.501 25.631 1.000 18.381 125 ALA BaB C 1
ATOM 4981 O O . ALA B 1 125 ? 14.680 -47.471 24.400 1.000 22.080 125 ALA BaB O 1
ATOM 4983 N N . GLY B 1 126 ? 15.476 -46.705 26.381 1.000 18.295 126 GLY BaB N 1
ATOM 4984 C CA . GLY B 1 126 ? 16.376 -45.715 25.777 1.000 19.196 126 GLY BaB CA 1
ATOM 4985 C C . GLY B 1 126 ? 15.707 -44.393 25.411 1.000 18.375 126 GLY BaB C 1
ATOM 4986 O O . GLY B 1 126 ? 16.271 -43.625 24.640 1.000 20.922 126 GLY BaB O 1
ATOM 4987 N N A ILE B 1 127 ? 14.546 -44.121 26.011 0.500 17.691 127 ILE BaB N 1
ATOM 4988 N N B ILE B 1 127 ? 14.539 -44.119 25.988 0.500 16.988 127 ILE BaB N 1
ATOM 4989 C CA A ILE B 1 127 ? 13.790 -42.917 25.713 0.500 18.077 127 ILE BaB CA 1
ATOM 4990 C CA B ILE B 1 127 ? 13.807 -42.912 25.637 0.500 16.818 127 ILE BaB CA 1
ATOM 4991 C C A ILE B 1 127 ? 13.964 -41.958 26.883 0.500 17.530 127 ILE BaB C 1
ATOM 4992 C C B ILE B 1 127 ? 13.901 -41.938 26.805 0.500 16.466 127 ILE BaB C 1
ATOM 4993 O O A ILE B 1 127 ? 13.380 -42.148 27.943 0.500 18.417 127 ILE BaB O 1
ATOM 4994 O O B ILE B 1 127 ? 13.170 -42.101 27.780 0.500 17.126 127 ILE BaB O 1
ATOM 5003 N N . ALA B 1 128 ? 14.760 -40.909 26.685 1.000 17.302 128 ALA BaB N 1
ATOM 5004 C CA . ALA B 1 128 ? 14.910 -39.902 27.723 1.000 17.858 128 ALA BaB CA 1
ATOM 5005 C C . ALA B 1 128 ? 13.653 -39.023 27.765 1.000 15.461 128 ALA BaB C 1
ATOM 5006 O O . ALA B 1 128 ? 12.898 -38.949 26.796 1.000 17.079 128 ALA BaB O 1
ATOM 5008 N N . ASP B 1 129 ? 13.406 -38.462 28.931 1.000 15.502 129 ASP BaB N 1
ATOM 5009 C CA . ASP B 1 129 ? 12.293 -37.517 29.051 1.000 14.727 129 ASP BaB CA 1
ATOM 5010 C C . ASP B 1 129 ? 12.866 -36.332 29.812 1.000 14.280 129 ASP BaB C 1
ATOM 5011 O O . ASP B 1 129 ? 12.633 -36.198 31.015 1.000 14.904 129 ASP BaB O 1
ATOM 5016 N N . PRO B 1 130 ? 13.633 -35.436 29.154 1.000 14.470 130 PRO BaB N 1
ATOM 5017 C CA . PRO B 1 130 ? 14.301 -34.368 29.877 1.000 15.324 130 PRO BaB CA 1
ATOM 5018 C C . PRO B 1 130 ? 13.320 -33.415 30.549 1.000 13.933 130 PRO BaB C 1
ATOM 5019 O O . PRO B 1 130 ? 12.373 -32.942 29.898 1.000 13.898 130 PRO BaB O 1
ATOM 5023 N N . LYS B 1 131 ? 13.574 -33.077 31.794 1.000 13.513 131 LYS BaB N 1
ATOM 5024 C CA . LYS B 1 131 ? 12.622 -32.278 32.553 1.000 13.326 131 LYS BaB CA 1
ATOM 5025 C C . LYS B 1 131 ? 12.374 -30.908 31.899 1.000 14.291 131 LYS BaB C 1
ATOM 5026 O O . LYS B 1 131 ? 11.225 -30.479 31.850 1.000 12.948 131 LYS BaB O 1
ATOM 5032 N N . PRO B 1 132 ? 13.380 -30.141 31.420 1.000 13.177 132 PRO BaB N 1
ATOM 5033 C CA . PRO B 1 132 ? 13.072 -28.815 30.879 1.000 13.500 132 PRO BaB CA 1
ATOM 5034 C C . PRO B 1 132 ? 12.096 -28.922 29.712 1.000 12.855 132 PRO BaB C 1
ATOM 5035 O O . PRO B 1 132 ? 11.212 -28.059 29.550 1.000 14.066 132 PRO BaB O 1
ATOM 5039 N N . ASP B 1 133 ? 12.214 -29.983 28.923 1.000 13.007 133 ASP BaB N 1
ATOM 5040 C CA . ASP B 1 133 ? 11.366 -30.156 27.748 1.000 13.302 133 ASP BaB CA 1
ATOM 5041 C C . ASP B 1 133 ? 9.986 -30.691 28.127 1.000 13.017 133 ASP BaB C 1
ATOM 5042 O O . ASP B 1 133 ? 9.019 -30.343 27.446 1.000 12.063 133 ASP BaB O 1
ATOM 5047 N N . PHE B 1 134 ? 9.894 -31.494 29.181 1.000 12.271 134 PHE BaB N 1
ATOM 5048 C CA . PHE B 1 134 ? 8.573 -31.905 29.664 1.000 12.069 134 PHE BaB CA 1
ATOM 5049 C C . PHE B 1 134 ? 7.817 -30.633 30.075 1.000 11.681 134 PHE BaB C 1
ATOM 5050 O O . PHE B 1 134 ? 6.624 -30.474 29.710 1.000 12.293 134 PHE BaB O 1
ATOM 5058 N N . LEU B 1 135 ? 8.469 -29.733 30.822 1.000 12.014 135 LEU BaB N 1
ATOM 5059 C CA . LEU B 1 135 ? 7.770 -28.547 31.328 1.000 12.015 135 LEU BaB CA 1
ATOM 5060 C C . LEU B 1 135 ? 7.361 -27.660 30.139 1.000 12.766 135 LEU BaB C 1
ATOM 5061 O O . LEU B 1 135 ? 6.271 -27.071 30.177 1.000 12.310 135 LEU BaB O 1
ATOM 5066 N N . LYS B 1 136 ? 8.199 -27.558 29.080 1.000 12.307 136 LYS BaB N 1
ATOM 5067 C CA . LYS B 1 136 ? 7.781 -26.738 27.944 1.000 12.166 136 LYS BaB CA 1
ATOM 5068 C C . LYS B 1 136 ? 6.567 -27.343 27.256 1.000 12.201 136 LYS BaB C 1
ATOM 5069 O O . LYS B 1 136 ? 5.672 -26.583 26.830 1.000 12.027 136 LYS BaB O 1
ATOM 5075 N N . TYR B 1 137 ? 6.504 -28.667 27.084 1.000 11.325 137 TYR BaB N 1
ATOM 5076 C CA . TYR B 1 137 ? 5.337 -29.275 26.449 1.000 11.397 137 TYR BaB CA 1
ATOM 5077 C C . TYR B 1 137 ? 4.080 -28.953 27.256 1.000 11.026 137 TYR BaB C 1
ATOM 5078 O O . TYR B 1 137 ? 3.094 -28.482 26.658 1.000 10.865 137 TYR BaB O 1
ATOM 5087 N N . VAL B 1 138 ? 4.082 -29.202 28.560 1.000 11.239 138 VAL BaB N 1
ATOM 5088 C CA . VAL B 1 138 ? 2.841 -28.996 29.289 1.000 11.790 138 VAL BaB CA 1
ATOM 5089 C C . VAL B 1 138 ? 2.528 -27.503 29.386 1.000 11.730 138 VAL BaB C 1
ATOM 5090 O O . VAL B 1 138 ? 1.356 -27.113 29.353 1.000 12.087 138 VAL BaB O 1
ATOM 5094 N N . ALA B 1 139 ? 3.538 -26.628 29.444 1.000 11.864 139 ALA BaB N 1
ATOM 5095 C CA . ALA B 1 139 ? 3.212 -25.194 29.534 1.000 11.264 139 ALA BaB CA 1
ATOM 5096 C C . ALA B 1 139 ? 2.605 -24.702 28.224 1.000 11.450 139 ALA BaB C 1
ATOM 5097 O O . ALA B 1 139 ? 1.635 -23.920 28.219 1.000 11.666 139 ALA BaB O 1
ATOM 5099 N N . ARG B 1 140 ? 3.167 -25.112 27.080 1.000 10.774 140 ARG BaB N 1
ATOM 5100 C CA . ARG B 1 140 ? 2.697 -24.719 25.764 1.000 10.336 140 ARG BaB CA 1
ATOM 5101 C C . ARG B 1 140 ? 1.230 -25.142 25.569 1.000 11.296 140 ARG BaB C 1
ATOM 5102 O O . ARG B 1 140 ? 0.437 -24.414 24.954 1.000 11.222 140 ARG BaB O 1
ATOM 5110 N N . VAL B 1 141 ? 0.880 -26.358 26.042 1.000 11.785 141 VAL BaB N 1
ATOM 5111 C CA . VAL B 1 141 ? -0.475 -26.856 25.829 1.000 10.882 141 VAL BaB CA 1
ATOM 5112 C C . VAL B 1 141 ? -1.431 -26.250 26.857 1.000 11.754 141 VAL BaB C 1
ATOM 5113 O O . VAL B 1 141 ? -2.601 -25.999 26.523 1.000 12.285 141 VAL BaB O 1
ATOM 5117 N N . THR B 1 142 ? -0.961 -26.039 28.088 1.000 11.495 142 THR BaB N 1
ATOM 5118 C CA . THR B 1 142 ? -1.886 -25.609 29.153 1.000 11.614 142 THR BaB CA 1
ATOM 5119 C C . THR B 1 142 ? -2.237 -24.124 29.059 1.000 13.321 142 THR BaB C 1
ATOM 5120 O O . THR B 1 142 ? -3.391 -23.753 29.295 1.000 12.284 142 THR BaB O 1
ATOM 5124 N N A ARG B 1 143 ? -1.251 -23.270 28.748 0.750 12.143 143 ARG BaB N 1
ATOM 5125 N N B ARG B 1 143 ? -1.240 -23.248 28.878 0.250 12.333 143 ARG BaB N 1
ATOM 5126 C CA A ARG B 1 143 ? -1.412 -21.820 28.820 0.750 12.338 143 ARG BaB CA 1
ATOM 5127 C CA B ARG B 1 143 ? -1.510 -21.815 28.851 0.250 12.333 143 ARG BaB CA 1
ATOM 5128 C C A ARG B 1 143 ? -0.914 -21.212 27.520 0.750 12.249 143 ARG BaB C 1
ATOM 5129 C C B ARG B 1 143 ? -0.955 -21.212 27.564 0.250 12.096 143 ARG BaB C 1
ATOM 5130 O O A ARG B 1 143 ? 0.092 -20.479 27.494 0.750 12.508 143 ARG BaB O 1
ATOM 5131 O O B ARG B 1 143 ? 0.036 -20.474 27.614 0.250 12.033 143 ARG BaB O 1
ATOM 5146 N N . PRO B 1 144 ? -1.594 -21.472 26.401 1.000 11.283 144 PRO BaB N 1
ATOM 5147 C CA . PRO B 1 144 ? -1.029 -21.062 25.105 1.000 11.950 144 PRO BaB CA 1
ATOM 5148 C C . PRO B 1 144 ? -0.804 -19.547 25.019 1.000 12.015 144 PRO BaB C 1
ATOM 5149 O O . PRO B 1 144 ? 0.169 -19.112 24.413 1.000 12.996 144 PRO BaB O 1
ATOM 5153 N N . GLN B 1 145 ? -1.677 -18.724 25.614 1.000 11.644 145 GLN BaB N 1
ATOM 5154 C CA . GLN B 1 145 ? -1.492 -17.270 25.452 1.000 11.440 145 GLN BaB CA 1
ATOM 5155 C C . GLN B 1 145 ? -0.208 -16.800 26.128 1.000 11.965 145 GLN BaB C 1
ATOM 5156 O O . GLN B 1 145 ? 0.390 -15.796 25.675 1.000 11.816 145 GLN BaB O 1
ATOM 5162 N N . PHE B 1 146 ? 0.197 -17.497 27.210 1.000 11.654 146 PHE BaB N 1
ATOM 5163 C CA . PHE B 1 146 ? 1.223 -16.966 28.084 1.000 12.219 146 PHE BaB CA 1
ATOM 5164 C C . PHE B 1 146 ? 2.512 -17.766 27.970 1.000 12.109 146 PHE BaB C 1
ATOM 5165 O O . PHE B 1 146 ? 3.545 -17.336 28.509 1.000 13.187 146 PHE BaB O 1
ATOM 5173 N N . TYR B 1 147 ? 2.488 -18.879 27.259 1.000 11.660 147 TYR BaB N 1
ATOM 5174 C CA . TYR B 1 147 ? 3.668 -19.746 27.156 1.000 11.420 147 TYR BaB CA 1
ATOM 5175 C C . TYR B 1 147 ? 4.820 -18.926 26.554 1.000 12.577 147 TYR BaB C 1
ATOM 5176 O O . TYR B 1 147 ? 4.689 -18.280 25.507 1.000 12.679 147 TYR BaB O 1
ATOM 5185 N N . ASP B 1 148 ? 5.987 -19.033 27.196 1.000 12.781 148 ASP BaB N 1
ATOM 5186 C CA . ASP B 1 148 ? 7.163 -18.290 26.731 1.000 14.124 148 ASP BaB CA 1
ATOM 5187 C C . ASP B 1 148 ? 8.408 -19.061 27.145 1.000 13.254 148 ASP BaB C 1
ATOM 5188 O O . ASP B 1 148 ? 8.687 -19.145 28.335 1.000 14.146 148 ASP BaB O 1
ATOM 5193 N N . PRO B 1 149 ? 9.185 -19.596 26.188 1.000 13.835 149 PRO BaB N 1
ATOM 5194 C CA . PRO B 1 149 ? 10.326 -20.423 26.572 1.000 15.761 149 PRO BaB CA 1
ATOM 5195 C C . PRO B 1 149 ? 11.433 -19.618 27.244 1.000 18.039 149 PRO BaB C 1
ATOM 5196 O O . PRO B 1 149 ? 12.294 -20.257 27.851 1.000 20.276 149 PRO BaB O 1
ATOM 5200 N N . GLU B 1 150 ? 11.384 -18.278 27.183 1.000 15.812 150 GLU BaB N 1
ATOM 5201 C CA . GLU B 1 150 ? 12.438 -17.484 27.835 1.000 18.578 150 GLU BaB CA 1
ATOM 5202 C C . GLU B 1 150 ? 12.013 -17.032 29.231 1.000 18.685 150 GLU BaB C 1
ATOM 5203 O O . GLU B 1 150 ? 12.783 -16.408 29.983 1.000 19.873 150 GLU BaB O 1
ATOM 5209 N N . HIS B 1 151 ? 10.761 -17.290 29.611 1.000 16.481 151 HIS BaB N 1
ATOM 5210 C CA . HIS B 1 151 ? 10.294 -16.814 30.897 1.000 15.817 151 HIS BaB CA 1
ATOM 5211 C C . HIS B 1 151 ? 10.720 -17.793 31.986 1.000 14.230 151 HIS BaB C 1
ATOM 5212 O O . HIS B 1 151 ? 10.770 -19.005 31.750 1.000 15.142 151 HIS BaB O 1
ATOM 5219 N N . PRO B 1 152 ? 11.074 -17.312 33.200 1.000 17.716 152 PRO BaB N 1
ATOM 5220 C CA . PRO B 1 152 ? 11.576 -18.213 34.239 1.000 17.403 152 PRO BaB CA 1
ATOM 5221 C C . PRO B 1 152 ? 10.674 -19.376 34.616 1.000 15.999 152 PRO BaB C 1
ATOM 5222 O O . PRO B 1 152 ? 11.179 -20.415 35.000 1.000 17.966 152 PRO BaB O 1
ATOM 5226 N N . THR B 1 153 ? 9.349 -19.212 34.513 1.000 14.413 153 THR BaB N 1
ATOM 5227 C CA . THR B 1 153 ? 8.432 -20.325 34.742 1.000 13.188 153 THR BaB CA 1
ATOM 5228 C C . THR B 1 153 ? 7.622 -20.569 33.467 1.000 12.037 153 THR BaB C 1
ATOM 5229 O O . THR B 1 153 ? 6.507 -21.118 33.567 1.000 12.901 153 THR BaB O 1
ATOM 5233 N N . LEU B 1 154 ? 8.205 -20.280 32.295 1.000 11.916 154 LEU BaB N 1
ATOM 5234 C CA . LEU B 1 154 ? 7.625 -20.602 30.992 1.000 12.285 154 LEU BaB CA 1
ATOM 5235 C C . LEU B 1 154 ? 6.299 -19.895 30.766 1.000 13.292 154 LEU BaB C 1
ATOM 5236 O O . LEU B 1 154 ? 5.555 -20.317 29.866 1.000 12.854 154 LEU BaB O 1
ATOM 5241 N N . GLY B 1 155 ? 6.050 -18.835 31.539 1.000 12.765 155 GLY BaB N 1
ATOM 5242 C CA . GLY B 1 155 ? 4.797 -18.087 31.409 1.000 13.446 155 GLY BaB CA 1
ATOM 5243 C C . GLY B 1 155 ? 3.707 -18.659 32.304 1.000 13.531 155 GLY BaB C 1
ATOM 5244 O O . GLY B 1 155 ? 2.641 -18.068 32.394 1.000 14.496 155 GLY BaB O 1
ATOM 5245 N N . LEU B 1 156 ? 3.981 -19.760 33.012 1.000 12.907 156 LEU BaB N 1
ATOM 5246 C CA . LEU B 1 156 ? 3.034 -20.284 33.996 1.000 12.946 156 LEU BaB CA 1
ATOM 5247 C C . LEU B 1 156 ? 3.118 -19.466 35.272 1.000 13.201 156 LEU BaB C 1
ATOM 5248 O O . LEU B 1 156 ? 4.170 -18.884 35.590 1.000 14.280 156 LEU BaB O 1
ATOM 5253 N N . THR B 1 157 ? 2.055 -19.559 36.087 1.000 12.615 157 THR BaB N 1
ATOM 5254 C CA . THR B 1 157 ? 2.174 -19.062 37.437 1.000 13.086 157 THR BaB CA 1
ATOM 5255 C C . THR B 1 157 ? 3.122 -19.985 38.203 1.000 13.101 157 THR BaB C 1
ATOM 5256 O O . THR B 1 157 ? 3.411 -21.107 37.775 1.000 13.761 157 THR BaB O 1
ATOM 5260 N N . GLN B 1 158 ? 3.690 -19.474 39.299 1.000 14.017 158 GLN BaB N 1
ATOM 5261 C CA . GLN B 1 158 ? 4.607 -20.297 40.069 1.000 14.267 158 GLN BaB CA 1
ATOM 5262 C C . GLN B 1 158 ? 3.916 -21.598 40.510 1.000 13.602 158 GLN BaB C 1
ATOM 5263 O O . GLN B 1 158 ? 4.531 -22.674 40.497 1.000 12.749 158 GLN BaB O 1
ATOM 5269 N N . TRP B 1 159 ? 2.638 -21.498 40.896 1.000 13.767 159 TRP BaB N 1
ATOM 5270 C CA . TRP B 1 159 ? 1.895 -22.678 41.355 1.000 12.880 159 TRP BaB CA 1
ATOM 5271 C C . TRP B 1 159 ? 1.750 -23.703 40.229 1.000 13.224 159 TRP BaB C 1
ATOM 5272 O O . TRP B 1 159 ? 1.997 -24.889 40.427 1.000 13.408 159 TRP BaB O 1
ATOM 5283 N N A GLU B 1 160 ? 1.342 -23.266 39.029 0.500 11.881 160 GLU BaB N 1
ATOM 5284 N N B GLU B 1 160 ? 1.342 -23.238 39.055 0.500 12.492 160 GLU BaB N 1
ATOM 5285 C CA A GLU B 1 160 ? 1.169 -24.243 37.959 0.500 11.514 160 GLU BaB CA 1
ATOM 5286 C CA B GLU B 1 160 ? 1.190 -24.145 37.933 0.500 12.607 160 GLU BaB CA 1
ATOM 5287 C C A GLU B 1 160 ? 2.525 -24.861 37.593 0.500 12.482 160 GLU BaB C 1
ATOM 5288 C C B GLU B 1 160 ? 2.521 -24.842 37.650 0.500 13.281 160 GLU BaB C 1
ATOM 5289 O O A GLU B 1 160 ? 2.610 -26.058 37.307 0.500 12.118 160 GLU BaB O 1
ATOM 5290 O O B GLU B 1 160 ? 2.571 -26.056 37.455 0.500 13.262 160 GLU BaB O 1
ATOM 5301 N N . TYR B 1 161 ? 3.588 -24.042 37.574 1.000 11.975 161 TYR BaB N 1
ATOM 5302 C CA . TYR B 1 161 ? 4.907 -24.596 37.263 1.000 11.965 161 TYR BaB CA 1
ATOM 5303 C C . TYR B 1 161 ? 5.293 -25.630 38.320 1.000 12.325 161 TYR BaB C 1
ATOM 5304 O O . TYR B 1 161 ? 5.760 -26.716 37.976 1.000 11.585 161 TYR BaB O 1
ATOM 5313 N N . ASP B 1 162 ? 5.086 -25.303 39.607 1.000 12.065 162 ASP BaB N 1
ATOM 5314 C CA . ASP B 1 162 ? 5.519 -26.205 40.663 1.000 13.213 162 ASP BaB CA 1
ATOM 5315 C C . ASP B 1 162 ? 4.691 -27.500 40.648 1.000 12.233 162 ASP BaB C 1
ATOM 5316 O O . ASP B 1 162 ? 5.236 -28.583 40.893 1.000 12.734 162 ASP BaB O 1
ATOM 5321 N N . MET B 1 163 ? 3.400 -27.372 40.310 1.000 11.906 163 MET BaB N 1
ATOM 5322 C CA . MET B 1 163 ? 2.577 -28.579 40.256 1.000 11.900 163 MET BaB CA 1
ATOM 5323 C C . MET B 1 163 ? 3.047 -29.466 39.086 1.000 11.584 163 MET BaB C 1
ATOM 5324 O O . MET B 1 163 ? 3.082 -30.699 39.199 1.000 12.204 163 MET BaB O 1
ATOM 5329 N N . CYS B 1 164 ? 3.371 -28.855 37.941 1.000 12.022 164 CYS BaB N 1
ATOM 5330 C CA . CYS B 1 164 ? 3.831 -29.654 36.808 1.000 11.954 164 CYS BaB CA 1
ATOM 5331 C C . CYS B 1 164 ? 5.182 -30.327 37.125 1.000 12.905 164 CYS BaB C 1
ATOM 5332 O O . CYS B 1 164 ? 5.416 -31.484 36.756 1.000 12.823 164 CYS BaB O 1
ATOM 5335 N N . GLU B 1 165 ? 6.059 -29.605 37.835 1.000 12.297 165 GLU BaB N 1
ATOM 5336 C CA A GLU B 1 165 ? 7.318 -30.208 38.235 0.500 13.394 165 GLU BaB CA 1
ATOM 5337 C CA B GLU B 1 165 ? 7.327 -30.184 38.262 0.500 13.408 165 GLU BaB CA 1
ATOM 5338 C C . GLU B 1 165 ? 7.062 -31.381 39.181 1.000 13.865 165 GLU BaB C 1
ATOM 5339 O O . GLU B 1 165 ? 7.754 -32.408 39.132 1.000 13.064 165 GLU BaB O 1
ATOM 5350 N N . ALA B 1 166 ? 6.093 -31.234 40.080 1.000 13.852 166 ALA BaB N 1
ATOM 5351 C CA . ALA B 1 166 ? 5.757 -32.314 41.019 1.000 12.720 166 ALA BaB CA 1
ATOM 5352 C C . ALA B 1 166 ? 5.240 -33.560 40.306 1.000 12.842 166 ALA BaB C 1
ATOM 5353 O O . ALA B 1 166 ? 5.572 -34.673 40.724 1.000 13.221 166 ALA BaB O 1
ATOM 5355 N N . ILE B 1 167 ? 4.475 -33.384 39.237 1.000 11.605 167 ILE BaB N 1
ATOM 5356 C CA . ILE B 1 167 ? 4.036 -34.536 38.438 1.000 12.364 167 ILE BaB CA 1
ATOM 5357 C C . ILE B 1 167 ? 5.264 -35.235 37.868 1.000 12.523 167 ILE BaB C 1
ATOM 5358 O O . ILE B 1 167 ? 5.386 -36.461 37.967 1.000 13.272 167 ILE BaB O 1
ATOM 5363 N N . TYR B 1 168 ? 6.183 -34.461 37.254 1.000 12.598 168 TYR BaB N 1
ATOM 5364 C CA . TYR B 1 168 ? 7.375 -35.078 36.676 1.000 12.916 168 TYR BaB CA 1
ATOM 5365 C C . TYR B 1 168 ? 8.181 -35.797 37.755 1.000 13.078 168 TYR BaB C 1
ATOM 5366 O O . TYR B 1 168 ? 8.727 -36.894 37.488 1.000 13.365 168 TYR BaB O 1
ATOM 5375 N N . ASP B 1 169 ? 8.337 -35.167 38.921 1.000 12.421 169 ASP BaB N 1
ATOM 5376 C CA . ASP B 1 169 ? 9.195 -35.763 39.953 1.000 13.791 169 ASP BaB CA 1
ATOM 5377 C C . ASP B 1 169 ? 8.580 -37.023 40.588 1.000 13.506 169 ASP BaB C 1
ATOM 5378 O O . ASP B 1 169 ? 9.329 -37.945 40.960 1.000 16.106 169 ASP BaB O 1
ATOM 5383 N N A SER B 1 170 ? 7.262 -37.059 40.748 0.750 11.937 170 SER BaB N 1
ATOM 5384 N N B SER B 1 170 ? 7.255 -37.092 40.736 0.250 13.669 170 SER BaB N 1
ATOM 5385 C CA A SER B 1 170 ? 6.670 -38.054 41.642 0.750 10.544 170 SER BaB CA 1
ATOM 5386 C CA B SER B 1 170 ? 6.727 -38.127 41.617 0.250 13.090 170 SER BaB CA 1
ATOM 5387 C C A SER B 1 170 ? 5.827 -39.116 40.944 0.750 11.433 170 SER BaB C 1
ATOM 5388 C C B SER B 1 170 ? 5.814 -39.145 40.938 0.250 12.851 170 SER BaB C 1
ATOM 5389 O O A SER B 1 170 ? 5.500 -40.119 41.594 0.750 12.402 170 SER BaB O 1
ATOM 5390 O O B SER B 1 170 ? 5.468 -40.140 41.582 0.250 13.026 170 SER BaB O 1
ATOM 5395 N N . ALA B 1 171 ? 5.391 -38.915 39.685 1.000 12.099 171 ALA BaB N 1
ATOM 5396 C CA . ALA B 1 171 ? 4.525 -39.929 39.093 1.000 11.547 171 ALA BaB CA 1
ATOM 5397 C C . ALA B 1 171 ? 5.235 -41.285 38.984 1.000 12.022 171 ALA BaB C 1
ATOM 5398 O O . ALA B 1 171 ? 4.622 -42.319 39.262 1.000 11.174 171 ALA BaB O 1
ATOM 5400 N N . SER B 1 172 ? 6.502 -41.278 38.548 1.000 12.133 172 SER BaB N 1
ATOM 5401 C CA . SER B 1 172 ? 7.220 -42.544 38.337 1.000 12.197 172 SER BaB CA 1
ATOM 5402 C C . SER B 1 172 ? 7.460 -43.266 39.662 1.000 12.571 172 SER BaB C 1
ATOM 5403 O O . SER B 1 172 ? 7.162 -44.468 39.764 1.000 11.999 172 SER BaB O 1
ATOM 5406 N N . PRO B 1 173 ? 7.975 -42.628 40.728 1.000 12.122 173 PRO BaB N 1
ATOM 5407 C CA . PRO B 1 173 ? 8.143 -43.380 41.973 1.000 12.307 173 PRO BaB CA 1
ATOM 5408 C C . PRO B 1 173 ? 6.821 -43.908 42.524 1.000 12.625 173 PRO BaB C 1
ATOM 5409 O O . PRO B 1 173 ? 6.778 -45.004 43.077 1.000 13.379 173 PRO BaB O 1
ATOM 5413 N N . ALA B 1 174 ? 5.725 -43.145 42.314 1.000 12.437 174 ALA BaB N 1
ATOM 5414 C CA . ALA B 1 174 ? 4.426 -43.612 42.764 1.000 12.081 174 ALA BaB CA 1
ATOM 5415 C C . ALA B 1 174 ? 4.044 -44.883 41.993 1.000 12.964 174 ALA BaB C 1
ATOM 5416 O O . ALA B 1 174 ? 3.587 -45.878 42.586 1.000 12.214 174 ALA BaB O 1
ATOM 5418 N N . ALA B 1 175 ? 4.167 -44.833 40.665 1.000 11.336 175 ALA BaB N 1
ATOM 5419 C CA . ALA B 1 175 ? 3.805 -45.991 39.834 1.000 11.814 175 ALA BaB CA 1
ATOM 5420 C C . ALA B 1 175 ? 4.673 -47.208 40.205 1.000 11.534 175 ALA BaB C 1
ATOM 5421 O O . ALA B 1 175 ? 4.150 -48.333 40.293 1.000 12.212 175 ALA BaB O 1
ATOM 5423 N N . GLU B 1 176 ? 5.961 -46.965 40.421 1.000 11.790 176 GLU BaB N 1
ATOM 5424 C CA . GLU B 1 176 ? 6.865 -48.075 40.734 1.000 12.063 176 GLU BaB CA 1
ATOM 5425 C C . GLU B 1 176 ? 6.483 -48.712 42.065 1.000 12.215 176 GLU BaB C 1
ATOM 5426 O O . GLU B 1 176 ? 6.487 -49.960 42.182 1.000 12.553 176 GLU BaB O 1
ATOM 5432 N N . LEU B 1 177 ? 6.152 -47.884 43.063 1.000 12.768 177 LEU BaB N 1
ATOM 5433 C CA . LEU B 1 177 ? 5.847 -48.467 44.379 1.000 12.596 177 LEU BaB CA 1
ATOM 5434 C C . LEU B 1 177 ? 4.523 -49.221 44.360 1.000 13.130 177 LEU BaB C 1
ATOM 5435 O O . LEU B 1 177 ? 4.424 -50.330 44.911 1.000 12.447 177 LEU BaB O 1
ATOM 5440 N N . LEU B 1 178 ? 3.494 -48.666 43.700 1.000 12.718 178 LEU BaB N 1
ATOM 5441 C CA . LEU B 1 178 ? 2.248 -49.408 43.599 1.000 12.187 178 LEU BaB CA 1
ATOM 5442 C C . LEU B 1 178 ? 2.425 -50.755 42.892 1.000 12.335 178 LEU BaB C 1
ATOM 5443 O O . LEU B 1 178 ? 1.792 -51.745 43.265 1.000 12.193 178 LEU BaB O 1
ATOM 5448 N N . ALA B 1 179 ? 3.274 -50.803 41.853 1.000 12.272 179 ALA BaB N 1
ATOM 5449 C CA . ALA B 1 179 ? 3.514 -52.061 41.145 1.000 12.134 179 ALA BaB CA 1
ATOM 5450 C C . ALA B 1 179 ? 4.337 -53.028 42.009 1.000 12.023 179 ALA BaB C 1
ATOM 5451 O O . ALA B 1 179 ? 4.004 -54.218 42.068 1.000 12.824 179 ALA BaB O 1
ATOM 5453 N N . GLN B 1 180 ? 5.388 -52.516 42.649 1.000 12.317 180 GLN BaB N 1
ATOM 5454 C CA . GLN B 1 180 ? 6.243 -53.388 43.455 1.000 13.280 180 GLN BaB CA 1
ATOM 5455 C C . GLN B 1 180 ? 5.479 -54.106 44.554 1.000 13.839 180 GLN BaB C 1
ATOM 5456 O O . GLN B 1 180 ? 5.702 -55.302 44.796 1.000 12.910 180 GLN BaB O 1
ATOM 5462 N N . LYS B 1 181 ? 4.531 -53.404 45.192 1.000 13.065 181 LYS BaB N 1
ATOM 5463 C CA . LYS B 1 181 ? 3.756 -53.961 46.299 1.000 13.120 181 LYS BaB CA 1
ATOM 5464 C C . LYS B 1 181 ? 2.606 -54.821 45.795 1.000 13.008 181 LYS BaB C 1
ATOM 5465 O O . LYS B 1 181 ? 1.909 -55.421 46.627 1.000 14.578 181 LYS BaB O 1
ATOM 5471 N N . GLY B 1 182 ? 2.346 -54.838 44.478 1.000 12.832 182 GLY BaB N 1
ATOM 5472 C CA . GLY B 1 182 ? 1.333 -55.695 43.902 1.000 13.368 182 GLY BaB CA 1
ATOM 5473 C C . GLY B 1 182 ? -0.052 -55.037 43.818 1.000 12.516 182 GLY BaB C 1
ATOM 5474 O O . GLY B 1 182 ? -1.029 -55.674 43.417 1.000 14.052 182 GLY BaB O 1
ATOM 5475 N N . ALA B 1 183 ? -0.153 -53.754 44.168 1.000 11.781 183 ALA BaB N 1
ATOM 5476 C CA . ALA B 1 183 ? -1.444 -53.081 44.136 1.000 11.527 183 ALA BaB CA 1
ATOM 5477 C C . ALA B 1 183 ? -1.807 -52.585 42.729 1.000 12.184 183 ALA BaB C 1
A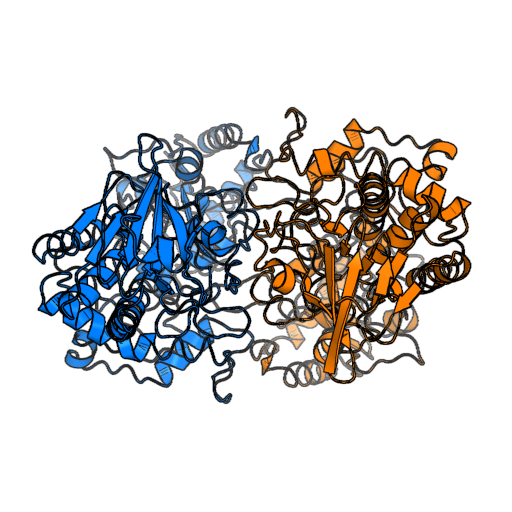TOM 5478 O O . ALA B 1 183 ? -2.995 -52.490 42.435 1.000 12.778 183 ALA BaB O 1
ATOM 5480 N N . LEU B 1 184 ? -0.798 -52.252 41.899 1.000 11.570 184 LEU BaB N 1
ATOM 5481 C CA . LEU B 1 184 ? -1.104 -51.774 40.541 1.000 12.626 184 LEU BaB CA 1
ATOM 5482 C C . LEU B 1 184 ? 0.016 -52.222 39.621 1.000 12.092 184 LEU BaB C 1
ATOM 5483 O O . LEU B 1 184 ? 0.801 -51.434 39.105 1.000 11.700 184 LEU BaB O 1
ATOM 5488 N N . PRO B 1 185 ? 0.111 -53.537 39.340 1.000 13.145 185 PRO BaB N 1
ATOM 5489 C CA . PRO B 1 185 ? 1.053 -53.975 38.322 1.000 12.897 185 PRO BaB CA 1
ATOM 5490 C C . PRO B 1 185 ? 0.639 -53.365 36.987 1.000 11.964 185 PRO BaB C 1
ATOM 5491 O O . PRO B 1 185 ? -0.542 -53.206 36.674 1.000 12.601 185 PRO BaB O 1
ATOM 5495 N N . TYR B 1 186 ? 1.680 -53.071 36.187 1.000 11.561 186 TYR BaB N 1
ATOM 5496 C CA . TYR B 1 186 ? 1.431 -52.372 34.923 1.000 12.431 186 TYR BaB CA 1
ATOM 5497 C C . TYR B 1 186 ? 2.130 -53.058 33.755 1.000 12.451 186 TYR BaB C 1
ATOM 5498 O O . TYR B 1 186 ? 3.020 -53.922 33.950 1.000 13.834 186 TYR BaB O 1
ATOM 5507 N N . ARG B 1 187 ? 1.729 -52.630 32.555 1.000 11.494 187 ARG BaB N 1
ATOM 5508 C CA . ARG B 1 187 ? 2.555 -52.833 31.372 1.000 11.261 187 ARG BaB CA 1
ATOM 5509 C C . ARG B 1 187 ? 2.737 -51.476 30.699 1.000 12.842 187 ARG BaB C 1
ATOM 5510 O O . ARG B 1 187 ? 1.931 -50.553 30.842 1.000 13.083 187 ARG BaB O 1
ATOM 5518 N N . HIS B 1 188 ? 3.815 -51.356 29.941 1.000 11.986 188 HIS BaB N 1
ATOM 5519 C CA . HIS B 1 188 ? 4.101 -50.174 29.151 1.000 11.786 188 HIS BaB CA 1
ATOM 5520 C C . HIS B 1 188 ? 3.212 -50.135 27.911 1.000 11.555 188 HIS BaB C 1
ATOM 5521 O O . HIS B 1 188 ? 2.839 -51.171 27.335 1.000 13.326 188 HIS BaB O 1
ATOM 5528 N N . VAL B 1 189 ? 2.821 -48.903 27.500 1.000 11.585 189 VAL BaB N 1
ATOM 5529 C CA . VAL B 1 189 ? 2.055 -48.715 26.278 1.000 12.447 189 VAL BaB CA 1
ATOM 5530 C C . VAL B 1 189 ? 2.885 -47.815 25.359 1.000 13.853 189 VAL BaB C 1
ATOM 5531 O O . VAL B 1 189 ? 2.585 -46.637 25.192 1.000 13.427 189 VAL BaB O 1
ATOM 5535 N N . PRO B 1 190 ? 3.984 -48.330 24.774 1.000 14.103 190 PRO BaB N 1
ATOM 5536 C CA . PRO B 1 190 ? 4.960 -47.470 24.101 1.000 14.145 190 PRO BaB CA 1
ATOM 5537 C C . PRO B 1 190 ? 4.421 -46.777 22.866 1.000 15.781 190 PRO BaB C 1
ATOM 5538 O O . PRO B 1 190 ? 4.977 -45.723 22.519 1.000 18.386 190 PRO BaB O 1
ATOM 5542 N N . PHE B 1 191 ? 3.365 -47.294 22.248 1.000 15.381 191 PHE BaB N 1
ATOM 5543 C CA . PHE B 1 191 ? 2.918 -46.668 21.001 1.000 18.621 191 PHE BaB CA 1
ATOM 5544 C C . PHE B 1 191 ? 1.839 -45.605 21.254 1.000 17.777 191 PHE BaB C 1
ATOM 5545 O O . PHE B 1 191 ? 1.331 -45.004 20.286 1.000 22.192 191 PHE BaB O 1
ATOM 5553 N N . ALA B 1 192 ? 1.457 -45.341 22.506 1.000 14.534 192 ALA BaB N 1
ATOM 5554 C CA . ALA B 1 192 ? 0.469 -44.270 22.695 1.000 14.471 192 ALA BaB CA 1
ATOM 5555 C C . ALA B 1 192 ? 1.148 -42.899 22.629 1.000 14.242 192 ALA BaB C 1
ATOM 5556 O O . ALA B 1 192 ? 1.886 -42.531 23.554 1.000 16.080 192 ALA BaB O 1
ATOM 5558 N N A THR B 1 193 ? 0.971 -42.175 21.512 0.500 13.533 193 THR BaB N 1
ATOM 5559 N N B THR B 1 193 ? 0.845 -42.163 21.573 0.500 14.875 193 THR BaB N 1
ATOM 5560 C CA A THR B 1 193 ? 1.607 -40.877 21.327 0.500 12.984 193 THR BaB CA 1
ATOM 5561 C CA B THR B 1 193 ? 1.515 -40.916 21.291 0.500 14.923 193 THR BaB CA 1
ATOM 5562 C C A THR B 1 193 ? 0.797 -39.784 22.014 0.500 12.355 193 THR BaB C 1
ATOM 5563 C C B THR B 1 193 ? 0.776 -39.766 21.976 0.500 13.471 193 THR BaB C 1
ATOM 5564 O O A THR B 1 193 ? -0.443 -39.830 22.101 0.500 13.696 193 THR BaB O 1
ATOM 5565 O O B THR B 1 193 ? -0.463 -39.765 22.043 0.500 14.339 193 THR BaB O 1
ATOM 5572 N N . ASP B 1 194 ? 1.521 -38.780 22.503 1.000 11.885 194 ASP BaB N 1
ATOM 5573 C CA . ASP B 1 194 ? 0.871 -37.629 23.159 1.000 12.115 194 ASP BaB CA 1
ATOM 5574 C C . ASP B 1 194 ? -0.106 -36.940 22.214 1.000 12.266 194 ASP BaB C 1
ATOM 5575 O O . ASP B 1 194 ? 0.083 -36.925 21.011 1.000 12.865 194 ASP BaB O 1
ATOM 5580 N N . PHE B 1 195 ? -1.102 -36.286 22.789 1.000 11.785 195 PHE BaB N 1
ATOM 5581 C CA . PHE B 1 195 ? -2.171 -35.724 21.945 1.000 11.497 195 PHE BaB CA 1
ATOM 5582 C C . PHE B 1 195 ? -1.732 -34.547 21.074 1.000 13.160 195 PHE BaB C 1
ATOM 5583 O O . PHE B 1 195 ? -2.350 -34.306 20.046 1.000 14.384 195 PHE BaB O 1
ATOM 5591 N N . PHE B 1 196 ? -0.639 -33.881 21.462 1.000 11.637 196 PHE BaB N 1
ATOM 5592 C CA . PHE B 1 196 ? -0.096 -32.776 20.649 1.000 13.156 196 PHE BaB CA 1
ATOM 5593 C C . PHE B 1 196 ? 1.370 -33.055 20.363 1.000 12.888 196 PHE BaB C 1
ATOM 5594 O O . PHE B 1 196 ? 2.211 -32.160 20.434 1.000 12.740 196 PHE BaB O 1
ATOM 5602 N N . SER B 1 197 ? 1.644 -34.326 20.009 1.000 13.407 197 SER BaB N 1
ATOM 5603 C CA . SER B 1 197 ? 3.021 -34.750 19.757 1.000 13.560 197 SER BaB CA 1
ATOM 5604 C C . SER B 1 197 ? 3.688 -33.970 18.620 1.000 14.076 197 SER BaB C 1
ATOM 5605 O O . SER B 1 197 ? 4.916 -33.892 18.637 1.000 15.288 197 SER BaB O 1
ATOM 5608 N N . GLU B 1 198 ? 2.927 -33.393 17.693 1.000 13.851 198 GLU BaB N 1
ATOM 5609 C CA . GLU B 1 198 ? 3.552 -32.638 16.610 1.000 14.418 198 GLU BaB CA 1
ATOM 5610 C C . GLU B 1 198 ? 4.219 -31.363 17.116 1.000 15.370 198 GLU BaB C 1
ATOM 5611 O O . GLU B 1 198 ? 4.998 -30.753 16.379 1.000 16.554 198 GLU BaB O 1
ATOM 5617 N N . LEU B 1 199 ? 3.863 -30.856 18.303 1.000 13.800 199 LEU BaB N 1
ATOM 5618 C CA . LEU B 1 199 ? 4.479 -29.622 18.779 1.000 13.549 199 LEU BaB CA 1
ATOM 5619 C C . LEU B 1 199 ? 5.963 -29.875 19.001 1.000 15.238 199 LEU BaB C 1
ATOM 5620 O O . LEU B 1 199 ? 6.379 -30.892 19.594 1.000 14.232 199 LEU BaB O 1
ATOM 5625 N N . PRO B 1 200 ? 6.825 -28.929 18.578 1.000 13.566 200 PRO BaB N 1
ATOM 5626 C CA . PRO B 1 200 ? 8.248 -29.125 18.738 1.000 14.164 200 PRO BaB CA 1
ATOM 5627 C C . PRO B 1 200 ? 8.712 -29.170 20.177 1.000 13.157 200 PRO BaB C 1
ATOM 5628 O O . PRO B 1 200 ? 9.753 -29.765 20.451 1.000 15.345 200 PRO BaB O 1
ATOM 5632 N N . GLU B 1 201 ? 7.905 -28.655 21.119 1.000 13.556 201 GLU BaB N 1
ATOM 5633 C CA . GLU B 1 201 ? 8.285 -28.684 22.521 1.000 12.715 201 GLU BaB CA 1
ATOM 5634 C C . GLU B 1 201 ? 8.235 -30.134 23.062 1.000 13.197 201 GLU BaB C 1
ATOM 5635 O O . GLU B 1 201 ? 8.838 -30.381 24.105 1.000 13.282 201 GLU BaB O 1
ATOM 5641 N N . ASP B 1 202 ? 7.469 -31.048 22.413 1.000 13.169 202 ASP BaB N 1
ATOM 5642 C CA . ASP B 1 202 ? 7.388 -32.415 22.936 1.000 12.977 202 ASP BaB CA 1
ATOM 5643 C C . ASP B 1 202 ? 8.617 -33.211 22.479 1.000 13.418 202 ASP BaB C 1
ATOM 5644 O O . ASP B 1 202 ? 8.771 -33.521 21.289 1.000 14.635 202 ASP BaB O 1
ATOM 5649 N N . LYS B 1 203 ? 9.495 -33.504 23.454 1.000 12.989 203 LYS BaB N 1
ATOM 5650 C CA . LYS B 1 203 ? 10.719 -34.223 23.125 1.000 13.765 203 LYS BaB CA 1
ATOM 5651 C C . LYS B 1 203 ? 10.662 -35.684 23.577 1.000 15.673 203 LYS BaB C 1
ATOM 5652 O O . LYS B 1 203 ? 11.673 -36.400 23.465 1.000 16.293 203 LYS BaB O 1
ATOM 5658 N N . ALA B 1 204 ? 9.499 -36.146 24.082 1.000 13.454 204 ALA BaB N 1
ATOM 5659 C CA . ALA B 1 204 ? 9.277 -37.561 24.379 1.000 13.239 204 ALA BaB CA 1
ATOM 5660 C C . ALA B 1 204 ? 7.875 -37.894 23.915 1.000 13.360 204 ALA BaB C 1
ATOM 5661 O O . ALA B 1 204 ? 6.969 -38.104 24.730 1.000 13.704 204 ALA BaB O 1
ATOM 5663 N N . LYS B 1 205 ? 7.709 -37.944 22.600 1.000 13.274 205 LYS BaB N 1
ATOM 5664 C CA . LYS B 1 205 ? 6.393 -37.909 21.973 1.000 12.184 205 LYS BaB CA 1
ATOM 5665 C C . LYS B 1 205 ? 5.586 -39.175 22.250 1.000 13.539 205 LYS BaB C 1
ATOM 5666 O O . LYS B 1 205 ? 4.364 -39.134 22.183 1.000 13.801 205 LYS BaB O 1
ATOM 5672 N N A SER B 1 206 ? 6.269 -40.300 22.498 0.500 12.265 206 SER BaB N 1
ATOM 5673 N N B SER B 1 206 ? 6.293 -40.285 22.518 0.500 12.610 206 SER BaB N 1
ATOM 5674 C CA A SER B 1 206 ? 5.595 -41.513 22.955 0.500 12.526 206 SER BaB CA 1
ATOM 5675 C CA B SER B 1 206 ? 5.673 -41.553 22.899 0.500 13.200 206 SER BaB CA 1
ATOM 5676 C C A SER B 1 206 ? 6.466 -42.150 24.023 0.500 13.124 206 SER BaB C 1
ATOM 5677 C C B SER B 1 206 ? 6.491 -42.153 24.027 0.500 13.438 206 SER BaB C 1
ATOM 5678 O O A SER B 1 206 ? 7.647 -41.826 24.166 0.500 14.774 206 SER BaB O 1
ATOM 5679 O O B SER B 1 206 ? 7.663 -41.800 24.207 0.500 14.976 206 SER BaB O 1
ATOM 5684 N N . GLY B 1 207 ? 5.839 -43.027 24.810 1.000 12.072 207 GLY BaB N 1
ATOM 5685 C CA . GLY B 1 207 ? 6.544 -43.756 25.846 1.000 12.808 207 GLY BaB CA 1
ATOM 5686 C C . GLY B 1 207 ? 5.994 -43.477 27.246 1.000 11.340 207 GLY BaB C 1
ATOM 5687 O O . GLY B 1 207 ? 6.265 -44.241 28.160 1.000 11.799 207 GLY BaB O 1
ATOM 5688 N N . ARG B 1 208 ? 5.338 -42.331 27.442 1.000 11.485 208 ARG BaB N 1
ATOM 5689 C CA . ARG B 1 208 ? 4.953 -41.973 28.807 1.000 11.160 208 ARG BaB CA 1
ATOM 5690 C C . ARG B 1 208 ? 3.768 -42.794 29.344 1.000 11.389 208 ARG BaB C 1
ATOM 5691 O O . ARG B 1 208 ? 3.587 -42.779 30.565 1.000 11.471 208 ARG BaB O 1
ATOM 5699 N N . VAL B 1 209 ? 2.985 -43.510 28.501 1.000 11.147 209 VAL BaB N 1
ATOM 5700 C CA . VAL B 1 209 ? 1.786 -44.177 29.031 1.000 12.062 209 VAL BaB CA 1
ATOM 5701 C C . VAL B 1 209 ? 2.088 -45.584 29.589 1.000 10.799 209 VAL BaB C 1
ATOM 5702 O O . VAL B 1 209 ? 2.772 -46.395 28.940 1.000 11.510 209 VAL BaB O 1
ATOM 5706 N N . LEU B 1 210 ? 1.505 -45.850 30.764 1.000 11.025 210 LEU BaB N 1
ATOM 5707 C CA . LEU B 1 210 ? 1.387 -47.166 31.394 1.000 11.314 210 LEU BaB CA 1
ATOM 5708 C C . LEU B 1 210 ? -0.098 -47.531 31.453 1.000 12.013 210 LEU BaB C 1
ATOM 5709 O O . LEU B 1 210 ? -0.980 -46.673 31.315 1.000 11.104 210 LEU BaB O 1
ATOM 5714 N N . THR B 1 211 ? -0.386 -48.825 31.668 1.000 10.908 211 THR BaB N 1
ATOM 5715 C CA . THR B 1 211 ? -1.761 -49.265 31.864 1.000 11.942 211 THR BaB CA 1
ATOM 5716 C C . THR B 1 211 ? -1.715 -50.527 32.724 1.000 11.570 211 THR BaB C 1
ATOM 5717 O O . THR B 1 211 ? -0.664 -51.169 32.836 1.000 12.234 211 THR BaB O 1
ATOM 5721 N N . PRO B 1 212 ? -2.794 -50.944 33.401 1.000 11.802 212 PRO BaB N 1
ATOM 5722 C CA . PRO B 1 212 ? -2.737 -52.155 34.233 1.000 12.275 212 PRO BaB CA 1
ATOM 5723 C C . PRO B 1 212 ? -2.266 -53.356 33.420 1.000 12.245 212 PRO BaB C 1
ATOM 5724 O O . PRO B 1 212 ? -2.681 -53.547 32.256 1.000 12.863 212 PRO BaB O 1
ATOM 5728 N N A LYS B 1 213 ? -1.445 -54.195 34.066 0.500 11.934 213 LYS BaB N 1
ATOM 5729 N N B LYS B 1 213 ? -1.487 -54.218 34.082 0.500 11.975 213 LYS BaB N 1
ATOM 5730 C CA A LYS B 1 213 ? -0.833 -55.327 33.379 0.500 13.120 213 LYS BaB CA 1
ATOM 5731 C CA B LYS B 1 213 ? -0.843 -55.310 33.369 0.500 13.198 213 LYS BaB CA 1
ATOM 5732 C C A LYS B 1 213 ? -1.870 -56.216 32.696 0.500 13.577 213 LYS BaB C 1
ATOM 5733 C C B LYS B 1 213 ? -1.857 -56.220 32.692 0.500 13.597 213 LYS BaB C 1
ATOM 5734 O O A LYS B 1 213 ? -1.671 -56.667 31.567 0.500 15.258 213 LYS BaB O 1
ATOM 5735 O O B LYS B 1 213 ? -1.603 -56.680 31.573 0.500 15.021 213 LYS BaB O 1
ATOM 5746 N N . ASP B 1 214 ? -2.959 -56.499 33.401 1.000 13.581 214 ASP BaB N 1
ATOM 5747 C CA . ASP B 1 214 ? -3.951 -57.456 32.932 1.000 14.698 214 ASP BaB CA 1
ATOM 5748 C C . ASP B 1 214 ? -5.130 -56.780 32.229 1.000 15.536 214 ASP BaB C 1
ATOM 5749 O O . ASP B 1 214 ? -6.137 -57.444 31.963 1.000 16.363 214 ASP BaB O 1
ATOM 5754 N N . GLY B 1 215 ? -4.980 -55.510 31.832 1.000 15.211 215 GLY BaB N 1
ATOM 5755 C CA . GLY B 1 215 ? -6.005 -54.883 30.988 1.000 14.635 215 GLY BaB CA 1
ATOM 5756 C C . GLY B 1 215 ? -6.145 -55.655 29.679 1.000 15.305 215 GLY BaB C 1
ATOM 5757 O O . GLY B 1 215 ? -5.183 -56.260 29.201 1.000 16.392 215 GLY BaB O 1
ATOM 5758 N N . SER B 1 216 ? -7.329 -55.553 29.077 1.000 16.745 216 SER BaB N 1
ATOM 5759 C CA . SER B 1 216 ? -7.590 -56.219 27.804 1.000 15.784 216 SER BaB CA 1
ATOM 5760 C C . SER B 1 216 ? -6.661 -55.654 26.738 1.000 16.876 216 SER BaB C 1
ATOM 5761 O O . SER B 1 216 ? -6.066 -54.593 26.897 1.000 15.109 216 SER BaB O 1
ATOM 5764 N N . PRO B 1 217 ? -6.497 -56.318 25.581 1.000 19.086 217 PRO BaB N 1
ATOM 5765 C CA . PRO B 1 217 ? -5.711 -55.734 24.489 1.000 18.775 217 PRO BaB CA 1
ATOM 5766 C C . PRO B 1 217 ? -6.120 -54.309 24.109 1.000 17.662 217 PRO BaB C 1
ATOM 5767 O O . PRO B 1 217 ? -5.258 -53.488 23.761 1.000 20.020 217 PRO BaB O 1
ATOM 5771 N N . SER B 1 218 ? -7.425 -54.019 24.113 1.000 18.221 218 SER BaB N 1
ATOM 5772 C CA . SER B 1 218 ? -7.869 -52.689 23.727 1.000 15.312 218 SER BaB CA 1
ATOM 5773 C C . SER B 1 218 ? -7.617 -51.674 24.848 1.000 15.374 218 SER BaB C 1
ATOM 5774 O O . SER B 1 218 ? -7.640 -50.479 24.545 1.000 16.858 218 SER BaB O 1
ATOM 5777 N N . MET B 1 219 ? -7.396 -52.183 26.077 1.000 15.232 219 MET BaB N 1
ATOM 5778 C CA . MET B 1 219 ? -7.230 -51.443 27.330 1.000 15.039 219 MET BaB CA 1
ATOM 5779 C C . MET B 1 219 ? -8.543 -50.911 27.867 1.000 14.331 219 MET BaB C 1
ATOM 5780 O O . MET B 1 219 ? -8.557 -50.281 28.918 1.000 14.931 219 MET BaB O 1
ATOM 5785 N N . ALA B 1 220 ? -9.665 -51.203 27.216 1.000 13.819 220 ALA BaB N 1
ATOM 5786 C CA . ALA B 1 220 ? -10.907 -50.541 27.637 1.000 14.240 220 ALA BaB CA 1
ATOM 5787 C C . ALA B 1 220 ? -11.389 -50.892 29.045 1.000 14.904 220 ALA BaB C 1
ATOM 5788 O O . ALA B 1 220 ? -12.152 -50.104 29.634 1.000 16.396 220 ALA BaB O 1
ATOM 5790 N N . ASN B 1 221 ? -10.979 -52.041 29.581 1.000 12.741 221 ASN BaB N 1
ATOM 5791 C CA . ASN B 1 221 ? -11.395 -52.425 30.930 1.000 13.349 221 ASN BaB CA 1
ATOM 5792 C C . ASN B 1 221 ? -10.273 -52.171 31.942 1.000 12.388 221 ASN BaB C 1
ATOM 5793 O O . ASN B 1 221 ? -10.325 -52.736 33.042 1.000 13.210 221 ASN BaB O 1
ATOM 5798 N N . GLY B 1 222 ? -9.303 -51.306 31.608 1.000 11.731 222 GLY BaB N 1
ATOM 5799 C CA . GLY B 1 222 ? -8.192 -51.114 32.529 1.000 11.523 222 GLY BaB CA 1
ATOM 5800 C C . GLY B 1 222 ? -8.661 -50.604 33.901 1.000 12.028 222 GLY BaB C 1
ATOM 5801 O O . GLY B 1 222 ? -8.041 -50.971 34.901 1.000 11.240 222 GLY BaB O 1
ATOM 5802 N N . GLY B 1 223 ? -9.694 -49.759 33.927 1.000 11.330 223 GLY BaB N 1
ATOM 5803 C CA . GLY B 1 223 ? -10.227 -49.250 35.187 1.000 11.674 223 GLY BaB CA 1
ATOM 5804 C C . GLY B 1 223 ? -10.748 -50.397 36.065 1.000 11.869 223 GLY BaB C 1
ATOM 5805 O O . GLY B 1 223 ? -10.577 -50.331 37.281 1.000 11.784 223 GLY BaB O 1
ATOM 5806 N N . GLN B 1 224 ? -11.440 -51.370 35.455 1.000 11.962 224 GLN BaB N 1
ATOM 5807 C CA . GLN B 1 224 ? -11.952 -52.485 36.259 1.000 11.844 224 GLN BaB CA 1
ATOM 5808 C C . GLN B 1 224 ? -10.774 -53.302 36.822 1.000 11.680 224 GLN BaB C 1
ATOM 5809 O O . GLN B 1 224 ? -10.828 -53.749 37.990 1.000 12.720 224 GLN BaB O 1
ATOM 5815 N N . VAL B 1 225 ? -9.739 -53.497 35.999 1.000 11.159 225 VAL BaB N 1
ATOM 5816 C CA . VAL B 1 225 ? -8.573 -54.250 36.478 1.000 11.461 225 VAL BaB CA 1
ATOM 5817 C C . VAL B 1 225 ? -7.880 -53.475 37.591 1.000 12.162 225 VAL BaB C 1
ATOM 5818 O O . VAL B 1 225 ? -7.528 -54.067 38.626 1.000 12.330 225 VAL BaB O 1
ATOM 5822 N N . ALA B 1 226 ? -7.695 -52.154 37.399 1.000 11.278 226 ALA BaB N 1
ATOM 5823 C CA . ALA B 1 226 ? -7.022 -51.358 38.428 1.000 10.886 226 ALA BaB CA 1
ATOM 5824 C C . ALA B 1 226 ? -7.826 -51.359 39.736 1.000 11.475 226 ALA BaB C 1
ATOM 5825 O O . ALA B 1 226 ? -7.266 -51.463 40.821 1.000 11.895 226 ALA BaB O 1
ATOM 5827 N N . ILE B 1 227 ? -9.135 -51.155 39.677 1.000 11.091 227 ILE BaB N 1
ATOM 5828 C CA . ILE B 1 227 ? -9.887 -51.147 40.925 1.000 12.342 227 ILE BaB CA 1
ATOM 5829 C C . ILE B 1 227 ? -9.788 -52.534 41.582 1.000 12.624 227 ILE BaB C 1
ATOM 5830 O O . ILE B 1 227 ? -9.700 -52.603 42.822 1.000 12.158 227 ILE BaB O 1
ATOM 5835 N N A ARG B 1 228 ? -9.812 -53.610 40.789 0.500 11.613 228 ARG BaB N 1
ATOM 5836 N N B ARG B 1 228 ? -9.798 -53.610 40.791 0.500 12.311 228 ARG BaB N 1
ATOM 5837 C CA A ARG B 1 228 ? -9.608 -54.941 41.366 0.500 12.014 228 ARG BaB CA 1
ATOM 5838 C CA B ARG B 1 228 ? -9.617 -54.942 41.375 0.500 13.127 228 ARG BaB CA 1
ATOM 5839 C C A ARG B 1 228 ? -8.256 -55.050 42.069 0.500 11.920 228 ARG BaB C 1
ATOM 5840 C C B ARG B 1 228 ? -8.248 -55.073 42.058 0.500 12.525 228 ARG BaB C 1
ATOM 5841 O O A ARG B 1 228 ? -8.186 -55.468 43.221 0.500 12.749 228 ARG BaB O 1
ATOM 5842 O O B ARG B 1 228 ? -8.157 -55.493 43.208 0.500 13.039 228 ARG BaB O 1
ATOM 5857 N N . THR B 1 229 ? -7.157 -54.704 41.383 1.000 12.051 229 THR BaB N 1
ATOM 5858 C CA . THR B 1 229 ? -5.855 -54.892 42.004 1.000 11.861 229 THR BaB CA 1
ATOM 5859 C C . THR B 1 229 ? -5.671 -53.969 43.206 1.000 12.494 229 THR BaB C 1
ATOM 5860 O O . THR B 1 229 ? -5.115 -54.350 44.255 1.000 13.256 229 THR BaB O 1
ATOM 5864 N N . LEU B 1 230 ? -6.122 -52.704 43.074 1.000 11.990 230 LEU BaB N 1
ATOM 5865 C CA . LEU B 1 230 ? -5.905 -51.755 44.153 1.000 11.420 230 LEU BaB CA 1
ATOM 5866 C C . LEU B 1 230 ? -6.750 -52.104 45.369 1.000 11.974 230 LEU BaB C 1
ATOM 5867 O O . LEU B 1 230 ? -6.222 -52.064 46.492 1.000 12.363 230 LEU BaB O 1
ATOM 5872 N N . SER B 1 231 ? -8.030 -52.462 45.136 1.000 11.325 231 SER BaB N 1
ATOM 5873 C CA . SER B 1 231 ? -8.905 -52.732 46.275 1.000 12.339 231 SER BaB CA 1
ATOM 5874 C C . SER B 1 231 ? -8.542 -54.058 46.956 1.000 12.758 231 SER BaB C 1
ATOM 5875 O O . SER B 1 231 ? -8.635 -54.166 48.184 1.000 12.975 231 SER BaB O 1
ATOM 5878 N N A THR B 1 232 ? -8.111 -55.039 46.151 0.500 11.410 232 THR BaB N 1
ATOM 5879 N N B THR B 1 232 ? -8.140 -55.052 46.170 0.500 13.277 232 THR BaB N 1
ATOM 5880 C CA A THR B 1 232 ? -7.726 -56.340 46.689 0.500 11.199 232 THR BaB CA 1
ATOM 5881 C CA B THR B 1 232 ? -7.768 -56.316 46.783 0.500 14.406 232 THR BaB CA 1
ATOM 5882 C C A THR B 1 232 ? -6.499 -56.146 47.560 0.500 11.181 232 THR BaB C 1
ATOM 5883 C C B THR B 1 232 ? -6.498 -56.119 47.597 0.500 13.206 232 THR BaB C 1
ATOM 5884 O O A THR B 1 232 ? -6.436 -56.689 48.677 0.500 12.014 232 THR BaB O 1
ATOM 5885 O O B THR B 1 232 ? -6.414 -56.618 48.728 0.500 14.272 232 THR BaB O 1
ATOM 5892 N N . ALA B 1 233 ? -5.521 -55.387 47.056 1.000 11.230 233 ALA BaB N 1
ATOM 5893 C CA . ALA B 1 233 ? -4.323 -55.110 47.841 1.000 11.642 233 ALA BaB CA 1
ATOM 5894 C C . ALA B 1 233 ? -4.702 -54.345 49.110 1.000 11.869 233 ALA BaB C 1
ATOM 5895 O O . ALA B 1 233 ? -4.172 -54.638 50.188 1.000 12.006 233 ALA BaB O 1
ATOM 5897 N N . ALA B 1 234 ? -5.597 -53.359 48.992 1.000 11.398 234 ALA BaB N 1
ATOM 5898 C CA . ALA B 1 234 ? -5.922 -52.562 50.173 1.000 11.829 234 ALA BaB CA 1
ATOM 5899 C C . ALA B 1 234 ? -6.533 -53.435 51.270 1.000 11.953 234 ALA BaB C 1
ATOM 5900 O O . ALA B 1 234 ? -6.140 -53.278 52.454 1.000 12.707 234 ALA BaB O 1
ATOM 5902 N N . ARG B 1 235 ? -7.485 -54.292 50.894 1.000 13.023 235 ARG BaB N 1
ATOM 5903 C CA . ARG B 1 235 ? -8.083 -55.190 51.887 1.000 12.802 235 ARG BaB CA 1
ATOM 5904 C C . ARG B 1 235 ? -7.030 -56.138 52.472 1.000 13.433 235 ARG BaB C 1
ATOM 5905 O O . ARG B 1 235 ? -6.995 -56.302 53.718 1.000 15.647 235 ARG BaB O 1
ATOM 5913 N N . ARG B 1 236 ? -6.178 -56.706 51.611 1.000 13.357 236 ARG BaB N 1
ATOM 5914 C CA . ARG B 1 236 ? -5.092 -57.609 52.046 1.000 14.626 236 ARG BaB CA 1
ATOM 5915 C C . ARG B 1 236 ? -4.212 -56.886 53.080 1.000 13.095 236 ARG BaB C 1
ATOM 5916 O O . ARG B 1 236 ? -3.661 -57.495 54.049 1.000 13.542 236 ARG BaB O 1
ATOM 5924 N N . ASP B 1 237 ? -4.027 -55.577 52.872 1.000 12.650 237 ASP BaB N 1
ATOM 5925 C CA . ASP B 1 237 ? -3.065 -54.798 53.632 1.000 12.542 237 ASP BaB CA 1
ATOM 5926 C C . ASP B 1 237 ? -3.650 -54.196 54.904 1.000 13.389 237 ASP BaB C 1
ATOM 5927 O O . ASP B 1 237 ? -2.913 -53.529 55.640 1.000 14.548 237 ASP BaB O 1
ATOM 5932 N N . GLY B 1 238 ? -4.916 -54.496 55.206 1.000 13.293 238 GLY BaB N 1
ATOM 5933 C CA . GLY B 1 238 ? -5.458 -54.081 56.485 1.000 13.672 238 GLY BaB CA 1
ATOM 5934 C C . GLY B 1 238 ? -6.100 -52.697 56.447 1.000 14.184 238 GLY BaB C 1
ATOM 5935 O O . GLY B 1 238 ? -6.383 -52.142 57.512 1.000 15.244 238 GLY BaB O 1
ATOM 5936 N N . ILE B 1 239 ? -6.376 -52.153 55.248 1.000 13.876 239 ILE BaB N 1
ATOM 5937 C CA . ILE B 1 239 ? -7.121 -50.894 55.179 1.000 13.381 239 ILE BaB CA 1
ATOM 5938 C C . ILE B 1 239 ? -8.597 -51.210 55.386 1.000 13.037 239 ILE BaB C 1
ATOM 5939 O O . ILE B 1 239 ? -9.136 -52.118 54.768 1.000 14.383 239 ILE BaB O 1
ATOM 5944 N N . ALA B 1 240 ? -9.258 -50.445 56.263 1.000 12.718 240 ALA BaB N 1
ATOM 5945 C CA . ALA B 1 240 ? -10.683 -50.632 56.506 1.000 13.655 240 ALA BaB CA 1
ATOM 5946 C C . ALA B 1 240 ? -11.494 -49.929 55.423 1.000 13.398 240 ALA BaB C 1
ATOM 5947 O O . ALA B 1 240 ? -11.066 -48.868 54.930 1.000 13.974 240 ALA BaB O 1
ATOM 5949 N N . PHE B 1 241 ? -12.661 -50.476 55.093 1.000 13.984 241 PHE BaB N 1
ATOM 5950 C CA . PHE B 1 241 ? -13.566 -49.838 54.141 1.000 12.863 241 PHE BaB CA 1
ATOM 5951 C C . PHE B 1 241 ? -14.931 -49.674 54.787 1.000 15.019 241 PHE BaB C 1
ATOM 5952 O O . PHE B 1 241 ? -15.445 -50.601 55.451 1.000 17.373 241 PHE BaB O 1
ATOM 5960 N N . LYS B 1 242 ? -15.551 -48.505 54.579 1.000 13.835 242 LYS BaB N 1
ATOM 5961 C CA . LYS B 1 242 ? -16.916 -48.301 55.035 1.000 13.893 242 LYS BaB CA 1
ATOM 5962 C C . LYS B 1 242 ? -17.692 -47.735 53.871 1.000 14.120 242 LYS BaB C 1
ATOM 5963 O O . LYS B 1 242 ? -17.447 -46.585 53.489 1.000 15.666 242 LYS BaB O 1
ATOM 5969 N N . THR B 1 243 ? -18.610 -48.528 53.309 1.000 14.884 243 THR BaB N 1
ATOM 5970 C CA . THR B 1 243 ? -19.405 -48.089 52.173 1.000 14.441 243 THR BaB CA 1
ATOM 5971 C C . THR B 1 243 ? -20.738 -47.542 52.663 1.000 15.409 243 THR BaB C 1
ATOM 5972 O O . THR B 1 243 ? -21.076 -47.644 53.858 1.000 15.252 243 THR BaB O 1
ATOM 5976 N N . GLY B 1 244 ? -21.507 -46.927 51.754 1.000 13.644 244 GLY BaB N 1
ATOM 5977 C CA . GLY B 1 244 ? -22.718 -46.218 52.178 1.000 15.453 244 GLY BaB CA 1
ATOM 5978 C C . GLY B 1 244 ? -22.431 -45.153 53.250 1.000 16.202 244 GLY BaB C 1
ATOM 5979 O O . GLY B 1 244 ? -23.233 -44.899 54.162 1.000 17.452 244 GLY BaB O 1
ATOM 5980 N N . HIS B 1 245 ? -21.266 -44.496 53.163 1.000 14.184 245 HIS BaB N 1
ATOM 5981 C CA . HIS B 1 245 ? -20.870 -43.460 54.108 1.000 14.206 245 HIS BaB CA 1
ATOM 5982 C C . HIS B 1 245 ? -20.602 -42.181 53.321 1.000 14.397 245 HIS BaB C 1
ATOM 5983 O O . HIS B 1 245 ? -19.557 -42.050 52.687 1.000 14.960 245 HIS BaB O 1
ATOM 5990 N N . ARG B 1 246 ? -21.578 -41.256 53.338 1.000 13.968 246 ARG BaB N 1
ATOM 5991 C CA . ARG B 1 246 ? -21.462 -40.032 52.531 1.000 14.381 246 ARG BaB CA 1
ATOM 5992 C C . ARG B 1 246 ? -20.876 -38.963 53.432 1.000 14.985 246 ARG BaB C 1
ATOM 5993 O O . ARG B 1 246 ? -21.537 -38.424 54.322 1.000 15.355 246 ARG BaB O 1
ATOM 6001 N N . VAL B 1 247 ? -19.588 -38.658 53.270 1.000 12.974 247 VAL BaB N 1
ATOM 6002 C CA . VAL B 1 247 ? -18.978 -37.625 54.100 1.000 13.870 247 VAL BaB CA 1
ATOM 6003 C C . VAL B 1 247 ? -19.647 -36.282 53.805 1.000 14.562 247 VAL BaB C 1
ATOM 6004 O O . VAL B 1 247 ? -19.942 -35.959 52.650 1.000 12.837 247 VAL BaB O 1
ATOM 6008 N N . GLN B 1 248 ? -19.984 -35.569 54.893 1.000 14.953 248 GLN BaB N 1
ATOM 6009 C CA . GLN B 1 248 ? -20.718 -34.313 54.722 1.000 15.671 248 GLN BaB CA 1
ATOM 6010 C C . GLN B 1 248 ? -20.154 -33.142 55.525 1.000 15.726 248 GLN BaB C 1
ATOM 6011 O O . GLN B 1 248 ? -20.609 -32.005 55.336 1.000 16.148 248 GLN BaB O 1
ATOM 6017 N N . ARG B 1 249 ? -19.165 -33.369 56.399 1.000 15.019 249 ARG BaB N 1
ATOM 6018 C CA . ARG B 1 249 ? -18.547 -32.278 57.164 1.000 16.622 249 ARG BaB CA 1
ATOM 6019 C C . ARG B 1 249 ? -17.146 -32.694 57.576 1.000 15.335 249 ARG BaB C 1
ATOM 6020 O O . ARG B 1 249 ? -16.931 -33.907 57.834 1.000 16.603 249 ARG BaB O 1
ATOM 6028 N N . VAL B 1 250 ? -16.218 -31.731 57.638 1.000 15.760 250 VAL BaB N 1
ATOM 6029 C CA . VAL B 1 250 ? -14.924 -31.891 58.289 1.000 16.421 250 VAL BaB CA 1
ATOM 6030 C C . VAL B 1 250 ? -15.091 -31.351 59.713 1.000 19.386 250 VAL BaB C 1
ATOM 6031 O O . VAL B 1 250 ? -15.624 -30.255 59.912 1.000 20.597 250 VAL BaB O 1
ATOM 6035 N N A ILE B 1 251 ? -14.568 -32.109 60.683 0.500 17.541 251 ILE BaB N 1
ATOM 6036 N N B ILE B 1 251 ? -14.596 -32.111 60.695 0.500 17.583 251 ILE BaB N 1
ATOM 6037 C CA A ILE B 1 251 ? -14.600 -31.713 62.087 0.500 18.261 251 ILE BaB CA 1
ATOM 6038 C CA B ILE B 1 251 ? -14.622 -31.675 62.087 0.500 18.102 251 ILE BaB CA 1
ATOM 6039 C C A ILE B 1 251 ? -13.268 -31.054 62.398 0.500 18.434 251 ILE BaB C 1
ATOM 6040 C C B ILE B 1 251 ? -13.276 -31.043 62.393 0.500 18.460 251 ILE BaB C 1
ATOM 6041 O O A ILE B 1 251 ? -12.223 -31.587 62.031 0.500 18.771 251 ILE BaB O 1
ATOM 6042 O O B ILE B 1 251 ? -12.234 -31.580 62.026 0.500 18.709 251 ILE BaB O 1
ATOM 6051 N N . LEU B 1 252 ? -13.314 -29.881 63.059 1.000 19.128 252 LEU BaB N 1
ATOM 6052 C CA . LEU B 1 252 ? -12.111 -29.148 63.398 1.000 19.688 252 LEU BaB CA 1
ATOM 6053 C C . LEU B 1 252 ? -11.995 -29.102 64.916 1.000 18.796 252 LEU BaB C 1
ATOM 6054 O O . LEU B 1 252 ? -13.005 -29.188 65.614 1.000 21.637 252 LEU BaB O 1
ATOM 6059 N N . ASN B 1 253 ? -10.747 -29.027 65.368 1.000 18.293 253 ASN BaB N 1
ATOM 6060 C CA . ASN B 1 253 ? -10.499 -28.716 66.766 1.000 20.292 253 ASN BaB CA 1
ATOM 6061 C C . ASN B 1 253 ? -10.487 -27.192 66.938 1.000 23.701 253 ASN BaB C 1
ATOM 6062 O O . ASN B 1 253 ? -10.691 -26.415 65.982 1.000 23.424 253 ASN BaB O 1
ATOM 6067 N N A SER B 1 254 ? -10.197 -26.758 68.175 0.500 27.195 254 SER BaB N 1
ATOM 6068 N N B SER B 1 254 ? -10.235 -26.751 68.182 0.500 25.401 254 SER BaB N 1
ATOM 6069 C CA A SER B 1 254 ? -10.256 -25.342 68.518 0.500 27.480 254 SER BaB CA 1
ATOM 6070 C CA B SER B 1 254 ? -10.271 -25.332 68.521 0.500 24.816 254 SER BaB CA 1
ATOM 6071 C C A SER B 1 254 ? -9.169 -24.538 67.818 0.500 26.193 254 SER BaB C 1
ATOM 6072 C C B SER B 1 254 ? -9.170 -24.538 67.819 0.500 24.532 254 SER BaB C 1
ATOM 6073 O O A SER B 1 254 ? -9.279 -23.319 67.764 0.500 30.272 254 SER BaB O 1
ATOM 6074 O O B SER B 1 254 ? -9.267 -23.319 67.756 0.500 28.502 254 SER BaB O 1
ATOM 6079 N N . LYS B 1 255 ? -8.124 -25.200 67.302 1.000 24.318 255 LYS BaB N 1
ATOM 6080 C CA . LYS B 1 255 ? -7.045 -24.514 66.605 1.000 25.804 255 LYS BaB CA 1
ATOM 6081 C C . LYS B 1 255 ? -7.287 -24.449 65.092 1.000 23.029 255 LYS BaB C 1
ATOM 6082 O O . LYS B 1 255 ? -6.426 -23.962 64.349 1.000 27.511 255 LYS BaB O 1
ATOM 6088 N N . GLY B 1 256 ? -8.452 -24.936 64.659 1.000 22.790 256 GLY BaB N 1
ATOM 6089 C CA . GLY B 1 256 ? -8.846 -24.926 63.255 1.000 22.072 256 GLY BaB CA 1
ATOM 6090 C C . GLY B 1 256 ? -8.166 -26.046 62.450 1.000 21.624 256 GLY BaB C 1
ATOM 6091 O O . GLY B 1 256 ? -7.998 -25.912 61.236 1.000 22.607 256 GLY BaB O 1
ATOM 6092 N N . GLU B 1 257 ? -7.744 -27.128 63.117 1.000 18.701 257 GLU BaB N 1
ATOM 6093 C CA . GLU B 1 257 ? -7.104 -28.243 62.426 1.000 19.907 257 GLU BaB CA 1
ATOM 6094 C C . GLU B 1 257 ? -8.152 -29.325 62.179 1.000 17.696 257 GLU BaB C 1
ATOM 6095 O O . GLU B 1 257 ? -9.037 -29.547 63.015 1.000 19.586 257 GLU BaB O 1
ATOM 6101 N N . ALA B 1 258 ? -8.060 -30.016 61.019 1.000 16.546 258 ALA BaB N 1
ATOM 6102 C CA . ALA B 1 258 ? -9.003 -31.096 60.751 1.000 16.771 258 ALA BaB CA 1
ATOM 6103 C C . ALA B 1 258 ? -8.673 -32.293 61.651 1.000 17.887 258 ALA BaB C 1
ATOM 6104 O O . ALA B 1 258 ? -7.515 -32.784 61.610 1.000 19.609 258 ALA BaB O 1
ATOM 6106 N N . ILE B 1 259 ? -9.680 -32.799 62.375 1.000 16.915 259 ILE BaB N 1
ATOM 6107 C CA . ILE B 1 259 ? -9.498 -33.928 63.290 1.000 17.488 259 ILE BaB CA 1
ATOM 6108 C C . ILE B 1 259 ? -10.457 -35.074 62.969 1.000 18.836 259 ILE BaB C 1
ATOM 6109 O O . ILE B 1 259 ? -10.461 -36.111 63.662 1.000 18.277 259 ILE BaB O 1
ATOM 6114 N N . GLY B 1 260 ? -11.227 -34.972 61.877 1.000 15.931 260 GLY BaB N 1
ATOM 6115 C CA . GLY B 1 260 ? -12.120 -36.061 61.532 1.000 16.990 260 GLY BaB CA 1
ATOM 6116 C C . GLY B 1 260 ? -13.199 -35.596 60.567 1.000 17.037 260 GLY BaB C 1
ATOM 6117 O O . GLY B 1 260 ? -13.085 -34.490 60.021 1.000 16.906 260 GLY BaB O 1
ATOM 6118 N N . ILE B 1 261 ? -14.200 -36.457 60.399 1.000 15.653 261 ILE BaB N 1
ATOM 6119 C CA . ILE B 1 261 ? -15.304 -36.204 59.491 1.000 15.355 261 ILE BaB CA 1
ATOM 6120 C C . ILE B 1 261 ? -16.617 -36.577 60.152 1.000 16.192 261 ILE BaB C 1
ATOM 6121 O O . ILE B 1 261 ? -16.633 -37.346 61.132 1.000 17.071 261 ILE BaB O 1
ATOM 6126 N N . GLU B 1 262 ? -17.705 -36.089 59.559 1.000 15.945 262 GLU BaB N 1
ATOM 6127 C CA . GLU B 1 262 ? -19.017 -36.634 59.847 1.000 16.940 262 GLU BaB CA 1
ATOM 6128 C C . GLU B 1 262 ? -19.563 -37.191 58.541 1.000 16.762 262 GLU BaB C 1
ATOM 6129 O O . GLU B 1 262 ? -19.399 -36.545 57.505 1.000 17.476 262 GLU BaB O 1
ATOM 6135 N N . ALA B 1 263 ? -20.152 -38.392 58.593 1.000 17.507 263 ALA BaB N 1
ATOM 6136 C CA . ALA B 1 263 ? -20.743 -39.019 57.411 1.000 16.056 263 ALA BaB CA 1
ATOM 6137 C C . ALA B 1 263 ? -22.203 -39.382 57.661 1.000 17.999 263 ALA BaB C 1
ATOM 6138 O O . ALA B 1 263 ? -22.536 -39.820 58.764 1.000 19.382 263 ALA BaB O 1
ATOM 6140 N N . LEU B 1 264 ? -23.017 -39.187 56.632 1.000 17.545 264 LEU BaB N 1
ATOM 6141 C CA . LEU B 1 264 ? -24.404 -39.630 56.610 1.000 19.260 264 LEU BaB CA 1
ATOM 6142 C C . LEU B 1 264 ? -24.430 -41.076 56.110 1.000 19.515 264 LEU BaB C 1
ATOM 6143 O O . LEU B 1 264 ? -23.975 -41.395 54.997 1.000 17.833 264 LEU BaB O 1
ATOM 6148 N N . LYS B 1 265 ? -24.991 -41.964 56.936 1.000 20.138 265 LYS BaB N 1
ATOM 6149 C CA . LYS B 1 265 ? -25.106 -43.371 56.569 1.000 22.574 265 LYS BaB CA 1
ATOM 6150 C C . LYS B 1 265 ? -26.463 -43.602 55.908 1.000 26.075 265 LYS BaB C 1
ATOM 6151 O O . LYS B 1 265 ? -27.323 -42.722 55.838 1.000 24.519 265 LYS BaB O 1
ATOM 6157 N N . ASP B 1 266 ? -26.682 -44.807 55.384 1.000 33.170 266 ASP BaB N 1
ATOM 6158 C CA . ASP B 1 266 ? -27.915 -45.017 54.630 1.000 33.494 266 ASP BaB CA 1
ATOM 6159 C C . ASP B 1 266 ? -29.175 -45.036 55.507 1.000 35.220 266 ASP BaB C 1
ATOM 6160 O O . ASP B 1 266 ? -30.252 -44.756 54.989 1.000 34.428 266 ASP BaB O 1
ATOM 6165 N N . ASP B 1 267 ? -29.068 -45.275 56.820 1.000 38.362 267 ASP BaB N 1
ATOM 6166 C CA . ASP B 1 267 ? -30.246 -45.200 57.684 1.000 43.227 267 ASP BaB CA 1
ATOM 6167 C C . ASP B 1 267 ? -30.546 -43.755 58.085 1.000 46.445 267 ASP BaB C 1
ATOM 6168 O O . ASP B 1 267 ? -31.424 -43.501 58.913 1.000 46.069 267 ASP BaB O 1
ATOM 6173 N N . ASN B 1 268 ? -29.793 -42.808 57.506 1.000 39.868 268 ASN BaB N 1
ATOM 6174 C CA . ASN B 1 268 ? -29.959 -41.389 57.766 1.000 35.143 268 ASN BaB CA 1
ATOM 6175 C C . ASN B 1 268 ? -29.397 -41.009 59.128 1.000 26.427 268 ASN BaB C 1
ATOM 6176 O O . ASN B 1 268 ? -29.498 -39.842 59.487 1.000 32.250 268 ASN BaB O 1
ATOM 6181 N N . SER B 1 269 ? -28.744 -41.953 59.821 1.000 29.435 269 SER BaB N 1
ATOM 6182 C CA . SER B 1 269 ? -27.953 -41.616 60.990 1.000 30.226 269 SER BaB CA 1
ATOM 6183 C C . SER B 1 269 ? -26.624 -41.020 60.534 1.000 26.817 269 SER BaB C 1
ATOM 6184 O O . SER B 1 269 ? -26.205 -41.187 59.379 1.000 25.218 269 SER BaB O 1
ATOM 6187 N N . VAL B 1 270 ? -25.977 -40.327 61.459 1.000 25.264 270 VAL BaB N 1
ATOM 6188 C CA . VAL B 1 270 ? -24.694 -39.696 61.226 1.000 26.348 270 VAL BaB CA 1
ATOM 6189 C C . VAL B 1 270 ? -23.661 -40.348 62.142 1.000 28.281 270 VAL BaB C 1
ATOM 6190 O O . VAL B 1 270 ? -23.950 -40.651 63.310 1.000 28.267 270 VAL BaB O 1
ATOM 6194 N N . VAL B 1 271 ? -22.445 -40.543 61.627 1.000 21.715 271 VAL BaB N 1
ATOM 6195 C CA . VAL B 1 271 ? -21.342 -40.995 62.446 1.000 23.079 271 VAL BaB CA 1
ATOM 6196 C C . VAL B 1 271 ? -20.184 -40.019 62.337 1.000 21.636 271 VAL BaB C 1
ATOM 6197 O O . VAL B 1 271 ? -20.002 -39.360 61.300 1.000 22.376 271 VAL BaB O 1
ATOM 6201 N N . ARG B 1 272 ? -19.424 -39.905 63.411 1.000 18.852 272 ARG BaB N 1
ATOM 6202 C CA . ARG B 1 272 ? -18.222 -39.095 63.429 1.000 20.228 272 ARG BaB CA 1
ATOM 6203 C C . ARG B 1 272 ? -17.036 -40.044 63.538 1.000 20.796 272 ARG BaB C 1
ATOM 6204 O O . ARG B 1 272 ? -17.025 -40.966 64.371 1.000 21.804 272 ARG BaB O 1
ATOM 6212 N N . ILE B 1 273 ? -16.052 -39.826 62.675 1.000 16.060 273 ILE BaB N 1
ATOM 6213 C CA . ILE B 1 273 ? -14.854 -40.665 62.649 1.000 17.462 273 ILE BaB CA 1
ATOM 6214 C C . ILE B 1 273 ? -13.623 -39.785 62.796 1.000 16.608 273 ILE BaB C 1
ATOM 6215 O O . ILE B 1 273 ? -13.458 -38.797 62.054 1.000 16.817 273 ILE BaB O 1
ATOM 6220 N N . ARG B 1 274 ? -12.728 -40.123 63.727 1.000 16.510 274 ARG BaB N 1
ATOM 6221 C CA . ARG B 1 274 ? -11.571 -39.310 64.038 1.000 16.197 274 ARG BaB CA 1
ATOM 6222 C C . ARG B 1 274 ? -10.426 -39.708 63.119 1.000 16.640 274 ARG BaB C 1
ATOM 6223 O O . ARG B 1 274 ? -10.236 -40.894 62.858 1.000 17.201 274 ARG BaB O 1
ATOM 6231 N N . ALA B 1 275 ? -9.683 -38.692 62.660 1.000 16.723 275 ALA BaB N 1
ATOM 6232 C CA . ALA B 1 275 ? -8.413 -38.839 61.987 1.000 15.729 275 ALA BaB CA 1
ATOM 6233 C C . ALA B 1 275 ? -7.344 -38.279 62.907 1.000 16.183 275 ALA BaB C 1
ATOM 6234 O O . ALA B 1 275 ? -7.347 -37.074 63.222 1.000 17.002 275 ALA BaB O 1
ATOM 6236 N N . ARG B 1 276 ? -6.381 -39.134 63.305 1.000 15.567 276 ARG BaB N 1
ATOM 6237 C CA . ARG B 1 276 ? -5.339 -38.625 64.183 1.000 16.723 276 ARG BaB CA 1
ATOM 6238 C C . ARG B 1 276 ? -4.341 -37.730 63.461 1.000 17.297 276 ARG BaB C 1
ATOM 6239 O O . ARG B 1 276 ? -3.799 -36.790 64.045 1.000 17.665 276 ARG BaB O 1
ATOM 6247 N N . LYS B 1 277 ? -4.099 -37.995 62.162 1.000 14.481 277 LYS BaB N 1
ATOM 6248 C CA . LYS B 1 277 ? -3.097 -37.282 61.390 1.000 14.602 277 LYS BaB CA 1
ATOM 6249 C C . LYS B 1 277 ? -3.690 -36.476 60.239 1.000 14.895 277 LYS BaB C 1
ATOM 6250 O O . LYS B 1 277 ? -3.218 -35.363 59.961 1.000 15.670 277 LYS BaB O 1
ATOM 6256 N N . ALA B 1 278 ? -4.592 -37.102 59.485 1.000 14.345 278 ALA BaB N 1
ATOM 6257 C CA . ALA B 1 278 ? -5.045 -36.413 58.277 1.000 14.033 278 ALA BaB CA 1
ATOM 6258 C C . ALA B 1 278 ? -6.348 -36.985 57.785 1.000 13.352 278 ALA BaB C 1
ATOM 6259 O O . ALA B 1 278 ? -6.617 -38.186 57.864 1.000 14.247 278 ALA BaB O 1
ATOM 6261 N N . VAL B 1 279 ? -7.121 -36.078 57.142 1.000 12.931 279 VAL BaB N 1
ATOM 6262 C CA . VAL B 1 279 ? -8.251 -36.439 56.303 1.000 12.477 279 VAL BaB CA 1
ATOM 6263 C C . VAL B 1 279 ? -7.855 -36.163 54.849 1.000 13.284 279 VAL BaB C 1
ATOM 6264 O O . VAL B 1 279 ? -7.411 -35.060 54.537 1.000 13.106 279 VAL BaB O 1
ATOM 6268 N N . ILE B 1 280 ? -7.925 -37.197 53.978 1.000 12.367 280 ILE BaB N 1
ATOM 6269 C CA . ILE B 1 280 ? -7.508 -37.058 52.583 1.000 11.658 280 ILE BaB CA 1
ATOM 6270 C C . ILE B 1 280 ? -8.735 -37.276 51.710 1.000 11.522 280 ILE BaB C 1
ATOM 6271 O O . ILE B 1 280 ? -9.296 -38.384 51.647 1.000 12.208 280 ILE BaB O 1
ATOM 6276 N N . PHE B 1 281 ? -9.208 -36.208 51.055 1.000 11.066 281 PHE BaB N 1
ATOM 6277 C CA . PHE B 1 281 ? -10.338 -36.332 50.144 1.000 11.205 281 PHE BaB CA 1
ATOM 6278 C C . PHE B 1 281 ? -9.855 -36.814 48.797 1.000 11.607 281 PHE BaB C 1
ATOM 6279 O O . PHE B 1 281 ? -8.903 -36.275 48.221 1.000 12.288 281 PHE BaB O 1
ATOM 6287 N N . GLY B 1 282 ? -10.542 -37.829 48.288 1.000 11.173 282 GLY BaB N 1
ATOM 6288 C CA . GLY B 1 282 ? -10.432 -38.304 46.905 1.000 10.919 282 GLY BaB CA 1
ATOM 6289 C C . GLY B 1 282 ? -11.843 -38.495 46.351 1.000 10.562 282 GLY BaB C 1
ATOM 6290 O O . GLY B 1 282 ? -12.154 -39.552 45.811 1.000 10.691 282 GLY BaB O 1
ATOM 6291 N N . SER B 1 283 ? -12.671 -37.446 46.494 1.000 10.487 283 SER BaB N 1
ATOM 6292 C CA . SER B 1 283 ? -14.116 -37.654 46.314 1.000 10.944 283 SER BaB CA 1
ATOM 6293 C C . SER B 1 283 ? -14.599 -37.400 44.897 1.000 10.606 283 SER BaB C 1
ATOM 6294 O O . SER B 1 283 ? -15.810 -37.466 44.667 1.000 11.422 283 SER BaB O 1
ATOM 6297 N N . GLY B 1 284 ? -13.718 -37.146 43.924 1.000 10.827 284 GLY BaB N 1
ATOM 6298 C CA . GLY B 1 284 ? -14.177 -36.980 42.549 1.000 10.911 284 GLY BaB CA 1
ATOM 6299 C C . GLY B 1 284 ? -14.756 -35.576 42.312 1.000 9.715 284 GLY BaB C 1
ATOM 6300 O O . GLY B 1 284 ? -14.647 -34.696 43.147 1.000 10.855 284 GLY BaB O 1
ATOM 6301 N N . GLY B 1 285 ? -15.351 -35.419 41.128 1.000 10.529 285 GLY BaB N 1
ATOM 6302 C CA . GLY B 1 285 ? -15.783 -34.103 40.658 1.000 9.936 285 GLY BaB CA 1
ATOM 6303 C C . GLY B 1 285 ? -17.259 -33.809 40.931 1.000 10.090 285 GLY BaB C 1
ATOM 6304 O O . GLY B 1 285 ? -17.901 -34.423 41.779 1.000 10.992 285 GLY BaB O 1
ATOM 6305 N N . PHE B 1 286 ? -17.805 -32.909 40.100 1.000 10.650 286 PHE BaB N 1
ATOM 6306 C CA . PHE B 1 286 ? -19.177 -32.451 40.344 1.000 9.849 286 PHE BaB CA 1
ATOM 6307 C C . PHE B 1 286 ? -20.017 -32.528 39.073 1.000 10.956 286 PHE BaB C 1
ATOM 6308 O O . PHE B 1 286 ? -21.046 -31.821 38.955 1.000 10.975 286 PHE BaB O 1
ATOM 6316 N N . THR B 1 287 ? -19.641 -33.363 38.105 1.000 10.058 287 THR BaB N 1
ATOM 6317 C CA . THR B 1 287 ? -20.426 -33.496 36.880 1.000 10.345 287 THR BaB CA 1
ATOM 6318 C C . THR B 1 287 ? -21.888 -33.735 37.208 1.000 10.402 287 THR BaB C 1
ATOM 6319 O O . THR B 1 287 ? -22.744 -33.220 36.496 1.000 12.364 287 THR BaB O 1
ATOM 6323 N N . HIS B 1 288 ? -22.202 -34.547 38.228 1.000 11.531 288 HIS BaB N 1
ATOM 6324 C CA . HIS B 1 288 ? -23.576 -34.981 38.413 1.000 11.047 288 HIS BaB CA 1
ATOM 6325 C C . HIS B 1 288 ? -24.299 -34.227 39.512 1.000 12.814 288 HIS BaB C 1
ATOM 6326 O O . HIS B 1 288 ? -25.377 -34.652 39.965 1.000 14.061 288 HIS BaB O 1
ATOM 6333 N N . ASP B 1 289 ? -23.793 -33.035 39.881 1.000 11.970 289 ASP BaB N 1
ATOM 6334 C CA . ASP B 1 289 ? -24.655 -32.029 40.507 1.000 12.581 289 ASP BaB CA 1
ATOM 6335 C C . ASP B 1 289 ? -24.974 -30.996 39.424 1.000 12.715 289 ASP BaB C 1
ATOM 6336 O O . ASP B 1 289 ? -24.110 -30.193 39.055 1.000 12.246 289 ASP BaB O 1
ATOM 6341 N N . PRO B 1 290 ? -26.159 -31.012 38.784 1.000 11.804 290 PRO BaB N 1
ATOM 6342 C CA . PRO B 1 290 ? -26.359 -30.156 37.625 1.000 12.565 290 PRO BaB CA 1
ATOM 6343 C C . PRO B 1 290 ? -26.265 -28.659 37.944 1.000 11.550 290 PRO BaB C 1
ATOM 6344 O O . PRO B 1 290 ? -25.874 -27.875 37.077 1.000 12.474 290 PRO BaB O 1
ATOM 6348 N N A GLU B 1 291 ? -26.609 -28.274 39.162 0.500 11.237 291 GLU BaB N 1
ATOM 6349 N N B GLU B 1 291 ? -26.598 -28.288 39.174 0.500 11.814 291 GLU BaB N 1
ATOM 6350 C CA A GLU B 1 291 ? -26.512 -26.872 39.551 0.500 10.944 291 GLU BaB CA 1
ATOM 6351 C CA B GLU B 1 291 ? -26.508 -26.893 39.584 0.500 11.890 291 GLU BaB CA 1
ATOM 6352 C C A GLU B 1 291 ? -25.052 -26.437 39.603 0.500 10.960 291 GLU BaB C 1
ATOM 6353 C C B GLU B 1 291 ? -25.054 -26.458 39.580 0.500 11.641 291 GLU BaB C 1
ATOM 6354 O O A GLU B 1 291 ? -24.709 -25.380 39.081 0.500 11.137 291 GLU BaB O 1
ATOM 6355 O O B GLU B 1 291 ? -24.734 -25.443 38.975 0.500 12.140 291 GLU BaB O 1
ATOM 6366 N N . LEU B 1 292 ? -24.185 -27.239 40.238 1.000 11.476 292 LEU BaB N 1
ATOM 6367 C CA . LEU B 1 292 ? -22.774 -26.862 40.241 1.000 10.363 292 LEU BaB CA 1
ATOM 6368 C C . LEU B 1 292 ? -22.198 -26.905 38.817 1.000 10.916 292 LEU BaB C 1
ATOM 6369 O O . LEU B 1 292 ? -21.459 -26.001 38.426 1.000 10.366 292 LEU BaB O 1
ATOM 6374 N N . ARG B 1 293 ? -22.538 -27.952 38.065 1.000 10.692 293 ARG BaB N 1
ATOM 6375 C CA . ARG B 1 293 ? -21.989 -28.071 36.725 1.000 12.231 293 ARG BaB CA 1
ATOM 6376 C C . ARG B 1 293 ? -22.340 -26.846 35.878 1.000 12.024 293 ARG BaB C 1
ATOM 6377 O O . ARG B 1 293 ? -21.487 -26.263 35.194 1.000 11.905 293 ARG BaB O 1
ATOM 6385 N N A SER B 1 294 ? -23.616 -26.455 35.902 0.500 9.699 294 SER BaB N 1
ATOM 6386 N N B SER B 1 294 ? -23.595 -26.403 35.926 0.500 11.437 294 SER BaB N 1
ATOM 6387 C CA A SER B 1 294 ? -24.119 -25.358 35.096 0.500 10.090 294 SER BaB CA 1
ATOM 6388 C CA B SER B 1 294 ? -24.024 -25.347 35.026 0.500 13.027 294 SER BaB CA 1
ATOM 6389 C C A SER B 1 294 ? -23.485 -24.034 35.514 0.500 10.420 294 SER BaB C 1
ATOM 6390 C C B SER B 1 294 ? -23.525 -23.981 35.515 0.500 12.433 294 SER BaB C 1
ATOM 6391 O O A SER B 1 294 ? -23.195 -23.202 34.653 0.500 11.094 294 SER BaB O 1
ATOM 6392 O O B SER B 1 294 ? -23.374 -23.049 34.714 0.500 12.600 294 SER BaB O 1
ATOM 6397 N N . ASN B 1 295 ? -23.331 -23.819 36.837 1.000 10.822 295 ASN BaB N 1
ATOM 6398 C CA . ASN B 1 295 ? -22.881 -22.524 37.360 1.000 10.946 295 ASN BaB CA 1
ATOM 6399 C C . ASN B 1 295 ? -21.372 -22.308 37.318 1.000 11.460 295 ASN BaB C 1
ATOM 6400 O O . ASN B 1 295 ? -20.948 -21.152 37.435 1.000 11.373 295 ASN BaB O 1
ATOM 6405 N N . PHE B 1 296 ? -20.580 -23.378 37.143 1.000 10.512 296 PHE BaB N 1
ATOM 6406 C CA . PHE B 1 296 ? -19.136 -23.205 37.157 1.000 10.250 296 PHE BaB CA 1
ATOM 6407 C C . PHE B 1 296 ? -18.456 -23.502 35.825 1.000 10.068 296 PHE BaB C 1
ATOM 6408 O O . PHE B 1 296 ? -17.487 -22.813 35.487 1.000 9.687 296 PHE BaB O 1
ATOM 6416 N N . LEU B 1 297 ? -18.873 -24.524 35.049 1.000 10.221 297 LEU BaB N 1
ATOM 6417 C CA . LEU B 1 297 ? -18.076 -24.875 33.881 1.000 9.705 297 LEU BaB CA 1
ATOM 6418 C C . LEU B 1 297 ? -18.207 -23.861 32.738 1.000 10.237 297 LEU BaB C 1
ATOM 6419 O O . LEU B 1 297 ? -19.209 -23.156 32.580 1.000 10.999 297 LEU BaB O 1
ATOM 6424 N N . ASN B 1 298 ? -17.169 -23.836 31.895 1.000 10.051 298 ASN BaB N 1
ATOM 6425 C CA . ASN B 1 298 ? -17.094 -22.892 30.794 1.000 10.349 298 ASN BaB CA 1
ATOM 6426 C C . ASN B 1 298 ? -18.015 -23.244 29.620 1.000 11.107 298 ASN BaB C 1
ATOM 6427 O O . ASN B 1 298 ? -18.204 -22.386 28.744 1.000 12.441 298 ASN BaB O 1
ATOM 6432 N N . VAL B 1 299 ? -18.572 -24.452 29.614 1.000 10.592 299 VAL BaB N 1
ATOM 6433 C CA . VAL B 1 299 ? -19.522 -24.895 28.590 1.000 11.383 299 VAL BaB CA 1
ATOM 6434 C C . VAL B 1 299 ? -20.702 -25.574 29.284 1.000 10.381 299 VAL BaB C 1
ATOM 6435 O O . VAL B 1 299 ? -20.523 -26.267 30.291 1.000 11.142 299 VAL BaB O 1
ATOM 6439 N N . PRO B 1 300 ? -21.899 -25.477 28.658 1.000 10.591 300 PRO BaB N 1
ATOM 6440 C CA . PRO B 1 300 ? -23.114 -26.054 29.267 1.000 10.767 300 PRO BaB CA 1
ATOM 6441 C C . PRO B 1 300 ? -23.328 -27.521 28.909 1.000 11.170 300 PRO BaB C 1
ATOM 6442 O O . PRO B 1 300 ? -24.240 -27.908 28.181 1.000 12.738 300 PRO BaB O 1
ATOM 6446 N N . VAL B 1 301 ? -22.397 -28.349 29.372 1.000 11.185 301 VAL BaB N 1
ATOM 6447 C CA . VAL B 1 301 ? -22.422 -29.801 29.108 1.000 11.666 301 VAL BaB CA 1
ATOM 6448 C C . VAL B 1 301 ? -23.673 -30.486 29.683 1.000 11.945 301 VAL BaB C 1
ATOM 6449 O O . VAL B 1 301 ? -24.302 -30.002 30.654 1.000 13.854 301 VAL BaB O 1
ATOM 6453 N N . TYR B 1 302 ? -24.022 -31.629 29.098 1.000 11.859 302 TYR BaB N 1
ATOM 6454 C CA . TYR B 1 302 ? -25.251 -32.359 29.439 1.000 13.987 302 TYR BaB CA 1
ATOM 6455 C C . TYR B 1 302 ? -25.088 -33.432 30.511 1.000 15.731 302 TYR BaB C 1
ATOM 6456 O O . TYR B 1 302 ? -26.070 -34.041 30.938 1.000 16.826 302 TYR BaB O 1
ATOM 6465 N N . GLY B 1 303 ? -23.857 -33.689 30.930 1.000 13.565 303 GLY BaB N 1
ATOM 6466 C CA . GLY B 1 303 ? -23.549 -34.793 31.834 1.000 13.314 303 GLY BaB CA 1
ATOM 6467 C C . GLY B 1 303 ? -22.164 -35.299 31.487 1.000 12.346 303 GLY BaB C 1
ATOM 6468 O O . GLY B 1 303 ? -21.310 -34.534 31.001 1.000 12.680 303 GLY BaB O 1
ATOM 6469 N N . GLY B 1 304 ? -21.900 -36.567 31.765 1.000 11.274 304 GLY BaB N 1
ATOM 6470 C CA . GLY B 1 304 ? -20.558 -37.072 31.507 1.000 11.340 304 GLY BaB CA 1
ATOM 6471 C C . GLY B 1 304 ? -20.423 -38.476 32.073 1.000 10.440 304 GLY BaB C 1
ATOM 6472 O O . GLY B 1 304 ? -21.368 -38.989 32.712 1.000 11.859 304 GLY BaB O 1
ATOM 6473 N N . CYS B 1 305 ? -19.280 -39.118 31.805 1.000 10.709 305 CYS BaB N 1
ATOM 6474 C CA . CYS B 1 305 ? -19.122 -40.529 32.160 1.000 10.928 305 CYS BaB CA 1
ATOM 6475 C C . CYS B 1 305 ? -18.699 -40.744 33.609 1.000 10.658 305 CYS BaB C 1
ATOM 6476 O O . CYS B 1 305 ? -18.657 -41.881 34.055 1.000 10.391 305 CYS BaB O 1
ATOM 6479 N N . ALA B 1 306 ? -18.503 -39.647 34.349 1.000 10.437 306 ALA BaB N 1
ATOM 6480 C CA . ALA B 1 306 ? -18.300 -39.696 35.805 1.000 10.849 306 ALA BaB CA 1
ATOM 6481 C C . ALA B 1 306 ? -19.361 -40.554 36.490 1.000 10.639 306 ALA BaB C 1
ATOM 6482 O O . ALA B 1 306 ? -20.525 -40.558 36.066 1.000 11.289 306 ALA BaB O 1
ATOM 6484 N N . ALA B 1 307 ? -18.925 -41.194 37.571 1.000 11.605 307 ALA BaB N 1
ATOM 6485 C CA . ALA B 1 307 ? -19.886 -41.901 38.434 1.000 11.355 307 ALA BaB CA 1
ATOM 6486 C C . ALA B 1 307 ? -20.975 -40.919 38.897 1.000 11.692 307 ALA BaB C 1
ATOM 6487 O O . ALA B 1 307 ? -20.735 -39.765 39.264 1.000 11.341 307 ALA BaB O 1
ATOM 6489 N N . PHE B 1 308 ? -22.206 -41.445 39.008 1.000 12.342 308 PHE BaB N 1
ATOM 6490 C CA . PHE B 1 308 ? -23.330 -40.598 39.342 1.000 10.713 308 PHE BaB CA 1
ATOM 6491 C C . PHE B 1 308 ? -23.297 -40.102 40.791 1.000 11.644 308 PHE BaB C 1
ATOM 6492 O O . PHE B 1 308 ? -24.021 -39.175 41.125 1.000 12.361 308 PHE BaB O 1
ATOM 6500 N N . THR B 1 309 ? -22.437 -40.695 41.641 1.000 11.274 309 THR BaB N 1
ATOM 6501 C CA . THR B 1 309 ? -22.299 -40.186 43.001 1.000 13.281 309 THR BaB CA 1
ATOM 6502 C C . THR B 1 309 ? -21.335 -39.004 43.083 1.000 11.729 309 THR BaB C 1
ATOM 6503 O O . THR B 1 309 ? -21.099 -38.500 44.183 1.000 12.975 309 THR BaB O 1
ATOM 6507 N N . ASN B 1 310 ? -20.785 -38.569 41.952 1.000 11.051 310 ASN BaB N 1
ATOM 6508 C CA . ASN B 1 310 ? -19.877 -37.421 41.973 1.000 11.783 310 ASN BaB CA 1
ATOM 6509 C C . ASN B 1 310 ? -20.711 -36.155 41.824 1.000 10.877 310 ASN BaB C 1
ATOM 6510 O O . ASN B 1 310 ? -20.984 -35.680 40.710 1.000 11.627 310 ASN BaB O 1
ATOM 6515 N N . GLU B 1 311 ? -21.046 -35.609 42.995 1.000 11.046 311 GLU BaB N 1
ATOM 6516 C CA . GLU B 1 311 ? -21.981 -34.503 43.085 1.000 11.175 311 GLU BaB CA 1
ATOM 6517 C C . GLU B 1 311 ? -21.326 -33.269 43.701 1.000 11.530 311 GLU BaB C 1
ATOM 6518 O O . GLU B 1 311 ? -22.038 -32.341 44.109 1.000 11.801 311 GLU BaB O 1
ATOM 6524 N N . GLY B 1 312 ? -19.998 -33.213 43.773 1.000 11.033 312 GLY BaB N 1
ATOM 6525 C CA . GLY B 1 312 ? -19.328 -32.034 44.305 1.000 11.181 312 GLY BaB CA 1
ATOM 6526 C C . GLY B 1 312 ? -19.515 -31.841 45.814 1.000 12.513 312 GLY BaB C 1
ATOM 6527 O O . GLY B 1 312 ? -19.449 -30.700 46.294 1.000 12.215 312 GLY BaB O 1
ATOM 6528 N N . ASP B 1 313 ? -19.646 -32.951 46.569 1.000 11.400 313 ASP BaB N 1
ATOM 6529 C CA . ASP B 1 313 ? -19.804 -32.764 48.004 1.000 11.490 313 ASP BaB CA 1
ATOM 6530 C C . ASP B 1 313 ? -18.662 -31.947 48.608 1.000 11.624 313 ASP BaB C 1
ATOM 6531 O O . ASP B 1 313 ? -18.900 -31.186 49.551 1.000 12.325 313 ASP BaB O 1
ATOM 6536 N N . LEU B 1 314 ? -17.413 -32.092 48.135 1.000 11.722 314 LEU BaB N 1
ATOM 6537 C CA . LEU B 1 314 ? -16.330 -31.334 48.751 1.000 11.791 314 LEU BaB CA 1
ATOM 6538 C C . LEU B 1 314 ? -16.533 -29.820 48.602 1.000 12.683 314 LEU BaB C 1
ATOM 6539 O O . LEU B 1 314 ? -16.024 -29.072 49.457 1.000 12.849 314 LEU BaB O 1
ATOM 6544 N N . VAL B 1 315 ? -17.222 -29.368 47.546 1.000 12.241 315 VAL BaB N 1
ATOM 6545 C CA . VAL B 1 315 ? -17.501 -27.922 47.406 1.000 12.689 315 VAL BaB CA 1
ATOM 6546 C C . VAL B 1 315 ? -18.352 -27.447 48.593 1.000 13.466 315 VAL BaB C 1
ATOM 6547 O O . VAL B 1 315 ? -18.056 -26.397 49.202 1.000 14.112 315 VAL BaB O 1
ATOM 6551 N N . ARG B 1 316 ? -19.364 -28.239 48.950 1.000 13.325 316 ARG BaB N 1
ATOM 6552 C CA . ARG B 1 316 ? -20.194 -27.857 50.095 1.000 13.327 316 ARG BaB CA 1
ATOM 6553 C C . ARG B 1 316 ? -19.423 -27.986 51.400 1.000 12.744 316 ARG BaB C 1
ATOM 6554 O O . ARG B 1 316 ? -19.525 -27.123 52.300 1.000 14.333 316 ARG BaB O 1
ATOM 6562 N N . ILE B 1 317 ? -18.701 -29.097 51.537 1.000 13.078 317 ILE BaB N 1
ATOM 6563 C CA . ILE B 1 317 ? -17.965 -29.338 52.774 1.000 12.649 317 ILE BaB CA 1
ATOM 6564 C C . ILE B 1 317 ? -16.987 -28.207 53.056 1.000 13.654 317 ILE BaB C 1
ATOM 6565 O O . ILE B 1 317 ? -16.791 -27.871 54.244 1.000 16.065 317 ILE BaB O 1
ATOM 6570 N N . THR B 1 318 ? -16.320 -27.673 52.025 1.000 12.408 318 THR BaB N 1
ATOM 6571 C CA . THR B 1 318 ? -15.288 -26.672 52.255 1.000 13.112 318 THR BaB CA 1
ATOM 6572 C C . THR B 1 318 ? -15.859 -25.248 52.233 1.000 13.667 318 THR BaB C 1
ATOM 6573 O O . THR B 1 318 ? -15.104 -24.317 52.460 1.000 12.901 318 THR BaB O 1
ATOM 6577 N N . SER B 1 319 ? -17.195 -25.129 52.040 1.000 13.865 319 SER BaB N 1
ATOM 6578 C CA . SER B 1 319 ? -17.765 -23.785 51.940 1.000 14.190 319 SER BaB CA 1
ATOM 6579 C C . SER B 1 319 ? -17.664 -22.954 53.222 1.000 15.108 319 SER BaB C 1
ATOM 6580 O O . SER B 1 319 ? -17.820 -21.754 53.132 1.000 17.120 319 SER BaB O 1
ATOM 6583 N N A SER B 1 320 ? -17.528 -23.644 54.364 0.750 19.410 320 SER BaB N 1
ATOM 6584 N N B SER B 1 320 ? -17.344 -23.468 54.397 0.250 15.182 320 SER BaB N 1
ATOM 6585 C CA A SER B 1 320 ? -17.312 -22.894 55.590 0.750 24.556 320 SER BaB CA 1
ATOM 6586 C CA B SER B 1 320 ? -17.115 -22.413 55.382 0.250 15.029 320 SER BaB CA 1
ATOM 6587 C C A SER B 1 320 ? -15.943 -23.189 56.194 0.750 21.674 320 SER BaB C 1
ATOM 6588 C C B SER B 1 320 ? -15.688 -22.492 55.887 0.250 14.699 320 SER BaB C 1
ATOM 6589 O O A SER B 1 320 ? -15.782 -22.992 57.396 0.750 23.942 320 SER BaB O 1
ATOM 6590 O O B SER B 1 320 ? -15.331 -21.779 56.821 0.250 12.912 320 SER BaB O 1
ATOM 6595 N N . LEU B 1 321 ? -14.937 -23.455 55.343 1.000 17.746 321 LEU BaB N 1
ATOM 6596 C CA . LEU B 1 321 ? -13.555 -23.620 55.782 1.000 17.327 321 LEU BaB CA 1
ATOM 6597 C C . LEU B 1 321 ? -12.594 -22.574 55.205 1.000 17.669 321 LEU BaB C 1
ATOM 6598 O O . LEU B 1 321 ? -11.380 -22.607 55.503 1.000 21.161 321 LEU BaB O 1
ATOM 6603 N N . GLY B 1 322 ? -13.009 -21.712 54.252 1.000 17.156 322 GLY BaB N 1
ATOM 6604 C CA . GLY B 1 322 ? -12.081 -20.676 53.835 1.000 16.879 322 GLY BaB CA 1
ATOM 6605 C C . GLY B 1 322 ? -11.042 -21.175 52.796 1.000 16.495 322 GLY BaB C 1
ATOM 6606 O O . GLY B 1 322 ? -9.878 -20.758 52.830 1.000 20.831 322 GLY BaB O 1
ATOM 6607 N N . VAL B 1 323 ? -11.488 -21.933 51.788 1.000 13.712 323 VAL BaB N 1
ATOM 6608 C CA . VAL B 1 323 ? -10.567 -22.450 50.768 1.000 12.960 323 VAL BaB CA 1
ATOM 6609 C C . VAL B 1 323 ? -10.544 -21.524 49.559 1.000 12.709 323 VAL BaB C 1
ATOM 6610 O O . VAL B 1 323 ? -11.362 -20.592 49.456 1.000 14.606 323 VAL BaB O 1
ATOM 6614 N N . GLN B 1 324 ? -9.664 -21.830 48.611 1.000 11.714 324 GLN BaB N 1
ATOM 6615 C CA . GLN B 1 324 ? -9.635 -21.171 47.312 1.000 12.191 324 GLN BaB CA 1
ATOM 6616 C C . GLN B 1 324 ? -10.147 -22.158 46.272 1.000 12.415 324 GLN BaB C 1
ATOM 6617 O O . GLN B 1 324 ? -9.444 -23.109 45.942 1.000 13.178 324 GLN BaB O 1
ATOM 6623 N N . LEU B 1 325 ? -11.359 -21.977 45.740 1.000 11.675 325 LEU BaB N 1
ATOM 6624 C CA . LEU B 1 325 ? -11.800 -22.861 44.644 1.000 11.748 325 LEU BaB CA 1
ATOM 6625 C C . LEU B 1 325 ? -11.109 -22.400 43.365 1.000 11.310 325 LEU BaB C 1
ATOM 6626 O O . LEU B 1 325 ? -11.222 -21.230 42.968 1.000 11.523 325 LEU BaB O 1
ATOM 6631 N N . ARG B 1 326 ? -10.396 -23.346 42.726 1.000 11.195 326 ARG BaB N 1
ATOM 6632 C CA . ARG B 1 326 ? -9.600 -23.031 41.549 1.000 10.684 326 ARG BaB CA 1
ATOM 6633 C C . ARG B 1 326 ? -9.889 -24.016 40.419 1.000 10.563 326 ARG BaB C 1
ATOM 6634 O O . ARG B 1 326 ? -10.313 -25.145 40.644 1.000 10.907 326 ARG BaB O 1
ATOM 6642 N N . ASN B 1 327 ? -9.676 -23.522 39.188 1.000 10.321 327 ASN BaB N 1
ATOM 6643 C CA . ASN B 1 327 ? -9.966 -24.281 37.974 1.000 10.183 327 ASN BaB CA 1
ATOM 6644 C C . ASN B 1 327 ? -11.425 -24.735 37.893 1.000 10.855 327 ASN BaB C 1
ATOM 6645 O O . ASN B 1 327 ? -11.731 -25.681 37.184 1.000 10.773 327 ASN BaB O 1
ATOM 6650 N N . MET B 1 328 ? -12.324 -24.023 38.578 1.000 10.765 328 MET BaB N 1
ATOM 6651 C CA . MET B 1 328 ? -13.726 -24.471 38.588 1.000 10.042 328 MET BaB CA 1
ATOM 6652 C C . MET B 1 328 ? -14.409 -24.320 37.236 1.000 9.949 328 MET BaB C 1
ATOM 6653 O O . MET B 1 328 ? -15.400 -24.989 36.949 1.000 10.664 328 MET BaB O 1
ATOM 6658 N N . ASN B 1 329 ? -13.774 -23.527 36.355 1.000 8.609 329 ASN BaB N 1
ATOM 6659 C CA . ASN B 1 329 ? -14.321 -23.297 35.020 1.000 9.616 329 ASN BaB CA 1
ATOM 6660 C C . ASN B 1 329 ? -14.018 -24.435 34.040 1.000 9.554 329 ASN BaB C 1
ATOM 6661 O O . ASN B 1 329 ? -14.522 -24.411 32.923 1.000 10.691 329 ASN BaB O 1
ATOM 6666 N N . HIS B 1 330 ? -13.228 -25.448 34.446 1.000 9.767 330 HIS BaB N 1
ATOM 6667 C CA . HIS B 1 330 ? -12.848 -26.459 33.455 1.000 10.681 330 HIS BaB CA 1
ATOM 6668 C C . HIS B 1 330 ? -13.191 -27.873 33.914 1.000 10.551 330 HIS BaB C 1
ATOM 6669 O O . HIS B 1 330 ? -13.092 -28.242 35.095 1.000 10.955 330 HIS BaB O 1
ATOM 6676 N N . ALA B 1 331 ? -13.566 -28.663 32.914 1.000 10.588 331 ALA BaB N 1
ATOM 6677 C CA . ALA B 1 331 ? -13.724 -30.105 33.071 1.000 9.245 331 ALA BaB CA 1
ATOM 6678 C C . ALA B 1 331 ? -12.843 -30.779 32.032 1.000 9.734 331 ALA BaB C 1
ATOM 6679 O O . ALA B 1 331 ? -12.346 -30.162 31.075 1.000 10.174 331 ALA BaB O 1
ATOM 6681 N N . TRP B 1 332 ? -12.600 -32.080 32.276 1.000 9.661 332 TRP BaB N 1
ATOM 6682 C CA . TRP B 1 332 ? -12.059 -32.923 31.225 1.000 9.831 332 TRP BaB CA 1
ATOM 6683 C C . TRP B 1 332 ? -13.239 -33.150 30.282 1.000 10.571 332 TRP BaB C 1
ATOM 6684 O O . TRP B 1 332 ? -14.273 -33.680 30.713 1.000 9.966 332 TRP BaB O 1
ATOM 6695 N N . LEU B 1 333 ? -13.150 -32.710 29.023 1.000 10.252 333 LEU BaB N 1
ATOM 6696 C CA . LEU B 1 333 ? -14.311 -32.703 28.136 1.000 10.500 333 LEU BaB CA 1
ATOM 6697 C C . LEU B 1 333 ? -14.256 -33.830 27.125 1.000 10.291 333 LEU BaB C 1
ATOM 6698 O O . LEU B 1 333 ? -13.185 -34.291 26.685 1.000 10.511 333 LEU BaB O 1
ATOM 6703 N N . CYS B 1 334 ? -15.446 -34.218 26.663 1.000 10.832 334 CYS BaB N 1
ATOM 6704 C CA . CYS B 1 334 ? -15.530 -35.169 25.562 1.000 11.162 334 CYS BaB CA 1
ATOM 6705 C C . CYS B 1 334 ? -16.905 -35.095 24.941 1.000 10.930 334 CYS BaB C 1
ATOM 6706 O O . CYS B 1 334 ? -17.909 -34.857 25.643 1.000 11.020 334 CYS BaB O 1
ATOM 6709 N N . PRO B 1 335 ? -17.066 -35.380 23.642 1.000 10.623 335 PRO BaB N 1
ATOM 6710 C CA . PRO B 1 335 ? -18.395 -35.646 23.117 1.000 10.792 335 PRO BaB CA 1
ATOM 6711 C C . PRO B 1 335 ? -18.962 -36.880 23.826 1.000 10.804 335 PRO BaB C 1
ATOM 6712 O O . PRO B 1 335 ? -18.209 -37.705 24.349 1.000 11.169 335 PRO BaB O 1
ATOM 6716 N N . VAL B 1 336 ? -20.296 -36.974 23.827 1.000 11.314 336 VAL BaB N 1
ATOM 6717 C CA . VAL B 1 336 ? -20.985 -38.157 24.345 1.000 10.972 336 VAL BaB CA 1
ATOM 6718 C C . VAL B 1 336 ? -22.084 -38.543 23.359 1.000 11.567 336 VAL BaB C 1
ATOM 6719 O O . VAL B 1 336 ? -22.604 -37.720 22.603 1.000 11.332 336 VAL BaB O 1
ATOM 6723 N N . THR B 1 337 ? -22.476 -39.832 23.424 1.000 11.261 337 THR BaB N 1
ATOM 6724 C CA . THR B 1 337 ? -23.725 -40.278 22.809 1.000 10.947 337 THR BaB CA 1
ATOM 6725 C C . THR B 1 337 ? -24.835 -39.588 23.602 1.000 10.869 337 THR BaB C 1
ATOM 6726 O O . THR B 1 337 ? -25.105 -39.895 24.772 1.000 11.078 337 THR BaB O 1
ATOM 6730 N N . PHE B 1 338 ? -25.478 -38.594 22.984 1.000 11.167 338 PHE BaB N 1
ATOM 6731 C CA . PHE B 1 338 ? -26.329 -37.664 23.715 1.000 10.940 338 PHE BaB CA 1
ATOM 6732 C C . PHE B 1 338 ? -27.442 -38.412 24.459 1.000 11.140 338 PHE BaB C 1
ATOM 6733 O O . PHE B 1 338 ? -27.769 -38.050 25.600 1.000 11.637 338 PHE BaB O 1
ATOM 6741 N N . GLU B 1 339 ? -28.077 -39.420 23.820 1.000 10.783 339 GLU BaB N 1
ATOM 6742 C CA . GLU B 1 339 ? -29.195 -40.059 24.505 1.000 11.253 339 GLU BaB CA 1
ATOM 6743 C C . GLU B 1 339 ? -28.764 -40.852 25.738 1.000 10.912 339 GLU BaB C 1
ATOM 6744 O O . GLU B 1 339 ? -29.571 -41.017 26.654 1.000 11.329 339 GLU BaB O 1
ATOM 6750 N N . LYS B 1 340 ? -27.499 -41.319 25.761 1.000 11.572 340 LYS BaB N 1
ATOM 6751 C CA . LYS B 1 340 ? -27.040 -42.035 26.947 1.000 10.976 340 LYS BaB CA 1
ATOM 6752 C C . LYS B 1 340 ? -26.765 -41.057 28.090 1.000 11.805 340 LYS BaB C 1
ATOM 6753 O O . LYS B 1 340 ? -26.860 -41.447 29.265 1.000 12.668 340 LYS BaB O 1
ATOM 6759 N N . ALA B 1 341 ? -26.445 -39.794 27.760 1.000 11.636 341 ALA BaB N 1
ATOM 6760 C CA . ALA B 1 341 ? -26.281 -38.813 28.814 1.000 12.337 341 ALA BaB CA 1
ATOM 6761 C C . ALA B 1 341 ? -27.643 -38.409 29.380 1.000 13.725 341 ALA BaB C 1
ATOM 6762 O O . ALA B 1 341 ? -27.900 -38.484 30.588 1.000 15.474 341 ALA BaB O 1
ATOM 6764 N N . ILE B 1 342 ? -28.600 -38.023 28.510 1.000 12.797 342 ILE BaB N 1
ATOM 6765 C CA . ILE B 1 342 ? -29.927 -37.673 29.015 1.000 13.284 342 ILE BaB CA 1
ATOM 6766 C C . ILE B 1 342 ? -30.589 -38.875 29.701 1.000 15.282 342 ILE BaB C 1
ATOM 6767 O O . ILE B 1 342 ? -31.265 -38.720 30.730 1.000 14.957 342 ILE BaB O 1
ATOM 6772 N N . GLY B 1 343 ? -30.396 -40.070 29.148 1.000 14.051 343 GLY BaB N 1
ATOM 6773 C CA . GLY B 1 343 ? -31.015 -41.282 29.704 1.000 13.084 343 GLY BaB CA 1
ATOM 6774 C C . GLY B 1 343 ? -30.237 -41.854 30.893 1.000 14.788 343 GLY BaB C 1
ATOM 6775 O O . GLY B 1 343 ? -30.657 -42.912 31.371 1.000 15.257 343 GLY BaB O 1
ATOM 6776 N N . ARG B 1 344 ? -29.149 -41.213 31.331 1.000 12.544 344 ARG BaB N 1
ATOM 6777 C CA . ARG B 1 344 ? -28.404 -41.659 32.527 1.000 13.628 344 ARG BaB CA 1
ATOM 6778 C C . ARG B 1 344 ? -28.056 -43.156 32.432 1.000 13.430 344 ARG BaB C 1
ATOM 6779 O O . ARG B 1 344 ? -28.245 -43.936 33.401 1.000 13.445 344 ARG BaB O 1
ATOM 6787 N N . ASP B 1 345 ? -27.499 -43.541 31.278 1.000 11.208 345 ASP BaB N 1
ATOM 6788 C CA . ASP B 1 345 ? -26.910 -44.870 31.156 1.000 12.706 345 ASP BaB CA 1
ATOM 6789 C C . ASP B 1 345 ? -25.583 -44.884 31.904 1.000 13.504 345 ASP BaB C 1
ATOM 6790 O O . ASP B 1 345 ? -24.589 -44.304 31.440 1.000 12.388 345 ASP BaB O 1
ATOM 6795 N N . GLY B 1 346 ? -25.522 -45.534 33.073 1.000 12.775 346 GLY BaB N 1
ATOM 6796 C CA . GLY B 1 346 ? -24.322 -45.553 33.908 1.000 12.280 346 GLY BaB CA 1
ATOM 6797 C C . GLY B 1 346 ? -23.163 -46.249 33.233 1.000 12.287 346 GLY BaB C 1
ATOM 6798 O O . GLY B 1 346 ? -22.030 -46.125 33.709 1.000 13.283 346 GLY BaB O 1
ATOM 6799 N N . SER B 1 347 ? -23.414 -47.070 32.219 1.000 12.220 347 SER BaB N 1
ATOM 6800 C CA . SER B 1 347 ? -22.330 -47.713 31.490 1.000 12.647 347 SER BaB CA 1
ATOM 6801 C C . SER B 1 347 ? -21.688 -46.783 30.449 1.000 13.106 347 SER BaB C 1
ATOM 6802 O O . SER B 1 347 ? -20.680 -47.180 29.814 1.000 13.797 347 SER BaB O 1
ATOM 6805 N N . MET B 1 348 ? -22.245 -45.568 30.237 1.000 12.308 348 MET BaB N 1
ATOM 6806 C CA . MET B 1 348 ? -21.767 -44.704 29.153 1.000 12.917 348 MET BaB CA 1
ATOM 6807 C C . MET B 1 348 ? -20.280 -44.386 29.295 1.000 11.835 348 MET BaB C 1
ATOM 6808 O O . MET B 1 348 ? -19.808 -44.028 30.398 1.000 12.642 348 MET BaB O 1
ATOM 6813 N N . SER B 1 349 ? -19.573 -44.455 28.164 1.000 11.723 349 SER BaB N 1
ATOM 6814 C CA . SER B 1 349 ? -18.237 -43.869 28.087 1.000 12.027 349 SER BaB CA 1
ATOM 6815 C C . SER B 1 349 ? -18.344 -42.524 27.355 1.000 11.345 349 SER BaB C 1
ATOM 6816 O O . SER B 1 349 ? -19.160 -42.351 26.448 1.000 12.035 349 SER BaB O 1
ATOM 6819 N N . GLY B 1 350 ? -17.413 -41.620 27.648 1.000 10.965 350 GLY BaB N 1
ATOM 6820 C CA . GLY B 1 350 ? -17.189 -40.512 26.718 1.000 10.815 350 GLY BaB CA 1
ATOM 6821 C C . GLY B 1 350 ? -16.791 -41.048 25.342 1.000 10.642 350 GLY BaB C 1
ATOM 6822 O O . GLY B 1 350 ? -16.275 -42.143 25.225 1.000 11.209 350 GLY BaB O 1
ATOM 6823 N N . MET B 1 351 ? -17.055 -40.244 24.301 1.000 10.925 351 MET BaB N 1
ATOM 6824 C CA . MET B 1 351 ? -16.798 -40.686 22.937 1.000 10.608 351 MET BaB CA 1
ATOM 6825 C C . MET B 1 351 ? -15.361 -40.323 22.561 1.000 11.599 351 MET BaB C 1
ATOM 6826 O O . MET B 1 351 ? -15.083 -39.354 21.887 1.000 12.891 351 MET BaB O 1
ATOM 6831 N N . PHE B 1 352 ? -14.443 -41.110 23.096 1.000 10.598 352 PHE BaB N 1
ATOM 6832 C CA . PHE B 1 352 ? -13.014 -40.870 22.907 1.000 11.044 352 PHE BaB CA 1
ATOM 6833 C C . PHE B 1 352 ? -12.603 -41.285 21.502 1.000 11.852 352 PHE BaB C 1
ATOM 6834 O O . PHE B 1 352 ? -11.690 -40.667 20.933 1.000 13.024 352 PHE BaB O 1
ATOM 6842 N N . SER B 1 353 ? -13.259 -42.330 20.960 1.000 11.695 353 SER BaB N 1
ATOM 6843 C CA . SER B 1 353 ? -13.041 -42.759 19.576 1.000 12.053 353 SER BaB CA 1
ATOM 6844 C C . SER B 1 353 ? -14.339 -42.568 18.840 1.000 11.882 353 SER BaB C 1
ATOM 6845 O O . SER B 1 353 ? -15.361 -43.208 19.191 1.000 14.195 353 SER BaB O 1
ATOM 6848 N N . VAL B 1 354 ? -14.346 -41.669 17.875 1.000 11.946 354 VAL BaB N 1
ATOM 6849 C CA . VAL B 1 354 ? -15.523 -41.445 17.036 1.000 12.065 354 VAL BaB CA 1
ATOM 6850 C C . VAL B 1 354 ? -15.427 -42.432 15.883 1.000 13.331 354 VAL BaB C 1
ATOM 6851 O O . VAL B 1 354 ? -14.545 -42.301 15.025 1.000 14.052 354 VAL BaB O 1
ATOM 6855 N N . ALA B 1 355 ? -16.264 -43.477 15.934 1.000 12.237 355 ALA BaB N 1
ATOM 6856 C CA . ALA B 1 355 ? -16.053 -44.606 15.022 1.000 11.753 355 ALA BaB CA 1
ATOM 6857 C C . ALA B 1 355 ? -16.563 -44.333 13.619 1.000 11.917 355 ALA BaB C 1
ATOM 6858 O O . ALA B 1 355 ? -17.511 -43.591 13.388 1.000 12.571 355 ALA BaB O 1
ATOM 6860 N N . GLY B 1 356 ? -15.885 -44.996 12.677 1.000 11.321 356 GLY BaB N 1
ATOM 6861 C CA . GLY B 1 356 ? -16.338 -45.020 11.284 1.000 13.288 356 GLY BaB CA 1
ATOM 6862 C C . GLY B 1 356 ? -15.395 -44.249 10.383 1.000 14.215 356 GLY BaB C 1
ATOM 6863 O O . GLY B 1 356 ? -14.994 -43.123 10.717 1.000 14.213 356 GLY BaB O 1
ATOM 6864 N N . ASP B 1 357 ? -15.110 -44.804 9.212 1.000 13.352 357 ASP BaB N 1
ATOM 6865 C CA . ASP B 1 357 ? -14.397 -44.025 8.183 1.000 13.720 357 ASP BaB CA 1
ATOM 6866 C C . ASP B 1 357 ? -15.356 -43.518 7.093 1.000 14.628 357 ASP BaB C 1
ATOM 6867 O O . ASP B 1 357 ? -15.240 -42.376 6.620 1.000 15.076 357 ASP BaB O 1
ATOM 6872 N N . SER B 1 358 ? -16.353 -44.347 6.736 1.000 13.828 358 SER BaB N 1
ATOM 6873 C CA . SER B 1 358 ? -17.471 -43.929 5.903 1.000 13.389 358 SER BaB CA 1
ATOM 6874 C C . SER B 1 358 ? -18.577 -43.367 6.806 1.000 13.541 358 SER BaB C 1
ATOM 6875 O O . SER B 1 358 ? -19.639 -43.946 6.997 1.000 13.695 358 SER BaB O 1
ATOM 6878 N N . MET B 1 359 ? -18.261 -42.191 7.372 1.000 12.801 359 MET BaB N 1
ATOM 6879 C CA . MET B 1 359 ? -19.048 -41.584 8.447 1.000 12.032 359 MET BaB CA 1
ATOM 6880 C C . MET B 1 359 ? -18.677 -40.099 8.480 1.000 12.342 359 MET BaB C 1
ATOM 6881 O O . MET B 1 359 ? -17.513 -39.748 8.363 1.000 12.303 359 MET BaB O 1
ATOM 6886 N N . ILE B 1 360 ? -19.708 -39.257 8.636 1.000 11.855 360 ILE BaB N 1
ATOM 6887 C CA . ILE B 1 360 ? -19.482 -37.815 8.883 1.000 11.401 360 ILE BaB CA 1
ATOM 6888 C C . ILE B 1 360 ? -20.345 -37.365 10.053 1.000 12.146 360 ILE BaB C 1
ATOM 6889 O O . ILE B 1 360 ? -21.318 -38.024 10.451 1.000 12.727 360 ILE BaB O 1
ATOM 6894 N N . PHE B 1 361 ? -19.975 -36.195 10.632 1.000 12.146 361 PHE BaB N 1
ATOM 6895 C CA . PHE B 1 361 ? -20.915 -35.499 11.500 1.000 11.350 361 PHE BaB CA 1
ATOM 6896 C C . PHE B 1 361 ? -21.516 -34.344 10.692 1.000 12.087 361 PHE BaB C 1
ATOM 6897 O O . PHE B 1 361 ? -20.769 -33.652 9.979 1.000 12.165 361 PHE BaB O 1
ATOM 6905 N N . VAL B 1 362 ? -22.813 -34.128 10.821 1.000 11.780 362 VAL BaB N 1
ATOM 6906 C CA . VAL B 1 362 ? -23.417 -32.935 10.250 1.000 11.981 362 VAL BaB CA 1
ATOM 6907 C C . VAL B 1 362 ? -24.184 -32.199 11.334 1.000 12.663 362 VAL BaB C 1
ATOM 6908 O O . VAL B 1 362 ? -24.636 -32.778 12.329 1.000 12.745 362 VAL BaB O 1
ATOM 6912 N N . ASP B 1 363 ? -24.317 -30.882 11.126 1.000 12.255 363 ASP BaB N 1
ATOM 6913 C CA . ASP B 1 363 ? -25.209 -30.093 11.946 1.000 12.355 363 ASP BaB CA 1
ATOM 6914 C C . ASP B 1 363 ? -26.639 -30.210 11.435 1.000 12.938 363 ASP BaB C 1
ATOM 6915 O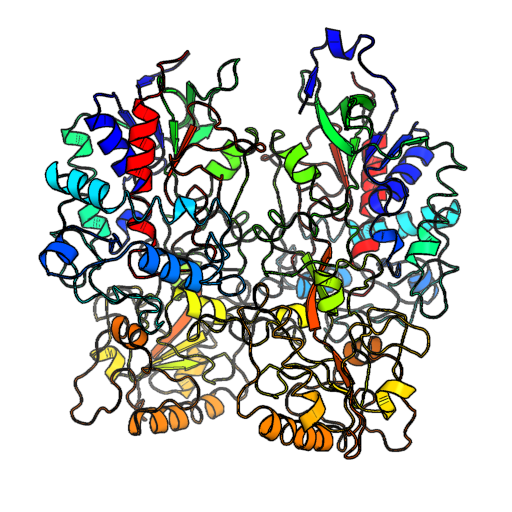 O . ASP B 1 363 ? -26.936 -30.989 10.534 1.000 12.967 363 ASP BaB O 1
ATOM 6920 N N . LYS B 1 364 ? -27.527 -29.430 12.033 1.000 11.992 364 LYS BaB N 1
ATOM 6921 C CA . LYS B 1 364 ? -28.950 -29.499 11.720 1.000 13.435 364 LYS BaB CA 1
ATOM 6922 C C . LYS B 1 364 ? -29.266 -28.978 10.323 1.000 14.000 364 LYS BaB C 1
ATOM 6923 O O . LYS B 1 364 ? -30.418 -29.130 9.871 1.000 14.962 364 LYS BaB O 1
ATOM 6929 N N . ARG B 1 365 ? -28.284 -28.345 9.653 1.000 13.907 365 ARG BaB N 1
ATOM 6930 C CA . ARG B 1 365 ? -28.446 -27.918 8.270 1.000 15.038 365 ARG BaB CA 1
ATOM 6931 C C . ARG B 1 365 ? -27.998 -29.031 7.326 1.000 15.162 365 ARG BaB C 1
ATOM 6932 O O . ARG B 1 365 ? -28.164 -28.902 6.093 1.000 17.406 365 ARG BaB O 1
ATOM 6940 N N . GLY B 1 366 ? -27.413 -30.128 7.833 1.000 13.412 366 GLY BaB N 1
ATOM 6941 C CA . GLY B 1 366 ? -26.917 -31.171 6.937 1.000 13.994 366 GLY BaB CA 1
ATOM 6942 C C . GLY B 1 366 ? -25.528 -30.877 6.392 1.000 14.279 366 GLY BaB C 1
ATOM 6943 O O . GLY B 1 366 ? -25.176 -31.433 5.352 1.000 15.258 366 GLY BaB O 1
ATOM 6944 N N A LYS B 1 367 ? -24.733 -30.071 7.124 0.500 13.234 367 LYS BaB N 1
ATOM 6945 N N B LYS B 1 367 ? -24.717 -30.094 7.139 0.500 13.536 367 LYS BaB N 1
ATOM 6946 C CA A LYS B 1 367 ? -23.377 -29.759 6.671 0.500 13.274 367 LYS BaB CA 1
ATOM 6947 C CA B LYS B 1 367 ? -23.380 -29.676 6.708 0.500 13.668 367 LYS BaB CA 1
ATOM 6948 C C A LYS B 1 367 ? -22.333 -30.170 7.704 0.500 13.383 367 LYS BaB C 1
ATOM 6949 C C B LYS B 1 367 ? -22.328 -30.132 7.717 0.500 13.584 367 LYS BaB C 1
ATOM 6950 O O A LYS B 1 367 ? -22.600 -30.151 8.904 0.500 13.790 367 LYS BaB O 1
ATOM 6951 O O B LYS B 1 367 ? -22.612 -30.143 8.917 0.500 13.869 367 LYS BaB O 1
ATOM 6962 N N . ARG B 1 368 ? -21.145 -30.527 7.218 1.000 12.665 368 ARG BaB N 1
ATOM 6963 C CA . ARG B 1 368 ? -20.005 -30.789 8.117 1.000 12.745 368 ARG BaB CA 1
ATOM 6964 C C . ARG B 1 368 ? -19.562 -29.453 8.726 1.000 13.139 368 ARG BaB C 1
ATOM 6965 O O . ARG B 1 368 ? -19.590 -28.425 8.048 1.000 14.318 368 ARG BaB O 1
ATOM 6973 N N . VAL B 1 369 ? -19.098 -29.493 9.978 1.000 12.972 369 VAL BaB N 1
ATOM 6974 C CA . VAL B 1 369 ? -18.650 -28.289 10.699 1.000 12.661 369 VAL BaB CA 1
ATOM 6975 C C . VAL B 1 369 ? -17.331 -28.533 11.438 1.000 13.829 369 VAL BaB C 1
ATOM 6976 O O . VAL B 1 369 ? -16.800 -27.589 12.046 1.000 14.407 369 VAL BaB O 1
ATOM 6980 N N . VAL B 1 370 ? -16.827 -29.776 11.419 1.000 13.801 370 VAL BaB N 1
ATOM 6981 C CA . VAL B 1 370 ? -15.677 -30.090 12.265 1.000 13.365 370 VAL BaB CA 1
ATOM 6982 C C . VAL B 1 370 ? -15.009 -31.375 11.789 1.000 12.722 370 VAL BaB C 1
ATOM 6983 O O . VAL B 1 370 ? -15.638 -32.252 11.191 1.000 12.250 370 VAL BaB O 1
ATOM 6987 N N . ASN B 1 371 ? -13.727 -31.491 12.092 1.000 12.558 371 ASN BaB N 1
ATOM 6988 C CA . ASN B 1 371 ? -13.002 -32.736 11.960 1.000 12.032 371 ASN BaB CA 1
ATOM 6989 C C . ASN B 1 371 ? -13.488 -33.713 13.043 1.000 11.527 371 ASN BaB C 1
ATOM 6990 O O . ASN B 1 371 ? -13.220 -33.539 14.242 1.000 11.869 371 ASN BaB O 1
ATOM 6995 N N . GLU B 1 372 ? -14.211 -34.743 12.592 1.000 11.621 372 GLU BaB N 1
ATOM 6996 C CA . GLU B 1 372 ? -14.847 -35.693 13.498 1.000 10.780 372 GLU BaB CA 1
ATOM 6997 C C . GLU B 1 372 ? -13.831 -36.519 14.291 1.000 11.840 372 GLU BaB C 1
ATOM 6998 O O . GLU B 1 372 ? -14.197 -37.159 15.270 1.000 12.621 372 GLU BaB O 1
ATOM 7004 N N . LYS B 1 373 ? -12.582 -36.564 13.807 1.000 11.453 373 LYS BaB N 1
ATOM 7005 C CA . LYS B 1 373 ? -11.531 -37.329 14.467 1.000 10.996 373 LYS BaB CA 1
ATOM 7006 C C . LYS B 1 373 ? -10.656 -36.512 15.412 1.000 10.712 373 LYS BaB C 1
ATOM 7007 O O . LYS B 1 373 ? -9.720 -37.044 15.998 1.000 12.305 373 LYS BaB O 1
ATOM 7013 N N . LEU B 1 374 ? -11.003 -35.232 15.612 1.000 10.980 374 LEU BaB N 1
ATOM 7014 C CA . LEU B 1 374 ? -10.243 -34.354 16.512 1.000 11.623 374 LEU BaB CA 1
ATOM 7015 C C . LEU B 1 374 ? -10.279 -34.868 17.958 1.000 10.911 374 LEU BaB C 1
ATOM 7016 O O . LEU B 1 374 ? -11.269 -35.414 18.434 1.000 11.732 374 LEU BaB O 1
ATOM 7021 N N . ASN B 1 375 ? -9.169 -34.625 18.673 1.000 11.252 375 ASN BaB N 1
ATOM 7022 C CA . ASN B 1 375 ? -9.054 -35.005 20.081 1.000 11.385 375 ASN BaB CA 1
ATOM 7023 C C . ASN B 1 375 ? -10.310 -34.633 20.857 1.000 11.079 375 ASN BaB C 1
ATOM 7024 O O . ASN B 1 375 ? -10.790 -33.494 20.801 1.000 10.796 375 ASN BaB O 1
ATOM 7029 N N . TYR B 1 376 ? -10.838 -35.600 21.633 1.000 10.562 376 TYR BaB N 1
ATOM 7030 C CA . TYR B 1 376 ? -12.138 -35.434 22.297 1.000 10.530 376 TYR BaB CA 1
ATOM 7031 C C . TYR B 1 376 ? -12.270 -34.170 23.151 1.000 11.128 376 TYR BaB C 1
ATOM 7032 O O . TYR B 1 376 ? -13.338 -33.558 23.168 1.000 10.551 376 TYR BaB O 1
ATOM 7041 N N . ASN B 1 377 ? -11.215 -33.775 23.878 1.000 10.043 377 ASN BaB N 1
ATOM 7042 C CA . ASN B 1 377 ? -11.330 -32.637 24.783 1.000 9.954 377 ASN BaB CA 1
ATOM 7043 C C . ASN B 1 377 ? -11.494 -31.347 24.000 1.000 10.639 377 ASN BaB C 1
ATOM 7044 O O . ASN B 1 377 ? -12.054 -30.381 24.536 1.000 11.380 377 ASN BaB O 1
ATOM 7049 N N . GLU B 1 378 ? -10.986 -31.349 22.754 1.000 10.616 378 GLU BaB N 1
ATOM 7050 C CA . GLU B 1 378 ? -11.139 -30.184 21.897 1.000 11.752 378 GLU BaB CA 1
ATOM 7051 C C . GLU B 1 378 ? -12.422 -30.240 21.078 1.000 11.534 378 GLU BaB C 1
ATOM 7052 O O . GLU B 1 378 ? -13.132 -29.232 20.960 1.000 12.284 378 GLU BaB O 1
ATOM 7058 N N . LEU B 1 379 ? -12.746 -31.410 20.535 1.000 11.356 379 LEU BaB N 1
ATOM 7059 C CA . LEU B 1 379 ? -13.969 -31.580 19.751 1.000 11.604 379 LEU BaB CA 1
ATOM 7060 C C . LEU B 1 379 ? -15.219 -31.227 20.543 1.000 11.591 379 LEU BaB C 1
ATOM 7061 O O . LEU B 1 379 ? -16.145 -30.609 19.996 1.000 11.924 379 LEU BaB O 1
ATOM 7066 N N . CYS B 1 380 ? -15.265 -31.578 21.836 1.000 11.693 380 CYS BaB N 1
ATOM 7067 C CA . CYS B 1 380 ? -16.444 -31.257 22.623 1.000 11.237 380 CYS BaB CA 1
ATOM 7068 C C . CYS B 1 380 ? -16.732 -29.756 22.558 1.000 10.974 380 CYS BaB C 1
ATOM 7069 O O . CYS B 1 380 ? -17.896 -29.351 22.552 1.000 11.774 380 CYS BaB O 1
ATOM 7072 N N . GLN B 1 381 ? -15.686 -28.920 22.527 1.000 10.965 381 GLN BaB N 1
ATOM 7073 C CA . GLN B 1 381 ? -15.888 -27.471 22.546 1.000 10.905 381 GLN BaB CA 1
ATOM 7074 C C . GLN B 1 381 ? -16.578 -26.941 21.294 1.000 11.236 381 GLN BaB C 1
ATOM 7075 O O . GLN B 1 381 ? -17.305 -25.941 21.361 1.000 11.535 381 GLN BaB O 1
ATOM 7081 N N . LYS B 1 382 ? -16.457 -27.657 20.157 1.000 11.654 382 LYS BaB N 1
ATOM 7082 C CA . LYS B 1 382 ? -17.135 -27.181 18.952 1.000 11.538 382 LYS BaB CA 1
ATOM 7083 C C . LYS B 1 382 ? -18.670 -27.175 19.106 1.000 11.792 382 LYS BaB C 1
ATOM 7084 O O . LYS B 1 382 ? -19.372 -26.381 18.460 1.000 12.376 382 LYS BaB O 1
ATOM 7090 N N . LEU B 1 383 ? -19.166 -28.078 19.971 1.000 11.176 383 LEU BaB N 1
ATOM 7091 C CA . LEU B 1 383 ? -20.610 -28.242 20.145 1.000 12.170 383 LEU BaB CA 1
ATOM 7092 C C . LEU B 1 383 ? -21.182 -27.009 20.845 1.000 11.308 383 LEU BaB C 1
ATOM 7093 O O . LEU B 1 383 ? -22.413 -26.825 20.816 1.000 12.064 383 LEU BaB O 1
ATOM 7098 N N . PHE B 1 384 ? -20.331 -26.160 21.445 1.000 11.267 384 PHE BaB N 1
ATOM 7099 C CA . PHE B 1 384 ? -20.845 -25.009 22.200 1.000 11.552 384 PHE BaB CA 1
ATOM 7100 C C . PHE B 1 384 ? -20.479 -23.677 21.555 1.000 12.098 384 PHE BaB C 1
ATOM 7101 O O . PHE B 1 384 ? -20.545 -22.624 22.199 1.000 13.649 384 PHE BaB O 1
ATOM 7109 N N A GLU B 1 385 ? -20.136 -23.703 20.265 0.500 11.957 385 GLU BaB N 1
ATOM 7110 N N B GLU B 1 385 ? -20.175 -23.700 20.249 0.500 12.187 385 GLU BaB N 1
ATOM 7111 C CA A GLU B 1 385 ? -20.038 -22.447 19.529 0.500 12.100 385 GLU BaB CA 1
ATOM 7112 C CA B GLU B 1 385 ? -20.135 -22.502 19.409 0.500 12.618 385 GLU BaB CA 1
ATOM 7113 C C A GLU B 1 385 ? -21.353 -21.682 19.666 0.500 12.099 385 GLU BaB C 1
ATOM 7114 C C B GLU B 1 385 ? -21.396 -21.679 19.645 0.500 12.461 385 GLU BaB C 1
ATOM 7115 O O A GLU B 1 385 ? -22.441 -22.268 19.598 0.500 12.004 385 GLU BaB O 1
ATOM 7116 O O B GLU B 1 385 ? -22.498 -22.233 19.608 0.500 12.424 385 GLU BaB O 1
ATOM 7127 N N . TRP B 1 386 ? -21.243 -20.362 19.884 1.000 11.688 386 TRP BaB N 1
ATOM 7128 C CA . TRP B 1 386 ? -22.408 -19.544 20.182 1.000 11.984 386 TRP BaB CA 1
ATOM 7129 C C . TRP B 1 386 ? -22.710 -18.622 19.000 1.000 12.564 386 TRP BaB C 1
ATOM 7130 O O . TRP B 1 386 ? -21.817 -17.946 18.461 1.000 12.396 386 TRP BaB O 1
ATOM 7141 N N . ASP B 1 387 ? -23.972 -18.644 18.549 1.000 12.543 387 ASP BaB N 1
ATOM 7142 C CA . ASP B 1 387 ? -24.448 -17.724 17.513 1.000 13.217 387 ASP BaB CA 1
ATOM 7143 C C . ASP B 1 387 ? -25.279 -16.621 18.178 1.000 13.329 387 ASP BaB C 1
ATOM 7144 O O . ASP B 1 387 ? -26.454 -16.820 18.524 1.000 13.727 387 ASP BaB O 1
ATOM 7149 N N . GLY B 1 388 ? -24.617 -15.464 18.423 1.000 14.207 388 GLY BaB N 1
ATOM 7150 C CA . GLY B 1 388 ? -25.295 -14.416 19.175 1.000 17.085 388 GLY BaB CA 1
ATOM 7151 C C . GLY B 1 388 ? -26.392 -13.716 18.352 1.000 16.586 388 GLY BaB C 1
ATOM 7152 O O . GLY B 1 388 ? -27.340 -13.203 18.958 1.000 23.685 388 GLY BaB O 1
ATOM 7153 N N . ALA B 1 389 ? -26.362 -13.802 17.035 1.000 14.576 389 ALA BaB N 1
ATOM 7154 C CA . ALA B 1 389 ? -27.364 -13.138 16.211 1.000 16.179 389 ALA BaB CA 1
ATOM 7155 C C . ALA B 1 389 ? -28.673 -13.927 16.286 1.000 16.720 389 ALA BaB C 1
ATOM 7156 O O . ALA B 1 389 ? -29.745 -13.327 16.389 1.000 18.778 389 ALA BaB O 1
ATOM 7158 N N . LYS B 1 390 ? -28.603 -15.268 16.294 1.000 14.635 390 LYS BaB N 1
ATOM 7159 C CA . LYS B 1 390 ? -29.822 -16.098 16.353 1.000 14.626 390 LYS BaB CA 1
ATOM 7160 C C . LYS B 1 390 ? -30.149 -16.538 17.779 1.000 14.049 390 LYS BaB C 1
ATOM 7161 O O . LYS B 1 390 ? -31.197 -17.180 18.007 1.000 15.659 390 LYS BaB O 1
ATOM 7167 N N . VAL B 1 391 ? -29.258 -16.236 18.731 1.000 13.083 391 VAL BaB N 1
ATOM 7168 C CA . VAL B 1 391 ? -29.433 -16.559 20.139 1.000 12.608 391 VAL BaB CA 1
ATOM 7169 C C . VAL B 1 391 ? -29.587 -18.075 20.242 1.000 11.849 391 VAL BaB C 1
ATOM 7170 O O . VAL B 1 391 ? -30.547 -18.603 20.789 1.000 12.492 391 VAL BaB O 1
ATOM 7174 N N . GLU B 1 392 ? -28.588 -18.790 19.715 1.000 11.760 392 GLU BaB N 1
ATOM 7175 C CA . GLU B 1 392 ? -28.654 -20.253 19.718 1.000 11.905 392 GLU BaB CA 1
ATOM 7176 C C . GLU B 1 392 ? -27.240 -20.836 19.617 1.000 11.855 392 GLU BaB C 1
ATOM 7177 O O . GLU B 1 392 ? -26.300 -20.170 19.173 1.000 11.671 392 GLU BaB O 1
ATOM 7183 N N . TYR B 1 393 ? -27.136 -22.120 19.995 1.000 11.371 393 TYR BaB N 1
ATOM 7184 C CA . TYR B 1 393 ? -25.898 -22.875 19.804 1.000 11.312 393 TYR BaB CA 1
ATOM 7185 C C . TYR B 1 393 ? -26.095 -23.709 18.523 1.000 11.787 393 TYR BaB C 1
ATOM 7186 O O . TYR B 1 393 ? -26.811 -24.715 18.570 1.000 12.367 393 TYR BaB O 1
ATOM 7195 N N . PRO B 1 394 ? -25.479 -23.367 17.384 1.000 11.341 394 PRO BaB N 1
ATOM 7196 C CA . PRO B 1 394 ? -25.811 -24.035 16.112 1.000 11.383 394 PRO BaB CA 1
ATOM 7197 C C . PRO B 1 394 ? -25.398 -25.496 16.059 1.000 11.071 394 PRO BaB C 1
ATOM 7198 O O . PRO B 1 394 ? -25.993 -26.268 15.294 1.000 12.145 394 PRO BaB O 1
ATOM 7202 N N . ASN B 1 395 ? -24.382 -25.863 16.863 1.000 11.049 395 ASN BaB N 1
ATOM 7203 C CA . ASN B 1 395 ? -23.846 -27.215 16.857 1.000 11.288 395 ASN BaB CA 1
ATOM 7204 C C . ASN B 1 395 ? -24.202 -27.998 18.111 1.000 10.813 395 ASN BaB C 1
ATOM 7205 O O . ASN B 1 395 ? -23.540 -28.995 18.403 1.000 11.525 395 ASN BaB O 1
ATOM 7210 N N . LEU B 1 396 ? -25.241 -27.570 18.815 1.000 11.504 396 LEU BaB N 1
ATOM 7211 C CA . LEU B 1 396 ? -25.509 -28.078 20.159 1.000 11.595 396 LEU BaB CA 1
ATOM 7212 C C . LEU B 1 396 ? -25.582 -29.600 20.190 1.000 11.503 396 LEU BaB C 1
ATOM 7213 O O . LEU B 1 396 ? -25.124 -30.233 21.126 1.000 12.437 396 LEU BaB O 1
ATOM 7218 N N . VAL B 1 397 ? -26.295 -30.159 19.210 1.000 11.804 397 VAL BaB N 1
ATOM 7219 C CA . VAL B 1 397 ? -26.234 -31.594 18.906 1.000 12.409 397 VAL BaB CA 1
ATOM 7220 C C . VAL B 1 397 ? -25.725 -31.680 17.476 1.000 11.514 397 VAL BaB C 1
ATOM 7221 O O . VAL B 1 397 ? -26.167 -30.915 16.613 1.000 12.738 397 VAL BaB O 1
ATO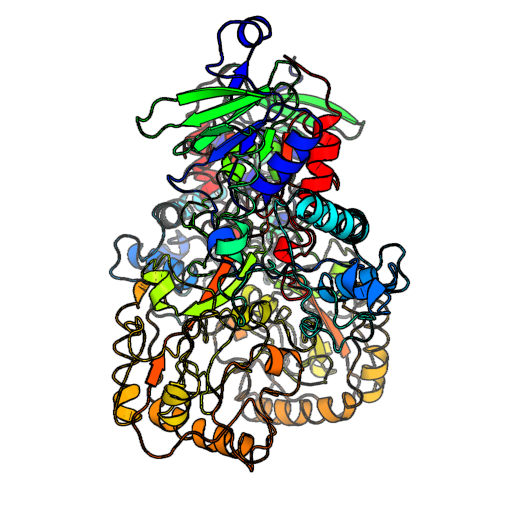M 7225 N N . LEU B 1 398 ? -24.772 -32.596 17.238 1.000 11.062 398 LEU BaB N 1
ATOM 7226 C CA . LEU B 1 398 ? -24.380 -32.922 15.856 1.000 11.537 398 LEU BaB CA 1
ATOM 7227 C C . LEU B 1 398 ? -24.867 -34.351 15.627 1.000 12.679 398 LEU BaB C 1
ATOM 7228 O O . LEU B 1 398 ? -25.185 -35.102 16.568 1.000 12.280 398 LEU BaB O 1
ATOM 7233 N N . ILE B 1 399 ? -24.978 -34.720 14.358 1.000 11.911 399 ILE BaB N 1
ATOM 7234 C CA . ILE B 1 399 ? -25.510 -36.032 14.008 1.000 11.562 399 ILE BaB CA 1
ATOM 7235 C C . ILE B 1 399 ? -24.395 -36.805 13.321 1.000 11.065 399 ILE BaB C 1
ATOM 7236 O O . ILE B 1 399 ? -23.922 -36.396 12.247 1.000 12.736 399 ILE BaB O 1
ATOM 7241 N N . SER B 1 400 ? -23.992 -37.933 13.911 1.000 10.797 400 SER BaB N 1
ATOM 7242 C CA . SER B 1 400 ? -23.076 -38.853 13.246 1.000 11.254 400 SER BaB CA 1
ATOM 7243 C C . SER B 1 400 ? -23.888 -39.734 12.303 1.000 11.722 400 SER BaB C 1
ATOM 7244 O O . SER B 1 400 ? -24.870 -40.305 12.751 1.000 12.496 400 SER BaB O 1
ATOM 7247 N N . ILE B 1 401 ? -23.460 -39.811 11.037 1.000 12.105 401 ILE BaB N 1
ATOM 7248 C CA . ILE B 1 401 ? -24.199 -40.587 10.022 1.000 12.373 401 ILE BaB CA 1
ATOM 7249 C C . ILE B 1 401 ? -23.177 -41.528 9.395 1.000 11.988 401 ILE BaB C 1
ATOM 7250 O O . ILE B 1 401 ? -22.068 -41.109 8.998 1.000 12.503 401 ILE BaB O 1
ATOM 7255 N N . TRP B 1 402 ? -23.585 -42.816 9.291 1.000 12.341 402 TRP BaB N 1
ATOM 7256 C CA . TRP B 1 402 ? -22.690 -43.810 8.696 1.000 11.841 402 TRP BaB CA 1
ATOM 7257 C C . TRP B 1 402 ? -23.496 -44.813 7.878 1.000 13.150 402 TRP BaB C 1
ATOM 7258 O O . TRP B 1 402 ? -24.720 -44.818 7.916 1.000 12.518 402 TRP BaB O 1
ATOM 7269 N N . ASP B 1 403 ? -22.745 -45.607 7.093 1.000 13.411 403 ASP BaB N 1
ATOM 7270 C CA . ASP B 1 403 ? -23.367 -46.579 6.188 1.000 13.673 403 ASP BaB CA 1
ATOM 7271 C C . ASP B 1 403 ? 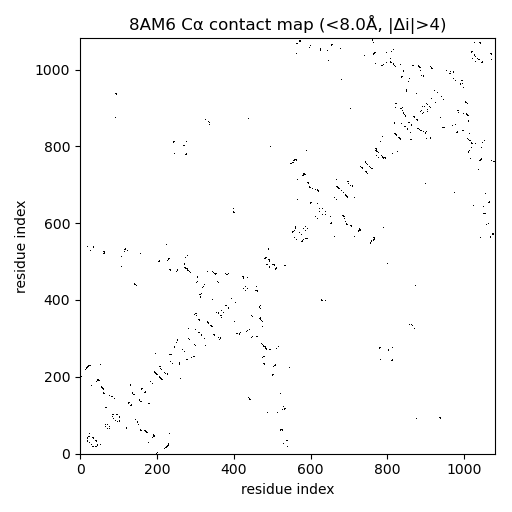-23.061 -48.010 6.639 1.000 13.957 403 ASP BaB C 1
ATOM 7272 O O . ASP B 1 403 ? -22.531 -48.283 7.714 1.000 13.222 403 ASP BaB O 1
ATOM 7277 N N . GLN B 1 404 ? -23.467 -48.996 5.814 1.000 13.823 404 GLN BaB N 1
ATOM 7278 C CA . GLN B 1 404 ? -23.408 -50.377 6.258 1.000 14.240 404 GLN BaB CA 1
ATOM 7279 C C . GLN B 1 404 ? -21.952 -50.831 6.412 1.000 13.642 404 GLN BaB C 1
ATOM 7280 O O . GLN B 1 404 ? -21.643 -51.616 7.291 1.000 14.121 404 GLN BaB O 1
ATOM 7286 N N . ARG B 1 405 ? -21.047 -50.319 5.568 1.000 14.943 405 ARG BaB N 1
ATOM 7287 C CA . ARG B 1 405 ? -19.640 -50.679 5.691 1.000 15.743 405 ARG BaB CA 1
ATOM 7288 C C . ARG B 1 405 ? -19.096 -50.280 7.072 1.000 15.066 405 ARG BaB C 1
ATOM 7289 O O . ARG B 1 405 ? -18.458 -51.093 7.733 1.000 14.718 405 ARG BaB O 1
ATOM 7297 N N . SER B 1 406 ? -19.384 -49.052 7.536 1.000 14.369 406 SER BaB N 1
ATOM 7298 C CA . SER B 1 406 ? -18.884 -48.705 8.875 1.000 14.439 406 SER BaB CA 1
ATOM 7299 C C . SER B 1 406 ? -19.658 -49.429 9.977 1.000 13.107 406 SER BaB C 1
ATOM 7300 O O . SER B 1 406 ? -19.083 -49.757 11.007 1.000 12.996 406 SER BaB O 1
ATOM 7303 N N . GLN B 1 407 ? -20.940 -49.730 9.769 1.000 13.418 407 GLN BaB N 1
ATOM 7304 C CA . GLN B 1 407 ? -21.660 -50.516 10.768 1.000 13.062 407 GLN BaB CA 1
ATOM 7305 C C . GLN B 1 407 ? -20.991 -51.871 10.954 1.000 13.701 407 GLN BaB C 1
ATOM 7306 O O . GLN B 1 407 ? -20.849 -52.358 12.066 1.000 14.829 407 GLN BaB O 1
ATOM 7312 N N . ASP B 1 408 ? -20.598 -52.512 9.834 1.000 14.817 408 ASP BaB N 1
ATOM 7313 C CA . ASP B 1 408 ? -20.073 -53.863 9.897 1.000 15.786 408 ASP BaB CA 1
ATOM 7314 C C . ASP B 1 408 ? -18.608 -53.898 10.301 1.000 15.489 408 ASP BaB C 1
ATOM 7315 O O . ASP B 1 408 ? -18.200 -54.911 10.877 1.000 17.280 408 ASP BaB O 1
ATOM 7320 N N . HIS B 1 409 ? -17.833 -52.829 10.016 1.000 14.874 409 HIS BaB N 1
ATOM 7321 C CA . HIS B 1 409 ? -16.396 -52.921 10.184 1.000 14.206 409 HIS BaB CA 1
ATOM 7322 C C . HIS B 1 409 ? -15.800 -51.884 11.148 1.000 14.468 409 HIS BaB C 1
ATOM 7323 O O . HIS B 1 409 ? -14.587 -51.958 11.379 1.000 15.869 409 HIS BaB O 1
ATOM 7330 N N . SER B 1 410 ? -16.624 -50.957 11.656 1.000 13.140 410 SER BaB N 1
ATOM 7331 C CA . SER B 1 410 ? -16.085 -49.981 12.615 1.000 13.855 410 SER BaB CA 1
ATOM 7332 C C . SER B 1 410 ? -16.822 -50.031 13.946 1.000 13.753 410 SER BaB C 1
ATOM 7333 O O . SER B 1 410 ? -16.572 -49.179 14.804 1.000 15.394 410 SER BaB O 1
ATOM 7336 N N . ALA B 1 411 ? -17.686 -51.016 14.164 1.000 13.506 411 ALA BaB N 1
ATOM 7337 C CA . ALA B 1 411 ? -18.427 -51.052 15.416 1.000 13.240 411 ALA BaB CA 1
ATOM 7338 C C . ALA B 1 411 ? -17.480 -51.408 16.559 1.000 14.576 411 ALA BaB C 1
ATOM 7339 O O . ALA B 1 411 ? -16.481 -52.125 16.389 1.000 14.958 411 ALA BaB O 1
ATOM 7341 N N . SER B 1 412 ? -17.824 -50.910 17.756 1.000 12.926 412 SER BaB N 1
ATOM 7342 C CA . SER B 1 412 ? -17.001 -51.203 18.914 1.000 13.085 412 SER BaB CA 1
ATOM 7343 C C . SER B 1 412 ? -17.842 -51.136 20.183 1.000 13.353 412 SER BaB C 1
ATOM 7344 O O . SER B 1 412 ? -18.680 -50.256 20.315 1.000 13.389 412 SER BaB O 1
ATOM 7347 N N . ASN B 1 413 ? -17.548 -52.007 21.160 1.000 12.872 413 ASN BaB N 1
ATOM 7348 C CA . ASN B 1 413 ? -18.148 -51.858 22.485 1.000 14.424 413 ASN BaB CA 1
ATOM 7349 C C . ASN B 1 413 ? -17.394 -50.843 23.352 1.000 13.392 413 ASN BaB C 1
ATOM 7350 O O . ASN B 1 413 ? -17.847 -50.594 24.484 1.000 13.880 413 ASN BaB O 1
ATOM 7355 N N . ASP B 1 414 ? -16.271 -50.278 22.832 1.000 12.274 414 ASP BaB N 1
ATOM 7356 C CA . ASP B 1 414 ? -15.328 -49.593 23.709 1.000 12.392 414 ASP BaB CA 1
ATOM 7357 C C . ASP B 1 414 ? -15.166 -48.118 23.298 1.000 12.181 414 ASP BaB C 1
ATOM 7358 O O . ASP B 1 414 ? -15.496 -47.712 22.162 1.000 12.742 414 ASP BaB O 1
ATOM 7363 N N . TYR B 1 415 ? -14.663 -47.330 24.262 1.000 12.159 415 TYR BaB N 1
ATOM 7364 C CA . TYR B 1 415 ? -14.211 -45.959 24.035 1.000 12.807 415 TYR BaB CA 1
ATOM 7365 C C . TYR B 1 415 ? -15.341 -45.033 23.582 1.000 11.962 415 TYR BaB C 1
ATOM 7366 O O . TYR B 1 415 ? -15.089 -44.015 22.945 1.000 11.804 415 TYR BaB O 1
ATOM 7375 N N . GLY B 1 416 ? -16.579 -45.395 23.919 1.000 12.773 416 GLY BaB N 1
ATOM 7376 C CA . GLY B 1 416 ? -17.713 -44.520 23.667 1.000 12.332 416 GLY BaB CA 1
ATOM 7377 C C . GLY B 1 416 ? -18.217 -44.483 22.238 1.000 12.083 416 GLY BaB C 1
ATOM 7378 O O . GLY B 1 416 ? -19.015 -43.613 21.922 1.000 12.692 416 GLY BaB O 1
ATOM 7379 N N A SER B 1 417 ? -17.782 -45.426 21.399 0.500 11.489 417 SER BaB N 1
ATOM 7380 N N B SER B 1 417 ? -17.798 -45.427 21.400 0.500 13.329 417 SER BaB N 1
ATOM 7381 C CA A SER B 1 417 ? -18.283 -45.504 20.037 0.500 11.053 417 SER BaB CA 1
ATOM 7382 C CA B SER B 1 417 ? -18.245 -45.373 20.024 0.500 13.798 417 SER BaB CA 1
ATOM 7383 C C A SER B 1 417 ? -19.811 -45.471 19.972 0.500 11.391 417 SER BaB C 1
ATOM 7384 C C B SER B 1 417 ? -19.765 -45.489 19.926 0.500 12.980 417 SER BaB C 1
ATOM 7385 O O A SER B 1 417 ? -20.486 -46.201 20.716 0.500 12.529 417 SER BaB O 1
ATOM 7386 O O B SER B 1 417 ? -20.380 -46.285 20.647 0.500 13.359 417 SER BaB O 1
ATOM 7391 N N . ALA B 1 418 ? -20.353 -44.694 19.024 1.000 12.520 418 ALA BaB N 1
ATOM 7392 C CA . ALA B 1 418 ? -21.798 -44.760 18.772 1.000 11.913 418 ALA BaB CA 1
ATOM 7393 C C . ALA B 1 418 ? -22.154 -45.971 17.914 1.000 12.337 418 ALA BaB C 1
ATOM 7394 O O . ALA B 1 418 ? -23.299 -46.448 17.940 1.000 12.954 418 ALA BaB O 1
ATOM 7396 N N . ILE B 1 419 ? -21.179 -46.458 17.145 1.000 12.169 419 ILE BaB N 1
ATOM 7397 C CA . ILE B 1 419 ? -21.408 -47.606 16.263 1.000 12.202 419 ILE BaB CA 1
ATOM 7398 C C . ILE B 1 419 ? -21.102 -48.862 17.091 1.000 12.808 419 ILE BaB C 1
ATOM 7399 O O . ILE B 1 419 ? -19.978 -49.046 17.593 1.000 12.969 419 ILE BaB O 1
ATOM 7404 N N . VAL B 1 420 ? -22.113 -49.725 17.263 1.000 11.739 420 VAL BaB N 1
ATOM 7405 C CA . VAL B 1 420 ? -21.965 -50.816 18.231 1.000 12.047 420 VAL BaB CA 1
ATOM 7406 C C . VAL B 1 420 ? -22.273 -52.156 17.550 1.000 12.802 420 VAL BaB C 1
ATOM 7407 O O . VAL B 1 420 ? -23.077 -52.211 16.611 1.000 12.821 420 VAL BaB O 1
ATOM 7411 N N . PRO B 1 421 ? -21.614 -53.231 17.995 1.000 13.444 421 PRO BaB N 1
ATOM 7412 C CA . PRO B 1 421 ? -21.713 -54.507 17.270 1.000 15.308 421 PRO BaB CA 1
ATOM 7413 C C . PRO B 1 421 ? -23.002 -55.239 17.621 1.000 16.660 421 PRO BaB C 1
ATOM 7414 O O . PRO B 1 421 ? -23.691 -54.878 18.572 1.000 15.061 421 PRO BaB O 1
ATOM 7418 N N . PRO B 1 422 ? -23.344 -56.295 16.840 1.000 16.802 422 PRO BaB N 1
ATOM 7419 C CA . PRO B 1 422 ? -24.540 -57.084 17.142 1.000 16.688 422 PRO BaB CA 1
ATOM 7420 C C . PRO B 1 422 ? -24.462 -57.538 18.605 1.000 15.607 422 PRO BaB C 1
ATOM 7421 O O . PRO B 1 422 ? -23.433 -57.999 19.108 1.000 16.993 422 PRO BaB O 1
ATOM 7425 N N . GLY B 1 423 ? -25.600 -57.509 19.287 1.000 14.948 423 GLY BaB N 1
ATOM 7426 C CA . GLY B 1 423 ? -25.602 -57.904 20.687 1.000 15.901 423 GLY BaB CA 1
ATOM 7427 C C . GLY B 1 423 ? -25.463 -56.755 21.684 1.000 14.329 423 GLY BaB C 1
ATOM 7428 O O . GLY B 1 423 ? -25.794 -56.924 22.851 1.000 14.937 423 GLY BaB O 1
ATOM 7429 N N . ALA B 1 424 ? -24.987 -55.609 21.201 1.000 13.759 424 ALA BaB N 1
ATOM 7430 C CA . ALA B 1 424 ? -24.780 -54.457 22.083 1.000 13.278 424 ALA BaB CA 1
ATOM 7431 C C . ALA B 1 424 ? -26.047 -53.599 22.132 1.000 12.692 424 ALA BaB C 1
ATOM 7432 O O . ALA B 1 424 ? -26.959 -53.681 21.286 1.000 13.818 424 ALA BaB O 1
ATOM 7434 N N . ASP B 1 425 ? -26.060 -52.739 23.154 1.000 12.117 425 ASP BaB N 1
ATOM 7435 C CA . ASP B 1 425 ? -27.155 -51.806 23.329 1.000 12.104 425 ASP BaB CA 1
ATOM 7436 C C . ASP B 1 425 ? -27.082 -50.749 22.222 1.000 12.840 425 ASP BaB C 1
ATOM 7437 O O . ASP B 1 425 ? -26.133 -49.960 22.164 1.000 12.813 425 ASP BaB O 1
ATOM 7442 N N . ASP B 1 426 ? -28.094 -50.736 21.347 1.000 11.709 426 ASP BaB N 1
ATOM 7443 C CA . ASP B 1 426 ? -28.115 -49.797 20.225 1.000 11.478 426 ASP BaB CA 1
ATOM 7444 C C . ASP B 1 426 ? -29.351 -48.908 20.279 1.000 11.478 426 ASP BaB C 1
ATOM 7445 O O . ASP B 1 426 ? -29.820 -48.397 19.241 1.000 13.063 426 ASP BaB O 1
ATOM 7450 N N . ARG B 1 427 ? -29.879 -48.627 21.481 1.000 11.063 427 ARG BaB N 1
ATOM 7451 C CA . ARG B 1 427 ? -31.087 -47.804 21.616 1.000 11.742 427 ARG BaB CA 1
ATOM 7452 C C . ARG B 1 427 ? -30.894 -46.413 20.969 1.000 12.702 427 ARG BaB C 1
ATOM 7453 O O . ARG B 1 427 ? -31.853 -45.815 20.482 1.000 11.837 427 ARG BaB O 1
ATOM 7461 N N . HIS B 1 428 ? -29.650 -45.921 20.985 1.000 11.695 428 HIS BaB N 1
ATOM 7462 C CA . HIS B 1 428 ? -29.306 -44.602 20.446 1.000 11.401 428 HIS BaB CA 1
ATOM 7463 C C . HIS B 1 428 ? -29.084 -44.585 18.934 1.000 11.713 428 HIS BaB C 1
ATOM 7464 O O . HIS B 1 428 ? -28.801 -43.506 18.381 1.000 12.221 428 HIS BaB O 1
ATOM 7471 N N . VAL B 1 429 ? -29.149 -45.749 18.269 1.000 11.352 429 VAL BaB N 1
ATOM 7472 C CA . VAL B 1 429 ? -28.838 -45.789 16.841 1.000 12.360 429 VAL BaB CA 1
ATOM 7473 C C . VAL B 1 429 ? -30.115 -45.638 16.024 1.000 13.204 429 VAL BaB C 1
ATOM 7474 O O . VAL B 1 429 ? -31.028 -46.472 16.141 1.000 16.971 429 VAL BaB O 1
ATOM 7478 N N . ILE B 1 430 ? -30.186 -44.550 15.276 1.000 13.477 430 ILE BaB N 1
ATOM 7479 C CA . ILE B 1 430 ? -31.319 -44.178 14.411 1.000 14.538 430 ILE BaB CA 1
ATOM 7480 C C . ILE B 1 430 ? -31.057 -44.869 13.086 1.000 15.207 430 ILE BaB C 1
ATOM 7481 O O . ILE B 1 430 ? -29.931 -44.920 12.596 1.000 14.904 430 ILE BaB O 1
ATOM 7486 N N A LYS B 1 431 ? -32.146 -45.366 12.489 0.500 15.482 431 LYS BaB N 1
ATOM 7487 N N B LYS B 1 431 ? -32.051 -45.594 12.554 0.500 16.812 431 LYS BaB N 1
ATOM 7488 C CA A LYS B 1 431 ? -31.988 -46.291 11.379 0.500 15.886 431 LYS BaB CA 1
ATOM 7489 C CA B LYS B 1 431 ? -31.776 -46.294 11.303 0.500 17.191 431 LYS BaB CA 1
ATOM 7490 C C A LYS B 1 431 ? -32.986 -45.944 10.284 0.500 14.953 431 LYS BaB C 1
ATOM 7491 C C B LYS B 1 431 ? -32.910 -46.073 10.310 0.500 16.552 431 LYS BaB C 1
ATOM 7492 O O A LYS B 1 431 ? -34.138 -45.598 10.585 0.500 15.019 431 LYS BaB O 1
ATOM 7493 O O B LYS B 1 431 ? -34.073 -45.947 10.694 0.500 17.992 431 LYS BaB O 1
ATOM 7504 N N . SER B 1 432 ? -32.518 -46.045 9.028 1.000 14.874 432 SER BaB N 1
ATOM 7505 C CA . SER B 1 432 ? -33.480 -46.039 7.927 1.000 15.059 432 SER BaB CA 1
ATOM 7506 C C . SER B 1 432 ? -32.825 -46.634 6.705 1.000 15.060 432 SER BaB C 1
ATOM 7507 O O . SER B 1 432 ? -31.628 -46.671 6.532 1.000 16.573 432 SER BaB O 1
ATOM 7510 N N . ASP B 1 433 ? -33.692 -47.136 5.788 1.000 14.679 433 ASP BaB N 1
ATOM 7511 C CA . ASP B 1 433 ? -33.112 -47.791 4.624 1.000 15.165 433 ASP BaB CA 1
ATOM 7512 C C . ASP B 1 433 ? -32.714 -46.766 3.558 1.000 14.271 433 ASP BaB C 1
ATOM 7513 O O . ASP B 1 433 ? -31.965 -47.135 2.649 1.000 16.207 433 ASP BaB O 1
ATOM 7518 N N . THR B 1 434 ? -33.178 -45.523 3.699 1.000 14.780 434 THR BaB N 1
ATOM 7519 C CA . THR B 1 434 ? -32.800 -44.453 2.760 1.000 14.274 434 THR BaB CA 1
ATOM 7520 C C . THR B 1 434 ? -32.370 -43.205 3.529 1.000 15.659 434 THR BaB C 1
ATOM 7521 O O . THR B 1 434 ? -32.759 -43.057 4.682 1.000 14.971 434 THR BaB O 1
ATOM 7525 N N . LEU B 1 435 ? -31.690 -42.264 2.854 1.000 15.238 435 LEU BaB N 1
ATOM 7526 C CA . LEU B 1 435 ? -31.273 -41.025 3.537 1.000 15.886 435 LEU BaB CA 1
ATOM 7527 C C . LEU B 1 435 ? -32.468 -40.133 3.870 1.000 17.880 435 LEU BaB C 1
ATOM 7528 O O . LEU B 1 435 ? -32.508 -39.478 4.913 1.000 16.969 435 LEU BaB O 1
ATOM 7533 N N . ASP B 1 436 ? -33.482 -40.076 2.977 1.000 17.407 436 ASP BaB N 1
ATOM 7534 C CA . ASP B 1 436 ? -34.661 -39.279 3.287 1.000 17.896 436 ASP BaB CA 1
ATOM 7535 C C . ASP B 1 436 ? -35.448 -39.880 4.449 1.000 17.541 436 ASP BaB C 1
ATOM 7536 O O . ASP B 1 436 ? -36.040 -39.136 5.252 1.000 17.312 436 ASP BaB O 1
ATOM 7541 N N . GLY B 1 437 ? -35.468 -41.220 4.554 1.000 16.847 437 GLY BaB N 1
ATOM 7542 C CA . GLY B 1 437 ? -36.087 -41.811 5.725 1.000 14.547 437 GLY BaB CA 1
ATOM 7543 C C . GLY B 1 437 ? -35.266 -41.509 6.990 1.000 15.647 437 GLY BaB C 1
ATOM 7544 O O . GLY B 1 437 ? -35.842 -41.339 8.059 1.000 16.243 437 GLY BaB O 1
ATOM 7545 N N . LEU B 1 438 ? -33.946 -41.501 6.842 1.000 16.007 438 LEU BaB N 1
ATOM 7546 C CA . LEU B 1 438 ? -33.090 -41.285 8.005 1.000 15.005 438 LEU BaB CA 1
ATOM 7547 C C . LEU B 1 438 ? -33.350 -39.879 8.552 1.000 15.325 438 LEU BaB C 1
ATOM 7548 O O . LEU B 1 438 ? -33.445 -39.705 9.770 1.000 14.147 438 LEU BaB O 1
ATOM 7553 N N . SER B 1 439 ? -33.488 -38.867 7.687 1.000 14.616 439 SER BaB N 1
ATOM 7554 C CA . SER B 1 439 ? -33.752 -37.528 8.218 1.000 14.697 439 SER BaB CA 1
ATOM 7555 C C . SER B 1 439 ? -35.093 -37.444 8.937 1.000 14.704 439 SER BaB C 1
ATOM 7556 O O . SER B 1 439 ? -35.218 -36.790 9.960 1.000 14.803 439 SER BaB O 1
ATOM 7559 N N . GLN B 1 440 ? -36.131 -38.151 8.435 1.000 13.640 440 GLN BaB N 1
ATOM 7560 C CA . GLN B 1 440 ? -37.383 -38.189 9.181 1.000 15.311 440 GLN BaB CA 1
ATOM 7561 C C . GLN B 1 440 ? -37.183 -38.771 10.583 1.000 14.117 440 GLN BaB C 1
ATOM 7562 O O . GLN B 1 440 ? -37.780 -38.282 11.554 1.000 15.774 440 GLN BaB O 1
ATOM 7568 N N . GLN B 1 441 ? -36.356 -39.826 10.695 1.000 14.038 441 GLN BaB N 1
ATOM 7569 C CA . GLN B 1 441 ? -36.135 -40.439 11.989 1.000 14.281 441 GLN BaB CA 1
ATOM 7570 C C . GLN B 1 441 ? -35.277 -39.519 12.879 1.000 14.051 441 GLN BaB C 1
ATOM 7571 O O . GLN B 1 441 ? -35.509 -39.484 14.079 1.000 14.945 441 GLN BaB O 1
ATOM 7577 N N . ILE B 1 442 ? -34.316 -38.818 12.287 1.000 13.708 442 ILE BaB N 1
ATOM 7578 C CA . ILE B 1 442 ? -33.481 -37.891 13.077 1.000 13.440 442 ILE BaB CA 1
ATOM 7579 C C . ILE B 1 442 ? -34.393 -36.801 13.637 1.000 15.101 442 ILE BaB C 1
ATOM 7580 O O . ILE B 1 442 ? -34.314 -36.443 14.807 1.000 13.896 442 ILE BaB O 1
ATOM 7585 N N A SER B 1 443 ? -35.317 -36.280 12.812 0.500 14.991 443 SER BaB N 1
ATOM 7586 N N B SER B 1 443 ? -35.291 -36.309 12.789 0.500 14.886 443 SER BaB N 1
ATOM 7587 C CA A SER B 1 443 ? -36.234 -35.245 13.276 0.500 14.792 443 SER BaB CA 1
ATOM 7588 C CA B SER B 1 443 ? -36.211 -35.271 13.200 0.500 14.826 443 SER BaB CA 1
ATOM 7589 C C A SER B 1 443 ? -37.059 -35.726 14.453 0.500 15.298 443 SER BaB C 1
ATOM 7590 C C B SER B 1 443 ? -37.065 -35.714 14.384 0.500 15.223 443 SER BaB C 1
ATOM 7591 O O A SER B 1 443 ? -37.272 -34.997 15.416 0.500 14.963 443 SER BaB O 1
ATOM 7592 O O B SER B 1 443 ? -37.262 -34.962 15.328 0.500 15.248 443 SER BaB O 1
ATOM 7597 N N . LEU B 1 444 ? -37.573 -36.956 14.364 1.000 14.595 444 LEU BaB N 1
ATOM 7598 C CA . LEU B 1 444 ? -38.348 -37.464 15.487 1.000 14.955 444 LEU BaB CA 1
ATOM 7599 C C . LEU B 1 444 ? -37.499 -37.508 16.749 1.000 13.811 444 LEU BaB C 1
ATOM 7600 O O . LEU B 1 444 ? -38.020 -37.251 17.819 1.000 15.953 444 LEU BaB O 1
ATOM 7605 N N . ARG B 1 445 ? -36.235 -37.896 16.605 1.000 14.536 445 ARG BaB N 1
ATOM 7606 C CA . ARG B 1 445 ? -35.374 -38.028 17.780 1.000 14.533 445 ARG BaB CA 1
ATOM 7607 C C . ARG B 1 445 ? -35.069 -36.645 18.384 1.000 14.860 445 ARG BaB C 1
ATOM 7608 O O . ARG B 1 445 ? -35.083 -36.496 19.613 1.000 15.496 445 ARG BaB O 1
ATOM 7616 N N . LEU B 1 446 ? -34.843 -35.637 17.541 1.000 14.953 446 LEU BaB N 1
ATOM 7617 C CA . LEU B 1 446 ? -34.593 -34.293 18.061 1.000 14.857 446 LEU BaB CA 1
ATOM 7618 C C . LEU B 1 446 ? -35.843 -33.771 18.778 1.000 15.306 446 LEU BaB C 1
ATOM 7619 O O . LEU B 1 446 ? -35.760 -33.110 19.812 1.000 15.630 446 LEU BaB O 1
ATOM 7624 N N A LYS B 1 447 ? -37.030 -34.084 18.249 0.500 15.161 447 LYS BaB N 1
ATOM 7625 N N B LYS B 1 447 ? -37.032 -34.072 18.244 0.500 15.502 447 LYS BaB N 1
ATOM 7626 C CA A LYS B 1 447 ? -38.266 -33.616 18.856 0.500 15.244 447 LYS BaB CA 1
ATOM 7627 C CA B LYS B 1 447 ? -38.263 -33.594 18.855 0.500 15.777 447 LYS BaB CA 1
ATOM 7628 C C A LYS B 1 447 ? -38.443 -34.196 20.254 0.500 15.424 447 LYS BaB C 1
ATOM 7629 C C B LYS B 1 447 ? -38.447 -34.192 20.248 0.500 15.748 447 LYS BaB C 1
ATOM 7630 O O A LYS B 1 447 ? -38.930 -33.506 21.158 0.500 15.228 447 LYS BaB O 1
ATOM 7631 O O B LYS B 1 447 ? -38.926 -33.499 21.154 0.500 15.538 447 LYS BaB O 1
ATOM 7642 N N . LYS B 1 448 ? -38.039 -35.458 20.442 1.000 15.224 448 LYS BaB N 1
ATOM 7643 C CA . LYS B 1 448 ? -38.124 -36.102 21.740 1.000 14.543 448 LYS BaB CA 1
ATOM 7644 C C . LYS B 1 448 ? -37.392 -35.324 22.830 1.000 15.443 448 LYS BaB C 1
ATOM 7645 O O . LYS B 1 448 ? -37.824 -35.306 23.982 1.000 18.244 448 LYS BaB O 1
ATOM 7651 N N . TYR B 1 449 ? -36.281 -34.683 22.453 1.000 13.599 449 TYR BaB N 1
ATOM 7652 C CA . TYR B 1 449 ? -35.456 -34.020 23.434 1.000 14.047 449 TYR BaB CA 1
ATOM 7653 C C . TYR B 1 449 ? -35.564 -32.494 23.322 1.000 14.605 449 TYR BaB C 1
ATOM 7654 O O . TYR B 1 449 ? -34.695 -31.775 23.829 1.000 13.490 449 TYR BaB O 1
ATOM 7663 N N . ALA B 1 450 ? -36.649 -32.007 22.714 1.000 12.609 450 ALA BaB N 1
ATOM 7664 C CA . ALA B 1 450 ? -36.777 -30.574 22.392 1.000 13.757 450 ALA BaB CA 1
ATOM 7665 C C . ALA B 1 450 ? -36.456 -29.631 23.561 1.000 13.673 450 ALA BaB C 1
ATOM 7666 O O . ALA B 1 450 ? -35.752 -28.620 23.366 1.000 13.860 450 ALA BaB O 1
ATOM 7668 N N . GLY B 1 451 ? -36.958 -29.937 24.755 1.000 13.035 451 GLY BaB N 1
ATOM 7669 C CA . GLY B 1 451 ? -36.781 -29.059 25.913 1.000 14.370 451 GLY BaB CA 1
ATOM 7670 C C . GLY B 1 451 ? -35.378 -29.017 26.476 1.000 13.325 451 GLY BaB C 1
ATOM 7671 O O . GLY B 1 451 ? -35.168 -28.269 27.432 1.000 14.100 451 GLY BaB O 1
ATOM 7672 N N . GLN B 1 452 ? -34.477 -29.843 25.921 1.000 13.753 452 GLN BaB N 1
ATOM 7673 C CA . GLN B 1 452 ? -33.083 -29.842 26.354 1.000 14.256 452 GLN BaB CA 1
ATOM 7674 C C . GLN B 1 452 ? -32.190 -29.164 25.314 1.000 13.067 452 GLN BaB C 1
ATOM 7675 O O . GLN B 1 452 ? -31.052 -28.835 25.645 1.000 12.910 452 GLN BaB O 1
ATOM 7681 N N . ILE B 1 453 ? -32.674 -28.987 24.076 1.000 12.331 453 ILE BaB N 1
ATOM 7682 C CA . ILE B 1 453 ? -31.811 -28.595 22.956 1.000 12.355 453 ILE BaB CA 1
ATOM 7683 C C . ILE B 1 453 ? -32.396 -27.433 22.160 1.000 12.159 453 ILE BaB C 1
ATOM 7684 O O . ILE B 1 453 ? -32.201 -27.335 20.954 1.000 12.830 453 ILE BaB O 1
ATOM 7689 N N . GLY B 1 454 ? -33.120 -26.559 22.874 1.000 11.881 454 GLY BaB N 1
ATOM 7690 C CA . GLY B 1 454 ? -33.650 -25.331 22.276 1.000 12.985 454 GLY BaB CA 1
ATOM 7691 C C . GLY B 1 454 ? -34.663 -25.596 21.162 1.000 13.782 454 GLY BaB C 1
ATOM 7692 O O . GLY B 1 454 ? -34.828 -24.758 20.281 1.000 13.449 454 GLY BaB O 1
ATOM 7693 N N . HIS B 1 455 ? -35.369 -26.730 21.254 1.000 12.983 455 HIS BaB N 1
ATOM 7694 C CA . HIS B 1 455 ? -36.337 -27.056 20.199 1.000 13.161 455 HIS BaB CA 1
ATOM 7695 C C . HIS B 1 455 ? -35.692 -27.007 18.821 1.000 14.016 455 HIS BaB C 1
ATOM 7696 O O . HIS B 1 455 ? -36.314 -26.622 17.823 1.000 15.712 455 HIS BaB O 1
ATOM 7703 N N A MET B 1 456 ? -34.436 -27.426 18.720 0.500 13.209 456 MET BaB N 1
ATOM 7704 N N B MET B 1 456 ? -34.459 -27.516 18.740 0.500 14.979 456 MET BaB N 1
ATOM 7705 C CA A MET B 1 456 ? -33.764 -27.343 17.422 0.500 13.463 456 MET BaB CA 1
ATOM 7706 C CA B MET B 1 456 ? -33.695 -27.613 17.492 0.500 16.658 456 MET BaB CA 1
ATOM 7707 C C A MET B 1 456 ? -34.436 -28.332 16.461 0.500 13.651 456 MET BaB C 1
ATOM 7708 C C B MET B 1 456 ? -34.489 -28.405 16.448 0.500 15.467 456 MET BaB C 1
ATOM 7709 O O A MET B 1 456 ? -34.944 -29.393 16.852 0.500 15.072 456 MET BaB O 1
ATOM 7710 O O B MET B 1 456 ? -35.113 -29.425 16.775 0.500 16.561 456 MET BaB O 1
ATOM 7719 N N . GLU B 1 457 ? -34.445 -27.941 15.192 1.000 15.084 457 GLU BaB N 1
ATOM 7720 C CA . GLU B 1 457 ? -35.055 -28.712 14.114 1.000 16.273 457 GLU BaB CA 1
ATOM 7721 C C . GLU B 1 457 ? -34.109 -28.783 12.928 1.000 14.613 457 GLU BaB C 1
ATOM 7722 O O . GLU B 1 457 ? -33.254 -27.915 12.767 1.000 15.383 457 GLU BaB O 1
ATOM 7728 N N . LEU B 1 458 ? -34.250 -29.834 12.104 1.000 15.234 458 LEU BaB N 1
ATOM 7729 C CA . LEU B 1 458 ? -33.501 -29.866 10.864 1.000 14.746 458 LEU BaB CA 1
ATOM 7730 C C . LEU B 1 458 ? -33.979 -28.763 9.929 1.000 14.728 458 LEU BaB C 1
ATOM 7731 O O . LEU B 1 458 ? -35.149 -28.440 9.859 1.000 15.638 458 LEU BaB O 1
ATOM 7736 N N A SER B 1 459 ? -33.019 -28.227 9.167 0.500 16.504 459 SER BaB N 1
ATOM 7737 N N B SER B 1 459 ? -33.045 -28.223 9.144 0.500 15.656 459 SER BaB N 1
ATOM 7738 C CA A SER B 1 459 ? -33.314 -27.299 8.085 0.500 17.831 459 SER BaB CA 1
ATOM 7739 C CA B SER B 1 459 ? -33.432 -27.203 8.182 0.500 16.106 459 SER BaB CA 1
ATOM 7740 C C A SER B 1 459 ? -34.311 -27.904 7.090 0.500 17.687 459 SER BaB C 1
ATOM 7741 C C B SER B 1 459 ? -34.334 -27.788 7.084 0.500 16.815 459 SER BaB C 1
ATOM 7742 O O A SER B 1 459 ? -34.266 -29.095 6.800 0.500 17.766 459 SER BaB O 1
ATOM 7743 O O B SER B 1 459 ? -34.341 -28.992 6.833 0.500 17.112 459 SER BaB O 1
ATOM 7748 N N A SER B 1 460 ? -35.158 -27.040 6.507 0.500 18.116 460 SER BaB N 1
ATOM 7749 N N B SER B 1 460 ? -35.061 -26.897 6.398 0.500 17.674 460 SER BaB N 1
ATOM 7750 C CA A SER B 1 460 ? -36.018 -27.410 5.391 0.500 18.723 460 SER BaB CA 1
ATOM 7751 C CA B SER B 1 460 ? -35.975 -27.244 5.315 0.500 18.852 460 SER BaB CA 1
ATOM 7752 C C A SER B 1 460 ? -35.183 -27.998 4.249 0.500 19.014 460 SER BaB C 1
ATOM 7753 C C B SER B 1 460 ? -35.222 -27.984 4.207 0.500 18.312 460 SER BaB C 1
ATOM 7754 O O A SER B 1 460 ? -35.665 -28.855 3.492 0.500 19.498 460 SER BaB O 1
ATOM 7755 O O B SER B 1 460 ? -35.758 -28.889 3.544 0.500 18.417 460 SER BaB O 1
ATOM 7760 N N A ASP B 1 461 ? -33.932 -27.547 4.114 0.500 18.976 461 ASP BaB N 1
ATOM 7761 N N B ASP B 1 461 ? -33.961 -27.600 4.001 0.500 17.254 461 ASP BaB N 1
ATOM 7762 C CA A ASP B 1 461 ? -33.055 -27.981 3.030 0.500 19.221 461 ASP BaB CA 1
ATOM 7763 C CA B ASP B 1 461 ? -33.165 -28.132 2.902 0.500 16.756 461 ASP BaB CA 1
ATOM 7764 C C A ASP B 1 461 ? -32.120 -29.125 3.436 0.500 17.203 461 ASP BaB C 1
ATOM 7765 C C B ASP B 1 461 ? -32.170 -29.193 3.385 0.500 15.716 461 ASP BaB C 1
ATOM 7766 O O A ASP B 1 461 ? -31.163 -29.429 2.714 0.500 17.053 461 ASP BaB O 1
ATOM 7767 O O B ASP B 1 461 ? -31.204 -29.499 2.685 0.500 15.504 461 ASP BaB O 1
ATOM 7776 N N . PHE B 1 462 ? -32.405 -29.777 4.566 1.000 16.822 462 PHE BaB N 1
ATOM 7777 C CA . PHE B 1 462 ? -31.481 -30.769 5.119 1.000 15.383 462 PHE BaB CA 1
ATOM 7778 C C . PHE B 1 462 ? -31.166 -31.867 4.095 1.000 15.180 462 PHE BaB C 1
ATOM 7779 O O . PHE B 1 462 ? -30.022 -32.245 3.931 1.000 14.868 462 PHE BaB O 1
ATOM 7787 N N . ASN B 1 463 ? -32.223 -32.414 3.450 1.000 15.289 463 ASN BaB N 1
ATOM 7788 C CA . ASN B 1 463 ? -31.947 -33.565 2.598 1.000 15.523 463 ASN BaB CA 1
ATOM 7789 C C . ASN B 1 463 ? -30.986 -33.218 1.461 1.000 14.061 463 ASN BaB C 1
ATOM 7790 O O . ASN B 1 463 ? -30.063 -33.947 1.150 1.000 14.775 463 ASN BaB O 1
ATOM 7795 N N . ALA B 1 464 ? -31.274 -32.073 0.799 1.000 16.135 464 ALA BaB N 1
ATOM 7796 C CA . ALA B 1 464 ? -30.438 -31.662 -0.307 1.000 14.771 464 ALA BaB CA 1
ATOM 7797 C C . ALA B 1 464 ? -29.043 -31.326 0.182 1.000 14.174 464 ALA BaB C 1
ATOM 7798 O O . ALA B 1 464 ? -28.079 -31.629 -0.488 1.000 15.253 464 ALA BaB O 1
ATOM 7800 N N . ASN B 1 465 ? -28.962 -30.662 1.333 1.000 14.718 465 ASN BaB N 1
ATOM 7801 C CA . ASN B 1 465 ? -27.662 -30.278 1.859 1.000 15.706 465 ASN BaB CA 1
ATOM 7802 C C . ASN B 1 465 ? -26.844 -31.503 2.243 1.000 15.628 465 ASN BaB C 1
ATOM 7803 O O . ASN B 1 465 ? -25.634 -31.541 1.975 1.000 15.254 465 ASN BaB O 1
ATOM 7808 N N . LEU B 1 466 ? -27.511 -32.540 2.770 1.000 15.208 466 LEU BaB N 1
ATOM 7809 C CA . LEU B 1 466 ? -26.770 -33.728 3.184 1.000 14.813 466 LEU BaB CA 1
ATOM 7810 C C . LEU B 1 466 ? -26.220 -34.454 1.956 1.000 15.361 466 LEU BaB C 1
ATOM 7811 O O . LEU B 1 466 ? -25.101 -34.943 1.974 1.000 15.176 466 LEU BaB O 1
ATOM 7816 N N . ARG B 1 467 ? -27.045 -34.519 0.892 1.000 14.637 467 ARG BaB N 1
ATOM 7817 C CA . ARG B 1 467 ? -26.538 -35.139 -0.331 1.000 15.878 467 ARG BaB CA 1
ATOM 7818 C C . ARG B 1 467 ? -25.301 -34.403 -0.841 1.000 14.917 467 ARG BaB C 1
ATOM 7819 O O . ARG B 1 467 ? -24.312 -35.052 -1.179 1.000 16.351 467 ARG BaB O 1
ATOM 7827 N N A GLU B 1 468 ? -25.336 -33.064 -0.846 0.500 15.110 468 GLU BaB N 1
ATOM 7828 N N B GLU B 1 468 ? -25.338 -33.057 -0.849 0.500 17.156 468 GLU BaB N 1
ATOM 7829 C CA A GLU B 1 468 ? -24.172 -32.286 -1.274 0.500 14.820 468 GLU BaB CA 1
ATOM 7830 C CA B GLU B 1 468 ? -24.171 -32.274 -1.271 0.500 18.089 468 GLU BaB CA 1
ATOM 7831 C C A GLU B 1 468 ? -22.972 -32.547 -0.354 0.500 14.448 468 GLU BaB C 1
ATOM 7832 C C B GLU B 1 468 ? -22.957 -32.486 -0.351 0.500 16.580 468 GLU BaB C 1
ATOM 7833 O O A GLU B 1 468 ? -21.848 -32.716 -0.825 0.500 15.192 468 GLU BaB O 1
ATOM 7834 O O B GLU B 1 468 ? -21.807 -32.516 -0.817 0.500 17.483 468 GLU BaB O 1
ATOM 7845 N N . SER B 1 469 ? -23.209 -32.570 0.968 1.000 15.264 469 SER BaB N 1
ATOM 7846 C CA . SER B 1 469 ? -22.137 -32.768 1.918 1.000 14.654 469 SER BaB CA 1
ATOM 7847 C C . SER B 1 469 ? -21.488 -34.119 1.726 1.000 13.946 469 SER BaB C 1
ATOM 7848 O O . SER B 1 469 ? -20.274 -34.257 1.860 1.000 15.349 469 SER BaB O 1
ATOM 7851 N N . ILE B 1 470 ? -22.301 -35.140 1.485 1.000 13.941 470 ILE BaB N 1
ATOM 7852 C CA . ILE B 1 470 ? -21.752 -36.465 1.270 1.000 14.351 470 ILE BaB CA 1
ATOM 7853 C C . ILE B 1 470 ? -20.939 -36.514 -0.029 1.000 15.649 470 ILE BaB C 1
ATOM 7854 O O . ILE B 1 470 ? -19.865 -37.112 -0.036 1.000 15.603 470 ILE BaB O 1
ATOM 7859 N N . LEU B 1 471 ? -21.459 -35.898 -1.113 1.000 15.858 471 LEU BaB N 1
ATOM 7860 C CA . LEU B 1 471 ? -20.678 -35.928 -2.360 1.000 16.082 471 LEU BaB CA 1
ATOM 7861 C C . LEU B 1 471 ? -19.347 -35.228 -2.155 1.000 16.113 471 LEU BaB C 1
ATOM 7862 O O . LEU B 1 471 ? -18.311 -35.712 -2.623 1.000 17.238 471 LEU BaB O 1
ATOM 7867 N N . ARG B 1 472 ? -19.347 -34.131 -1.388 1.000 14.972 472 ARG BaB N 1
ATOM 7868 C CA . ARG B 1 472 ? -18.107 -33.382 -1.165 1.000 15.502 472 ARG BaB CA 1
ATOM 7869 C C . ARG B 1 472 ? -17.134 -34.198 -0.304 1.000 15.479 472 ARG BaB C 1
ATOM 7870 O O . ARG B 1 472 ? -15.950 -34.309 -0.599 1.000 16.006 472 ARG BaB O 1
ATOM 7878 N N . PHE B 1 473 ? -17.674 -34.779 0.790 1.000 15.014 473 PHE BaB N 1
ATOM 7879 C CA . PHE B 1 473 ? -16.840 -35.622 1.644 1.000 14.531 473 PHE BaB CA 1
ATOM 7880 C C . PHE B 1 473 ? -16.264 -36.814 0.856 1.000 13.968 473 PHE BaB C 1
ATOM 7881 O O . PHE B 1 473 ? -15.119 -37.205 1.023 1.000 14.761 473 PHE BaB O 1
ATOM 7889 N N . ASN B 1 474 ? -17.079 -37.390 -0.031 1.000 15.442 474 ASN BaB N 1
ATOM 7890 C CA . ASN B 1 474 ? -16.639 -38.571 -0.759 1.000 15.139 474 ASN BaB CA 1
ATOM 7891 C C . ASN B 1 474 ? -15.492 -38.203 -1.701 1.000 16.395 474 ASN BaB C 1
ATOM 7892 O O . ASN B 1 474 ? -14.594 -39.000 -1.855 1.000 17.667 474 ASN BaB O 1
ATOM 7897 N N . GLY B 1 475 ? -15.514 -36.982 -2.250 1.000 16.332 475 GLY BaB N 1
ATOM 7898 C CA . GLY B 1 475 ? -14.351 -36.539 -3.029 1.000 16.296 475 GLY BaB CA 1
ATOM 7899 C C . GLY B 1 475 ? -13.093 -36.430 -2.169 1.000 17.623 475 GLY BaB C 1
ATOM 7900 O O . GLY B 1 475 ? -12.005 -36.841 -2.577 1.000 19.262 475 GLY BaB O 1
ATOM 7901 N N . PHE B 1 476 ? -13.240 -35.906 -0.936 1.000 16.666 476 PHE BaB N 1
ATOM 7902 C CA . PHE B 1 476 ? -12.079 -35.842 -0.052 1.000 16.044 476 PHE BaB CA 1
ATOM 7903 C C . PHE B 1 476 ? -11.620 -37.230 0.361 1.000 16.481 476 PHE BaB C 1
ATOM 7904 O O . PHE B 1 476 ? -10.435 -37.483 0.537 1.000 18.017 476 PHE BaB O 1
ATOM 7912 N N . ALA B 1 477 ? -12.556 -38.157 0.570 1.000 16.204 477 ALA BaB N 1
ATOM 7913 C CA . ALA B 1 477 ? -12.178 -39.510 0.956 1.000 17.153 477 ALA BaB CA 1
ATOM 7914 C C . ALA B 1 477 ? -11.441 -40.205 -0.192 1.000 19.189 477 ALA BaB C 1
ATOM 7915 O O . ALA B 1 477 ? -10.591 -41.054 0.049 1.000 20.326 477 ALA BaB O 1
ATOM 7917 N N . SER B 1 478 ? -11.785 -39.841 -1.432 1.000 19.462 478 SER BaB N 1
ATOM 7918 C CA . SER B 1 478 ? -11.138 -40.442 -2.597 1.000 22.211 478 SER BaB CA 1
ATOM 7919 C C . SER B 1 478 ? -9.708 -39.951 -2.759 1.000 23.132 478 SER BaB C 1
ATOM 7920 O O . SER B 1 478 ? -8.839 -40.723 -3.158 1.000 25.954 478 SER BaB O 1
ATOM 7923 N N . THR B 1 479 ? -9.469 -38.661 -2.494 1.000 20.746 479 THR BaB N 1
ATOM 7924 C CA . THR B 1 479 ? -8.122 -38.118 -2.622 1.000 19.568 479 THR BaB CA 1
ATOM 7925 C C . THR B 1 479 ? -7.306 -38.347 -1.346 1.000 21.584 479 THR BaB C 1
ATOM 7926 O O . THR B 1 479 ? -6.077 -38.277 -1.367 1.000 22.282 479 THR BaB O 1
ATOM 7930 N N . GLY B 1 480 ? -8.010 -38.558 -0.218 1.000 18.728 480 GLY BaB N 1
ATOM 7931 C CA . GLY B 1 480 ? -7.365 -38.635 1.093 1.000 19.952 480 GLY BaB CA 1
ATOM 7932 C C . GLY B 1 480 ? -7.160 -37.251 1.747 1.000 18.722 480 GLY BaB C 1
ATOM 7933 O O . GLY B 1 480 ? -6.569 -37.157 2.817 1.000 19.281 480 GLY BaB O 1
ATOM 7934 N N . LYS B 1 481 ? -7.630 -36.180 1.116 1.000 18.891 481 LYS BaB N 1
ATOM 7935 C CA . LYS B 1 481 ? -7.356 -34.819 1.583 1.000 19.721 481 LYS BaB CA 1
ATOM 7936 C C . LYS B 1 481 ? -8.672 -34.123 1.913 1.000 17.073 481 LYS BaB C 1
ATOM 7937 O O . LYS B 1 481 ? -9.418 -33.673 1.034 1.000 18.761 481 LYS BaB O 1
ATOM 7943 N N . ASP B 1 482 ? -8.958 -33.963 3.216 1.000 16.230 482 ASP BaB N 1
ATOM 7944 C CA . ASP B 1 482 ? -10.150 -33.283 3.663 1.000 15.130 482 ASP BaB CA 1
ATOM 7945 C C . ASP B 1 482 ? -9.844 -31.785 3.661 1.000 15.585 482 ASP BaB C 1
ATOM 7946 O O . ASP B 1 482 ? -9.224 -31.224 4.584 1.000 15.676 482 ASP BaB O 1
ATOM 7951 N N . GLU B 1 483 ? -10.238 -31.118 2.566 1.000 16.538 483 GLU BaB N 1
ATOM 7952 C CA . GLU B 1 483 ? -9.796 -29.735 2.411 1.000 16.990 483 GLU BaB CA 1
ATOM 7953 C C . GLU B 1 483 ? -10.555 -28.809 3.352 1.000 16.415 483 GLU BaB C 1
ATOM 7954 O O . GLU B 1 483 ? -10.133 -27.681 3.578 1.000 17.487 483 GLU BaB O 1
ATOM 7960 N N . ASP B 1 484 ? -11.655 -29.287 3.958 1.000 15.348 484 ASP BaB N 1
ATOM 7961 C CA . ASP B 1 484 ? -12.411 -28.416 4.830 1.000 14.833 484 ASP BaB CA 1
ATOM 7962 C C . ASP B 1 484 ? -11.871 -28.485 6.259 1.000 14.549 484 ASP BaB C 1
ATOM 7963 O O . ASP B 1 484 ? -11.642 -27.433 6.880 1.000 16.663 484 ASP BaB O 1
ATOM 7968 N N . PHE B 1 485 ? -11.694 -29.711 6.787 1.000 15.406 485 PHE BaB N 1
ATOM 7969 C CA . PHE B 1 485 ? -11.420 -29.845 8.219 1.000 14.094 485 PHE BaB CA 1
ATOM 7970 C C . PHE B 1 485 ? -10.208 -30.718 8.508 1.000 13.998 485 PHE BaB C 1
ATOM 7971 O O . PHE B 1 485 ? -9.881 -30.940 9.688 1.000 14.586 485 PHE BaB O 1
ATOM 7979 N N . HIS B 1 486 ? -9.461 -31.150 7.473 1.000 14.142 486 HIS BaB N 1
ATOM 7980 C CA . HIS B 1 486 ? -8.138 -31.756 7.677 1.000 14.401 486 HIS BaB CA 1
ATOM 7981 C C . HIS B 1 486 ? -8.186 -33.063 8.481 1.000 13.808 486 HIS BaB C 1
ATOM 7982 O O . HIS B 1 486 ? -7.195 -33.437 9.110 1.000 13.924 486 HIS BaB O 1
ATOM 7989 N N . ARG B 1 487 ? -9.294 -33.790 8.375 1.000 14.210 487 ARG BaB N 1
ATOM 7990 C CA . ARG B 1 487 ? -9.432 -35.067 9.056 1.000 14.589 487 ARG BaB CA 1
ATOM 7991 C C . ARG B 1 487 ? -8.293 -36.023 8.670 1.000 15.452 487 ARG BaB C 1
ATOM 7992 O O . ARG B 1 487 ? -8.046 -36.257 7.470 1.000 15.849 487 ARG BaB O 1
ATOM 8000 N N . GLY B 1 488 ? -7.596 -36.566 9.672 1.000 14.473 488 GLY BaB N 1
ATOM 8001 C CA . GLY B 1 488 ? -6.573 -37.560 9.402 1.000 16.054 488 GLY BaB CA 1
ATOM 8002 C C . GLY B 1 488 ? -5.173 -36.949 9.299 1.000 16.133 488 GLY BaB C 1
ATOM 8003 O O . GLY B 1 488 ? -4.209 -37.716 9.224 1.000 17.964 488 GLY BaB O 1
ATOM 8004 N N . GLU B 1 489 ? -5.038 -35.621 9.349 1.000 15.803 489 GLU BaB N 1
ATOM 8005 C CA . GLU B 1 489 ? -3.713 -35.028 9.126 1.000 16.010 489 GLU BaB CA 1
ATOM 8006 C C . GLU B 1 489 ? -2.857 -34.913 10.386 1.000 18.153 489 GLU BaB C 1
ATOM 8007 O O . GLU B 1 489 ? -1.723 -34.436 10.325 1.000 23.460 489 GLU BaB O 1
ATOM 8013 N N . ARG B 1 490 ? -3.420 -35.135 11.559 1.000 14.003 490 ARG BaB N 1
ATOM 8014 C CA . ARG B 1 490 ? -2.627 -35.168 12.784 1.000 12.525 490 ARG BaB CA 1
ATOM 8015 C C . ARG B 1 490 ? -2.628 -36.617 13.303 1.000 14.304 490 ARG BaB C 1
ATOM 8016 O O . ARG B 1 490 ? -3.598 -37.387 13.127 1.000 14.631 490 ARG BaB O 1
ATOM 8024 N N . ALA B 1 491 ? -1.535 -37.006 13.981 1.000 14.304 491 ALA BaB N 1
ATOM 8025 C CA . ALA B 1 491 ? -1.359 -38.379 14.425 1.000 14.786 491 ALA BaB CA 1
ATOM 8026 C C . ALA B 1 491 ? -2.432 -38.780 15.426 1.000 14.849 491 ALA BaB C 1
ATOM 8027 O O . ALA B 1 491 ? -2.862 -39.934 15.412 1.000 14.505 491 ALA BaB O 1
ATOM 8029 N N . SER B 1 492 ? -2.934 -37.835 16.254 1.000 13.791 492 SER BaB N 1
ATOM 8030 C CA . SER B 1 492 ? -3.956 -38.214 17.223 1.000 13.801 492 SER BaB CA 1
ATOM 8031 C C . SER B 1 492 ? -5.267 -38.571 16.535 1.000 13.359 492 SER BaB C 1
ATOM 8032 O O . SER B 1 492 ? -6.068 -39.330 17.098 1.000 14.450 492 SER BaB O 1
ATOM 8035 N N . ASP B 1 493 ? -5.504 -38.033 15.327 1.000 13.644 493 ASP BaB N 1
ATOM 8036 C CA . ASP B 1 493 ? -6.723 -38.386 14.613 1.000 12.436 493 ASP BaB CA 1
ATOM 8037 C C . ASP B 1 493 ? -6.683 -39.892 14.296 1.000 14.849 493 ASP BaB C 1
ATOM 8038 O O . ASP B 1 493 ? -7.721 -40.576 14.264 1.000 14.353 493 ASP BaB O 1
ATOM 8043 N N . VAL B 1 494 ? -5.480 -40.407 13.995 1.000 14.880 494 VAL BaB N 1
ATOM 8044 C CA . VAL B 1 494 ? -5.322 -41.838 13.677 1.000 15.627 494 VAL BaB CA 1
ATOM 8045 C C . VAL B 1 494 ? -5.333 -42.673 14.955 1.000 15.563 494 VAL BaB C 1
ATOM 8046 O O . VAL B 1 494 ? -5.923 -43.757 15.001 1.000 16.272 494 VAL BaB O 1
ATOM 8050 N N . LEU B 1 495 ? -4.754 -42.147 16.037 1.000 14.901 495 LEU BaB N 1
ATOM 8051 C CA . LEU B 1 495 ? -4.652 -42.905 17.284 1.000 16.542 495 LEU BaB CA 1
ATOM 8052 C C . LEU B 1 495 ? -6.039 -43.339 17.755 1.000 16.651 495 LEU BaB C 1
ATOM 8053 O O . LEU B 1 495 ? -6.199 -44.471 18.238 1.000 16.196 495 LEU BaB O 1
ATOM 8058 N N . PHE B 1 496 ? -7.022 -42.443 17.685 1.000 14.682 496 PHE BaB N 1
ATOM 8059 C CA . PHE B 1 496 ? -8.369 -42.740 18.158 1.000 15.142 496 PHE BaB CA 1
ATOM 8060 C C . PHE B 1 496 ? -9.357 -43.002 17.018 1.000 13.635 496 PHE BaB C 1
ATOM 8061 O O . PHE B 1 496 ? -10.582 -42.952 17.217 1.000 15.272 496 PHE BaB O 1
ATOM 8069 N N . ASN B 1 497 ? -8.850 -43.376 15.835 1.000 14.355 497 ASN BaB N 1
ATOM 8070 C CA . ASN B 1 497 ? -9.712 -43.569 14.654 1.000 13.757 497 ASN BaB CA 1
ATOM 8071 C C . ASN B 1 497 ? -10.671 -44.760 14.792 1.000 14.067 497 ASN BaB C 1
ATOM 8072 O O . ASN B 1 497 ? -11.731 -44.770 14.157 1.000 15.831 497 ASN BaB O 1
ATOM 8077 N N . GLY B 1 498 ? -10.251 -45.787 15.537 1.000 14.624 498 GLY BaB N 1
ATOM 8078 C CA . GLY B 1 498 ? -11.051 -47.005 15.677 1.000 15.315 498 GLY BaB CA 1
ATOM 8079 C C . GLY B 1 498 ? -10.772 -47.992 14.546 1.000 16.557 498 GLY BaB C 1
ATOM 8080 O O . GLY B 1 498 ? -9.857 -47.803 13.757 1.000 17.004 498 GLY BaB O 1
ATOM 8081 N N A SER B 1 499 ? -11.621 -49.023 14.468 0.500 14.867 499 SER BaB N 1
ATOM 8082 N N B SER B 1 499 ? -11.546 -49.082 14.483 0.500 16.570 499 SER BaB N 1
ATOM 8083 C CA A SER B 1 499 ? -11.464 -50.070 13.474 0.500 15.361 499 SER BaB CA 1
ATOM 8084 C CA B SER B 1 499 ? -11.284 -50.058 13.438 0.500 17.704 499 SER BaB CA 1
ATOM 8085 C C A SER B 1 499 ? -12.054 -49.633 12.147 0.500 15.342 499 SER BaB C 1
ATOM 8086 C C B SER B 1 499 ? -11.999 -49.643 12.162 0.500 17.038 499 SER BaB C 1
ATOM 8087 O O A SER B 1 499 ? -13.037 -48.893 12.127 0.500 14.139 499 SER BaB O 1
ATOM 8088 O O B SER B 1 499 ? -12.989 -48.915 12.185 0.500 15.543 499 SER BaB O 1
ATOM 8093 N N . THR B 1 500 ? -11.470 -50.138 11.040 1.000 16.516 500 THR BaB N 1
ATOM 8094 C CA . THR B 1 500 ? -12.041 -49.892 9.727 1.000 16.391 500 THR BaB CA 1
ATOM 8095 C C . THR B 1 500 ? -11.832 -51.124 8.832 1.000 17.595 500 THR BaB C 1
ATOM 8096 O O . THR B 1 500 ? -10.941 -51.917 9.114 1.000 19.016 500 THR BaB O 1
ATOM 8100 N N . LYS B 1 501 ? -12.673 -51.246 7.801 1.000 17.181 501 LYS BaB N 1
ATOM 8101 C CA . LYS B 1 501 ? -12.462 -52.283 6.782 1.000 19.274 501 LYS BaB CA 1
ATOM 8102 C C . LYS B 1 501 ? -11.211 -51.946 5.978 1.000 25.179 501 LYS BaB C 1
ATOM 8103 O O . LYS B 1 501 ? -11.149 -50.886 5.369 1.000 24.147 501 LYS BaB O 1
ATOM 8109 N N . LYS B 1 502 ? -10.280 -52.911 5.908 1.000 29.216 502 LYS BaB N 1
ATOM 8110 C CA . LYS B 1 502 ? -9.071 -52.820 5.087 1.000 35.604 502 LYS BaB CA 1
ATOM 8111 C C . LYS B 1 502 ? -9.461 -52.607 3.618 1.000 34.499 502 LYS BaB C 1
ATOM 8112 O O . LYS B 1 502 ? -10.357 -53.287 3.088 1.000 30.823 502 LYS BaB O 1
ATOM 8118 N N . GLU B 1 503 ? -8.914 -51.544 3.021 1.000 33.471 503 GLU BaB N 1
ATOM 8119 C CA . GLU B 1 503 ? -9.221 -51.204 1.642 1.000 32.979 503 GLU BaB CA 1
ATOM 8120 C C . GLU B 1 503 ? -7.892 -50.936 0.964 1.000 38.474 503 GLU BaB C 1
ATOM 8121 O O . GLU B 1 503 ? -7.164 -50.034 1.368 1.000 39.069 503 GLU BaB O 1
ATOM 8127 N N . PRO B 1 504 ? -7.550 -51.666 -0.115 1.000 41.471 504 PRO BaB N 1
ATOM 8128 C CA . PRO B 1 504 ? -6.205 -51.561 -0.684 1.000 43.602 504 PRO BaB CA 1
ATOM 8129 C C . PRO B 1 504 ? -5.911 -50.136 -1.161 1.000 37.727 504 PRO BaB C 1
ATOM 8130 O O . PRO B 1 504 ? -4.790 -49.655 -1.020 1.000 42.974 504 PRO BaB O 1
ATOM 8134 N N . ASP B 1 505 ? -6.931 -49.446 -1.677 1.000 34.989 505 ASP BaB N 1
ATOM 8135 C CA . ASP B 1 505 ? -6.679 -48.163 -2.324 1.000 41.891 505 ASP BaB CA 1
ATOM 8136 C C . ASP B 1 505 ? -6.935 -46.967 -1.396 1.000 32.583 505 ASP BaB C 1
ATOM 8137 O O . ASP B 1 505 ? -6.932 -45.825 -1.855 1.000 34.460 505 ASP BaB O 1
ATOM 8142 N N . GLN B 1 506 ? -7.056 -47.205 -0.087 1.000 30.340 506 GLN BaB N 1
ATOM 8143 C CA . GLN B 1 506 ? -7.457 -46.130 0.825 1.000 24.845 506 GLN BaB CA 1
ATOM 8144 C C . GLN B 1 506 ? -6.306 -45.162 1.069 1.000 22.562 506 GLN BaB C 1
ATOM 8145 O O . GLN B 1 506 ? -5.252 -45.552 1.568 1.000 26.102 506 GLN BaB O 1
ATOM 8151 N N . LYS B 1 507 ? -6.526 -43.884 0.751 1.000 23.902 507 LYS BaB N 1
ATOM 8152 C CA . LYS B 1 507 ? -5.450 -42.901 0.810 1.000 25.373 507 LYS BaB CA 1
ATOM 8153 C C . LYS B 1 507 ? -5.205 -42.415 2.245 1.000 27.655 507 LYS BaB C 1
ATOM 8154 O O . LYS B 1 507 ? -4.056 -42.211 2.648 1.000 29.489 507 LYS BaB O 1
ATOM 8160 N N . ASN B 1 508 ? -6.275 -42.249 3.024 1.000 22.186 508 ASN BaB N 1
ATOM 8161 C CA . ASN B 1 508 ? -6.209 -41.718 4.383 1.000 19.079 508 ASN BaB CA 1
ATOM 8162 C C . ASN B 1 508 ? -7.077 -42.647 5.232 1.000 16.187 5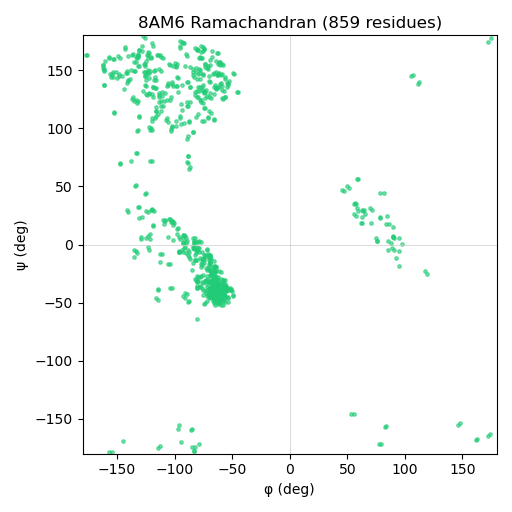08 ASN BaB C 1
ATOM 8163 O O . ASN B 1 508 ? -8.234 -42.882 4.889 1.000 16.981 508 ASN BaB O 1
ATOM 8168 N N . PRO B 1 509 ? -6.552 -43.249 6.314 1.000 17.242 509 PRO BaB N 1
ATOM 8169 C CA . PRO B 1 509 ? -7.281 -44.299 7.014 1.000 16.396 509 PRO BaB CA 1
ATOM 8170 C C . PRO B 1 509 ? -8.508 -43.802 7.780 1.000 15.945 509 PRO BaB C 1
ATOM 8171 O O . PRO B 1 509 ? -9.316 -44.608 8.208 1.000 16.324 509 PRO BaB O 1
ATOM 8175 N N . THR B 1 510 ? -8.656 -42.463 7.878 1.000 15.331 510 THR BaB N 1
ATOM 8176 C CA . THR B 1 510 ? -9.793 -41.911 8.615 1.000 14.824 510 THR BaB CA 1
ATOM 8177 C C . THR B 1 510 ? -11.011 -41.632 7.737 1.000 15.230 510 THR BaB C 1
ATOM 8178 O O . THR B 1 510 ? -12.045 -41.204 8.290 1.000 14.451 510 THR BaB O 1
ATOM 8182 N N . MET B 1 511 ? -10.930 -41.848 6.403 1.000 14.161 511 MET BaB N 1
ATOM 8183 C CA . MET B 1 511 ? -12.059 -41.518 5.528 1.000 13.692 511 MET BaB CA 1
ATOM 8184 C C . MET B 1 511 ? -12.229 -42.594 4.461 1.000 14.552 511 MET BaB C 1
ATOM 8185 O O . MET B 1 511 ? -11.244 -43.066 3.882 1.000 16.534 511 MET BaB O 1
ATOM 8190 N N . TRP B 1 512 ? -13.474 -42.920 4.152 1.000 13.866 512 TRP BaB N 1
ATOM 8191 C CA . TRP B 1 512 ? -13.786 -43.749 2.980 1.000 14.623 512 TRP BaB CA 1
ATOM 8192 C C . TRP B 1 512 ? -15.104 -43.240 2.457 1.000 14.111 512 TRP BaB C 1
ATOM 8193 O O . TRP B 1 512 ? -15.964 -42.816 3.260 1.000 14.364 512 TRP BaB O 1
ATOM 8204 N N . PRO B 1 513 ? -15.385 -43.223 1.114 1.000 14.605 513 PRO BaB N 1
ATOM 8205 C CA . PRO B 1 513 ? -16.652 -42.684 0.635 1.000 14.289 513 PRO BaB CA 1
ATOM 8206 C C . PRO B 1 513 ? -17.866 -43.425 1.191 1.000 14.849 513 PRO BaB C 1
ATOM 8207 O O . PRO B 1 513 ? -17.861 -44.647 1.296 1.000 15.708 513 PRO BaB O 1
ATOM 8211 N N . ILE B 1 514 ? -18.891 -42.649 1.538 1.000 14.171 514 ILE BaB N 1
ATOM 8212 C CA . ILE B 1 514 ? -20.156 -43.195 1.996 1.000 14.614 514 ILE BaB CA 1
ATOM 8213 C C . ILE B 1 514 ? -20.956 -43.737 0.810 1.000 15.531 514 ILE BaB C 1
ATOM 8214 O O . ILE B 1 514 ? -21.090 -43.063 -0.222 1.000 17.104 514 ILE BaB O 1
ATOM 8219 N N . SER B 1 515 ? -21.507 -44.934 1.032 1.000 14.622 515 SER BaB N 1
ATOM 8220 C CA . SER B 1 515 ? -22.222 -45.633 -0.041 1.000 14.895 515 SER BaB CA 1
ATOM 8221 C C . SER B 1 515 ? -23.463 -44.874 -0.479 1.000 15.435 515 SER BaB C 1
ATOM 8222 O O . SER B 1 515 ? -24.195 -44.260 0.299 1.000 15.402 515 SER BaB O 1
ATOM 8225 N N . SER B 1 516 ? -23.773 -45.021 -1.786 1.000 17.760 516 SER BaB N 1
ATOM 8226 C CA . SER B 1 516 ? -24.997 -44.461 -2.327 1.000 18.443 516 SER BaB CA 1
ATOM 8227 C C . SER B 1 516 ? -26.212 -45.366 -2.114 1.000 15.938 516 SER BaB C 1
ATOM 8228 O O . SER B 1 516 ? -27.338 -44.956 -2.461 1.000 19.014 516 SER BaB O 1
ATOM 8231 N N A VAL B 1 517 ? -26.001 -46.554 -1.538 0.500 15.838 517 VAL BaB N 1
ATOM 8232 N N B VAL B 1 517 ? -26.012 -46.556 -1.537 0.500 14.509 517 VAL BaB N 1
ATOM 8233 C CA A VAL B 1 517 ? -27.136 -47.412 -1.231 0.500 17.360 517 VAL BaB CA 1
ATOM 8234 C CA B VAL B 1 517 ? -27.094 -47.487 -1.234 0.500 15.138 517 VAL BaB CA 1
ATOM 8235 C C A VAL B 1 517 ? -27.167 -47.664 0.275 0.500 16.374 517 VAL BaB C 1
ATOM 8236 C C B VAL B 1 517 ? -27.169 -47.684 0.282 0.500 15.050 517 VAL BaB C 1
ATOM 8237 O O A VAL B 1 517 ? -26.102 -47.789 0.900 0.500 17.072 517 VAL BaB O 1
ATOM 8238 O O B VAL B 1 517 ? -26.130 -47.818 0.935 0.500 16.011 517 VAL BaB O 1
ATOM 8245 N N . GLY B 1 518 ? -28.391 -47.707 0.826 1.000 15.198 518 GLY BaB N 1
ATOM 8246 C CA . GLY B 1 518 ? -28.599 -47.905 2.252 1.000 14.819 518 GLY BaB CA 1
ATOM 8247 C C . GLY B 1 518 ? -28.405 -49.353 2.674 1.000 17.545 518 GLY BaB C 1
ATOM 8248 O O . GLY B 1 518 ? -27.984 -50.203 1.875 1.000 19.773 518 GLY BaB O 1
ATOM 8249 N N . PRO B 1 519 ? -28.689 -49.713 3.943 1.000 16.946 519 PRO BaB N 1
ATOM 8250 C CA . PRO B 1 519 ? -29.264 -48.781 4.904 1.000 16.971 519 PRO BaB CA 1
ATOM 8251 C C . PRO B 1 519 ? -28.250 -47.828 5.551 1.000 15.474 519 PRO BaB C 1
ATOM 8252 O O . PRO B 1 519 ? -27.043 -47.974 5.390 1.000 16.352 519 PRO BaB O 1
ATOM 8256 N N . TYR B 1 520 ? -28.817 -46.832 6.234 1.000 13.930 520 TYR BaB N 1
ATOM 8257 C CA . TYR B 1 520 ? -27.999 -45.828 6.904 1.000 13.671 520 TYR BaB CA 1
ATOM 8258 C C . TYR B 1 520 ? -28.339 -45.794 8.387 1.000 13.694 520 TYR BaB C 1
ATOM 8259 O O . TYR B 1 520 ? -29.403 -46.221 8.831 1.000 14.321 520 TYR BaB O 1
ATOM 8268 N N . TYR B 1 521 ? -27.390 -45.164 9.111 1.000 12.755 521 TYR BaB N 1
ATOM 8269 C CA . TYR B 1 521 ? -27.446 -45.191 10.575 1.000 12.215 521 TYR BaB CA 1
ATOM 8270 C C . TYR B 1 521 ? -27.026 -43.821 11.075 1.000 12.222 521 TYR BaB C 1
ATOM 8271 O O . TYR B 1 521 ? -26.246 -43.114 10.418 1.000 13.191 521 TYR BaB O 1
ATOM 8280 N N . ALA B 1 522 ? -27.574 -43.429 12.211 1.000 12.290 522 ALA BaB N 1
ATOM 8281 C CA . ALA B 1 522 ? -27.161 -42.135 12.771 1.000 12.217 522 ALA BaB CA 1
ATOM 8282 C C . ALA B 1 522 ? -27.244 -42.190 14.299 1.000 11.906 522 ALA BaB C 1
ATOM 8283 O O . ALA B 1 522 ? -27.889 -43.032 14.908 1.000 12.654 522 ALA BaB O 1
ATOM 8285 N N . ALA B 1 523 ? -26.561 -41.238 14.942 1.000 11.164 523 ALA BaB N 1
ATOM 8286 C CA . ALA B 1 523 ? -26.665 -41.070 16.393 1.000 11.031 523 ALA BaB CA 1
ATOM 8287 C C . ALA B 1 523 ? -26.448 -39.603 16.737 1.000 11.487 523 ALA BaB C 1
ATOM 8288 O O . ALA B 1 523 ? -25.614 -38.920 16.116 1.000 11.697 523 ALA BaB O 1
ATOM 8290 N N . LEU B 1 524 ? -27.201 -39.132 17.735 1.000 11.202 524 LEU BaB N 1
ATOM 8291 C CA . LEU B 1 524 ? -26.978 -37.767 18.225 1.000 11.457 524 LEU BaB CA 1
ATOM 8292 C C . LEU B 1 524 ? -25.759 -37.679 19.140 1.000 11.654 524 LEU BaB C 1
ATOM 8293 O O . LEU B 1 524 ? -25.572 -38.501 20.049 1.000 11.932 524 LEU BaB O 1
ATOM 8298 N N . VAL B 1 525 ? -24.944 -36.625 18.891 1.000 10.799 525 VAL BaB N 1
ATOM 8299 C CA . VAL B 1 525 ? -23.719 -36.414 19.663 1.000 11.059 525 VAL BaB CA 1
ATOM 8300 C C . VAL B 1 525 ? -23.865 -35.073 20.362 1.000 11.486 525 VAL BaB C 1
ATOM 8301 O O . VAL B 1 525 ? -24.177 -34.064 19.715 1.000 11.544 525 VAL BaB O 1
ATOM 8305 N N . GLY B 1 526 ? -23.668 -35.080 21.687 1.000 10.256 526 GLY BaB N 1
ATOM 8306 C CA . GLY B 1 526 ? -23.732 -33.860 22.473 1.000 10.988 526 GLY BaB CA 1
ATOM 8307 C C . GLY B 1 526 ? -22.445 -33.704 23.279 1.000 11.090 526 GLY BaB C 1
ATOM 8308 O O . GLY B 1 526 ? -21.547 -34.553 23.206 1.000 12.248 526 GLY BaB O 1
ATOM 8309 N N . GLY B 1 527 ? -22.353 -32.598 24.016 1.000 12.014 527 GLY BaB N 1
ATOM 8310 C CA . GLY B 1 527 ? -21.112 -32.364 24.752 1.000 11.968 527 GLY BaB CA 1
ATOM 8311 C C . GLY B 1 527 ? -21.217 -32.761 26.219 1.000 12.101 527 GLY BaB C 1
ATOM 8312 O O . GLY B 1 527 ? -22.204 -32.511 26.894 1.000 12.182 527 GLY BaB O 1
ATOM 8313 N N . GLY B 1 528 ? -20.178 -33.432 26.727 1.000 11.568 528 GLY BaB N 1
ATOM 8314 C CA . GLY B 1 528 ? -20.181 -33.928 28.093 1.000 11.667 528 GLY BaB CA 1
ATOM 8315 C C . GLY B 1 528 ? -18.783 -33.868 28.693 1.000 10.678 528 GLY BaB C 1
ATOM 8316 O O . GLY B 1 528 ? -17.864 -33.219 28.142 1.000 10.799 528 GLY BaB O 1
ATOM 8317 N N A THR B 1 529 ? -18.643 -34.470 29.860 0.700 10.835 529 THR BaB N 1
ATOM 8318 N N B THR B 1 529 ? -18.635 -34.571 29.801 0.300 12.088 529 THR BaB N 1
ATOM 8319 C CA A THR B 1 529 ? -17.353 -34.541 30.531 0.700 9.501 529 THR BaB CA 1
ATOM 8320 C CA B THR B 1 529 ? -17.384 -34.559 30.524 0.300 12.345 529 THR BaB CA 1
ATOM 8321 C C A THR B 1 529 ? -16.918 -35.986 30.730 0.700 9.755 529 THR BaB C 1
ATOM 8322 C C B THR B 1 529 ? -16.920 -35.991 30.752 0.300 11.518 529 THR BaB C 1
ATOM 8323 O O A THR B 1 529 ? -17.694 -36.930 30.636 0.700 10.478 529 THR BaB O 1
ATOM 8324 O O B THR B 1 529 ? -17.684 -36.943 30.625 0.300 11.698 529 THR BaB O 1
ATOM 8331 N N . LEU B 1 530 ? -15.635 -36.120 31.092 1.000 10.514 530 LEU BaB N 1
ATOM 8332 C CA . LEU B 1 530 ? -15.149 -37.310 31.807 1.000 10.607 530 LEU BaB CA 1
ATOM 8333 C C . LEU B 1 530 ? -15.482 -37.077 33.269 1.000 11.247 530 LEU BaB C 1
ATOM 8334 O O . LEU B 1 530 ? -16.279 -37.819 33.867 1.000 12.969 530 LEU BaB O 1
ATOM 8339 N N . ASP B 1 531 ? -14.877 -36.065 33.905 1.000 10.504 531 ASP BaB N 1
ATOM 8340 C CA . ASP B 1 531 ? -15.493 -35.417 35.070 1.000 10.229 531 ASP BaB CA 1
ATOM 8341 C C . ASP B 1 531 ? -14.902 -34.009 35.098 1.000 9.667 531 ASP BaB C 1
ATOM 8342 O O . ASP B 1 531 ? -14.149 -33.607 34.196 1.000 10.882 531 ASP BaB O 1
ATOM 8347 N N . THR B 1 532 ? -15.286 -33.236 36.094 1.000 9.784 532 THR BaB N 1
ATOM 8348 C CA . THR B 1 532 ? -14.721 -31.907 36.334 1.000 10.669 532 THR BaB CA 1
ATOM 8349 C C . THR B 1 532 ? -13.328 -31.972 36.944 1.000 10.822 532 THR BaB C 1
ATOM 8350 O O . THR B 1 532 ? -12.910 -33.030 37.452 1.000 11.375 532 THR BaB O 1
ATOM 8354 N N . LYS B 1 533 ? -12.619 -30.826 36.937 1.000 11.355 533 LYS BaB N 1
ATOM 8355 C CA . LYS B 1 533 ? -11.255 -30.828 37.456 1.000 12.177 533 LYS BaB CA 1
ATOM 8356 C C . LYS B 1 533 ? -10.962 -29.554 38.238 1.000 11.897 533 LYS BaB C 1
ATOM 8357 O O . LYS B 1 533 ? -9.813 -29.082 38.293 1.000 13.825 533 LYS BaB O 1
ATOM 8363 N N . GLY B 1 534 ? -11.992 -28.996 38.834 1.000 11.014 534 GLY BaB N 1
ATOM 8364 C CA . GLY B 1 534 ? -11.837 -27.818 39.682 1.000 11.872 534 GLY BaB CA 1
ATOM 8365 C C . GLY B 1 534 ? -12.266 -28.107 41.114 1.000 11.391 534 GLY BaB C 1
ATOM 8366 O O . GLY B 1 534 ? -13.116 -28.964 41.355 1.000 11.842 534 GLY BaB O 1
ATOM 8367 N N . GLY B 1 535 ? -11.622 -27.409 42.061 1.000 11.636 535 GLY BaB N 1
ATOM 8368 C CA . GLY B 1 535 ? -12.040 -27.585 43.434 1.000 11.350 535 GLY BaB CA 1
ATOM 8369 C C . GLY B 1 535 ? -11.068 -26.828 44.301 1.000 12.040 535 GLY BaB C 1
ATOM 8370 O O . GLY B 1 535 ? -10.276 -26.005 43.808 1.000 11.525 535 GLY BaB O 1
ATOM 8371 N N . PRO B 1 536 ? -11.040 -27.129 45.603 1.000 11.277 536 PRO BaB N 1
ATOM 8372 C CA . PRO B 1 536 ? -10.080 -26.471 46.485 1.000 11.210 536 PRO BaB CA 1
ATOM 8373 C C . PRO B 1 536 ? -8.666 -26.601 45.973 1.000 10.560 536 PRO BaB C 1
ATOM 8374 O O . PRO B 1 536 ? -8.235 -27.675 45.534 1.000 10.816 536 PRO BaB O 1
ATOM 8378 N N . LYS B 1 537 ? -7.936 -25.473 46.071 1.000 10.342 537 LYS BaB N 1
ATOM 8379 C CA . LYS B 1 537 ? -6.519 -25.489 45.707 1.000 11.439 537 LYS BaB CA 1
ATOM 8380 C C . LYS B 1 537 ? -5.688 -26.187 46.775 1.000 11.534 537 LYS BaB C 1
ATOM 8381 O O . LYS B 1 537 ? -5.885 -25.978 47.965 1.000 11.578 537 LYS BaB O 1
ATOM 8387 N N A THR B 1 538 ? -4.775 -27.050 46.311 0.700 11.333 538 THR BaB N 1
ATOM 8388 N N B THR B 1 538 ? -4.752 -27.012 46.304 0.300 12.579 538 THR BaB N 1
ATOM 8389 C CA A THR B 1 538 ? -3.775 -27.650 47.183 0.700 10.244 538 THR BaB CA 1
ATOM 8390 C CA B THR B 1 538 ? -3.787 -27.633 47.188 0.300 12.841 538 THR BaB CA 1
ATOM 8391 C C A THR B 1 538 ? -2.417 -27.087 46.830 0.700 10.596 538 THR BaB C 1
ATOM 8392 C C B THR B 1 538 ? -2.389 -27.192 46.792 0.300 12.331 538 THR BaB C 1
ATOM 8393 O O A THR B 1 538 ? -2.209 -26.593 45.733 0.700 11.853 538 THR BaB O 1
ATOM 8394 O O B THR B 1 538 ? -2.137 -26.857 45.630 0.300 12.399 538 THR BaB O 1
ATOM 8401 N N . ASN B 1 539 ? -1.456 -27.300 47.755 1.000 11.803 539 ASN BaB N 1
ATOM 8402 C CA . ASN B 1 539 ? -0.062 -27.152 47.346 1.000 11.682 539 ASN BaB CA 1
ATOM 8403 C C . ASN B 1 539 ? 0.397 -28.457 46.662 1.000 11.605 539 ASN BaB C 1
ATOM 8404 O O . ASN B 1 539 ? -0.414 -29.351 46.411 1.000 12.277 539 ASN BaB O 1
ATOM 8409 N N . THR B 1 540 ? 1.709 -28.572 46.409 1.000 12.515 540 THR BaB N 1
ATOM 8410 C CA . THR B 1 540 ? 2.166 -29.766 45.686 1.000 13.483 540 THR BaB CA 1
ATOM 8411 C C . THR B 1 540 ? 2.211 -31.004 46.573 1.000 12.957 540 THR BaB C 1
ATOM 8412 O O . THR B 1 540 ? 2.451 -32.088 46.060 1.000 13.604 540 THR BaB O 1
ATOM 8416 N N A HIS B 1 541 ? 1.899 -30.854 47.861 0.500 12.873 541 HIS BaB N 1
ATOM 8417 N N B HIS B 1 541 ? 1.935 -30.884 47.875 0.500 13.260 541 HIS BaB N 1
ATOM 8418 C CA A HIS B 1 541 ? 1.853 -31.986 48.775 0.500 13.446 541 HIS BaB CA 1
ATOM 8419 C CA B HIS B 1 541 ? 1.841 -32.089 48.694 0.500 13.901 541 HIS BaB CA 1
ATOM 8420 C C A HIS B 1 541 ? 0.412 -32.375 49.087 0.500 12.982 541 HIS BaB C 1
ATOM 8421 C C B HIS B 1 541 ? 0.402 -32.401 49.077 0.500 13.352 541 HIS BaB C 1
ATOM 8422 O O A HIS B 1 541 ? 0.162 -33.125 50.028 0.500 14.066 541 HIS BaB O 1
ATOM 8423 O O B HIS B 1 541 ? 0.150 -33.125 50.041 0.500 14.338 541 HIS BaB O 1
ATOM 8436 N N . GLY B 1 542 ? -0.546 -31.873 48.288 1.000 12.719 542 GLY BaB N 1
ATOM 8437 C CA . GLY B 1 542 ? -1.931 -32.260 48.489 1.000 12.684 542 GLY BaB CA 1
ATOM 8438 C C . GLY B 1 542 ? -2.628 -31.531 49.640 1.000 12.094 542 GLY BaB C 1
ATOM 8439 O O . GLY B 1 542 ? -3.777 -31.873 49.951 1.000 12.333 542 GLY BaB O 1
ATOM 8440 N N . GLN B 1 543 ? -1.934 -30.566 50.290 1.000 12.048 543 GLN BaB N 1
ATOM 8441 C CA . GLN B 1 543 ? -2.569 -29.908 51.428 1.000 11.535 543 GLN BaB CA 1
ATOM 8442 C C . GLN B 1 543 ? -3.531 -28.841 50.944 1.000 11.676 543 GLN BaB C 1
ATOM 8443 O O . GLN B 1 543 ? -3.158 -27.983 50.151 1.000 12.114 543 GLN BaB O 1
ATOM 8449 N N . ILE B 1 544 ? -4.772 -28.925 51.434 1.000 11.664 544 ILE BaB N 1
ATOM 8450 C CA . ILE B 1 544 ? -5.773 -27.931 51.034 1.000 12.003 544 ILE BaB CA 1
ATOM 8451 C C . ILE B 1 544 ? -5.461 -26.609 51.742 1.000 12.940 544 ILE BaB C 1
ATOM 8452 O O . ILE B 1 544 ? -5.208 -26.574 52.963 1.000 13.162 544 ILE BaB O 1
ATOM 8457 N N . LEU B 1 545 ? -5.456 -25.536 50.950 1.000 11.704 545 LEU BaB N 1
ATOM 8458 C CA . LEU B 1 545 ? -4.997 -24.228 51.443 1.000 12.352 545 LEU BaB CA 1
ATOM 8459 C C . LEU B 1 545 ? -6.165 -23.333 51.853 1.000 12.950 545 LEU BaB C 1
ATOM 8460 O O . LEU B 1 545 ? -7.271 -23.384 51.323 1.000 13.235 545 LEU BaB O 1
ATOM 8465 N N . ASP B 1 546 ? -5.862 -22.435 52.798 1.000 13.014 546 ASP BaB N 1
ATOM 8466 C CA . ASP B 1 546 ? -6.779 -21.349 53.148 1.000 13.065 546 ASP BaB CA 1
ATOM 8467 C C . ASP B 1 546 ? -6.587 -20.187 52.164 1.000 15.000 546 ASP BaB C 1
ATOM 8468 O O . ASP B 1 546 ? -5.772 -20.256 51.248 1.000 14.019 546 ASP BaB O 1
ATOM 8473 N N . ILE B 1 547 ? -7.324 -19.074 52.355 1.000 14.863 547 ILE BaB N 1
ATOM 8474 C CA . ILE B 1 547 ? -7.268 -18.010 51.355 1.000 16.341 547 ILE BaB CA 1
ATOM 8475 C C . ILE B 1 547 ? -5.952 -17.239 51.374 1.000 17.692 547 ILE BaB C 1
ATOM 8476 O O . ILE B 1 547 ? -5.697 -16.435 50.460 1.000 18.497 547 ILE BaB O 1
ATOM 8481 N N . HIS B 1 548 ? -5.116 -17.486 52.403 1.000 16.376 548 HIS BaB N 1
ATOM 8482 C CA . HIS B 1 548 ? -3.778 -16.907 52.437 1.000 17.163 548 HIS BaB CA 1
ATOM 8483 C C . HIS B 1 548 ? -2.685 -17.882 52.014 1.000 16.928 548 HIS BaB C 1
ATOM 8484 O O . HIS B 1 548 ? -1.506 -17.674 52.285 1.000 18.742 548 HIS BaB O 1
ATOM 8491 N N . ASP B 1 549 ? -3.081 -18.953 51.325 1.000 15.903 549 ASP BaB N 1
ATOM 8492 C CA . ASP B 1 549 ? -2.157 -19.935 50.777 1.000 15.351 549 ASP BaB CA 1
ATOM 8493 C C . ASP B 1 549 ? -1.489 -20.783 51.863 1.000 16.330 549 ASP BaB C 1
ATOM 8494 O O . ASP B 1 549 ? -0.479 -21.433 51.564 1.000 17.279 549 ASP BaB O 1
ATOM 8499 N N . LYS B 1 550 ? -2.069 -20.804 53.069 1.000 14.816 550 LYS BaB N 1
ATOM 8500 C CA . LYS B 1 550 ? -1.485 -21.626 54.123 1.000 16.652 550 LYS BaB CA 1
ATOM 8501 C C . LYS B 1 550 ? -2.295 -22.905 54.292 1.000 14.606 550 LYS BaB C 1
ATOM 8502 O O . LYS B 1 550 ? -3.516 -22.871 54.299 1.000 15.413 550 LYS BaB O 1
ATOM 8508 N N . PRO B 1 551 ? -1.659 -24.077 54.516 1.000 14.145 551 PRO BaB N 1
ATOM 8509 C CA . PRO B 1 551 ? -2.404 -25.319 54.752 1.000 14.099 551 PRO BaB CA 1
ATOM 8510 C C . PRO B 1 551 ? -3.406 -25.220 55.891 1.000 15.029 551 PRO BaB C 1
ATOM 8511 O O . PRO B 1 551 ? -3.114 -24.621 56.953 1.000 15.759 551 PRO BaB O 1
ATOM 8515 N N . ILE B 1 552 ? -4.603 -25.733 55.679 1.000 14.027 552 ILE BaB N 1
ATOM 8516 C CA . ILE B 1 552 ? -5.536 -26.059 56.754 1.000 13.615 552 ILE BaB CA 1
ATOM 8517 C C . ILE B 1 552 ? -5.005 -27.380 57.323 1.000 15.260 552 ILE BaB C 1
ATOM 8518 O O . ILE B 1 552 ? -4.974 -28.420 56.650 1.000 15.201 552 ILE BaB O 1
ATOM 8523 N N A ARG B 1 553 ? -4.507 -27.329 58.563 0.500 15.497 553 ARG BaB N 1
ATOM 8524 N N B ARG B 1 553 ? -4.517 -27.331 58.569 0.500 15.448 553 ARG BaB N 1
ATOM 8525 C CA A ARG B 1 553 ? -3.718 -28.425 59.094 0.250 14.993 553 ARG BaB CA 1
ATOM 8526 C CA B ARG B 1 553 ? -3.762 -28.426 59.151 0.250 14.934 553 ARG BaB CA 1
ATOM 8527 C CA C ARG B 1 553 ? -3.461 -28.482 58.967 0.500 16.771 553 ARG BaB CA 1
ATOM 8528 C C A ARG B 1 553 ? -4.525 -29.714 59.115 0.500 14.346 553 ARG BaB C 1
ATOM 8529 C C B ARG B 1 553 ? -4.551 -29.731 59.128 0.500 14.323 553 ARG BaB C 1
ATOM 8530 O O A ARG B 1 553 ? -5.663 -29.713 59.566 0.500 14.696 553 ARG BaB O 1
ATOM 8531 O O B ARG B 1 553 ? -5.699 -29.761 59.560 0.500 15.110 553 ARG BaB O 1
ATOM 8553 N N . GLY B 1 554 ? -3.917 -30.789 58.589 1.000 14.400 554 GLY BaB N 1
ATOM 8554 C CA . GLY B 1 554 ? -4.554 -32.101 58.610 1.000 15.488 554 GLY BaB CA 1
ATOM 8555 C C . GLY B 1 554 ? -5.506 -32.350 57.435 1.000 14.820 554 GLY BaB C 1
ATOM 8556 O O . GLY B 1 554 ? -6.063 -33.450 57.341 1.000 15.799 554 GLY BaB O 1
ATOM 8557 N N . LEU B 1 555 ? -5.689 -31.356 56.541 1.000 13.364 555 LEU BaB N 1
ATOM 8558 C CA . LEU B 1 555 ? -6.691 -31.531 55.469 1.000 13.354 555 LEU BaB CA 1
ATOM 8559 C C . LEU B 1 555 ? -5.985 -31.608 54.109 1.000 13.114 555 LEU BaB C 1
ATOM 8560 O O . LEU B 1 555 ? -5.249 -30.706 53.720 1.000 12.014 555 LEU BaB O 1
ATOM 8565 N N . TYR B 1 556 ? -6.302 -32.681 53.354 1.000 12.637 556 TYR BaB N 1
ATOM 8566 C CA . TYR B 1 556 ? -5.645 -32.970 52.081 1.000 11.834 556 TYR BaB CA 1
ATOM 8567 C C . TYR B 1 556 ? -6.722 -33.298 51.052 1.000 11.658 556 TYR BaB C 1
ATOM 8568 O O . TYR B 1 556 ? -7.824 -33.723 51.378 1.000 12.007 556 TYR BaB O 1
ATOM 8577 N N . GLY B 1 557 ? -6.323 -33.174 49.782 1.000 11.144 557 GLY BaB N 1
ATOM 8578 C CA . GLY B 1 557 ? -7.213 -33.631 48.708 1.000 11.057 557 GLY BaB CA 1
ATOM 8579 C C . GLY B 1 557 ? -6.366 -34.015 47.501 1.000 10.951 557 GLY BaB C 1
ATOM 8580 O O . GLY B 1 557 ? -5.318 -33.399 47.242 1.000 11.951 557 GLY BaB O 1
ATOM 8581 N N . VAL B 1 558 ? -6.882 -35.008 46.752 1.000 10.972 558 VAL BaB N 1
ATOM 8582 C CA . VAL B 1 558 ? -6.172 -35.587 45.612 1.000 11.076 558 VAL BaB CA 1
ATOM 8583 C C . VAL B 1 558 ? -7.211 -35.893 44.527 1.000 10.499 558 VAL BaB C 1
ATOM 8584 O O . VAL B 1 558 ? -8.321 -36.338 44.850 1.000 11.782 558 VAL BaB O 1
ATOM 8588 N N . GLY B 1 559 ? -6.793 -35.784 43.255 1.000 10.524 559 GLY BaB N 1
ATOM 8589 C CA . GLY B 1 559 ? -7.662 -36.194 42.135 1.000 11.628 559 GLY BaB CA 1
ATOM 8590 C C . GLY B 1 559 ? -8.662 -35.100 41.742 1.000 10.990 559 GLY BaB C 1
ATOM 8591 O O . GLY B 1 559 ? -8.459 -33.922 41.998 1.000 11.396 559 GLY BaB O 1
ATOM 8592 N N . ASN B 1 560 ? -9.755 -35.505 41.103 1.000 10.688 560 ASN BaB N 1
ATOM 8593 C CA . ASN B 1 560 ? -10.662 -34.518 40.526 1.000 10.421 560 ASN BaB CA 1
ATOM 8594 C C . ASN B 1 560 ? -11.406 -33.701 41.583 1.000 11.686 560 ASN BaB C 1
ATOM 8595 O O . ASN B 1 560 ? -12.014 -32.682 41.205 1.000 12.371 560 ASN BaB O 1
ATOM 8600 N N . CYS B 1 561 ? -11.335 -34.065 42.875 1.000 10.421 561 CYS BaB N 1
ATOM 8601 C CA . CYS B 1 561 ? -12.009 -33.205 43.850 1.000 10.086 561 CYS BaB CA 1
ATOM 8602 C C . CYS B 1 561 ? -11.238 -31.907 44.157 1.000 10.110 561 CYS BaB C 1
ATOM 8603 O O . CYS B 1 561 ? -11.847 -31.023 44.775 1.000 11.024 561 CYS BaB O 1
ATOM 8606 N N . VAL B 1 562 ? -9.963 -31.810 43.731 1.000 10.745 562 VAL BaB N 1
ATOM 8607 C CA . VAL B 1 562 ? -9.224 -30.573 43.958 1.000 11.142 562 VAL BaB CA 1
ATOM 8608 C C . VAL B 1 562 ? -8.811 -29.995 42.606 1.000 11.989 562 VAL BaB C 1
ATOM 8609 O O . VAL B 1 562 ? -8.978 -30.619 41.561 1.000 12.805 562 VAL BaB O 1
ATOM 8613 N N . ALA B 1 563 ? -8.239 -28.775 42.642 1.000 11.410 563 ALA BaB N 1
ATOM 8614 C CA . ALA B 1 563 ? -7.914 -28.139 41.378 1.000 10.402 563 ALA BaB CA 1
ATOM 8615 C C . ALA B 1 563 ? -6.778 -28.842 40.647 1.000 11.081 563 ALA BaB C 1
ATOM 8616 O O . ALA B 1 563 ? -5.707 -29.056 41.209 1.000 12.026 563 ALA BaB O 1
ATOM 8618 N N . SER B 1 564 ? -6.990 -29.138 39.372 1.000 10.657 564 SER BaB N 1
ATOM 8619 C CA . SER B 1 564 ? -5.914 -29.583 38.479 1.000 10.915 564 SER BaB CA 1
ATOM 8620 C C . SER B 1 564 ? -5.096 -28.366 38.041 1.000 12.218 564 SER BaB C 1
ATOM 8621 O O . SER B 1 564 ? -5.677 -27.296 37.833 1.000 13.810 564 SER BaB O 1
ATOM 8624 N N . ALA B 1 565 ? -3.799 -28.577 37.819 1.000 11.900 565 ALA BaB N 1
ATOM 8625 C CA . ALA B 1 565 ? -2.921 -27.567 37.263 1.000 11.993 565 ALA BaB CA 1
ATOM 8626 C C . ALA B 1 565 ? -2.974 -27.519 35.743 1.000 12.570 565 ALA BaB C 1
ATOM 8627 O O . ALA B 1 565 ? -2.301 -26.687 35.147 1.000 13.108 565 ALA BaB O 1
ATOM 8629 N N . SER B 1 566 ? -3.867 -28.292 35.102 1.000 11.773 566 SER BaB N 1
ATOM 8630 C CA . SER B 1 566 ? -3.872 -28.391 33.648 1.000 11.657 566 SER BaB CA 1
ATOM 8631 C C . SER B 1 566 ? -4.905 -27.486 32.997 1.000 11.147 566 SER BaB C 1
ATOM 8632 O O . SER B 1 566 ? -5.092 -27.608 31.784 1.000 11.471 566 SER BaB O 1
ATOM 8635 N N . SER B 1 567 ? -5.559 -26.579 33.757 1.000 11.662 567 SER BaB N 1
ATOM 8636 C CA A SER B 1 567 ? -6.464 -25.610 33.144 0.500 10.625 567 SER BaB CA 1
ATOM 8637 C CA B SER B 1 567 ? -6.481 -25.621 33.164 0.500 12.420 567 SER BaB CA 1
ATOM 8638 C C . SER B 1 567 ? -7.497 -26.360 32.311 1.000 10.880 567 SER BaB C 1
ATOM 8639 O O . SER B 1 567 ? -8.128 -27.269 32.853 1.000 10.754 567 SER BaB O 1
ATOM 8644 N N . GLY B 1 568 ? -7.687 -25.967 31.051 1.000 10.960 568 GLY BaB N 1
ATOM 8645 C CA . GLY B 1 568 ? -8.663 -26.622 30.178 1.000 11.033 568 GLY BaB CA 1
ATOM 8646 C C . GLY B 1 568 ? -8.042 -27.667 29.253 1.000 10.720 568 GLY BaB C 1
ATOM 8647 O O . GLY B 1 568 ? -8.700 -28.097 28.285 1.000 12.210 568 GLY BaB O 1
ATOM 8648 N N . ALA B 1 569 ? -6.784 -28.059 29.523 1.000 10.043 569 ALA BaB N 1
ATOM 8649 C CA . ALA B 1 569 ? -6.025 -28.880 28.583 1.000 11.409 569 ALA BaB CA 1
ATOM 8650 C C . ALA B 1 569 ? -6.066 -30.359 28.934 1.000 11.917 569 ALA BaB C 1
ATOM 8651 O O . ALA B 1 569 ? -6.207 -30.723 30.114 1.000 11.810 569 ALA BaB O 1
ATOM 8653 N N . TYR B 1 570 ? -5.868 -31.180 27.910 1.000 10.736 570 TYR BaB N 1
ATOM 8654 C CA . TYR B 1 570 ? -5.806 -32.629 28.086 1.000 10.543 570 TYR BaB CA 1
ATOM 8655 C C . TYR B 1 570 ? -4.550 -33.086 27.336 1.000 10.748 570 TYR BaB C 1
ATOM 8656 O O . TYR B 1 570 ? -4.551 -33.228 26.102 1.000 10.933 570 TYR BaB O 1
ATOM 8665 N N . TRP B 1 571 ? -3.464 -33.274 28.104 1.000 10.661 571 TRP BaB N 1
ATOM 8666 C CA . TRP B 1 571 ? -2.137 -33.332 27.448 1.000 10.763 571 TRP BaB CA 1
ATOM 8667 C C . TRP B 1 571 ? -1.915 -34.578 26.584 1.000 11.428 571 TRP BaB C 1
ATOM 8668 O O . TRP B 1 571 ? -1.129 -34.550 25.610 1.000 11.818 571 TRP BaB O 1
ATOM 8679 N N . ALA B 1 572 ? -2.544 -35.679 26.985 1.000 10.437 572 ALA BaB N 1
ATOM 8680 C CA . ALA B 1 572 ? -2.210 -36.994 26.431 1.000 11.277 572 ALA BaB CA 1
ATOM 8681 C C . ALA B 1 572 ? -3.187 -37.971 27.063 1.000 10.912 572 ALA BaB C 1
ATOM 8682 O O . ALA B 1 572 ? -3.781 -37.673 28.122 1.000 11.087 572 ALA BaB O 1
ATOM 8684 N N . GLY B 1 573 ? -3.306 -39.146 26.470 1.000 11.272 573 GLY BaB N 1
ATOM 8685 C CA . GLY B 1 573 ? -4.088 -40.195 27.146 1.000 10.738 573 GLY BaB CA 1
ATOM 8686 C C . GLY B 1 573 ? -3.414 -40.512 28.470 1.000 11.553 573 GLY BaB C 1
ATOM 8687 O O . GLY B 1 573 ? -2.172 -40.629 28.564 1.000 12.771 573 GLY BaB O 1
ATOM 8688 N N . GLY B 1 574 ? -4.228 -40.618 29.522 1.000 10.559 574 GLY BaB N 1
ATOM 8689 C CA . GLY B 1 574 ? -3.685 -40.898 30.851 1.000 10.890 574 GLY BaB CA 1
ATOM 8690 C C . GLY B 1 574 ? -3.323 -39.637 31.623 1.000 10.653 574 GLY BaB C 1
ATOM 8691 O O . GLY B 1 574 ? -2.774 -39.734 32.721 1.000 11.210 574 GLY BaB O 1
ATOM 8692 N N . ALA B 1 575 ? -3.663 -38.455 31.087 1.000 9.984 575 ALA BaB N 1
ATOM 8693 C CA . ALA B 1 575 ? -3.247 -37.213 31.745 1.000 10.829 575 ALA BaB CA 1
ATOM 8694 C C . ALA B 1 575 ? -4.128 -36.864 32.951 1.000 10.636 575 ALA BaB C 1
ATOM 8695 O O . ALA B 1 575 ? -3.814 -35.896 33.652 1.000 10.626 575 ALA BaB O 1
ATOM 8697 N N . THR B 1 576 ? -5.190 -37.647 33.256 1.000 10.423 576 THR BaB N 1
ATOM 8698 C CA . THR B 1 576 ? -5.848 -37.443 34.561 1.000 10.104 576 THR BaB CA 1
ATOM 8699 C C . THR B 1 576 ? -5.265 -38.366 35.628 1.000 10.103 576 THR BaB C 1
ATOM 8700 O O . THR B 1 576 ? -4.943 -37.901 36.710 1.000 11.136 576 THR BaB O 1
ATOM 8704 N N . LEU B 1 577 ? -5.072 -39.640 35.273 1.000 10.343 577 LEU BaB N 1
ATOM 8705 C CA . LEU B 1 577 ? -4.671 -40.603 36.301 1.000 11.095 577 LEU BaB CA 1
ATOM 8706 C C . LEU B 1 577 ? -3.193 -40.572 36.635 1.000 10.140 577 LEU BaB C 1
ATOM 8707 O O . LEU B 1 577 ? -2.831 -40.836 37.769 1.000 11.476 577 LEU BaB O 1
ATOM 8712 N N . GLY B 1 578 ? -2.331 -40.267 35.664 1.000 11.042 578 GLY BaB N 1
ATOM 8713 C CA . GLY B 1 578 ? -0.895 -40.280 35.977 1.000 11.667 578 GLY BaB CA 1
ATOM 8714 C C . GLY B 1 578 ? -0.558 -39.175 36.984 1.000 11.657 578 GLY BaB C 1
ATOM 8715 O O . GLY B 1 578 ? 0.078 -39.398 38.030 1.000 12.277 578 GLY BaB O 1
ATOM 8716 N N . PRO B 1 579 ? -0.994 -37.931 36.735 1.000 11.626 579 PRO BaB N 1
ATOM 8717 C CA . PRO B 1 579 ? -0.789 -36.869 37.713 1.000 11.373 579 PRO BaB CA 1
ATOM 8718 C C . PRO B 1 579 ? -1.444 -37.207 39.045 1.000 11.686 579 PRO BaB C 1
ATOM 8719 O O . PRO B 1 579 ? -0.877 -36.907 40.092 1.000 11.959 579 PRO BaB O 1
ATOM 8723 N N . MET B 1 580 ? -2.632 -37.824 39.035 1.000 11.345 580 MET BaB N 1
ATOM 8724 C CA . MET B 1 580 ? -3.319 -38.138 40.273 1.000 12.256 580 MET BaB CA 1
ATOM 8725 C C . MET B 1 580 ? -2.484 -39.051 41.172 1.000 11.566 580 MET BaB C 1
ATOM 8726 O O . MET B 1 580 ? -2.470 -38.869 42.392 1.000 12.281 580 MET BaB O 1
ATOM 8731 N N A ILE B 1 581 ? -1.861 -40.071 40.573 0.500 11.691 581 ILE BaB N 1
ATOM 8732 N N B ILE B 1 581 ? -1.836 -40.059 40.580 0.500 11.260 581 ILE BaB N 1
ATOM 8733 C CA A ILE B 1 581 ? -1.057 -41.008 41.358 0.500 11.882 581 ILE BaB CA 1
ATOM 8734 C CA B ILE B 1 581 ? -1.071 -40.962 41.439 0.500 11.067 581 ILE BaB CA 1
ATOM 8735 C C A ILE B 1 581 ? 0.163 -40.286 41.943 0.500 12.206 581 ILE BaB C 1
ATOM 8736 C C B ILE B 1 581 ? 0.165 -40.253 41.977 0.500 11.726 581 ILE BaB C 1
ATOM 8737 O O A ILE B 1 581 ? 0.579 -40.576 43.065 0.500 11.433 581 ILE BaB O 1
ATOM 8738 O O B ILE B 1 581 ? 0.588 -40.539 43.090 0.500 10.992 581 ILE BaB O 1
ATOM 8747 N N . ALA B 1 582 ? 0.744 -39.330 41.181 1.000 11.582 582 ALA BaB N 1
ATOM 8748 C CA . ALA B 1 582 ? 1.842 -38.518 41.712 1.000 10.472 582 ALA BaB CA 1
ATOM 8749 C C . ALA B 1 582 ? 1.410 -37.801 42.990 1.000 11.685 582 ALA BaB C 1
ATOM 8750 O O . ALA B 1 582 ? 2.131 -37.797 43.995 1.000 11.877 582 ALA BaB O 1
ATOM 8752 N N . PHE B 1 583 ? 0.229 -37.164 42.951 1.000 10.874 583 PHE BaB N 1
ATOM 8753 C CA . PHE B 1 583 ? -0.193 -36.392 44.102 1.000 10.851 583 PHE BaB CA 1
ATOM 8754 C C . PHE B 1 583 ? -0.709 -37.276 45.241 1.000 11.890 583 PHE BaB C 1
ATOM 8755 O O . PHE B 1 583 ? -0.562 -36.904 46.391 1.000 12.326 583 PHE BaB O 1
ATOM 8763 N N . ALA B 1 584 ? -1.237 -38.467 44.942 1.000 11.773 584 ALA BaB N 1
ATOM 8764 C CA . ALA B 1 584 ? -1.594 -39.395 46.025 1.000 11.408 584 ALA BaB CA 1
ATOM 8765 C C . ALA B 1 584 ? -0.336 -39.755 46.811 1.000 11.208 584 ALA BaB C 1
ATOM 8766 O O . ALA B 1 584 ? -0.353 -39.848 48.040 1.000 11.913 584 ALA BaB O 1
ATOM 8768 N N . TYR B 1 585 ? 0.758 -40.011 46.080 1.000 11.874 585 TYR BaB N 1
ATOM 8769 C CA . TYR B 1 585 ? 2.042 -40.324 46.723 1.000 11.439 585 TYR BaB CA 1
ATOM 8770 C C . TYR B 1 585 ? 2.535 -39.157 47.572 1.000 12.281 585 TYR BaB C 1
ATOM 8771 O O . TYR B 1 585 ? 2.897 -39.316 48.754 1.000 12.417 585 TYR BaB O 1
ATOM 8780 N N . ARG B 1 586 ? 2.535 -37.964 46.975 1.000 10.537 586 ARG BaB N 1
ATOM 8781 C CA . ARG B 1 586 ? 3.043 -36.815 47.709 1.000 11.365 586 ARG BaB CA 1
ATOM 8782 C C . ARG B 1 586 ? 2.163 -36.499 48.920 1.000 11.789 586 ARG BaB C 1
ATOM 8783 O O . ARG B 1 586 ? 2.674 -36.155 50.003 1.000 12.708 586 ARG BaB O 1
ATOM 8791 N N . ALA B 1 587 ? 0.834 -36.609 48.756 1.000 12.118 587 ALA BaB N 1
ATOM 8792 C CA . ALA B 1 587 ? -0.067 -36.335 49.854 1.000 12.166 587 ALA BaB CA 1
ATOM 8793 C C . ALA B 1 587 ? 0.115 -37.353 50.977 1.000 12.554 587 ALA BaB C 1
ATOM 8794 O O . ALA B 1 587 ? 0.121 -36.963 52.138 1.000 13.013 587 ALA BaB O 1
ATOM 8796 N N . ALA B 1 588 ? 0.190 -38.654 50.644 1.000 12.758 588 ALA BaB N 1
ATOM 8797 C CA . ALA B 1 588 ? 0.343 -39.635 51.713 1.000 11.997 588 ALA BaB CA 1
ATOM 8798 C C . ALA B 1 588 ? 1.677 -39.462 52.414 1.000 12.504 588 ALA BaB C 1
ATOM 8799 O O . ALA B 1 588 ? 1.759 -39.651 53.624 1.000 13.460 588 ALA BaB O 1
ATOM 8801 N N . ASN B 1 589 ? 2.707 -39.099 51.665 1.000 12.261 589 ASN BaB N 1
ATOM 8802 C CA . ASN B 1 589 ? 3.994 -38.912 52.294 1.000 12.978 589 ASN BaB CA 1
ATOM 8803 C C . ASN B 1 589 ? 3.938 -37.744 53.284 1.000 14.547 589 ASN BaB C 1
ATOM 8804 O O . ASN B 1 589 ? 4.489 -37.821 54.400 1.000 16.138 589 ASN BaB O 1
ATOM 8809 N N . ALA B 1 590 ? 3.258 -36.642 52.906 1.000 12.835 590 ALA BaB N 1
ATOM 8810 C CA . ALA B 1 590 ? 3.158 -35.473 53.787 1.000 13.513 590 ALA BaB CA 1
ATOM 8811 C C . ALA B 1 590 ? 2.216 -35.790 54.934 1.000 14.021 590 ALA BaB C 1
ATOM 8812 O O . ALA B 1 590 ? 2.517 -35.431 56.086 1.000 15.137 590 ALA BaB O 1
ATOM 8814 N N . ALA B 1 591 ? 1.096 -36.464 54.674 1.000 12.868 591 ALA BaB N 1
ATOM 8815 C CA . ALA B 1 591 ? 0.139 -36.802 55.725 1.000 13.525 591 ALA BaB CA 1
ATOM 8816 C C . ALA B 1 591 ? 0.817 -37.669 56.791 1.000 13.846 591 ALA BaB C 1
ATOM 8817 O O . ALA B 1 591 ? 0.520 -37.532 57.981 1.000 14.055 591 ALA BaB O 1
ATOM 8819 N N . HIS B 1 592 ? 1.700 -38.560 56.344 1.000 13.736 592 HIS BaB N 1
ATOM 8820 C CA . HIS B 1 592 ? 2.365 -39.447 57.306 1.000 14.569 592 HIS BaB CA 1
ATOM 8821 C C . HIS B 1 592 ? 3.199 -38.621 58.288 1.000 15.430 592 HIS BaB C 1
ATOM 8822 O O . HIS B 1 592 ? 3.330 -39.015 59.454 1.000 15.188 592 HIS BaB O 1
ATOM 8829 N N . GLY B 1 593 ? 3.721 -37.469 57.836 1.000 15.481 593 GLY BaB N 1
ATOM 8830 C CA . GLY B 1 593 ? 4.569 -36.631 58.668 1.000 15.804 593 GLY BaB CA 1
ATOM 8831 C C . GLY B 1 593 ? 3.790 -35.728 59.617 1.000 17.927 593 GLY BaB C 1
ATOM 8832 O O . GLY B 1 593 ? 4.424 -35.016 60.408 1.000 19.628 593 GLY BaB O 1
ATOM 8833 N N . GLU B 1 594 ? 2.452 -35.739 59.577 1.000 15.159 594 GLU BaB N 1
ATOM 8834 C CA . GLU B 1 594 ? 1.648 -34.918 60.476 1.000 17.653 594 GLU BaB CA 1
ATOM 8835 C C . GLU B 1 594 ? 1.855 -35.423 61.897 1.000 19.577 594 GLU BaB C 1
ATOM 8836 O O . GLU B 1 594 ? 1.930 -36.633 62.142 1.000 17.672 594 GLU BaB O 1
ATOM 8842 N N . PRO B 1 595 ? 1.811 -34.530 62.905 1.000 20.344 595 PRO BaB N 1
ATOM 8843 C CA . PRO B 1 595 ? 1.763 -34.998 64.295 1.000 22.174 595 PRO BaB CA 1
ATOM 8844 C C . PRO B 1 595 ? 0.397 -35.614 64.543 1.000 21.496 595 PRO BaB C 1
ATOM 8845 O O . PRO B 1 595 ? -0.587 -35.334 63.826 1.000 23.668 595 PRO BaB O 1
ATOM 8849 N N . LYS B 1 596 ? 0.308 -36.547 65.501 1.000 23.292 596 LYS BaB N 1
ATOM 8850 C CA . LYS B 1 596 ? -0.997 -37.020 65.914 1.000 23.137 596 LYS BaB CA 1
ATOM 8851 C C . LYS B 1 596 ? -1.638 -35.922 66.753 1.000 27.418 596 LYS BaB C 1
ATOM 8852 O O . LYS B 1 596 ? -0.983 -35.376 67.642 1.000 31.180 596 LYS BaB O 1
ATOM 8858 N N . ARG B 1 597 ? -2.894 -35.583 66.460 1.000 21.652 597 ARG BaB N 1
ATOM 8859 C CA . ARG B 1 597 ? -3.552 -34.491 67.155 1.000 22.555 597 ARG BaB CA 1
ATOM 8860 C C . ARG B 1 597 ? -4.895 -34.938 67.691 1.000 24.972 597 ARG BaB C 1
ATOM 8861 O O . ARG B 1 597 ? -5.397 -36.018 67.359 1.000 23.723 597 ARG BaB O 1
ATOM 8869 N N . THR B 1 598 ? -5.426 -34.070 68.583 1.000 28.683 598 THR BaB N 1
ATOM 8870 C CA . THR B 1 598 ? -6.716 -34.064 69.266 1.000 32.548 598 THR BaB CA 1
ATOM 8871 C C . THR B 1 598 ? -7.072 -35.426 69.871 1.000 47.113 598 THR BaB C 1
ATOM 8872 O O . THR B 1 598 ? -6.309 -35.839 70.767 1.000 48.440 598 THR BaB O 1
#